Protein AF-A0AAD8CDF9-F1 (afdb_monomer)

Mean predicted aligned error: 14.42 Å

Secondary structure (DSSP, 8-state):
-----------------------------------------------------S-----EEEEEEEEETTT--B-HHHHHHHHHHHHHHHHH-SHHHHHHHHTT-EEEEEEGGGTEEEEE-SSHHHHHHHHHHHHTTHHHHHHHHHHS-HHHHH-HHHHHHEEEEEEE-HHHHHHHHHHHHHHHSEEEEEESS-EE-TT-TT-EEPTT-EEEEE--S-SSEEEEEETTT--EEEEEGGGEEE-SSHHHHHHHHHS-----PPP-PPPS-SSSEEB-EEEESS-B--SSTTBPPB-TT-EEEEPS-EETT-SEEEEEETTT--EEEEEGGGEEESS-BPPPTTTTT--HHHHHHHHHS-------THHHHHHHT--THHHHS-GGG---PPPPP-----------------------------------------------------TTTTS-TTS---PPP-EE--TT-SS---GGGTHHHHHHHT-SS--GGGHHHHSTT-THHHHTEES-SSHHHHHHHHHHHHHHHHHTT-HHHHHHHHHHHHHHHHHTT-HHHHHHHHHHHHTSTT-STTSHHHHHHHHHHHHHHHHHTT-HHHHHHHHHHHHHHHHHSSS-----GGGHHHHHHHHHHHHHHT-HHHHHHHHHHHHHHHHHTT-HHHHHHHHHHHHHHHHHHHHHSSPPPP--HHHHHHHHHHTT-HHHHHHHHTT--S----HHHHHHHHHHHHHHHHHH-GGG-STTPPPPTTHHHHHHHHHHHHHHHT-HHHHHHHHHHHHHHHHHTT-HHHHHHHHHHHHHHHHHH-HHHHHHHHHHHHHHHHHTT-HHHHHHHHHHHHHHHTT---HHHHTT-

Structure (mmCIF, N/CA/C/O backbone):
data_AF-A0AAD8CDF9-F1
#
_entry.id   AF-A0AAD8CDF9-F1
#
loop_
_atom_site.group_PDB
_atom_site.id
_atom_site.type_symbol
_atom_site.label_atom_id
_atom_site.label_alt_id
_atom_site.label_comp_id
_atom_site.label_asym_id
_atom_site.label_entity_id
_atom_site.label_seq_id
_atom_site.pdbx_PDB_ins_code
_atom_site.Cartn_x
_atom_site.Cartn_y
_atom_site.Cartn_z
_atom_site.occupancy
_atom_site.B_iso_or_equiv
_atom_site.auth_seq_id
_atom_site.auth_comp_id
_atom_site.auth_asym_id
_atom_site.auth_atom_id
_atom_site.pdbx_PDB_model_num
ATOM 1 N N . MET A 1 1 ? 9.423 38.528 -7.195 1.00 32.47 1 MET A N 1
ATOM 2 C CA . MET A 1 1 ? 7.986 38.864 -7.288 1.00 32.47 1 MET A CA 1
ATOM 3 C C . MET A 1 1 ? 7.808 40.294 -6.806 1.00 32.47 1 MET A C 1
ATOM 5 O O . MET A 1 1 ? 7.913 40.535 -5.612 1.00 32.47 1 MET A O 1
ATOM 9 N N . ASN A 1 2 ? 7.641 41.233 -7.739 1.00 23.20 2 ASN A N 1
ATOM 10 C CA . ASN A 1 2 ? 7.270 42.616 -7.442 1.00 23.20 2 ASN A CA 1
ATOM 11 C C . ASN A 1 2 ? 5.743 42.730 -7.371 1.00 23.20 2 ASN A C 1
ATOM 13 O O . ASN A 1 2 ? 5.038 42.081 -8.141 1.00 23.20 2 ASN A O 1
ATOM 17 N N . LYS A 1 3 ? 5.283 43.550 -6.424 1.00 27.33 3 LYS A N 1
ATOM 18 C CA . LYS A 1 3 ? 3.909 44.036 -6.253 1.00 27.33 3 LYS A CA 1
ATOM 19 C C . LYS A 1 3 ? 3.450 44.840 -7.472 1.00 27.33 3 LYS A C 1
ATOM 21 O O . LYS A 1 3 ? 4.263 45.577 -8.014 1.00 27.33 3 LYS A O 1
ATOM 26 N N . GLU A 1 4 ? 2.145 44.828 -7.747 1.00 25.98 4 GLU A N 1
ATOM 27 C CA . GLU A 1 4 ? 1.391 46.059 -8.026 1.00 25.98 4 GLU A CA 1
ATOM 28 C C . GLU A 1 4 ? -0.126 45.844 -7.861 1.00 25.98 4 GLU A C 1
ATOM 30 O O . GLU A 1 4 ? -0.737 44.989 -8.499 1.00 25.98 4 GLU A O 1
ATOM 35 N N . GLU A 1 5 ? -0.712 46.630 -6.956 1.00 26.33 5 GLU A N 1
ATOM 36 C CA . GLU A 1 5 ? -2.145 46.899 -6.828 1.00 26.33 5 GLU A CA 1
ATOM 37 C C . GLU A 1 5 ? -2.588 47.891 -7.913 1.00 26.33 5 GLU A C 1
ATOM 39 O O . GLU A 1 5 ? -1.862 48.844 -8.203 1.00 26.33 5 GLU A O 1
ATOM 44 N N . ARG A 1 6 ? -3.840 47.792 -8.387 1.00 23.86 6 ARG A N 1
ATOM 45 C CA . ARG A 1 6 ? -4.634 48.997 -8.683 1.00 23.86 6 ARG A CA 1
ATOM 46 C C . ARG A 1 6 ? -6.143 48.758 -8.648 1.00 23.86 6 ARG A C 1
ATOM 48 O O . ARG A 1 6 ? -6.691 47.891 -9.317 1.00 23.86 6 ARG A O 1
ATOM 55 N N . VAL A 1 7 ? -6.769 49.611 -7.847 1.00 24.83 7 VAL A N 1
ATOM 56 C CA . VAL A 1 7 ? -8.197 49.855 -7.617 1.00 24.83 7 VAL A CA 1
ATOM 57 C C . VAL A 1 7 ? -8.752 50.830 -8.667 1.00 24.83 7 VAL A C 1
ATOM 59 O O . VAL A 1 7 ? -8.023 51.736 -9.059 1.00 24.83 7 VAL A O 1
ATOM 62 N N . CYS A 1 8 ? -10.038 50.697 -9.036 1.00 23.88 8 CYS A N 1
ATOM 63 C CA . CYS A 1 8 ? -11.006 51.774 -9.378 1.00 23.88 8 CYS A CA 1
ATOM 64 C C . CYS A 1 8 ? -12.376 51.121 -9.700 1.00 23.88 8 CYS A C 1
ATOM 66 O O . CYS A 1 8 ? -12.468 50.357 -10.649 1.00 23.88 8 CYS A O 1
ATOM 68 N N . ARG A 1 9 ? -13.386 51.126 -8.814 1.00 23.14 9 ARG A N 1
ATOM 69 C CA . ARG A 1 9 ? -14.439 52.137 -8.526 1.00 23.14 9 ARG A CA 1
ATOM 70 C C . ARG A 1 9 ? -15.414 52.508 -9.671 1.00 23.14 9 ARG A C 1
ATOM 72 O O . ARG A 1 9 ? -15.060 53.245 -10.578 1.00 23.14 9 ARG A O 1
ATOM 79 N N . SER A 1 10 ? -16.671 52.108 -9.417 1.00 23.42 10 SER A N 1
ATOM 80 C CA . SER A 1 10 ? -17.945 52.867 -9.418 1.00 23.42 10 SER A CA 1
ATOM 81 C C . SER A 1 10 ? -18.695 53.233 -10.705 1.00 23.42 10 SER A C 1
ATOM 83 O O . SER A 1 10 ? -18.154 53.930 -11.556 1.00 23.42 10 SER A O 1
ATOM 85 N N . ALA A 1 11 ? -20.001 52.918 -10.654 1.00 24.16 11 ALA A N 1
ATOM 86 C CA . ALA A 1 11 ? -21.211 53.640 -11.109 1.00 24.16 11 ALA A CA 1
ATOM 87 C C . ALA A 1 11 ? -22.134 52.659 -11.858 1.00 24.16 11 ALA A C 1
ATOM 89 O O . ALA A 1 11 ? -21.660 51.947 -12.730 1.00 24.16 11 ALA A O 1
ATOM 90 N N . GLY A 1 12 ? -23.432 52.519 -11.597 1.00 22.75 12 GLY A N 1
ATOM 91 C CA . GLY A 1 12 ? -24.388 53.275 -10.793 1.00 22.75 12 GLY A CA 1
ATOM 92 C C . GLY A 1 12 ? -25.778 53.115 -11.438 1.00 22.75 12 GLY A C 1
ATOM 93 O O . GLY A 1 12 ? -25.843 52.899 -12.645 1.00 22.75 12 GLY A O 1
ATOM 94 N N . ALA A 1 13 ? -26.828 53.296 -10.626 1.00 24.84 13 ALA A N 1
ATOM 95 C CA . ALA A 1 13 ? -28.252 53.449 -10.971 1.00 24.84 13 ALA A CA 1
ATOM 96 C C . ALA A 1 13 ? -29.049 52.174 -11.318 1.00 24.84 13 ALA A C 1
ATOM 98 O O . ALA A 1 13 ? -28.546 51.296 -12.005 1.00 24.84 13 ALA A O 1
ATOM 99 N N . ASN A 1 14 ? -30.338 52.046 -11.001 1.00 24.62 14 ASN A N 1
ATOM 100 C CA . ASN A 1 14 ? -31.250 52.518 -9.943 1.00 24.62 14 ASN A CA 1
ATOM 101 C C . ASN A 1 14 ? -32.628 51.925 -10.328 1.00 24.62 14 ASN A C 1
ATOM 103 O O . ASN A 1 14 ? -32.828 51.634 -11.506 1.00 24.62 14 ASN A O 1
ATOM 107 N N . GLU A 1 15 ? -33.554 51.880 -9.363 1.00 26.20 15 GLU A N 1
ATOM 108 C CA . GLU A 1 15 ? -35.025 51.838 -9.538 1.00 26.20 15 GLU A CA 1
ATOM 109 C C . GLU A 1 15 ? -35.669 50.503 -9.979 1.00 26.20 15 GLU A C 1
ATOM 111 O O . GLU A 1 15 ? -35.167 49.808 -10.852 1.00 26.20 15 GLU A O 1
ATOM 116 N N . ASP A 1 16 ? -36.847 50.090 -9.508 1.00 25.59 16 ASP A N 1
ATOM 117 C CA . ASP A 1 16 ? -37.649 50.381 -8.309 1.00 25.59 16 ASP A CA 1
ATOM 118 C C . ASP A 1 16 ? -38.883 49.438 -8.351 1.00 25.59 16 ASP A C 1
ATOM 120 O O . ASP A 1 16 ? -39.467 49.231 -9.410 1.00 25.59 16 ASP A O 1
ATOM 124 N N . PHE A 1 17 ? -39.252 48.906 -7.180 1.00 24.06 17 PHE A N 1
ATOM 125 C CA . PHE A 1 17 ? -40.606 48.741 -6.613 1.00 24.06 17 PHE A CA 1
ATOM 126 C C . PHE A 1 17 ? -41.766 47.880 -7.192 1.00 24.06 17 PHE A C 1
ATOM 128 O O . PHE A 1 17 ? -42.102 47.889 -8.372 1.00 24.06 17 PHE A O 1
ATOM 135 N N . THR A 1 18 ? -42.496 47.333 -6.194 1.00 25.44 18 THR A N 1
ATOM 136 C CA . THR A 1 18 ? -43.935 46.964 -6.071 1.00 25.44 18 THR A CA 1
ATOM 137 C C . THR A 1 18 ? -44.471 45.725 -6.786 1.00 25.44 18 THR A C 1
ATOM 139 O O . THR A 1 18 ? -44.060 45.420 -7.895 1.00 25.44 18 THR A O 1
ATOM 142 N N . GLU A 1 19 ? -45.521 45.048 -6.319 1.00 26.53 19 GLU A N 1
ATOM 143 C CA . GLU A 1 19 ? -46.095 44.647 -5.015 1.00 26.53 19 GLU A CA 1
ATOM 144 C C . GLU A 1 19 ? -47.367 43.837 -5.387 1.00 26.53 19 GLU A C 1
ATOM 146 O O . GLU A 1 19 ? -47.901 44.017 -6.480 1.00 26.53 19 GLU A O 1
ATOM 151 N N . GLU A 1 20 ? -47.836 42.999 -4.460 1.00 27.75 20 GLU A N 1
ATOM 152 C CA . GLU A 1 20 ? -49.240 42.568 -4.261 1.00 27.75 20 GLU A CA 1
ATOM 153 C C . GLU A 1 20 ? -49.966 41.549 -5.192 1.00 27.75 20 GLU A C 1
ATOM 155 O O . GLU A 1 20 ? -50.299 41.795 -6.348 1.00 27.75 20 GLU A O 1
ATOM 160 N N . ASP A 1 21 ? -50.262 40.402 -4.556 1.00 27.58 21 ASP A N 1
ATOM 161 C CA . ASP A 1 21 ? -51.589 39.847 -4.209 1.00 27.58 21 ASP A CA 1
ATOM 162 C C . ASP A 1 21 ? -52.535 39.075 -5.165 1.00 27.58 21 ASP A C 1
ATOM 164 O O . ASP A 1 21 ? -52.824 39.421 -6.306 1.00 27.58 21 ASP A O 1
ATOM 168 N N . ASP A 1 22 ? -53.109 38.050 -4.507 1.00 25.41 22 ASP A N 1
ATOM 169 C CA . ASP A 1 22 ? -54.505 37.572 -4.503 1.00 25.41 22 ASP A CA 1
ATOM 170 C C . ASP A 1 22 ? -54.944 36.274 -5.239 1.00 25.41 22 ASP A C 1
ATOM 172 O O . ASP A 1 22 ? -55.257 36.221 -6.424 1.00 25.41 22 ASP A O 1
ATOM 176 N N . MET A 1 23 ? -55.018 35.201 -4.432 1.00 25.80 23 MET A N 1
ATOM 177 C CA . MET A 1 23 ? -56.225 34.444 -4.024 1.00 25.80 23 MET A CA 1
ATOM 178 C C . MET A 1 23 ? -57.243 33.865 -5.051 1.00 25.80 23 MET A C 1
ATOM 180 O O . MET A 1 23 ? -58.137 34.535 -5.552 1.00 25.80 23 MET A O 1
ATOM 184 N N . THR A 1 24 ? -57.311 32.521 -5.019 1.00 26.81 24 THR A N 1
ATOM 185 C CA . THR A 1 24 ? -58.498 31.648 -4.751 1.00 26.81 24 THR A CA 1
ATOM 186 C C . THR A 1 24 ? -59.495 31.159 -5.823 1.00 26.81 24 THR A C 1
ATOM 188 O O . THR A 1 24 ? -59.940 31.874 -6.711 1.00 26.81 24 THR A O 1
ATOM 191 N N . THR A 1 25 ? -59.983 29.934 -5.517 1.00 27.02 25 THR A N 1
ATOM 192 C CA . THR A 1 25 ? -61.222 29.207 -5.918 1.00 27.02 25 THR A CA 1
ATOM 193 C C . THR A 1 25 ? -61.131 28.335 -7.184 1.00 27.02 25 THR A C 1
ATOM 195 O O . THR A 1 25 ? -60.544 28.747 -8.168 1.00 27.02 25 THR A O 1
ATOM 198 N N . GLY A 1 26 ? -61.653 27.101 -7.285 1.00 24.34 26 GLY A N 1
ATOM 199 C CA . GLY A 1 26 ? -62.457 26.212 -6.430 1.00 24.34 26 GLY A CA 1
ATOM 200 C C . GLY A 1 26 ? -63.119 25.102 -7.298 1.00 24.34 26 GLY A C 1
ATOM 201 O O . GLY A 1 26 ? -63.227 25.279 -8.506 1.00 24.34 26 GLY A O 1
ATOM 202 N N . ASN A 1 27 ? -63.607 24.020 -6.661 1.00 25.56 27 ASN A N 1
ATOM 203 C CA . ASN A 1 27 ? -64.568 22.972 -7.121 1.00 25.56 27 ASN A CA 1
ATOM 204 C C . ASN A 1 27 ? -64.113 21.599 -7.703 1.00 25.56 27 ASN A C 1
ATOM 206 O O . ASN A 1 27 ? -63.857 21.449 -8.890 1.00 25.56 27 ASN A O 1
ATOM 210 N N . LEU A 1 28 ? -64.142 20.576 -6.822 1.00 26.41 28 LEU A N 1
ATOM 211 C CA . LEU A 1 28 ? -65.090 19.425 -6.721 1.00 26.41 28 LEU A CA 1
ATOM 212 C C . LEU A 1 28 ? -65.473 18.540 -7.950 1.00 26.41 28 LEU A C 1
ATOM 214 O O . LEU A 1 28 ? -66.342 18.937 -8.714 1.00 26.41 28 LEU A O 1
ATOM 218 N N . GLY A 1 29 ? -64.934 17.294 -7.966 1.00 22.84 29 GLY A N 1
ATOM 219 C CA . GLY A 1 29 ? -65.524 15.924 -8.175 1.00 22.84 29 GLY A CA 1
ATOM 220 C C . GLY A 1 29 ? -66.540 15.587 -9.303 1.00 22.84 29 GLY A C 1
ATOM 221 O O . GLY A 1 29 ? -67.100 16.512 -9.876 1.00 22.84 29 GLY A O 1
ATOM 222 N N . PRO A 1 30 ? -66.880 14.290 -9.597 1.00 35.88 30 PRO A N 1
ATOM 223 C CA . PRO A 1 30 ? -66.735 13.071 -8.763 1.00 35.88 30 PRO A CA 1
ATOM 224 C C . PRO A 1 30 ? -66.300 11.733 -9.469 1.00 35.88 30 PRO A C 1
ATOM 226 O O . PRO A 1 30 ? -66.070 11.674 -10.672 1.00 35.88 30 PRO A O 1
ATOM 229 N N . LEU A 1 31 ? -66.212 10.666 -8.647 1.00 26.19 31 LEU A N 1
ATOM 230 C CA . LEU A 1 31 ? -65.906 9.223 -8.849 1.00 26.19 31 LEU A CA 1
ATOM 231 C C . LEU A 1 31 ? -66.680 8.434 -9.943 1.00 26.19 31 LEU A C 1
ATOM 233 O O . LEU A 1 31 ? -67.875 8.662 -10.098 1.00 26.19 31 LEU A O 1
ATOM 237 N N . MET A 1 32 ? -66.061 7.357 -10.483 1.00 24.20 32 MET A N 1
ATOM 238 C CA . MET A 1 32 ? -66.574 5.952 -10.507 1.00 24.20 32 MET A CA 1
ATOM 239 C C . MET A 1 32 ? -65.482 4.911 -10.913 1.00 24.20 32 MET A C 1
ATOM 241 O O . MET A 1 32 ? -64.750 5.129 -11.873 1.00 24.20 32 MET A O 1
ATOM 245 N N . GLU A 1 33 ? -65.405 3.783 -10.182 1.00 23.84 33 GLU A N 1
ATOM 246 C CA . GLU A 1 33 ? -64.672 2.504 -10.452 1.00 23.84 33 GLU A CA 1
ATOM 247 C C . GLU A 1 33 ? -65.507 1.545 -11.369 1.00 23.84 33 GLU A C 1
ATOM 249 O O . GLU A 1 33 ? -66.625 1.961 -11.695 1.00 23.84 33 GLU A O 1
ATOM 254 N N . PRO A 1 34 ? -65.161 0.257 -11.715 1.00 31.27 34 PRO A N 1
ATOM 255 C CA . PRO A 1 34 ? -63.944 -0.597 -11.571 1.00 31.27 34 PRO A CA 1
ATOM 256 C C . PRO A 1 34 ? -63.509 -1.419 -12.855 1.00 31.27 34 PRO A C 1
ATOM 258 O O . PRO A 1 34 ? -64.166 -1.377 -13.889 1.00 31.27 34 PRO A O 1
ATOM 261 N N . HIS A 1 35 ? -62.394 -2.182 -12.753 1.00 23.17 35 HIS A N 1
ATOM 262 C CA . HIS A 1 35 ? -61.698 -3.147 -13.681 1.00 23.17 35 HIS A CA 1
ATOM 263 C C . HIS A 1 35 ? -62.530 -4.344 -14.263 1.00 23.17 35 HIS A C 1
ATOM 265 O O . HIS A 1 35 ? -63.667 -4.464 -13.803 1.00 23.17 35 HIS A O 1
ATOM 271 N N . PRO A 1 36 ? -62.043 -5.306 -15.139 1.00 32.97 36 PRO A N 1
ATOM 272 C CA . PRO A 1 36 ? -60.665 -5.764 -15.550 1.00 32.97 36 PRO A CA 1
ATOM 273 C C . PRO A 1 36 ? -60.519 -6.186 -17.078 1.00 32.97 36 PRO A C 1
ATOM 275 O O . PRO A 1 36 ? -61.309 -5.686 -17.872 1.00 32.97 36 PRO A O 1
ATOM 278 N N . PRO A 1 37 ? -59.666 -7.156 -17.536 1.00 36.12 37 PRO A N 1
ATOM 279 C CA . PRO A 1 37 ? -58.197 -7.186 -17.764 1.00 36.12 37 PRO A CA 1
ATOM 280 C C . PRO A 1 37 ? -57.762 -7.559 -19.230 1.00 36.12 37 PRO A C 1
ATOM 282 O O . PRO A 1 37 ? -58.608 -7.770 -20.087 1.00 36.12 37 PRO A O 1
ATOM 285 N N . GLU A 1 38 ? -56.438 -7.702 -19.463 1.00 22.38 38 GLU A N 1
ATOM 286 C CA . GLU A 1 38 ? -55.724 -8.601 -20.426 1.00 22.38 38 GLU A CA 1
ATOM 287 C C . GLU A 1 38 ? -54.717 -7.996 -21.442 1.00 22.38 38 GLU A C 1
ATOM 289 O O . GLU A 1 38 ? -55.063 -7.401 -22.455 1.00 22.38 38 GLU A O 1
ATOM 294 N N . SER A 1 39 ? -53.440 -8.285 -21.133 1.00 22.86 39 SER A N 1
ATOM 295 C CA . SER A 1 39 ? -52.311 -8.714 -21.983 1.00 22.86 39 SER A CA 1
ATOM 296 C C . SER A 1 39 ? -51.878 -7.911 -23.219 1.00 22.86 39 SER A C 1
ATOM 298 O O . SER A 1 39 ? -52.481 -8.024 -24.280 1.00 22.86 39 SER A O 1
ATOM 300 N N . SER A 1 40 ? -50.662 -7.363 -23.158 1.00 23.27 40 SER A N 1
ATOM 301 C CA . SER A 1 40 ? -49.517 -7.946 -23.880 1.00 23.27 40 SER A CA 1
ATOM 302 C C . SER A 1 40 ? -48.211 -7.305 -23.412 1.00 23.27 40 SER A C 1
ATOM 304 O O . SER A 1 40 ? -48.089 -6.089 -23.334 1.00 23.27 40 SER A O 1
ATOM 306 N N . SER A 1 41 ? -47.268 -8.174 -23.075 1.00 27.12 41 SER A N 1
ATOM 307 C CA . SER A 1 41 ? -45.869 -7.915 -22.763 1.00 27.12 41 SER A CA 1
ATOM 308 C C . SER A 1 41 ? -45.146 -7.156 -23.873 1.00 27.12 41 SER A C 1
ATOM 310 O O . SER A 1 41 ? -45.139 -7.650 -24.996 1.00 27.12 41 SER A O 1
ATOM 312 N N . ASP A 1 42 ? -44.445 -6.082 -23.521 1.00 24.62 42 ASP A N 1
ATOM 313 C CA . ASP A 1 42 ? -43.212 -5.676 -24.192 1.00 24.62 42 ASP A CA 1
ATOM 314 C C . ASP A 1 42 ? -42.229 -5.172 -23.127 1.00 24.62 42 ASP A C 1
ATOM 316 O O . ASP A 1 42 ? -42.556 -4.334 -22.287 1.00 24.62 42 ASP A O 1
ATOM 320 N N . ASN A 1 43 ? -41.047 -5.789 -23.117 1.00 26.72 43 ASN A N 1
ATOM 321 C CA . ASN A 1 43 ? -39.910 -5.418 -22.286 1.00 26.72 43 ASN A CA 1
ATOM 322 C C . ASN A 1 43 ? -39.328 -4.108 -22.829 1.00 26.72 43 ASN A C 1
ATOM 324 O O . ASN A 1 43 ? -38.704 -4.121 -23.891 1.00 26.72 43 ASN A O 1
ATOM 328 N N . GLU A 1 44 ? -39.491 -3.005 -22.104 1.00 26.38 44 GLU A N 1
ATOM 329 C CA . GLU A 1 44 ? -38.710 -1.790 -22.337 1.00 26.38 44 GLU A CA 1
ATOM 330 C C . GLU A 1 44 ? -37.441 -1.835 -21.480 1.00 26.38 44 GLU A C 1
ATOM 332 O O . GLU A 1 44 ? -37.486 -1.890 -20.251 1.00 26.38 44 GLU A O 1
ATOM 337 N N . GLU A 1 45 ? -36.296 -1.848 -22.164 1.00 25.78 45 GLU A N 1
ATOM 338 C CA . GLU A 1 45 ? -34.987 -1.541 -21.598 1.00 25.78 45 GLU A CA 1
ATOM 339 C C . GLU A 1 45 ? -35.027 -0.131 -20.986 1.00 25.78 45 GLU A C 1
ATOM 341 O O . GLU A 1 45 ? -35.310 0.855 -21.669 1.00 25.78 45 GLU A O 1
ATOM 346 N N . GLU A 1 46 ? -34.746 -0.032 -19.686 1.00 24.72 46 GLU A N 1
ATOM 347 C CA . GLU A 1 46 ? -34.714 1.227 -18.940 1.00 24.72 46 GLU A CA 1
ATOM 348 C C . GLU A 1 46 ? -33.557 2.126 -19.409 1.00 24.72 46 GLU A C 1
ATOM 350 O O . GLU A 1 46 ? -32.443 2.110 -18.883 1.00 24.72 46 GLU A O 1
ATOM 355 N N . THR A 1 47 ? -33.824 2.979 -20.396 1.00 25.64 47 THR A N 1
ATOM 356 C CA . THR A 1 47 ? -33.003 4.161 -20.661 1.00 25.64 47 THR A CA 1
ATOM 357 C C . THR A 1 47 ? -33.324 5.238 -19.627 1.00 25.64 47 THR A C 1
ATOM 359 O O . THR A 1 47 ? -34.380 5.871 -19.680 1.00 25.64 47 THR A O 1
ATOM 362 N N . VAL A 1 48 ? -32.403 5.476 -18.691 1.00 30.42 48 VAL A N 1
ATOM 363 C CA . VAL A 1 48 ? -32.482 6.575 -17.718 1.00 30.42 48 VAL A CA 1
ATOM 364 C C . VAL A 1 48 ? -32.434 7.914 -18.463 1.00 30.42 48 VAL A C 1
ATOM 366 O O . VAL A 1 48 ? -31.382 8.384 -18.896 1.00 30.42 48 VAL A O 1
ATOM 369 N N . SER A 1 49 ? -33.595 8.540 -18.642 1.00 30.09 49 SER A N 1
ATOM 370 C CA . SER A 1 49 ? -33.726 9.840 -19.296 1.00 30.09 49 SER A CA 1
ATOM 371 C C . SER A 1 49 ? -33.218 10.977 -18.398 1.00 30.09 49 SER A C 1
ATOM 373 O O . SER A 1 49 ? -33.803 11.263 -17.352 1.00 30.09 49 SER A O 1
ATOM 375 N N . LEU A 1 50 ? -32.163 11.670 -18.842 1.00 38.47 50 LEU A N 1
ATOM 376 C CA . LEU A 1 50 ? -31.670 12.929 -18.274 1.00 38.47 50 LEU A CA 1
ATOM 377 C C . LEU A 1 50 ? -32.720 14.044 -18.438 1.00 38.47 50 LEU A C 1
ATOM 379 O O . LEU A 1 50 ? -32.812 14.681 -19.485 1.00 38.47 50 LEU A O 1
ATOM 383 N N . ARG A 1 51 ? -33.495 14.331 -17.385 1.00 29.23 51 ARG A N 1
ATOM 384 C CA . ARG A 1 51 ? -34.239 15.595 -17.255 1.00 29.23 51 ARG A CA 1
ATOM 385 C C . ARG A 1 51 ? -33.519 16.523 -16.283 1.00 29.23 51 ARG A C 1
ATOM 387 O O . ARG A 1 51 ? -33.400 16.235 -15.097 1.00 29.23 51 ARG A O 1
ATOM 394 N N . ARG A 1 52 ? -33.072 17.672 -16.790 1.00 34.69 52 ARG A N 1
ATOM 395 C CA . ARG A 1 52 ? -32.530 18.781 -15.998 1.00 34.69 52 ARG A CA 1
ATOM 396 C C . ARG A 1 52 ? -33.684 19.645 -15.478 1.00 34.69 52 ARG A C 1
ATOM 398 O O . ARG A 1 52 ? -34.492 20.114 -16.272 1.00 34.69 52 ARG A O 1
ATOM 405 N N . GLY A 1 53 ? -33.717 19.905 -14.168 1.00 33.62 53 GLY A N 1
ATOM 406 C CA . GLY A 1 53 ? -34.445 21.050 -13.599 1.00 33.62 53 GLY A CA 1
ATOM 407 C C . GLY A 1 53 ? -35.451 20.753 -12.483 1.00 33.62 53 GLY A C 1
ATOM 408 O O . GLY A 1 53 ? -36.651 20.876 -12.703 1.00 33.62 53 GLY A O 1
ATOM 409 N N . LYS A 1 54 ? -34.948 20.427 -11.286 1.00 29.62 54 LYS A N 1
ATOM 410 C CA . LYS A 1 54 ? -35.415 20.835 -9.937 1.00 29.62 54 LYS A CA 1
ATOM 411 C C . LYS A 1 54 ? -34.631 20.001 -8.926 1.00 29.62 54 LYS A C 1
ATOM 413 O O . LYS A 1 54 ? -34.551 18.798 -9.122 1.00 29.62 54 LYS A O 1
ATOM 418 N N . ASN A 1 55 ? -34.028 20.646 -7.922 1.00 40.75 55 ASN A N 1
ATOM 419 C CA . ASN A 1 55 ? -33.194 20.062 -6.862 1.00 40.75 55 ASN A CA 1
ATOM 420 C C . ASN A 1 55 ? -33.607 18.625 -6.496 1.00 40.75 55 ASN A C 1
ATOM 422 O O . ASN A 1 55 ? -34.467 18.424 -5.641 1.00 40.75 55 ASN A O 1
ATOM 426 N N . SER A 1 56 ? -33.000 17.627 -7.143 1.00 43.84 56 SER A N 1
ATOM 427 C CA . SER A 1 56 ? -32.990 16.274 -6.606 1.00 43.84 56 SER A CA 1
ATOM 428 C C . SER A 1 56 ? -32.249 16.361 -5.277 1.00 43.84 56 SER A C 1
ATOM 430 O O . SER A 1 56 ? -31.229 17.062 -5.233 1.00 43.84 56 SER A O 1
ATOM 432 N N . PRO A 1 57 ? -32.728 15.721 -4.199 1.00 52.94 57 PRO A N 1
ATOM 433 C CA . PRO A 1 57 ? -31.975 15.718 -2.958 1.00 52.94 57 PRO A CA 1
ATOM 434 C C . PRO A 1 57 ? -30.567 15.197 -3.272 1.00 52.94 57 PRO A C 1
ATOM 436 O O . PRO A 1 57 ? -30.408 14.072 -3.741 1.00 52.94 57 PRO A O 1
ATOM 439 N N . GLN A 1 58 ? -29.551 16.044 -3.062 1.00 73.06 58 GLN A N 1
ATOM 440 C CA . GLN A 1 58 ? -28.129 15.660 -3.115 1.00 73.06 58 GLN A CA 1
ATOM 441 C C . GLN A 1 58 ? -27.755 14.739 -1.943 1.00 73.06 58 GLN A C 1
ATOM 443 O O . GLN A 1 58 ? -26.593 14.373 -1.761 1.00 73.06 58 GLN A O 1
ATOM 448 N N . ASP A 1 59 ? -28.754 14.410 -1.139 1.00 88.44 59 ASP A N 1
ATOM 449 C CA . ASP A 1 59 ? -28.672 13.691 0.101 1.00 88.44 59 ASP A CA 1
ATOM 450 C C . ASP A 1 59 ? -28.813 12.202 -0.189 1.00 88.44 59 ASP A C 1
ATOM 452 O O . ASP A 1 59 ? -29.789 11.753 -0.794 1.00 88.44 59 ASP A O 1
ATOM 456 N N . VAL A 1 60 ? -27.831 11.432 0.250 1.00 92.88 60 VAL A N 1
ATOM 457 C CA . VAL A 1 60 ? -27.792 9.981 0.177 1.00 92.88 60 VAL A CA 1
ATOM 458 C C . VAL A 1 60 ? -28.051 9.425 1.570 1.00 92.88 60 VAL A C 1
ATOM 460 O O . VAL A 1 60 ? -27.444 9.860 2.546 1.00 92.88 60 VAL A O 1
ATOM 463 N N . GLN A 1 61 ? -28.960 8.456 1.671 1.00 94.44 61 GLN A N 1
ATOM 464 C CA . GLN A 1 61 ? -29.258 7.798 2.941 1.00 94.44 61 GLN A CA 1
ATOM 465 C C . GLN A 1 61 ? -28.283 6.647 3.184 1.00 94.44 61 GLN A C 1
ATOM 467 O O . GLN A 1 61 ? -28.256 5.673 2.429 1.00 94.44 61 GLN A O 1
ATOM 472 N N . LEU A 1 62 ? -27.508 6.763 4.258 1.00 96.06 62 LEU A N 1
ATOM 473 C CA . LEU A 1 62 ? -26.640 5.724 4.790 1.00 96.06 62 LEU A CA 1
ATOM 474 C C . LEU A 1 62 ? -27.369 5.024 5.937 1.00 96.06 62 LEU A C 1
ATOM 476 O O . LEU A 1 62 ? -27.519 5.600 7.012 1.00 96.06 62 LEU A O 1
ATOM 480 N N . THR A 1 63 ? -27.835 3.802 5.708 1.00 96.06 63 THR A N 1
ATOM 481 C CA . THR A 1 63 ? -28.562 3.024 6.722 1.00 96.06 63 THR A CA 1
ATOM 482 C C . THR A 1 63 ? -27.600 2.072 7.413 1.00 96.06 63 THR A C 1
ATOM 484 O O . THR A 1 63 ? -26.777 1.442 6.746 1.00 96.06 63 THR A O 1
ATOM 487 N N . PHE A 1 64 ? -27.700 1.947 8.733 1.00 95.69 64 PHE A N 1
ATOM 488 C CA . PHE A 1 64 ? -26.880 1.027 9.513 1.00 95.69 64 PHE A CA 1
ATOM 489 C C . PHE A 1 64 ? -27.750 0.067 10.326 1.00 95.69 64 PHE A C 1
ATOM 491 O O . PHE A 1 64 ? -28.862 0.398 10.726 1.00 95.69 64 PHE A O 1
ATOM 498 N N . CYS A 1 65 ? -27.242 -1.134 10.584 1.00 95.44 65 CYS A N 1
ATOM 499 C CA . CYS A 1 65 ? -27.938 -2.115 11.405 1.00 95.44 65 CYS A CA 1
ATOM 500 C C . CYS A 1 65 ? -26.964 -3.018 12.163 1.00 95.44 65 CYS A C 1
ATOM 502 O O . CYS A 1 65 ? -25.993 -3.504 11.580 1.00 95.44 65 CYS A O 1
ATOM 504 N N . VAL A 1 66 ? -27.248 -3.261 13.443 1.00 96.19 66 VAL A N 1
ATOM 505 C CA . VAL A 1 66 ? -26.507 -4.175 14.312 1.00 96.19 66 VAL A CA 1
ATOM 506 C C . VAL A 1 66 ? -26.945 -5.616 14.050 1.00 96.19 66 VAL A C 1
ATOM 508 O O . VAL A 1 66 ? -28.091 -5.993 14.297 1.00 96.19 66 VAL A O 1
ATOM 511 N N . MET A 1 67 ? -26.008 -6.427 13.571 1.00 94.00 67 MET A N 1
ATOM 512 C CA . MET A 1 67 ? -26.213 -7.811 13.155 1.00 94.00 67 MET A CA 1
ATOM 513 C C . MET A 1 67 ? -25.402 -8.760 14.033 1.00 94.00 67 MET A C 1
ATOM 515 O O . MET A 1 67 ? -24.281 -8.442 14.428 1.00 94.00 67 MET A O 1
ATOM 519 N N . ARG A 1 68 ? -25.943 -9.956 14.284 1.00 92.38 68 ARG A N 1
ATOM 520 C CA . ARG A 1 68 ? -25.177 -11.080 14.836 1.00 92.38 68 ARG A CA 1
ATOM 521 C C . ARG A 1 68 ? -24.652 -11.974 13.718 1.00 92.38 68 ARG A C 1
ATOM 523 O O . ARG A 1 68 ? -25.430 -12.437 12.886 1.00 92.38 68 ARG A O 1
ATOM 530 N N . ARG A 1 69 ? -23.356 -12.268 13.717 1.00 88.38 69 ARG A N 1
ATOM 531 C CA . ARG A 1 69 ? -22.655 -13.105 12.736 1.00 88.38 69 ARG A CA 1
ATOM 532 C C . ARG A 1 69 ? -23.117 -14.557 12.789 1.00 88.38 69 ARG A C 1
ATOM 534 O O . ARG A 1 69 ? -23.250 -15.187 11.746 1.00 88.38 69 ARG A O 1
ATOM 541 N N . SER A 1 70 ? -23.398 -15.076 13.982 1.00 87.56 70 SER A N 1
ATOM 542 C CA . SER A 1 70 ? -23.824 -16.461 14.203 1.00 87.56 70 SER A CA 1
ATOM 543 C C . SER A 1 70 ? -25.171 -16.801 13.562 1.00 87.56 70 SER A C 1
ATOM 545 O O . SER A 1 70 ? -25.354 -17.924 13.093 1.00 87.56 70 SER A O 1
ATOM 547 N N . CYS A 1 71 ? -26.115 -15.856 13.529 1.00 84.94 71 CYS A N 1
ATOM 548 C CA . CYS A 1 71 ? -27.469 -16.087 13.019 1.00 84.94 71 CYS A CA 1
ATOM 549 C C . CYS A 1 71 ? -27.856 -15.221 11.814 1.00 84.94 71 CYS A C 1
ATOM 551 O O . CYS A 1 71 ? -28.875 -15.496 11.183 1.00 84.94 71 CYS A O 1
ATOM 553 N N . GLY A 1 72 ? -27.080 -14.183 11.489 1.00 86.19 72 GLY A N 1
ATOM 554 C CA . GLY A 1 72 ? -27.401 -13.223 10.433 1.00 86.19 72 GLY A CA 1
ATOM 555 C C . GLY A 1 72 ? -28.660 -12.396 10.714 1.00 86.19 72 GLY A C 1
ATOM 556 O O . GLY A 1 72 ? -29.248 -11.857 9.780 1.00 86.19 72 GLY A O 1
ATOM 557 N N . LEU A 1 73 ? -29.109 -12.322 11.973 1.00 90.00 73 LEU A N 1
ATOM 558 C CA . LEU A 1 73 ? -30.298 -11.571 12.387 1.00 90.00 73 LEU A CA 1
ATOM 559 C C . LEU A 1 73 ? -29.913 -10.268 13.090 1.00 90.00 73 LEU A C 1
ATOM 561 O O . LEU A 1 73 ? -28.827 -10.145 13.662 1.00 90.00 73 LEU A O 1
ATOM 565 N N . GLN A 1 74 ? -30.845 -9.316 13.071 1.00 90.88 74 GLN A N 1
ATOM 566 C CA . GLN A 1 74 ? -30.704 -8.036 13.757 1.00 90.88 74 GLN A CA 1
ATOM 567 C C . GLN A 1 74 ? -30.811 -8.216 15.273 1.00 90.88 74 GLN A C 1
ATOM 569 O O . GLN A 1 74 ? -31.725 -8.889 15.759 1.00 90.88 74 GLN A O 1
ATOM 574 N N . ASP A 1 75 ? -29.920 -7.571 16.024 1.00 91.62 75 ASP A N 1
ATOM 575 C CA . ASP A 1 75 ? -30.028 -7.506 17.480 1.00 91.62 75 ASP A CA 1
ATOM 576 C C . ASP A 1 75 ? -30.784 -6.240 17.897 1.00 91.62 75 ASP A C 1
ATOM 578 O O . ASP A 1 75 ? -30.217 -5.151 17.981 1.00 91.62 75 ASP A O 1
ATOM 582 N N . SER A 1 76 ? -32.079 -6.381 18.185 1.00 91.56 76 SER A N 1
ATOM 583 C CA . SER A 1 76 ? -32.931 -5.249 18.566 1.00 91.56 76 SER A CA 1
ATOM 584 C C . SER A 1 76 ? -32.487 -4.562 19.859 1.00 91.56 76 SER A C 1
ATOM 586 O O . SER A 1 76 ? -32.739 -3.373 20.036 1.00 91.56 76 SER A O 1
ATOM 588 N N . THR A 1 77 ? -31.850 -5.298 20.775 1.00 92.25 77 THR A N 1
ATOM 589 C CA . THR A 1 77 ? -31.423 -4.746 22.067 1.00 92.25 77 THR A CA 1
ATOM 590 C C . THR A 1 77 ? -30.192 -3.867 21.906 1.00 92.25 77 THR A C 1
ATOM 592 O O . THR A 1 77 ? -30.180 -2.730 22.379 1.00 92.25 77 THR A O 1
ATOM 595 N N . LEU A 1 78 ? -29.195 -4.348 21.162 1.00 92.12 78 LEU A N 1
ATOM 596 C CA . LEU A 1 78 ? -27.997 -3.574 20.854 1.00 92.12 78 LEU A CA 1
ATOM 597 C C . LEU A 1 78 ? -28.295 -2.432 19.880 1.00 92.12 78 LEU A C 1
ATOM 599 O O . LEU A 1 78 ? -27.720 -1.357 20.030 1.00 92.12 78 LEU A O 1
ATOM 603 N N . GLN A 1 79 ? -29.237 -2.611 18.946 1.00 94.44 79 GLN A N 1
ATOM 604 C CA . GLN A 1 79 ? -29.706 -1.529 18.078 1.00 94.44 79 GLN A CA 1
ATOM 605 C C . GLN A 1 79 ? -30.277 -0.361 18.899 1.00 94.44 79 GLN A C 1
ATOM 607 O O . GLN A 1 79 ? -29.920 0.789 18.654 1.00 94.44 79 GLN A O 1
ATOM 612 N N . GLU A 1 80 ? -31.114 -0.624 19.910 1.00 93.19 80 GLU A N 1
ATOM 613 C CA . GLU A 1 80 ? -31.639 0.443 20.777 1.00 93.19 80 GLU A CA 1
ATOM 614 C C . GLU A 1 80 ? -30.546 1.066 21.663 1.00 93.19 80 GLU A C 1
ATOM 616 O O . GLU A 1 80 ? -30.568 2.273 21.923 1.00 93.19 80 GLU A O 1
ATOM 621 N N . GLY A 1 81 ? -29.545 0.279 22.074 1.00 92.00 81 GLY A N 1
ATOM 622 C CA . GLY A 1 81 ? -28.339 0.790 22.732 1.00 92.00 81 GLY A CA 1
ATOM 623 C C . GLY A 1 81 ? -27.586 1.792 21.851 1.00 92.00 81 GLY A C 1
ATOM 624 O O . GLY A 1 81 ? -27.292 2.908 22.285 1.00 92.00 81 GLY A O 1
ATOM 625 N N . VAL A 1 82 ? -27.373 1.443 20.580 1.00 93.12 82 VAL A N 1
ATOM 626 C CA . VAL A 1 82 ? -26.761 2.320 19.573 1.00 93.12 82 VAL A CA 1
ATOM 627 C C . VAL A 1 82 ? -27.601 3.580 19.333 1.00 93.12 82 VAL A C 1
ATOM 629 O O . VAL A 1 82 ? -27.049 4.682 19.307 1.00 93.12 82 VAL A O 1
ATOM 632 N N . ARG A 1 83 ? -28.933 3.470 19.228 1.00 93.50 83 ARG A N 1
ATOM 633 C CA . ARG A 1 83 ? -29.825 4.643 19.121 1.00 93.50 83 ARG A CA 1
ATOM 634 C C . ARG A 1 83 ? -29.715 5.553 20.335 1.00 93.50 83 ARG A C 1
ATOM 636 O O . ARG A 1 83 ? -29.654 6.771 20.190 1.00 93.50 83 ARG A O 1
ATOM 643 N N . THR A 1 84 ? -29.661 4.979 21.532 1.00 91.62 84 THR A N 1
ATOM 644 C CA . THR A 1 84 ? -29.500 5.743 22.774 1.00 91.62 84 THR A CA 1
ATOM 645 C C . THR A 1 84 ? -28.169 6.486 22.784 1.00 91.62 84 THR A C 1
ATOM 647 O O . THR A 1 84 ? -28.139 7.675 23.100 1.00 91.62 84 THR A O 1
ATOM 650 N N . ARG A 1 85 ? -27.080 5.831 22.360 1.00 89.88 85 ARG A N 1
ATOM 651 C CA . ARG A 1 85 ? -25.777 6.483 22.200 1.00 89.88 85 ARG A CA 1
ATOM 652 C C . ARG A 1 85 ? -25.841 7.622 21.182 1.00 89.88 85 ARG A C 1
ATOM 654 O O . ARG A 1 85 ? -25.360 8.709 21.482 1.00 89.88 85 ARG A O 1
ATOM 661 N N . LEU A 1 86 ? -26.492 7.418 20.037 1.00 90.62 86 LEU A N 1
ATOM 662 C CA . LEU A 1 86 ? -26.693 8.469 19.035 1.00 90.62 86 LEU A CA 1
ATOM 663 C C . LEU A 1 86 ? -27.447 9.680 19.587 1.00 90.62 86 LEU A C 1
ATOM 665 O O . LEU A 1 86 ? -27.003 10.799 19.359 1.00 90.62 86 LEU A O 1
ATOM 669 N N . ARG A 1 87 ? -28.525 9.477 20.361 1.00 90.06 87 ARG A N 1
ATOM 670 C CA . ARG A 1 87 ? -29.275 10.576 21.007 1.00 90.06 87 ARG A CA 1
ATOM 671 C C . ARG A 1 87 ? -28.377 11.403 21.935 1.00 90.06 87 ARG A C 1
ATOM 673 O O . ARG A 1 87 ? -28.503 12.622 21.993 1.00 90.06 87 ARG A O 1
ATOM 680 N N . ILE A 1 88 ? -27.460 10.746 22.651 1.00 87.00 88 ILE A N 1
ATOM 681 C CA . ILE A 1 88 ? -26.498 11.419 23.537 1.00 87.00 88 ILE A CA 1
ATOM 682 C C . ILE A 1 88 ? -25.504 12.245 22.715 1.00 87.00 88 ILE A C 1
ATOM 684 O O . ILE A 1 88 ? -25.285 13.414 23.016 1.00 87.00 88 ILE A O 1
ATOM 688 N N . VAL A 1 89 ? -24.920 11.665 21.669 1.00 84.44 89 VAL A N 1
ATOM 689 C CA . VAL A 1 89 ? -23.866 12.328 20.887 1.00 84.44 89 VAL A CA 1
ATOM 690 C C . VAL A 1 89 ? -24.424 13.431 19.975 1.00 84.44 89 VAL A C 1
ATOM 692 O O . VAL A 1 89 ? -23.779 14.452 19.751 1.00 84.44 89 VAL A O 1
ATOM 695 N N . GLU A 1 90 ? -25.668 13.306 19.511 1.00 83.56 90 GLU A N 1
ATOM 696 C CA . GLU A 1 90 ? -26.353 14.388 18.795 1.00 83.56 90 GLU A CA 1
ATOM 697 C C . GLU A 1 90 ? -26.498 15.639 19.678 1.00 83.56 90 GLU A C 1
ATOM 699 O O . GLU A 1 90 ? -26.387 16.762 19.188 1.00 83.56 90 GLU A O 1
ATOM 704 N N . SER A 1 91 ? -26.650 15.460 20.995 1.00 79.00 91 SER A N 1
ATOM 705 C CA . SER A 1 91 ? -26.722 16.576 21.941 1.00 79.00 91 SER A CA 1
ATOM 706 C C . SER A 1 91 ? -25.375 17.274 22.200 1.00 79.00 91 SER A C 1
ATOM 708 O O . SER A 1 91 ? -25.382 18.451 22.563 1.00 79.00 91 SER A O 1
ATOM 710 N N . SER A 1 92 ? -24.229 16.601 21.985 1.00 71.81 92 SER A N 1
ATOM 711 C CA . SER A 1 92 ? -22.881 17.195 22.108 1.00 71.81 92 SER A CA 1
ATOM 712 C C . SER A 1 92 ? -22.415 17.913 20.828 1.00 71.81 92 SER A C 1
ATOM 714 O O . SER A 1 92 ? -21.536 18.773 20.880 1.00 71.81 92 SER A O 1
ATOM 716 N N . GLY A 1 93 ? -23.044 17.628 19.683 1.00 67.31 93 GLY A N 1
ATOM 717 C CA . GLY A 1 93 ? -23.028 18.432 18.455 1.00 67.31 93 GLY A CA 1
ATOM 718 C C . GLY A 1 93 ? -21.769 18.362 17.576 1.00 67.31 93 GLY A C 1
ATOM 719 O O . GLY A 1 93 ? -21.894 18.502 16.360 1.00 67.31 93 GLY A O 1
ATOM 720 N N . GLN A 1 94 ? -20.572 18.141 18.130 1.00 76.69 94 GLN A N 1
ATOM 721 C CA . GLN A 1 94 ? -19.314 18.189 17.354 1.00 76.69 94 GLN A CA 1
ATOM 722 C C . GLN A 1 94 ? -18.793 16.819 16.887 1.00 76.69 94 GLN A C 1
ATOM 724 O O . GLN A 1 94 ? -18.189 16.733 15.821 1.00 76.69 94 GLN A O 1
ATOM 729 N N . GLU A 1 95 ? -19.099 15.739 17.603 1.00 83.69 95 GLU A N 1
ATOM 730 C CA . GLU A 1 95 ? -18.487 14.419 17.370 1.00 83.69 95 GLU A CA 1
ATOM 731 C C . GLU A 1 95 ? -18.969 13.721 16.076 1.00 83.69 95 GLU A C 1
ATOM 733 O O . GLU A 1 95 ? -18.173 13.139 15.342 1.00 83.69 95 GLU A O 1
ATOM 738 N N . ILE A 1 96 ? -20.271 13.783 15.749 1.00 89.62 96 ILE A N 1
ATOM 739 C CA . ILE A 1 96 ? -20.819 13.108 14.549 1.00 89.62 96 ILE A CA 1
ATOM 740 C C . ILE A 1 96 ? -20.316 13.768 13.248 1.00 89.62 96 ILE A C 1
ATOM 742 O O . ILE A 1 96 ? -19.891 13.050 12.339 1.00 89.62 96 ILE A O 1
ATOM 746 N N . PRO A 1 97 ? -20.325 15.110 13.108 1.00 90.94 97 PRO A N 1
ATOM 747 C CA . PRO A 1 97 ? -19.756 15.758 11.927 1.00 90.94 97 PRO A CA 1
ATOM 748 C C . PRO A 1 97 ? -18.260 15.474 11.726 1.00 90.94 97 PRO A C 1
ATOM 750 O O . PRO A 1 97 ? -17.832 15.342 10.579 1.00 90.94 97 PRO A O 1
ATOM 753 N N . GLU A 1 98 ? -17.475 15.358 12.803 1.00 90.94 98 GLU A N 1
ATOM 754 C CA . GLU A 1 98 ? -16.047 15.009 12.735 1.00 90.94 98 GLU A CA 1
ATOM 755 C C . GLU A 1 98 ? -15.825 13.593 12.196 1.00 90.94 98 GLU A C 1
ATOM 757 O O . GLU A 1 98 ? -15.028 13.416 11.273 1.00 90.94 98 GLU A O 1
ATOM 762 N N . LEU A 1 99 ? -16.613 12.613 12.653 1.00 94.19 99 LEU A N 1
ATOM 763 C CA . LEU A 1 99 ? -16.615 11.265 12.082 1.00 94.19 99 LEU A CA 1
ATOM 764 C C . LEU A 1 99 ? -16.875 11.289 10.568 1.00 94.19 99 LEU A C 1
ATOM 766 O O . LEU A 1 99 ? -16.130 10.686 9.797 1.00 94.19 99 LEU A O 1
ATOM 770 N N . PHE A 1 100 ? -17.923 11.982 10.110 1.00 95.00 100 PHE A N 1
ATOM 771 C CA . PHE A 1 100 ? -18.243 12.016 8.677 1.00 95.00 100 PHE A CA 1
ATOM 772 C C . PHE A 1 100 ? -17.204 12.784 7.858 1.00 95.00 100 PHE A C 1
ATOM 774 O O . PHE A 1 100 ? -16.925 12.396 6.721 1.00 95.00 100 PHE A O 1
ATOM 781 N N . LYS A 1 101 ? -16.568 13.802 8.444 1.00 94.06 101 LYS A N 1
ATOM 782 C CA . LYS A 1 101 ? -15.429 14.490 7.834 1.00 94.06 101 LYS A CA 1
ATOM 783 C C . LYS A 1 101 ? -14.258 13.527 7.605 1.00 94.06 101 LYS A C 1
ATOM 785 O O . LYS A 1 101 ? -13.716 13.523 6.499 1.00 94.06 101 LYS A O 1
ATOM 790 N N . ASP A 1 102 ? -13.925 12.683 8.583 1.00 94.88 102 ASP A N 1
ATOM 791 C CA . ASP A 1 102 ? -12.908 11.630 8.437 1.00 94.88 102 ASP A CA 1
ATOM 792 C C . ASP A 1 102 ? -13.289 10.624 7.337 1.00 94.88 102 ASP A C 1
ATOM 794 O O . ASP A 1 102 ? -12.465 10.267 6.491 1.00 94.88 102 ASP A O 1
ATOM 798 N N . LEU A 1 103 ? -14.572 10.252 7.273 1.00 96.19 103 LEU A N 1
ATOM 799 C CA . LEU A 1 103 ? -15.134 9.392 6.226 1.00 96.19 103 LEU A CA 1
ATOM 800 C C . LEU A 1 103 ? -15.208 10.066 4.841 1.00 96.19 103 LEU A C 1
ATOM 802 O O . LEU A 1 103 ? -15.627 9.429 3.879 1.00 96.19 103 LEU A O 1
ATOM 806 N N . SER A 1 104 ? -14.785 11.328 4.698 1.00 96.12 104 SER A N 1
ATOM 807 C CA . SER A 1 104 ? -14.883 12.106 3.451 1.00 96.12 104 SER A CA 1
ATOM 808 C C . SER A 1 104 ? -16.323 12.297 2.947 1.00 96.12 104 SER A C 1
ATOM 810 O O . SER A 1 104 ? -16.574 12.328 1.745 1.00 96.12 104 SER A O 1
ATOM 812 N N . ALA A 1 105 ? -17.271 12.466 3.867 1.00 95.81 105 ALA A N 1
ATOM 813 C CA . ALA A 1 105 ? -18.669 12.785 3.592 1.00 95.81 105 ALA A CA 1
ATOM 814 C C . ALA A 1 105 ? -19.142 13.970 4.448 1.00 95.81 105 ALA A C 1
ATOM 816 O O . ALA A 1 105 ? -18.500 14.365 5.421 1.00 95.81 105 ALA A O 1
ATOM 817 N N . ARG A 1 106 ? -20.281 14.568 4.093 1.00 94.00 106 ARG A N 1
ATOM 818 C CA . ARG A 1 106 ? -20.870 15.666 4.870 1.00 94.00 106 ARG A CA 1
ATOM 819 C C . ARG A 1 106 ? -22.200 15.253 5.439 1.00 94.00 106 ARG A C 1
ATOM 821 O O . ARG A 1 106 ? -23.098 14.891 4.689 1.00 94.00 106 ARG A O 1
ATOM 828 N N . LEU A 1 107 ? -22.319 15.341 6.755 1.00 93.88 107 LEU A N 1
ATOM 829 C CA . LEU A 1 107 ? -23.564 15.060 7.445 1.00 93.88 107 LEU A CA 1
ATOM 830 C C . LEU A 1 107 ? -24.574 16.188 7.193 1.00 93.88 107 LEU A C 1
ATOM 832 O O . LEU A 1 107 ? -24.268 17.356 7.426 1.00 93.88 107 LEU A O 1
ATOM 836 N N . VAL A 1 108 ? -25.768 15.823 6.730 1.00 92.38 108 VAL A N 1
ATOM 837 C CA . VAL A 1 108 ? -26.914 16.727 6.556 1.00 92.38 108 VAL A CA 1
ATOM 838 C C . VAL A 1 108 ? -27.855 16.612 7.753 1.00 92.38 108 VAL A C 1
ATOM 840 O O . VAL A 1 108 ? -28.209 17.617 8.364 1.00 92.38 108 VAL A O 1
ATOM 843 N N . SER A 1 109 ? -28.239 15.385 8.109 1.00 90.69 109 SER A N 1
ATOM 844 C CA . SER A 1 109 ? -29.124 15.105 9.243 1.00 90.69 109 SER A CA 1
ATOM 845 C C . SER A 1 109 ? -28.934 13.686 9.770 1.00 90.69 109 SER A C 1
ATOM 847 O O . SER A 1 109 ? -28.535 12.778 9.037 1.00 90.69 109 SER A O 1
ATOM 849 N N . VAL A 1 110 ? -29.262 13.486 11.046 1.00 92.19 110 VAL A N 1
ATOM 850 C CA . VAL A 1 110 ? -29.323 12.168 11.688 1.00 92.19 110 VAL A CA 1
ATOM 851 C C . VAL A 1 110 ? -30.792 11.774 11.841 1.00 92.19 110 VAL A C 1
ATOM 853 O O . VAL A 1 110 ? -31.616 12.562 12.300 1.00 92.19 110 VAL A O 1
ATOM 856 N N . HIS A 1 111 ? -31.148 10.556 11.438 1.00 91.06 111 HIS A N 1
ATOM 857 C CA . HIS A 1 111 ? -32.495 10.009 11.586 1.00 91.06 111 HIS A CA 1
ATOM 858 C C . HIS A 1 111 ? -32.453 8.758 12.464 1.00 91.06 111 HIS A C 1
ATOM 860 O O . HIS A 1 111 ? -32.464 7.630 11.973 1.00 91.06 111 HIS A O 1
ATOM 866 N N . ILE A 1 112 ? -32.435 8.972 13.780 1.00 88.94 112 ILE A N 1
ATOM 867 C CA . ILE A 1 112 ? -32.257 7.915 14.789 1.00 88.94 112 ILE A CA 1
ATOM 868 C C . ILE A 1 112 ? -33.342 6.831 14.689 1.00 88.94 112 ILE A C 1
ATOM 870 O O . ILE A 1 112 ? -33.028 5.649 14.692 1.00 88.94 112 ILE A O 1
ATOM 874 N N . GLU A 1 113 ? -34.608 7.219 14.516 1.00 88.62 113 GLU A N 1
ATOM 875 C CA . GLU A 1 113 ? -35.737 6.272 14.424 1.00 88.62 113 GLU A CA 1
ATOM 876 C C . GLU A 1 113 ? -35.750 5.444 13.128 1.00 88.62 113 GLU A C 1
ATOM 878 O O . GLU A 1 113 ? -36.490 4.470 13.015 1.00 88.62 113 GLU A O 1
ATOM 883 N N . ARG A 1 114 ? -34.960 5.845 12.126 1.00 88.50 114 ARG A N 1
ATOM 884 C CA . ARG A 1 114 ? -34.807 5.129 10.850 1.00 88.50 114 ARG A CA 1
ATOM 885 C C . ARG A 1 114 ? -33.446 4.450 10.721 1.00 88.50 114 ARG A C 1
ATOM 887 O O . ARG A 1 114 ? -33.153 3.930 9.650 1.00 88.50 114 ARG A O 1
ATOM 894 N N . ASP A 1 115 ? -32.623 4.508 11.769 1.00 93.56 115 ASP A N 1
ATOM 895 C CA . ASP A 1 115 ? -31.254 3.992 11.778 1.00 93.56 115 ASP A CA 1
ATOM 896 C C . ASP A 1 115 ? -30.435 4.472 10.569 1.00 93.56 115 ASP A C 1
ATOM 898 O O . ASP A 1 115 ? -29.698 3.707 9.941 1.00 93.56 115 ASP A O 1
ATOM 902 N N . CYS A 1 116 ? -30.600 5.746 10.189 1.00 93.88 116 CYS A N 1
ATOM 903 C CA . CYS A 1 116 ? -29.940 6.276 9.005 1.00 93.88 116 CYS A CA 1
ATOM 904 C C . CYS A 1 116 ? -29.365 7.682 9.180 1.00 93.88 116 CYS A C 1
ATOM 906 O O . CYS A 1 116 ? -29.872 8.523 9.925 1.00 93.88 116 CYS A O 1
ATOM 908 N N . PHE A 1 117 ? -28.284 7.932 8.448 1.00 94.94 117 PHE A N 1
ATOM 909 C CA . PHE A 1 117 ? -27.660 9.237 8.294 1.00 94.94 117 PHE A CA 1
ATOM 910 C C . PHE A 1 117 ? -27.958 9.760 6.895 1.00 94.94 117 PHE A C 1
ATOM 912 O O . PHE A 1 117 ? -27.809 9.038 5.909 1.00 94.94 117 PHE A O 1
ATOM 919 N N . SER A 1 118 ? -28.363 11.020 6.803 1.00 94.50 118 SER A N 1
ATOM 920 C CA . SER A 1 118 ? -28.445 11.731 5.534 1.00 94.50 118 SER A CA 1
ATOM 921 C C . SER A 1 118 ? -27.101 12.401 5.280 1.00 94.50 118 SER A C 1
ATOM 923 O O . SER A 1 118 ? -26.677 13.248 6.072 1.00 94.50 118 SER A O 1
ATOM 925 N N . ILE A 1 119 ? -26.406 11.999 4.217 1.00 96.00 119 ILE A N 1
ATOM 926 C CA . ILE A 1 119 ? -25.080 12.517 3.865 1.00 96.00 119 ILE A CA 1
ATOM 927 C C . ILE A 1 119 ? -25.068 13.124 2.469 1.00 96.00 119 ILE A C 1
ATOM 929 O O . ILE A 1 119 ? -25.842 12.734 1.607 1.00 96.00 119 ILE A O 1
ATOM 933 N N . THR A 1 120 ? -24.153 14.048 2.211 1.00 94.88 120 THR A N 1
ATOM 934 C CA . THR A 1 120 ? -23.964 14.641 0.887 1.00 94.88 120 THR A CA 1
ATOM 935 C C . THR A 1 120 ? -22.484 14.823 0.555 1.00 94.88 120 THR A C 1
ATOM 937 O O . THR A 1 120 ? -21.606 14.685 1.412 1.00 94.88 120 THR A O 1
ATOM 940 N N . PHE A 1 121 ? -22.214 15.146 -0.707 1.00 94.94 121 PHE A N 1
ATOM 941 C CA . PHE A 1 121 ? -20.884 15.313 -1.283 1.00 94.94 121 PHE A CA 1
ATOM 942 C C . PHE A 1 121 ? -20.868 16.571 -2.153 1.00 94.94 121 PHE A C 1
ATOM 944 O O . PHE A 1 121 ? -21.820 16.843 -2.881 1.00 94.94 121 PHE A O 1
ATOM 951 N N . LYS A 1 122 ? -19.776 17.335 -2.111 1.00 92.25 122 LYS A N 1
ATOM 952 C CA . LYS A 1 122 ? -19.576 18.529 -2.953 1.00 92.25 122 LYS A CA 1
ATOM 953 C C . LYS A 1 122 ? -18.527 18.330 -4.028 1.00 92.25 122 LYS A C 1
ATOM 955 O O . LYS A 1 122 ? -18.527 19.080 -4.999 1.00 92.25 122 LYS A O 1
ATOM 960 N N . THR A 1 123 ? -17.615 17.381 -3.855 1.00 92.19 123 THR A N 1
ATOM 961 C CA . THR A 1 123 ? -16.543 17.139 -4.824 1.00 92.19 123 THR A CA 1
ATOM 962 C C . THR A 1 123 ? -16.496 15.676 -5.229 1.00 92.19 123 THR A C 1
ATOM 964 O O . THR A 1 123 ? -16.870 14.787 -4.460 1.00 92.19 123 THR A O 1
ATOM 967 N N . VAL A 1 124 ? -15.974 15.416 -6.432 1.00 91.44 124 VAL A N 1
ATOM 968 C CA . VAL A 1 124 ? -15.644 14.051 -6.863 1.00 91.44 124 VAL A CA 1
ATOM 969 C C . VAL A 1 124 ? -14.603 13.421 -5.927 1.00 91.44 124 VAL A C 1
ATOM 971 O O . VAL A 1 124 ? -14.573 12.203 -5.769 1.00 91.44 124 VAL A O 1
ATOM 974 N N . GLU A 1 125 ? -13.785 14.246 -5.261 1.00 91.94 125 GLU A N 1
ATOM 975 C CA . GLU A 1 125 ? -12.810 13.791 -4.271 1.00 91.94 125 GLU A CA 1
ATOM 976 C C . GLU A 1 125 ? -13.448 13.149 -3.033 1.00 91.94 125 GLU A C 1
ATOM 978 O O . GLU A 1 125 ? -13.040 12.069 -2.611 1.00 91.94 125 GLU A O 1
ATOM 983 N N . GLU A 1 126 ? -14.467 13.802 -2.474 1.00 94.62 126 GLU A N 1
ATOM 984 C CA . GLU A 1 126 ? -15.195 13.313 -1.301 1.00 94.62 126 GLU A CA 1
ATOM 985 C C . GLU A 1 126 ? -15.875 11.971 -1.602 1.00 94.62 126 GLU A C 1
ATOM 987 O O . GLU A 1 126 ? -15.661 10.984 -0.896 1.00 94.62 126 GLU A O 1
ATOM 992 N N . ILE A 1 127 ? -16.622 11.897 -2.711 1.00 93.81 127 ILE A N 1
ATOM 993 C CA . ILE A 1 127 ? -17.366 10.683 -3.064 1.00 93.81 127 ILE A CA 1
ATOM 994 C C . ILE A 1 127 ? -16.448 9.511 -3.422 1.00 93.81 127 ILE A C 1
ATOM 996 O O . ILE A 1 127 ? -16.776 8.377 -3.074 1.00 93.81 127 ILE A O 1
ATOM 1000 N N . TRP A 1 128 ? -15.289 9.739 -4.063 1.00 93.00 128 TRP A N 1
ATOM 1001 C CA . TRP A 1 128 ? -14.386 8.623 -4.356 1.00 93.00 128 TRP A CA 1
ATOM 1002 C C . TRP A 1 128 ? -13.791 8.033 -3.085 1.00 93.00 128 TRP A C 1
ATOM 1004 O O . TRP A 1 128 ? -13.821 6.812 -2.935 1.00 93.00 128 TRP A O 1
ATOM 1014 N N . LYS A 1 129 ? -13.333 8.871 -2.149 1.00 95.25 129 LYS A N 1
ATOM 1015 C CA . LYS A 1 129 ? -12.802 8.412 -0.860 1.00 95.25 129 LYS A CA 1
ATOM 1016 C C . LYS A 1 129 ? -13.863 7.660 -0.072 1.00 95.25 129 LYS A C 1
ATOM 1018 O O . LYS A 1 129 ? -13.650 6.502 0.275 1.00 95.25 129 LYS A O 1
ATOM 1023 N N . PHE A 1 130 ? -15.040 8.263 0.102 1.00 96.12 130 PHE A N 1
ATOM 1024 C CA . PHE A 1 130 ? -16.141 7.632 0.825 1.00 96.12 130 PHE A CA 1
ATOM 1025 C C . PHE A 1 130 ? -16.557 6.295 0.195 1.00 96.12 130 PHE A C 1
ATOM 1027 O O . PHE A 1 130 ? -16.726 5.308 0.907 1.00 96.12 130 PHE A O 1
ATOM 1034 N N . SER A 1 131 ? -16.680 6.227 -1.137 1.00 94.12 131 SER A N 1
ATOM 1035 C CA . SER A 1 131 ? -17.035 4.981 -1.832 1.00 94.12 131 SER A CA 1
ATOM 1036 C C . SER A 1 131 ? -15.995 3.876 -1.617 1.00 94.12 131 SER A C 1
ATOM 1038 O O . SER A 1 131 ? -16.366 2.723 -1.397 1.00 94.12 131 SER A O 1
ATOM 1040 N N . THR A 1 132 ? -14.706 4.230 -1.594 1.00 94.38 132 THR A N 1
ATOM 1041 C CA . THR A 1 132 ? -13.619 3.304 -1.266 1.00 94.38 132 THR A CA 1
ATOM 1042 C C . THR A 1 132 ? -13.723 2.845 0.185 1.00 94.38 132 THR A C 1
ATOM 1044 O O . THR A 1 132 ? -13.706 1.646 0.443 1.00 94.38 132 THR A O 1
ATOM 1047 N N . TYR A 1 133 ? -13.917 3.759 1.139 1.00 96.00 133 TYR A N 1
ATOM 1048 C CA . TYR A 1 133 ? -14.048 3.418 2.560 1.00 96.00 133 TYR A CA 1
ATOM 1049 C C . TYR A 1 133 ? -15.261 2.526 2.834 1.00 96.00 133 TYR A C 1
ATOM 1051 O O . TYR A 1 133 ? -15.195 1.629 3.676 1.00 96.00 133 TYR A O 1
ATOM 1059 N N . LEU A 1 134 ? -16.364 2.751 2.117 1.00 95.25 134 LEU A N 1
ATOM 1060 C CA . LEU A 1 134 ? -17.556 1.917 2.190 1.00 95.25 134 LEU A CA 1
ATOM 1061 C C . LEU A 1 134 ? -17.279 0.512 1.641 1.00 95.25 134 LEU A C 1
ATOM 1063 O O . LEU A 1 134 ? -17.587 -0.469 2.312 1.00 95.25 134 LEU A O 1
ATOM 1067 N N . ALA A 1 135 ? -16.654 0.409 0.464 1.00 9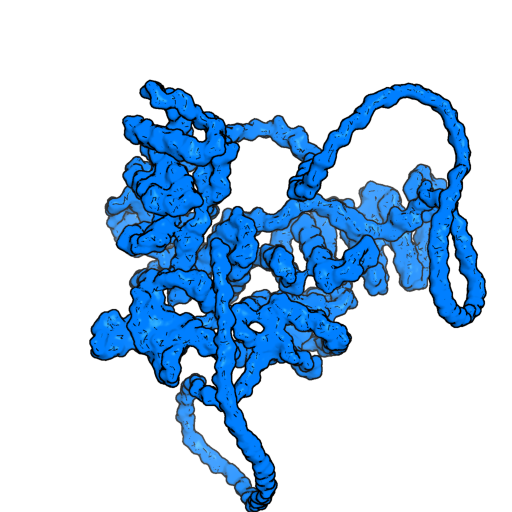3.12 135 ALA A N 1
ATOM 1068 C CA . ALA A 1 135 ? -16.319 -0.872 -0.163 1.00 93.12 135 ALA A CA 1
ATOM 1069 C C . ALA A 1 135 ? -15.296 -1.691 0.644 1.00 93.12 135 ALA A C 1
ATOM 1071 O O . ALA A 1 135 ? -15.348 -2.918 0.642 1.00 93.12 135 ALA A O 1
ATOM 1072 N N . LEU A 1 136 ? -14.388 -1.020 1.358 1.00 93.69 136 LEU A N 1
ATOM 1073 C CA . LEU A 1 136 ? -13.414 -1.646 2.255 1.00 93.69 136 LEU A CA 1
ATOM 1074 C C . LEU A 1 136 ? -13.991 -1.996 3.641 1.00 93.69 136 LEU A C 1
ATOM 1076 O O . LEU A 1 136 ? -13.285 -2.559 4.476 1.00 93.69 136 LEU A O 1
ATOM 1080 N N . GLY A 1 137 ? -15.253 -1.649 3.919 1.00 94.44 137 GLY A N 1
ATOM 1081 C CA . GLY A 1 137 ? -15.899 -1.879 5.215 1.00 94.44 137 GLY A CA 1
ATOM 1082 C C . GLY A 1 137 ? -15.425 -0.946 6.337 1.00 94.44 137 GLY A C 1
ATOM 1083 O O . GLY A 1 137 ? -15.813 -1.122 7.490 1.00 94.44 137 GLY A O 1
ATOM 1084 N N . HIS A 1 138 ? -14.613 0.069 6.032 1.00 95.50 138 HIS A N 1
ATOM 1085 C CA . HIS A 1 138 ? -14.088 1.009 7.024 1.00 95.50 138 HIS A CA 1
ATOM 1086 C C . HIS A 1 138 ? -15.201 1.842 7.662 1.00 95.50 138 HIS A C 1
ATOM 1088 O O . HIS A 1 138 ? -15.175 2.049 8.871 1.00 95.50 138 HIS A O 1
ATOM 1094 N N . VAL A 1 139 ? -16.216 2.248 6.886 1.00 96.69 139 VAL A N 1
ATOM 1095 C CA . VAL A 1 139 ? -17.376 3.007 7.398 1.00 96.69 139 VAL A CA 1
ATOM 1096 C C . VAL A 1 139 ? -18.068 2.250 8.537 1.00 96.69 139 VAL A C 1
ATOM 1098 O O . VAL A 1 139 ? -18.309 2.821 9.598 1.00 96.69 139 VAL A O 1
ATOM 1101 N N . ALA A 1 140 ? -18.326 0.953 8.347 1.00 95.69 140 ALA A N 1
ATOM 1102 C CA . ALA A 1 140 ? -18.934 0.091 9.358 1.00 95.69 140 ALA A CA 1
ATOM 1103 C C . ALA A 1 140 ? -18.089 0.022 10.637 1.00 95.69 140 ALA A C 1
ATOM 1105 O O . ALA A 1 140 ? -18.590 0.282 11.726 1.00 95.69 140 ALA A O 1
ATOM 1106 N N . ARG A 1 141 ? -16.786 -0.249 10.508 1.00 95.25 141 ARG A N 1
ATOM 1107 C CA . ARG A 1 141 ? -15.868 -0.352 11.655 1.00 95.25 141 ARG A CA 1
ATOM 1108 C C . ARG A 1 141 ? -15.679 0.978 12.391 1.00 95.25 141 ARG A C 1
ATOM 1110 O O . ARG A 1 141 ? -15.535 0.990 13.611 1.00 95.25 141 ARG A O 1
ATOM 1117 N N . CYS A 1 142 ? -15.705 2.103 11.676 1.00 95.25 142 CYS A N 1
ATOM 1118 C CA . CYS A 1 142 ? -15.692 3.429 12.296 1.00 95.25 142 CYS A CA 1
ATOM 1119 C C . CYS A 1 142 ? -16.961 3.655 13.127 1.00 95.25 142 CYS A C 1
ATOM 1121 O O . CYS A 1 142 ? -16.864 4.120 14.261 1.00 95.25 142 CYS A O 1
ATOM 1123 N N . LEU A 1 143 ? -18.132 3.275 12.599 1.00 95.25 143 LEU A N 1
ATOM 1124 C CA . LEU A 1 143 ? -19.394 3.345 13.337 1.00 95.25 143 LEU A CA 1
ATOM 1125 C C . LEU A 1 143 ? -19.397 2.417 14.555 1.00 95.25 143 LEU A C 1
ATOM 1127 O O . LEU A 1 143 ? -19.873 2.831 15.602 1.00 95.25 143 LEU A O 1
ATOM 1131 N N . GLU A 1 144 ? -18.832 1.210 14.472 1.00 94.31 144 GLU A N 1
ATOM 1132 C CA . GLU A 1 144 ? -18.722 0.301 15.627 1.00 94.31 144 GLU A CA 1
ATOM 1133 C C . GLU A 1 144 ? -17.920 0.943 16.758 1.00 94.31 144 GLU A C 1
ATOM 1135 O O . GLU A 1 144 ? -18.408 1.044 17.882 1.00 94.31 144 GLU A O 1
ATOM 1140 N N . ASN A 1 145 ? -16.720 1.445 16.445 1.00 91.75 145 ASN A N 1
ATOM 1141 C CA . ASN A 1 145 ? -15.859 2.135 17.410 1.00 91.75 145 ASN A CA 1
ATOM 1142 C C . ASN A 1 145 ? -16.523 3.379 18.020 1.00 91.75 145 ASN A C 1
ATOM 1144 O O . ASN A 1 145 ? -16.232 3.723 19.164 1.00 91.75 145 ASN A O 1
ATOM 1148 N N . PHE A 1 146 ? -17.391 4.049 17.262 1.00 91.81 146 PHE A N 1
ATOM 1149 C CA . PHE A 1 146 ? -18.070 5.274 17.673 1.00 91.81 146 PHE A CA 1
ATOM 1150 C C . PHE A 1 146 ? -19.345 5.024 18.498 1.00 91.81 146 PHE A C 1
ATOM 1152 O O . PHE A 1 146 ? -19.636 5.767 19.438 1.00 91.81 146 PHE A O 1
ATOM 1159 N N . LEU A 1 147 ? -20.120 3.996 18.141 1.00 92.62 147 LEU A N 1
ATOM 1160 C CA . LEU A 1 147 ? -21.481 3.776 18.637 1.00 92.62 147 LEU A CA 1
ATOM 1161 C C . LEU A 1 147 ? -21.581 2.739 19.749 1.00 92.62 147 LEU A C 1
ATOM 1163 O O . LEU A 1 147 ? -22.482 2.850 20.582 1.00 92.62 147 LEU A O 1
ATOM 1167 N N . PHE A 1 148 ? -20.691 1.747 19.782 1.00 93.25 148 PHE A N 1
ATOM 1168 C CA . PHE A 1 148 ? -20.689 0.778 20.870 1.00 93.25 148 PHE A CA 1
ATOM 1169 C C . PHE A 1 148 ? -20.056 1.359 22.130 1.00 93.25 148 PHE A C 1
ATOM 1171 O O . PHE A 1 148 ? -19.005 2.004 22.095 1.00 93.25 148 PHE A O 1
ATOM 1178 N N . ASP A 1 149 ? -20.720 1.122 23.256 1.00 88.94 149 ASP A N 1
ATOM 1179 C CA . ASP A 1 149 ? -20.300 1.592 24.566 1.00 88.94 149 ASP A CA 1
ATOM 1180 C C . ASP A 1 149 ? -19.216 0.691 25.175 1.00 88.94 149 ASP A C 1
ATOM 1182 O O . ASP A 1 149 ? -18.821 -0.337 24.627 1.00 88.94 149 ASP A O 1
ATOM 1186 N N . GLN A 1 150 ? -18.709 1.072 26.344 1.00 88.56 150 GLN A N 1
ATOM 1187 C CA . GLN A 1 150 ? -17.624 0.330 26.983 1.00 88.56 150 GLN A CA 1
ATOM 1188 C C . GLN A 1 150 ? -18.078 -1.039 27.500 1.00 88.56 150 GLN A C 1
ATOM 1190 O O . GLN A 1 150 ? -17.263 -1.956 27.571 1.00 88.56 150 GLN A O 1
ATOM 1195 N N . THR A 1 151 ? -19.368 -1.210 27.814 1.00 88.06 151 THR A N 1
ATOM 1196 C CA . THR A 1 151 ? -19.898 -2.503 28.268 1.00 88.06 151 THR A CA 1
ATOM 1197 C C . THR A 1 151 ? -19.874 -3.547 27.154 1.00 88.06 151 THR A C 1
ATOM 1199 O O . THR A 1 151 ? -19.513 -4.696 27.413 1.00 88.06 151 THR A O 1
ATOM 1202 N N . PHE A 1 152 ? -20.154 -3.138 25.911 1.00 91.81 152 PHE A N 1
ATOM 1203 C CA . PHE A 1 152 ? -19.993 -3.977 24.729 1.00 91.81 152 PHE A CA 1
ATOM 1204 C C . PHE A 1 152 ? -18.551 -4.474 24.580 1.00 91.81 152 PHE A C 1
ATOM 1206 O O . PHE A 1 152 ? -18.323 -5.679 24.507 1.00 91.81 152 PHE A O 1
ATOM 1213 N N . TRP A 1 153 ? -17.571 -3.564 24.599 1.00 91.62 153 TRP A N 1
ATOM 1214 C CA . TRP A 1 153 ? -16.162 -3.897 24.347 1.00 91.62 153 TRP A CA 1
ATOM 1215 C C . TRP A 1 153 ? -15.536 -4.815 25.401 1.00 91.62 153 TRP A C 1
ATOM 1217 O O . TRP A 1 153 ? -14.610 -5.561 25.092 1.00 91.62 153 TRP A O 1
ATOM 1227 N N . LEU A 1 154 ? -16.044 -4.787 26.635 1.00 91.06 154 LEU A N 1
ATOM 1228 C CA . LEU A 1 154 ? -15.575 -5.651 27.722 1.00 91.06 154 LEU A CA 1
ATOM 1229 C C . LEU A 1 154 ? -16.191 -7.061 27.686 1.00 91.06 154 LEU A C 1
ATOM 1231 O O . LEU A 1 154 ? -15.701 -7.950 28.394 1.00 91.06 154 LEU A O 1
ATOM 1235 N N . ASN A 1 155 ? -17.227 -7.280 26.867 1.00 89.88 155 ASN A N 1
ATOM 1236 C CA . ASN A 1 155 ? -17.907 -8.561 26.700 1.00 89.88 155 ASN A CA 1
ATOM 1237 C C . ASN A 1 155 ? -17.421 -9.295 25.440 1.00 89.88 155 ASN A C 1
ATOM 1239 O O . ASN A 1 155 ? -17.848 -9.022 24.321 1.00 89.88 155 ASN A O 1
ATOM 1243 N N . GLU A 1 156 ? -16.560 -10.287 25.647 1.00 85.38 156 GLU A N 1
ATOM 1244 C CA . GLU A 1 156 ? -15.915 -11.058 24.576 1.00 85.38 156 GLU A CA 1
ATOM 1245 C C . GLU A 1 156 ? -16.912 -11.754 23.642 1.00 85.38 156 GLU A C 1
ATOM 1247 O O . GLU A 1 156 ? -16.782 -11.668 22.424 1.00 85.38 156 GLU A O 1
ATOM 1252 N N . ALA A 1 157 ? -17.968 -12.351 24.200 1.00 88.00 157 ALA A N 1
ATOM 1253 C CA . ALA A 1 157 ? -18.972 -13.053 23.407 1.00 88.00 157 ALA A CA 1
ATOM 1254 C C . ALA A 1 157 ? -19.730 -12.114 22.452 1.00 88.00 157 ALA A C 1
ATOM 1256 O O . ALA A 1 157 ? -20.125 -12.531 21.366 1.00 88.00 157 ALA A O 1
ATOM 1257 N N . LEU A 1 158 ? -19.932 -10.851 22.844 1.00 90.06 158 LEU A N 1
ATOM 1258 C CA . LEU A 1 158 ? -20.568 -9.854 21.982 1.00 90.06 158 LEU A CA 1
ATOM 1259 C C . LEU A 1 158 ? -19.605 -9.334 20.917 1.00 90.06 158 LEU A C 1
ATOM 1261 O O . LEU A 1 158 ? -19.989 -9.226 19.758 1.00 90.06 158 LEU A O 1
ATOM 1265 N N . VAL A 1 159 ? -18.359 -9.041 21.288 1.00 88.94 159 VAL A N 1
ATOM 1266 C CA . VAL A 1 159 ? -17.345 -8.493 20.375 1.00 88.94 159 VAL A CA 1
ATOM 1267 C C . VAL A 1 159 ? -17.040 -9.434 19.201 1.00 88.94 159 VAL A C 1
ATOM 1269 O O . VAL A 1 159 ? -16.746 -8.964 18.096 1.00 88.94 159 VAL A O 1
ATOM 1272 N N . ASP A 1 160 ? -17.119 -10.746 19.424 1.00 87.00 160 ASP A N 1
ATOM 1273 C CA . ASP A 1 160 ? -16.874 -11.754 18.390 1.00 87.00 160 ASP A CA 1
ATOM 1274 C C . ASP A 1 160 ? -18.091 -11.989 17.483 1.00 87.00 160 ASP A C 1
ATOM 1276 O O . ASP A 1 160 ? -17.929 -12.204 16.275 1.00 87.00 160 ASP A O 1
ATOM 1280 N N . ASP A 1 161 ? -19.302 -11.917 18.043 1.00 91.62 161 ASP A N 1
ATOM 1281 C CA . ASP A 1 161 ? -20.548 -12.245 17.344 1.00 91.62 161 ASP A CA 1
ATOM 1282 C C . ASP A 1 161 ? -21.253 -11.028 16.728 1.00 91.62 161 ASP A C 1
ATOM 1284 O O . ASP A 1 161 ? -22.089 -11.208 15.857 1.00 91.62 161 ASP A O 1
ATOM 1288 N N . VAL A 1 162 ? -20.958 -9.791 17.126 1.00 93.44 162 VAL A N 1
ATOM 1289 C CA . VAL A 1 162 ? -21.735 -8.611 16.704 1.00 93.44 162 VAL A CA 1
ATOM 1290 C C . VAL A 1 162 ? -20.957 -7.720 15.741 1.00 93.44 162 VAL A C 1
ATOM 1292 O O . VAL A 1 162 ? -19.763 -7.478 15.905 1.00 93.44 162 VAL A O 1
ATOM 1295 N N . GLU A 1 163 ? -21.660 -7.169 14.752 1.00 94.00 163 GLU A N 1
ATOM 1296 C CA . GLU A 1 163 ? -21.130 -6.143 13.859 1.00 94.00 163 GLU A CA 1
ATOM 1297 C C . GLU A 1 163 ? -22.184 -5.141 13.388 1.00 94.00 163 GLU A C 1
ATOM 1299 O O . GLU A 1 163 ? -23.384 -5.416 13.410 1.00 94.00 163 GLU A O 1
ATOM 1304 N N . ILE A 1 164 ? -21.734 -3.975 12.924 1.00 95.38 164 ILE A N 1
ATOM 1305 C CA . ILE A 1 164 ? -22.593 -3.019 12.226 1.00 95.38 164 ILE A CA 1
ATOM 1306 C C . ILE A 1 164 ? -22.486 -3.274 10.726 1.00 95.38 164 ILE A C 1
ATOM 1308 O O . ILE A 1 164 ? -21.425 -3.151 10.121 1.00 95.38 164 ILE A O 1
ATOM 1312 N N . SER A 1 165 ? -23.617 -3.588 10.110 1.00 94.19 165 SER A N 1
ATOM 1313 C CA . SER A 1 165 ? -23.783 -3.593 8.660 1.00 94.19 165 SER A CA 1
ATOM 1314 C C . SER A 1 165 ? -24.187 -2.200 8.183 1.00 94.19 165 SER A C 1
ATOM 1316 O O . SER A 1 165 ? -24.981 -1.521 8.833 1.00 94.19 165 SER A O 1
ATOM 1318 N N . VAL A 1 166 ? -23.640 -1.762 7.050 1.00 95.94 166 VAL A N 1
ATOM 1319 C CA . VAL A 1 166 ? -23.932 -0.450 6.462 1.00 95.94 166 VAL A CA 1
ATOM 1320 C C . VAL A 1 166 ? -24.384 -0.641 5.025 1.00 95.94 166 VAL A C 1
ATOM 1322 O O . VAL A 1 166 ? -23.742 -1.349 4.252 1.00 95.94 166 VAL A O 1
ATOM 1325 N N . THR A 1 167 ? -25.489 0.002 4.661 1.00 93.88 167 THR A N 1
ATOM 1326 C CA . THR A 1 167 ? -26.077 -0.072 3.323 1.00 93.88 167 THR A CA 1
ATOM 1327 C C . THR A 1 167 ? -26.366 1.321 2.781 1.00 93.88 167 THR A C 1
ATOM 1329 O O . THR A 1 167 ? -26.694 2.253 3.518 1.00 93.88 167 THR A O 1
ATOM 1332 N N . ILE A 1 168 ? -26.217 1.464 1.467 1.00 94.56 168 ILE A N 1
ATOM 1333 C CA . ILE A 1 168 ? -26.473 2.702 0.736 1.00 94.56 168 ILE A CA 1
ATOM 1334 C C . ILE A 1 168 ? -27.208 2.363 -0.557 1.00 94.56 168 ILE A C 1
ATOM 1336 O O . ILE A 1 168 ? -26.961 1.313 -1.156 1.00 94.56 168 ILE A O 1
ATOM 1340 N N . ASN A 1 169 ? -28.090 3.251 -1.013 1.00 92.75 169 ASN A N 1
ATOM 1341 C CA . ASN A 1 169 ? -28.678 3.115 -2.341 1.00 92.75 169 ASN A CA 1
ATOM 1342 C C . ASN A 1 169 ? -27.602 3.428 -3.400 1.00 92.75 169 ASN A C 1
ATOM 1344 O O . ASN A 1 169 ? -27.241 4.588 -3.602 1.00 92.75 169 ASN A O 1
ATOM 1348 N N . GLN A 1 170 ? -27.085 2.381 -4.051 1.00 90.19 170 GLN A N 1
ATOM 1349 C CA . GLN A 1 170 ? -26.002 2.480 -5.035 1.00 90.19 170 GLN A CA 1
ATOM 1350 C C . GLN A 1 170 ? -26.407 3.267 -6.288 1.00 90.19 170 GLN A C 1
ATOM 1352 O O . GLN A 1 170 ? -25.597 4.024 -6.817 1.00 90.19 170 GLN A O 1
ATOM 1357 N N . GLU A 1 171 ? -27.656 3.148 -6.741 1.00 90.00 171 GLU A N 1
ATOM 1358 C CA . GLU A 1 171 ? -28.165 3.891 -7.904 1.00 90.00 171 GLU A CA 1
ATOM 1359 C C . GLU A 1 171 ? -28.242 5.390 -7.609 1.00 90.00 171 GLU A C 1
ATOM 1361 O O . GLU A 1 171 ? -27.839 6.229 -8.421 1.00 90.00 171 GLU A O 1
ATOM 1366 N N . HIS A 1 172 ? -28.700 5.740 -6.406 1.00 91.06 172 HIS A N 1
ATOM 1367 C CA . HIS A 1 172 ? -28.737 7.130 -5.964 1.00 91.06 172 HIS A CA 1
ATOM 1368 C C . HIS A 1 172 ? -27.326 7.696 -5.762 1.00 91.06 172 HIS A C 1
ATOM 1370 O O . HIS A 1 172 ? -27.042 8.805 -6.212 1.00 91.06 172 HIS A O 1
ATOM 1376 N N . LEU A 1 173 ? -26.401 6.919 -5.181 1.00 91.88 173 LEU A N 1
ATOM 1377 C CA . LEU A 1 173 ? -24.991 7.311 -5.062 1.00 91.88 173 LEU A CA 1
ATOM 1378 C C . LEU A 1 173 ? -24.349 7.541 -6.442 1.00 91.88 173 LEU A C 1
ATOM 1380 O O . LEU A 1 173 ? -23.660 8.542 -6.639 1.00 91.88 173 LEU A O 1
ATOM 1384 N N . ALA A 1 174 ? -24.618 6.664 -7.414 1.00 90.44 174 ALA A N 1
ATOM 1385 C CA . ALA A 1 174 ? -24.164 6.817 -8.795 1.00 90.44 174 ALA A CA 1
ATOM 1386 C C . ALA A 1 174 ? -24.771 8.058 -9.473 1.00 90.44 174 ALA A C 1
ATOM 1388 O O . ALA A 1 174 ? -24.085 8.748 -10.228 1.00 90.44 174 ALA A O 1
ATOM 1389 N N . THR A 1 175 ? -26.026 8.389 -9.162 1.00 91.31 175 THR A N 1
ATOM 1390 C CA . THR A 1 175 ? -26.697 9.602 -9.654 1.00 91.31 175 THR A CA 1
ATOM 1391 C C . THR A 1 175 ? -26.057 10.868 -9.081 1.00 91.31 175 THR A C 1
ATOM 1393 O O . THR A 1 175 ? -25.778 11.806 -9.831 1.00 91.31 175 THR A O 1
ATOM 1396 N N . VAL A 1 176 ? -25.759 10.895 -7.776 1.00 92.50 176 VAL A N 1
ATOM 1397 C CA . VAL A 1 176 ? -25.029 12.005 -7.138 1.00 92.50 176 VAL A CA 1
ATOM 1398 C C . VAL A 1 176 ? -23.628 12.140 -7.735 1.00 92.50 176 VAL A C 1
ATOM 1400 O O . VAL A 1 176 ? -23.223 13.242 -8.104 1.00 92.50 176 VAL A O 1
ATOM 1403 N N . TYR A 1 177 ? -22.917 11.026 -7.913 1.00 92.62 177 TYR A N 1
ATOM 1404 C CA . TYR A 1 177 ? -21.611 10.996 -8.568 1.00 92.62 177 TYR A CA 1
ATOM 1405 C C . TYR A 1 177 ? -21.650 11.575 -9.988 1.00 92.62 177 TYR A C 1
ATOM 1407 O O . TYR A 1 177 ? -20.863 12.466 -10.311 1.00 92.62 177 TYR A O 1
ATOM 1415 N N . LEU A 1 178 ? -22.595 11.133 -10.823 1.00 90.62 178 LEU A N 1
ATOM 1416 C CA . LEU A 1 178 ? -22.794 11.679 -12.166 1.00 90.62 178 LEU A CA 1
ATOM 1417 C C . LEU A 1 178 ? -23.107 13.181 -12.115 1.00 90.62 178 LEU A C 1
ATOM 1419 O O . LEU A 1 178 ? -22.546 13.954 -12.891 1.00 90.62 178 LEU A O 1
ATOM 1423 N N . GLY A 1 179 ? -23.953 13.610 -11.177 1.00 90.56 179 GLY A N 1
ATOM 1424 C CA . GLY A 1 179 ? -24.250 15.021 -10.945 1.00 90.56 179 GLY A CA 1
ATOM 1425 C C . GLY A 1 179 ? -22.994 15.851 -10.665 1.00 90.56 179 GLY A C 1
ATOM 1426 O O . GLY A 1 179 ? -22.829 16.916 -11.260 1.00 90.56 179 GLY A O 1
ATOM 1427 N N . LEU A 1 180 ? -22.084 15.349 -9.825 1.00 92.38 180 LEU A N 1
ATOM 1428 C CA . LEU A 1 180 ? -20.804 16.000 -9.524 1.00 92.38 180 LEU A CA 1
ATOM 1429 C C . LEU A 1 180 ? -19.886 16.074 -10.752 1.00 92.38 180 LEU A C 1
ATOM 1431 O O . LEU A 1 180 ? -19.309 17.127 -11.020 1.00 92.38 180 LEU A O 1
ATOM 1435 N N . LEU A 1 181 ? -19.794 15.005 -11.549 1.00 91.44 181 LEU A N 1
ATOM 1436 C CA . LEU A 1 181 ? -19.008 15.021 -12.791 1.00 91.44 181 LEU A CA 1
ATOM 1437 C C . LEU A 1 181 ? -19.534 16.050 -13.798 1.00 91.44 181 LEU A C 1
ATOM 1439 O O . LEU A 1 181 ? -18.753 16.765 -14.429 1.00 91.44 181 LEU A O 1
ATOM 1443 N N . LEU A 1 182 ? -20.858 16.151 -13.933 1.00 88.81 182 LEU A N 1
ATOM 1444 C CA . LEU A 1 182 ? -21.496 17.129 -14.812 1.00 88.81 182 LEU A CA 1
ATOM 1445 C C . LEU A 1 182 ? -21.291 18.568 -14.319 1.00 88.81 182 LEU A C 1
ATOM 1447 O O . LEU A 1 182 ? -21.165 19.469 -15.146 1.00 88.81 182 LEU A O 1
ATOM 1451 N N . GLN A 1 183 ? -21.230 18.788 -13.000 1.00 88.88 183 GLN A N 1
ATOM 1452 C CA . GLN A 1 183 ? -20.897 20.090 -12.410 1.00 88.88 183 GLN A CA 1
ATOM 1453 C C . GLN A 1 183 ? -19.441 20.494 -12.676 1.00 88.88 183 GLN A C 1
ATOM 1455 O O . GLN A 1 183 ? -19.182 21.661 -12.957 1.00 88.88 183 GLN A O 1
ATOM 1460 N N . GLU A 1 184 ? -18.499 19.546 -12.635 1.00 87.50 184 GLU A N 1
ATOM 1461 C CA . GLU A 1 184 ? -17.091 19.794 -12.981 1.00 87.50 184 GLU A CA 1
ATOM 1462 C C . GLU A 1 184 ? -16.883 20.062 -14.485 1.00 87.50 184 GLU A C 1
ATOM 1464 O O . GLU A 1 184 ? -15.872 20.638 -14.888 1.00 87.50 184 GLU A O 1
ATOM 1469 N N . GLY A 1 185 ? -17.827 19.646 -15.336 1.00 85.56 185 GLY A N 1
ATOM 1470 C CA . GLY A 1 185 ? -17.866 19.940 -16.772 1.00 85.56 185 GLY A CA 1
ATOM 1471 C C . GLY A 1 185 ? -16.884 19.142 -17.638 1.00 85.56 185 GLY A C 1
ATOM 1472 O O . GLY A 1 185 ? -17.079 19.068 -18.853 1.00 85.56 185 GLY A O 1
ATOM 1473 N N . THR A 1 186 ? -15.867 18.515 -17.037 1.00 90.69 186 THR A N 1
ATOM 1474 C CA . THR A 1 186 ? -14.895 17.628 -17.701 1.00 90.69 186 THR A CA 1
ATOM 1475 C C . THR A 1 186 ? -14.672 16.352 -16.893 1.00 90.69 186 THR A C 1
ATOM 1477 O O . THR A 1 186 ? -14.411 16.392 -15.687 1.00 90.69 186 THR A O 1
ATOM 1480 N N . PHE A 1 187 ? -14.776 15.195 -17.544 1.00 92.88 187 PHE A N 1
ATOM 1481 C CA . PHE A 1 187 ? -14.579 13.892 -16.905 1.00 92.88 187 PHE A CA 1
ATOM 1482 C C . PHE A 1 187 ? -14.240 12.806 -17.925 1.00 92.88 187 PHE A C 1
ATOM 1484 O O . PHE A 1 187 ? -14.316 13.020 -19.128 1.00 92.88 187 PHE A O 1
ATOM 1491 N N . PHE A 1 188 ? -13.844 11.631 -17.447 1.00 93.19 188 PHE A N 1
ATOM 1492 C CA . PHE A 1 188 ? -13.511 10.486 -18.287 1.00 93.19 188 PHE A CA 1
ATOM 1493 C C . PHE A 1 188 ? -14.680 9.501 -18.375 1.00 93.19 188 PHE A C 1
ATOM 1495 O O . PHE A 1 188 ? -15.370 9.233 -17.389 1.00 93.19 188 PHE A O 1
ATOM 1502 N N . ALA A 1 189 ? -14.899 8.937 -19.552 1.00 92.31 189 ALA A N 1
ATOM 1503 C CA . ALA A 1 189 ? -15.973 8.003 -19.845 1.00 92.31 189 ALA A CA 1
ATOM 1504 C C . ALA A 1 189 ? -15.468 6.872 -20.749 1.00 92.31 189 ALA A C 1
ATOM 1506 O O . ALA A 1 189 ? -14.425 6.987 -21.392 1.00 92.31 189 ALA A O 1
ATOM 1507 N N . LYS A 1 190 ? -16.212 5.768 -20.790 1.00 90.50 190 LYS A N 1
ATOM 1508 C CA . LYS A 1 190 ? -16.046 4.693 -21.764 1.00 90.50 190 LYS A CA 1
ATOM 1509 C C . LYS A 1 190 ? -17.128 4.770 -22.826 1.00 90.50 190 LYS A C 1
ATOM 1511 O O . LYS A 1 190 ? -18.295 5.012 -22.513 1.00 90.50 190 LYS A O 1
ATOM 1516 N N . ALA A 1 191 ? -16.739 4.505 -24.066 1.00 87.00 191 ALA A N 1
ATOM 1517 C CA . ALA A 1 191 ? -17.679 4.362 -25.166 1.00 87.00 191 ALA A CA 1
ATOM 1518 C C . ALA A 1 191 ? -18.455 3.039 -25.048 1.00 87.00 191 ALA A C 1
ATOM 1520 O O . ALA A 1 191 ? -17.866 1.956 -25.006 1.00 87.00 191 ALA A O 1
ATOM 1521 N N . LEU A 1 192 ? -19.784 3.115 -25.015 1.00 84.62 192 LEU A N 1
ATOM 1522 C CA . LEU A 1 192 ? -20.678 1.954 -24.925 1.00 84.62 192 LEU A CA 1
ATOM 1523 C C . LEU A 1 192 ? -20.808 1.213 -26.260 1.00 84.62 192 LEU A C 1
ATOM 1525 O O . LEU A 1 192 ? -20.900 -0.017 -26.299 1.00 84.62 192 LEU A O 1
ATOM 1529 N N . CYS A 1 193 ? -20.800 1.975 -27.351 1.00 78.38 193 CYS A N 1
ATOM 1530 C CA . CYS A 1 193 ? -20.951 1.502 -28.720 1.00 78.38 193 CYS A CA 1
ATOM 1531 C C . CYS A 1 193 ? -19.842 2.096 -29.596 1.00 78.38 193 CYS A C 1
ATOM 1533 O O . CYS A 1 193 ? -19.322 3.164 -29.265 1.00 78.38 193 CYS A O 1
ATOM 1535 N N . PRO A 1 194 ? -19.467 1.429 -30.700 1.00 77.06 194 PRO A N 1
ATOM 1536 C CA . PRO A 1 194 ? -18.562 2.030 -31.661 1.00 77.06 194 PRO A CA 1
ATOM 1537 C C . PRO A 1 194 ? -19.211 3.274 -32.277 1.00 77.06 194 PRO A C 1
ATOM 1539 O O . PRO A 1 194 ? -20.375 3.232 -32.676 1.00 77.06 194 PRO A O 1
ATOM 1542 N N . ILE A 1 195 ? -18.458 4.367 -32.350 1.00 74.88 195 ILE A N 1
ATOM 1543 C CA . ILE A 1 195 ? -18.891 5.618 -32.977 1.00 74.88 195 ILE A CA 1
ATOM 1544 C C . ILE A 1 195 ? -18.024 5.803 -34.212 1.00 74.88 195 ILE A C 1
ATOM 1546 O O . ILE A 1 195 ? -16.797 5.831 -34.114 1.00 74.88 195 ILE A O 1
ATOM 1550 N N . THR A 1 196 ? -18.675 5.872 -35.367 1.00 67.06 196 THR A N 1
ATOM 1551 C CA . THR A 1 196 ? -18.043 6.109 -36.665 1.00 67.06 196 THR A CA 1
ATOM 1552 C C . THR A 1 196 ? -18.688 7.346 -37.255 1.00 67.06 196 THR A C 1
ATOM 1554 O O . THR A 1 196 ? -19.909 7.376 -37.424 1.00 67.06 196 THR A O 1
ATOM 1557 N N . ASN A 1 197 ? -17.882 8.362 -37.547 1.00 63.22 197 ASN A N 1
ATOM 1558 C CA . ASN A 1 197 ? -18.372 9.521 -38.270 1.00 63.22 197 ASN A CA 1
ATOM 1559 C C . ASN A 1 197 ? -18.316 9.234 -39.776 1.00 63.22 197 ASN A C 1
ATOM 1561 O O . ASN A 1 197 ? -17.276 8.806 -40.270 1.00 63.22 197 ASN A O 1
ATOM 1565 N N . PRO A 1 198 ? -19.420 9.437 -40.515 1.00 53.69 198 PRO A N 1
ATOM 1566 C CA . PRO A 1 198 ? -19.491 9.098 -41.936 1.00 53.69 198 PRO A CA 1
ATOM 1567 C C . PRO A 1 198 ? -18.630 10.005 -42.830 1.00 53.69 198 PRO A C 1
ATOM 1569 O O . PRO A 1 198 ? -18.430 9.668 -43.993 1.00 53.69 198 PRO A O 1
ATOM 1572 N N . ASP A 1 199 ? -18.131 11.127 -42.301 1.00 57.44 199 ASP A N 1
ATOM 1573 C CA . ASP A 1 199 ? -17.363 12.131 -43.048 1.00 57.44 199 ASP A CA 1
ATOM 1574 C C . ASP A 1 199 ? -15.832 12.005 -42.871 1.00 57.44 199 ASP A C 1
ATOM 1576 O O . ASP A 1 199 ? -15.091 12.733 -43.532 1.00 57.44 199 ASP A O 1
ATOM 1580 N N . ASP A 1 200 ? -15.344 11.098 -42.010 1.00 55.69 200 ASP A N 1
ATOM 1581 C CA . ASP A 1 200 ? -13.913 10.946 -41.699 1.00 55.69 200 ASP A CA 1
ATOM 1582 C C . ASP A 1 200 ? -13.544 9.451 -41.552 1.00 55.69 200 ASP A C 1
ATOM 1584 O O . ASP A 1 200 ? -13.727 8.842 -40.495 1.00 55.69 200 ASP A O 1
ATOM 1588 N N . ASP A 1 201 ? -13.033 8.842 -42.632 1.00 50.88 201 ASP A N 1
ATOM 1589 C CA . ASP A 1 201 ? -12.765 7.390 -42.757 1.00 50.88 201 ASP A CA 1
ATOM 1590 C C . ASP A 1 201 ? -11.762 6.828 -41.711 1.00 50.88 201 ASP A C 1
ATOM 1592 O O . ASP A 1 201 ? -11.628 5.611 -41.568 1.00 50.88 201 ASP A O 1
ATOM 1596 N N . ASP A 1 202 ? -11.085 7.689 -40.938 1.00 52.81 202 ASP A N 1
ATOM 1597 C CA . ASP A 1 202 ? -10.023 7.334 -39.983 1.00 52.81 202 ASP A CA 1
ATOM 1598 C C . ASP A 1 202 ? -10.399 7.498 -38.486 1.00 52.81 202 ASP A C 1
ATOM 1600 O O . ASP A 1 202 ? -9.568 7.213 -37.611 1.00 52.81 202 ASP A O 1
ATOM 1604 N N . LEU A 1 203 ? -11.613 7.957 -38.143 1.00 57.41 203 LEU A N 1
ATOM 1605 C CA . LEU A 1 203 ? -12.063 8.181 -36.754 1.00 57.41 203 LEU A CA 1
ATOM 1606 C C . LEU A 1 203 ? -13.155 7.184 -36.339 1.00 57.41 203 LEU A C 1
ATOM 1608 O O . LEU A 1 203 ? -14.354 7.426 -36.456 1.00 57.41 203 LEU A O 1
ATOM 1612 N N . CYS A 1 204 ? -12.720 6.044 -35.794 1.00 69.19 204 CYS A N 1
ATOM 1613 C CA . CYS A 1 204 ? -13.605 5.094 -35.125 1.00 69.19 204 CYS A CA 1
ATOM 1614 C C . CYS A 1 204 ? -13.238 4.999 -33.642 1.00 69.19 204 CYS A C 1
ATOM 1616 O O . CYS A 1 204 ? -12.201 4.431 -33.292 1.00 69.19 204 CYS A O 1
ATOM 1618 N N . ILE A 1 205 ? -14.112 5.504 -32.771 1.00 76.56 205 ILE A N 1
ATOM 1619 C CA . ILE A 1 205 ? -14.071 5.170 -31.343 1.00 76.56 205 ILE A CA 1
ATOM 1620 C C . ILE A 1 205 ? -14.633 3.757 -31.220 1.00 76.56 205 ILE A C 1
ATOM 1622 O O . ILE A 1 205 ? -15.737 3.482 -31.692 1.00 76.56 205 ILE A O 1
ATOM 1626 N N . LYS A 1 206 ? -13.873 2.837 -30.632 1.00 80.62 206 LYS A N 1
ATOM 1627 C CA . LYS A 1 206 ? -14.302 1.455 -30.404 1.00 80.62 206 LYS A CA 1
ATOM 1628 C C . LYS A 1 206 ? -15.055 1.347 -29.085 1.00 80.62 206 LYS A C 1
ATOM 1630 O O . LYS A 1 206 ? -14.911 2.162 -28.178 1.00 80.62 206 LYS A O 1
ATOM 1635 N N . LYS A 1 207 ? -15.846 0.284 -28.947 1.00 80.69 207 LYS A N 1
ATOM 1636 C CA . LYS A 1 207 ? -16.449 -0.065 -27.658 1.00 80.69 207 LYS A CA 1
ATOM 1637 C C . LYS A 1 207 ? -15.355 -0.221 -26.591 1.00 80.69 207 LYS A C 1
ATOM 1639 O O . LYS A 1 207 ? -14.351 -0.879 -26.844 1.00 80.69 207 LYS A O 1
ATOM 1644 N N . ASN A 1 208 ? -15.605 0.322 -25.401 1.00 82.50 208 ASN A N 1
ATOM 1645 C CA . ASN A 1 208 ? -14.711 0.395 -24.239 1.00 82.50 208 ASN A CA 1
ATOM 1646 C C . ASN A 1 208 ? -13.508 1.337 -24.374 1.00 82.50 208 ASN A C 1
ATOM 1648 O O . ASN A 1 208 ? -12.712 1.412 -23.434 1.00 82.50 208 ASN A O 1
ATOM 1652 N N . ASP A 1 209 ? -13.393 2.081 -25.474 1.00 85.12 209 ASP A N 1
ATOM 1653 C CA . ASP A 1 209 ? -12.376 3.119 -25.580 1.00 85.12 209 ASP A CA 1
ATOM 1654 C C . ASP A 1 209 ? -12.583 4.185 -24.505 1.00 85.12 209 ASP A C 1
ATOM 1656 O O . ASP A 1 209 ? -13.710 4.566 -24.170 1.00 85.12 209 ASP A O 1
ATOM 1660 N N . LEU A 1 210 ? -11.465 4.653 -23.956 1.00 88.69 210 LEU A N 1
ATOM 1661 C CA . LEU A 1 210 ? -11.439 5.630 -22.883 1.00 88.69 210 LEU A CA 1
ATOM 1662 C C . LEU A 1 210 ? -11.387 7.047 -23.467 1.00 88.69 210 LEU A C 1
ATOM 1664 O O . LEU A 1 210 ? -10.425 7.415 -24.146 1.00 88.69 210 LEU A O 1
ATOM 1668 N N . VAL A 1 211 ? -12.413 7.842 -23.183 1.00 89.69 211 VAL A N 1
ATOM 1669 C CA . VAL A 1 211 ? -12.636 9.169 -23.765 1.00 89.69 211 VAL A CA 1
ATOM 1670 C C . VAL A 1 211 ? -12.738 10.205 -22.650 1.00 89.69 211 VAL A C 1
ATOM 1672 O O . VAL A 1 211 ? -13.494 10.035 -21.697 1.00 89.69 211 VAL A O 1
ATOM 1675 N N . MET A 1 212 ? -11.990 11.299 -22.755 1.00 91.00 212 MET A N 1
ATOM 1676 C CA . MET A 1 212 ? -12.219 12.487 -21.938 1.00 91.00 212 MET A CA 1
ATOM 1677 C C . MET A 1 212 ? -13.357 13.284 -22.565 1.00 91.00 212 MET A C 1
ATOM 1679 O O . MET A 1 212 ? -13.224 13.748 -23.691 1.00 91.00 212 MET A O 1
ATOM 1683 N N . VAL A 1 213 ? -14.461 13.448 -21.852 1.00 91.06 213 VAL A N 1
ATOM 1684 C CA . VAL A 1 213 ? -15.629 14.187 -22.322 1.00 91.06 213 VAL A CA 1
ATOM 1685 C C . VAL A 1 213 ? -15.713 15.552 -21.654 1.00 91.06 213 VAL A C 1
ATOM 1687 O O . VAL A 1 213 ? -15.423 15.716 -20.464 1.00 91.06 213 VAL A O 1
ATOM 1690 N N . LYS A 1 214 ? -16.126 16.544 -22.436 1.00 89.25 214 LYS A N 1
ATOM 1691 C CA . LYS A 1 214 ? -16.359 17.915 -22.004 1.00 89.25 214 LYS A CA 1
ATOM 1692 C C . LYS A 1 214 ? -17.747 18.356 -22.438 1.00 89.25 214 LYS A C 1
ATOM 1694 O O . LYS A 1 214 ? -18.121 18.250 -23.607 1.00 89.25 214 LYS A O 1
ATOM 1699 N N . ASN A 1 215 ? -18.509 18.877 -21.484 1.00 82.69 215 ASN A N 1
ATOM 1700 C CA . ASN A 1 215 ? -19.838 19.396 -21.758 1.00 82.69 215 ASN A CA 1
ATOM 1701 C C . ASN A 1 215 ? -19.732 20.764 -22.458 1.00 82.69 215 ASN A C 1
ATOM 1703 O O . ASN A 1 215 ? -19.205 21.719 -21.888 1.00 82.69 215 ASN A O 1
ATOM 1707 N N . VAL A 1 216 ? -20.236 20.851 -23.693 1.00 79.25 216 VAL A N 1
ATOM 1708 C CA . VAL A 1 216 ? -20.211 22.068 -24.531 1.00 79.25 216 VAL A CA 1
ATOM 1709 C C . VAL A 1 216 ? -21.541 22.843 -24.465 1.00 79.25 216 VAL A C 1
ATOM 1711 O O . VAL A 1 216 ? -21.738 23.817 -25.184 1.00 79.25 216 VAL A O 1
ATOM 1714 N N . GLY A 1 217 ? -22.479 22.426 -23.607 1.00 68.12 217 GLY A N 1
ATOM 1715 C CA . GLY A 1 217 ? -23.800 23.048 -23.461 1.00 68.12 217 GLY A CA 1
ATOM 1716 C C . GLY A 1 217 ? -24.839 22.608 -24.498 1.00 68.12 217 GLY A C 1
ATOM 1717 O O . GLY A 1 217 ? -25.948 23.134 -24.488 1.00 68.12 217 GLY A O 1
ATOM 1718 N N . GLN A 1 218 ? -24.503 21.654 -25.373 1.00 68.38 218 GLN A N 1
ATOM 1719 C CA . GLN A 1 218 ? -25.458 20.973 -26.251 1.00 68.38 218 GLN A CA 1
ATOM 1720 C C . GLN A 1 218 ? -26.037 19.750 -25.527 1.00 68.38 218 GLN A C 1
ATOM 1722 O O . GLN A 1 218 ? -25.287 18.956 -24.963 1.00 68.38 218 GLN A O 1
ATOM 1727 N N . ASP A 1 219 ? -27.362 19.582 -25.552 1.00 69.44 219 ASP A N 1
ATOM 1728 C CA . ASP A 1 219 ? -28.036 18.543 -24.755 1.00 69.44 219 ASP A CA 1
ATOM 1729 C C . ASP A 1 219 ? -27.773 17.106 -25.253 1.00 69.44 219 ASP A C 1
ATOM 1731 O O . ASP A 1 219 ? -27.914 16.158 -24.484 1.00 69.44 219 ASP A O 1
ATOM 1735 N N . SER A 1 220 ? -27.375 16.922 -26.519 1.00 80.38 220 SER A N 1
ATOM 1736 C CA . SER A 1 220 ? -27.236 15.596 -27.146 1.00 80.38 220 SER A CA 1
ATOM 1737 C C . SER A 1 220 ? -25.800 15.162 -27.457 1.00 80.38 220 SER A C 1
ATOM 1739 O O . SER A 1 220 ? -25.572 13.972 -27.683 1.00 80.38 220 SER A O 1
ATOM 1741 N N . PHE A 1 221 ? -24.830 16.083 -27.443 1.00 84.56 221 PHE A N 1
ATOM 1742 C CA . PHE A 1 221 ? -23.432 15.804 -27.793 1.00 84.56 221 PHE A CA 1
ATOM 1743 C C . PHE A 1 221 ? -22.451 16.435 -26.805 1.00 84.56 221 PHE A C 1
ATOM 1745 O O . PHE A 1 221 ? -22.651 17.550 -26.320 1.00 84.56 221 PHE A O 1
ATOM 1752 N N . TRP A 1 222 ? -21.351 15.731 -26.556 1.00 87.19 222 TRP A N 1
ATOM 1753 C CA . TRP A 1 222 ? -20.185 16.226 -25.829 1.00 87.19 222 TRP A CA 1
ATOM 1754 C C . TRP A 1 222 ? -18.970 16.302 -26.751 1.00 87.19 222 TRP A C 1
ATOM 1756 O O . TRP A 1 222 ? -18.891 15.589 -27.747 1.00 87.19 222 TRP A O 1
ATOM 1766 N N . GLU A 1 223 ? -18.001 17.145 -26.401 1.00 87.88 223 GLU A N 1
ATOM 1767 C CA . GLU A 1 223 ? -16.671 17.089 -27.007 1.00 87.88 223 GLU A CA 1
ATOM 1768 C C . GLU A 1 223 ? -15.902 15.943 -26.339 1.00 87.88 223 GLU A C 1
ATOM 1770 O O . GLU A 1 223 ? -15.702 15.956 -25.126 1.00 87.88 223 GLU A O 1
ATOM 1775 N N . GLY A 1 224 ? -15.513 14.933 -27.110 1.00 87.00 224 GLY A N 1
ATOM 1776 C CA . GLY A 1 224 ? -14.761 13.768 -26.663 1.00 87.00 224 GLY A CA 1
ATOM 1777 C C . GLY A 1 224 ? -13.328 13.791 -27.186 1.00 87.00 224 GLY A C 1
ATOM 1778 O O . GLY A 1 224 ? -13.102 13.977 -28.374 1.00 87.00 224 GLY A O 1
ATOM 1779 N N . MET A 1 225 ? -12.348 13.556 -26.316 1.00 87.62 225 MET A N 1
ATOM 1780 C CA . MET A 1 225 ? -10.955 13.315 -26.690 1.00 87.62 225 MET A CA 1
ATOM 1781 C C . MET A 1 225 ? -10.580 11.866 -26.373 1.00 87.62 225 MET A C 1
ATOM 1783 O O . MET A 1 225 ? -10.613 11.450 -25.213 1.00 87.62 225 MET A O 1
ATOM 1787 N N . LEU A 1 226 ? -10.189 11.095 -27.386 1.00 85.56 226 LEU A N 1
ATOM 1788 C CA . LEU A 1 226 ? -9.754 9.710 -27.209 1.00 85.56 226 LEU A CA 1
ATOM 1789 C C . LEU A 1 226 ? -8.373 9.661 -26.536 1.00 85.56 226 LEU A C 1
ATOM 1791 O O . LEU A 1 226 ? -7.411 10.218 -27.062 1.00 85.56 226 LEU A O 1
ATOM 1795 N N . LEU A 1 227 ? -8.231 8.964 -25.403 1.00 83.38 227 LEU A N 1
ATOM 1796 C CA . LEU A 1 227 ? -6.971 8.967 -24.642 1.00 83.38 227 LEU A CA 1
ATOM 1797 C C . LEU A 1 227 ? -5.811 8.206 -25.308 1.00 83.38 227 LEU A C 1
ATOM 1799 O O . LEU A 1 227 ? -4.646 8.482 -25.012 1.00 83.38 227 LEU A O 1
ATOM 1803 N N . SER A 1 228 ? -6.081 7.263 -26.209 1.00 76.75 228 SER A N 1
ATOM 1804 C CA . SER A 1 228 ? -5.028 6.523 -26.921 1.00 76.75 228 SER A CA 1
ATOM 1805 C C . SER A 1 228 ? -4.354 7.366 -28.010 1.00 76.75 228 SER A C 1
ATOM 1807 O O . SER A 1 228 ? -3.136 7.311 -28.159 1.00 76.75 228 SER A O 1
ATOM 1809 N N . SER A 1 229 ? -5.116 8.191 -28.736 1.00 75.19 229 SER A N 1
ATOM 1810 C CA . SER A 1 229 ? -4.622 8.968 -29.884 1.00 75.19 229 SER A CA 1
ATOM 1811 C C . SER A 1 229 ? -4.546 10.480 -29.645 1.00 75.19 229 SER A C 1
ATOM 1813 O O . SER A 1 229 ? -3.826 11.172 -30.364 1.00 75.19 229 SER A O 1
ATOM 1815 N N . GLY A 1 230 ? -5.267 11.005 -28.650 1.00 77.19 230 GLY A N 1
ATOM 1816 C CA . GLY A 1 230 ? -5.419 12.441 -28.398 1.00 77.19 230 GLY A CA 1
ATOM 1817 C C . GLY A 1 230 ? -6.304 13.165 -29.418 1.00 77.19 230 GLY A C 1
ATOM 1818 O O . GLY A 1 230 ? -6.291 14.391 -29.466 1.00 77.19 230 GLY A O 1
ATOM 1819 N N . ARG A 1 231 ? -7.041 12.433 -30.265 1.00 77.44 231 ARG A N 1
ATOM 1820 C CA . ARG A 1 231 ? -7.948 13.024 -31.261 1.00 77.44 231 ARG A CA 1
ATOM 1821 C C . ARG A 1 231 ? -9.244 13.501 -30.608 1.00 77.44 231 ARG A C 1
ATOM 1823 O O . ARG A 1 231 ? -9.735 12.845 -29.691 1.00 77.44 231 ARG A O 1
ATOM 1830 N N . HIS A 1 232 ? -9.776 14.611 -31.112 1.00 82.94 232 HIS A N 1
ATOM 1831 C CA . HIS A 1 232 ? -11.023 15.225 -30.662 1.00 82.94 232 HIS A CA 1
ATOM 1832 C C . HIS A 1 232 ? -12.152 14.917 -31.636 1.00 82.94 232 HIS A C 1
ATOM 1834 O O . HIS A 1 232 ? -11.945 15.009 -32.843 1.00 82.94 232 HIS A O 1
ATOM 1840 N N . ASP A 1 233 ? -13.331 14.612 -31.109 1.00 81.06 233 ASP A N 1
ATOM 1841 C CA . ASP A 1 233 ? -14.542 14.430 -31.897 1.00 81.06 233 ASP A CA 1
ATOM 1842 C C . ASP A 1 233 ? -15.806 14.723 -31.072 1.00 81.06 233 ASP A C 1
ATOM 1844 O O . ASP A 1 233 ? -15.758 14.781 -29.843 1.00 81.06 233 ASP A O 1
ATOM 1848 N N . LEU A 1 234 ? -16.951 14.908 -31.726 1.00 85.19 234 LEU A N 1
ATOM 1849 C CA . LEU A 1 234 ? -18.247 14.993 -31.059 1.00 85.19 234 LEU A CA 1
ATOM 1850 C C . LEU A 1 234 ? -18.779 13.593 -30.769 1.00 85.19 234 LEU A C 1
ATOM 1852 O O . LEU A 1 234 ? -18.886 12.747 -31.653 1.00 85.19 234 LEU A O 1
ATOM 1856 N N . VAL A 1 235 ? -19.157 13.358 -29.515 1.00 85.62 235 VAL A N 1
ATOM 1857 C CA . VAL A 1 235 ? -19.644 12.059 -29.052 1.00 85.62 235 VAL A CA 1
ATOM 1858 C C . VAL A 1 235 ? -21.062 12.179 -28.490 1.00 85.62 235 VAL A C 1
ATOM 1860 O O . VAL A 1 235 ? -21.326 13.092 -27.701 1.00 85.62 235 VAL A O 1
ATOM 1863 N N . PRO A 1 236 ? -22.001 11.292 -28.871 1.00 86.00 236 PRO A N 1
ATOM 1864 C CA . PRO A 1 236 ? -23.346 11.306 -28.309 1.00 86.00 236 PRO A CA 1
ATOM 1865 C C . PRO A 1 236 ? -23.323 11.027 -26.806 1.00 86.00 236 PRO A C 1
ATOM 1867 O O . PRO A 1 236 ? -22.654 10.094 -26.356 1.00 86.00 236 PRO A O 1
ATOM 1870 N N . VAL A 1 237 ? -24.116 11.774 -26.035 1.00 84.88 237 VAL A N 1
ATOM 1871 C CA . VAL A 1 237 ? -24.238 11.579 -24.576 1.00 84.88 237 VAL A CA 1
ATOM 1872 C C . VAL A 1 237 ? -24.693 10.158 -24.236 1.00 84.88 237 VAL A C 1
ATOM 1874 O O . VAL A 1 237 ? -24.148 9.529 -23.335 1.00 84.88 237 VAL A O 1
ATOM 1877 N N . SER A 1 238 ? -25.645 9.616 -25.001 1.00 84.62 238 SER A N 1
ATOM 1878 C CA . SER A 1 238 ? -26.182 8.259 -24.820 1.00 84.62 238 SER A CA 1
ATOM 1879 C C . SER A 1 238 ? -25.171 7.144 -25.102 1.00 84.62 238 SER A C 1
ATOM 1881 O O . SER A 1 238 ? -25.371 6.015 -24.663 1.00 84.62 238 SER A O 1
ATOM 1883 N N . ALA A 1 239 ? -24.087 7.439 -25.822 1.00 85.50 239 ALA A N 1
ATOM 1884 C CA . ALA A 1 239 ? -23.046 6.472 -26.150 1.00 85.50 239 ALA A CA 1
ATOM 1885 C C . ALA A 1 239 ? -21.896 6.463 -25.128 1.00 85.50 239 ALA A C 1
ATOM 1887 O O . ALA A 1 239 ? -20.956 5.682 -25.286 1.00 85.50 239 ALA A O 1
ATOM 1888 N N . MET A 1 240 ? -21.954 7.314 -24.098 1.00 88.50 240 MET A N 1
ATOM 1889 C CA . MET A 1 240 ? -20.881 7.501 -23.126 1.00 88.50 240 MET A CA 1
ATOM 1890 C C . MET A 1 240 ? -21.314 7.092 -21.724 1.00 88.50 240 MET A C 1
ATOM 1892 O O . MET A 1 240 ? -22.313 7.569 -21.195 1.00 88.50 240 MET A O 1
ATOM 1896 N N . GLN A 1 241 ? -20.504 6.247 -21.089 1.00 89.75 241 GLN A N 1
ATOM 1897 C CA . GLN A 1 241 ? -20.685 5.850 -19.698 1.00 89.75 241 GLN A CA 1
ATOM 1898 C C . GLN A 1 241 ? -19.539 6.402 -18.844 1.00 89.75 241 GLN A C 1
ATOM 1900 O O . GLN A 1 241 ? -18.382 6.081 -19.120 1.00 89.75 241 GLN A O 1
ATOM 1905 N N . PRO A 1 242 ? -19.807 7.204 -17.799 1.00 90.94 242 PRO A N 1
ATOM 1906 C CA . PRO A 1 242 ? -18.775 7.619 -16.856 1.00 90.94 242 PRO A CA 1
ATOM 1907 C C . PRO A 1 242 ? -18.042 6.418 -16.259 1.00 90.94 242 PRO A C 1
ATOM 1909 O O . PRO A 1 242 ? -18.615 5.339 -16.099 1.00 90.94 242 PRO A O 1
ATOM 1912 N N . LEU A 1 243 ? -16.773 6.605 -15.900 1.00 91.44 243 LEU A N 1
ATOM 1913 C CA . LEU A 1 243 ? -16.022 5.530 -15.258 1.00 91.44 243 LEU A CA 1
ATOM 1914 C C . LEU A 1 243 ? -16.688 5.088 -13.946 1.00 91.44 243 LEU A C 1
ATOM 1916 O O . LEU A 1 243 ? -16.993 5.943 -13.118 1.00 91.44 243 LEU A O 1
ATOM 1920 N N . PRO A 1 244 ? -16.873 3.771 -13.729 1.00 82.31 244 PRO A N 1
ATOM 1921 C CA . PRO A 1 244 ? -17.660 3.265 -12.607 1.00 82.31 244 PRO A CA 1
ATOM 1922 C C . PRO A 1 244 ? -16.972 3.458 -11.253 1.00 82.31 244 PRO A C 1
ATOM 1924 O O . PRO A 1 244 ? -17.651 3.578 -10.242 1.00 82.31 244 PRO A O 1
ATOM 1927 N N . TYR A 1 245 ? -15.635 3.501 -11.225 1.00 87.06 245 TYR A N 1
ATOM 1928 C CA . TYR A 1 245 ? -14.861 3.745 -10.010 1.00 87.06 245 TYR A CA 1
ATOM 1929 C C . TYR A 1 245 ? -14.392 5.203 -9.976 1.00 87.06 245 TYR A C 1
ATOM 1931 O O . TYR A 1 245 ? -13.529 5.578 -10.778 1.00 87.06 245 TYR A O 1
ATOM 1939 N N . PRO A 1 246 ? -14.888 6.024 -9.032 1.00 89.00 246 PRO A N 1
ATOM 1940 C CA . PRO A 1 246 ? -14.504 7.429 -8.940 1.00 89.00 246 PRO A CA 1
ATOM 1941 C C . PRO A 1 246 ? -12.990 7.659 -8.747 1.00 89.00 246 PRO A C 1
ATOM 1943 O O . PRO A 1 246 ? -12.470 8.673 -9.214 1.00 89.00 246 PRO A O 1
ATOM 1946 N N . PHE A 1 247 ? -12.259 6.688 -8.175 1.00 93.06 247 PHE A N 1
ATOM 1947 C CA . PHE A 1 247 ? -10.787 6.679 -8.111 1.00 93.06 247 PHE A CA 1
ATOM 1948 C C . PHE A 1 247 ? -10.131 6.890 -9.487 1.00 93.06 247 PHE A C 1
ATOM 1950 O O . PHE A 1 247 ? -9.146 7.618 -9.597 1.00 93.06 247 PHE A O 1
ATOM 1957 N N . TYR A 1 248 ? -10.692 6.320 -10.561 1.00 94.38 248 TYR A N 1
ATOM 1958 C CA . TYR A 1 248 ? -10.134 6.493 -11.904 1.00 94.38 248 TYR A CA 1
ATOM 1959 C C . TYR A 1 248 ? -10.231 7.938 -12.390 1.00 94.38 248 TYR A C 1
ATOM 1961 O O . TYR A 1 248 ? -9.320 8.410 -13.066 1.00 94.38 248 TYR A O 1
ATOM 1969 N N . GLN A 1 249 ? -11.303 8.657 -12.035 1.00 94.38 249 GLN A N 1
ATOM 1970 C CA . GLN A 1 249 ? -11.412 10.080 -12.367 1.00 94.38 249 GLN A CA 1
ATOM 1971 C C . GLN A 1 249 ? -10.319 10.874 -11.677 1.00 94.38 249 GLN A C 1
ATOM 1973 O O . GLN A 1 249 ? -9.661 11.679 -12.327 1.00 94.38 249 GLN A O 1
ATOM 1978 N N . TRP A 1 250 ? -10.125 10.634 -10.378 1.00 93.88 250 TRP A N 1
ATOM 1979 C CA . TRP A 1 250 ? -9.068 11.282 -9.614 1.00 93.88 250 TRP A CA 1
ATOM 1980 C C . TRP A 1 250 ? -7.706 11.010 -10.256 1.00 93.88 250 TRP A C 1
ATOM 1982 O O . TRP A 1 250 ? -7.028 11.954 -10.647 1.00 93.88 250 TRP A O 1
ATOM 1992 N N . PHE A 1 251 ? -7.358 9.742 -10.492 1.00 95.50 251 PHE A N 1
ATOM 1993 C CA . PHE A 1 251 ? -6.063 9.376 -11.063 1.00 95.50 251 PHE A CA 1
ATOM 1994 C C . PHE A 1 251 ? -5.815 10.020 -12.437 1.00 95.50 251 PHE A C 1
ATOM 1996 O O . PHE A 1 251 ? -4.771 10.635 -12.650 1.00 95.50 251 PHE A O 1
ATOM 2003 N N . LEU A 1 252 ? -6.776 9.926 -13.363 1.00 94.25 252 LEU A N 1
ATOM 2004 C CA . LEU A 1 252 ? -6.631 10.467 -14.720 1.00 94.25 252 LEU A CA 1
ATOM 2005 C C . LEU A 1 252 ? -6.604 12.004 -14.747 1.00 94.25 252 LEU A C 1
ATOM 2007 O O . LEU A 1 252 ? -5.952 12.581 -15.617 1.00 94.25 252 LEU A O 1
ATOM 2011 N N . LYS A 1 253 ? -7.274 12.671 -13.796 1.00 92.62 253 LYS A N 1
ATOM 2012 C CA . LYS A 1 253 ? -7.215 14.133 -13.627 1.00 92.62 253 LYS A CA 1
ATOM 2013 C C . LYS A 1 253 ? -5.901 14.585 -12.995 1.00 92.62 253 LYS A C 1
ATOM 2015 O O . LYS A 1 253 ? -5.334 15.582 -13.432 1.00 92.62 253 LYS A O 1
ATOM 2020 N N . THR A 1 254 ? -5.411 13.866 -11.986 1.00 93.56 254 THR A N 1
ATOM 2021 C CA . THR A 1 254 ? -4.152 14.182 -11.298 1.00 93.56 254 THR A CA 1
ATOM 2022 C C . THR A 1 254 ? -2.937 13.908 -12.185 1.00 93.56 254 THR A C 1
ATOM 2024 O O . THR A 1 254 ? -1.971 14.667 -12.142 1.00 93.56 254 THR A O 1
ATOM 2027 N N . TYR A 1 255 ? -2.993 12.865 -13.019 1.00 92.44 255 TYR A N 1
ATOM 2028 C CA . TYR A 1 255 ? -1.890 12.429 -13.878 1.00 92.44 255 TYR A CA 1
ATOM 2029 C C . TYR A 1 255 ? -2.321 12.332 -15.353 1.00 92.44 255 TYR A C 1
ATOM 2031 O O . TYR A 1 255 ? -2.417 11.223 -15.903 1.00 92.44 255 TYR A O 1
ATOM 2039 N N . PRO A 1 256 ? -2.557 13.475 -16.028 1.00 87.62 256 PRO A N 1
ATOM 2040 C CA . PRO A 1 256 ? -3.004 13.492 -17.416 1.00 87.62 256 PRO A CA 1
ATOM 2041 C C . PRO A 1 256 ? -1.941 12.914 -18.356 1.00 87.62 256 PRO A C 1
ATOM 2043 O O . PRO A 1 256 ? -0.739 13.041 -18.128 1.00 87.62 256 PRO A O 1
ATOM 2046 N N . GLY A 1 257 ? -2.381 12.279 -19.439 1.00 83.81 257 GLY A N 1
ATOM 2047 C CA . GLY A 1 257 ? -1.491 11.726 -20.456 1.00 83.81 257 GLY A CA 1
ATOM 2048 C C . GLY A 1 257 ? -2.182 10.680 -21.322 1.00 83.81 257 GLY A C 1
ATOM 2049 O O . GLY A 1 257 ? -3.278 10.221 -21.005 1.00 83.81 257 GLY A O 1
ATOM 2050 N N . SER A 1 258 ? -1.529 10.293 -22.416 1.00 78.38 258 SER A N 1
ATOM 2051 C CA . SER A 1 258 ? -2.032 9.223 -23.280 1.00 78.38 258 SER A CA 1
ATOM 2052 C C . SER A 1 258 ? -1.860 7.849 -22.621 1.00 78.38 258 SER A C 1
ATOM 2054 O O .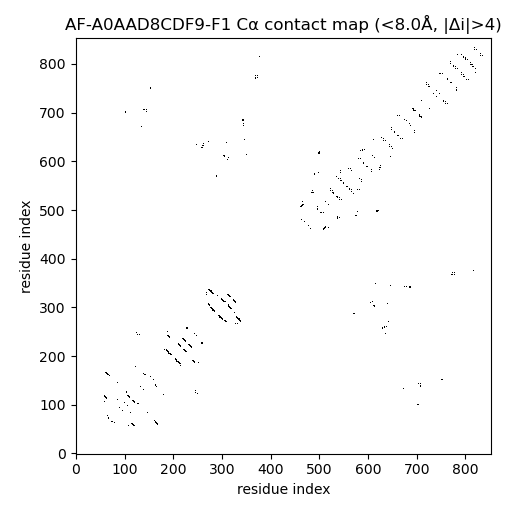 SER A 1 258 ? -0.888 7.613 -21.898 1.00 78.38 258 SER A O 1
ATOM 2056 N N . ALA A 1 259 ? -2.808 6.942 -22.871 1.00 67.81 259 ALA A N 1
ATOM 2057 C CA . ALA A 1 259 ? -2.780 5.557 -22.386 1.00 67.81 259 ALA A CA 1
ATOM 2058 C C . ALA A 1 259 ? -1.998 4.595 -23.310 1.00 67.81 259 ALA A C 1
ATOM 2060 O O . ALA A 1 259 ? -1.932 3.398 -23.031 1.00 67.81 259 ALA A O 1
ATOM 2061 N N . GLY A 1 260 ? -1.410 5.104 -24.403 1.00 67.06 260 GLY A N 1
ATOM 2062 C CA . GLY A 1 260 ? -0.852 4.273 -25.472 1.00 67.06 260 GLY A CA 1
ATOM 2063 C C . GLY A 1 260 ? -1.940 3.535 -26.261 1.00 67.06 260 GLY A C 1
ATOM 2064 O O . GLY A 1 260 ? -3.136 3.704 -26.013 1.00 67.06 260 GLY A O 1
ATOM 2065 N N . SER A 1 261 ? -1.535 2.719 -27.235 1.00 60.72 261 SER A N 1
ATOM 2066 C CA . SER A 1 261 ? -2.470 1.849 -27.960 1.00 60.72 261 SER A CA 1
ATOM 2067 C C . SER A 1 261 ? -2.647 0.519 -27.216 1.00 60.72 261 SER A C 1
ATOM 2069 O O . SER A 1 261 ? -1.659 -0.024 -26.717 1.00 60.72 261 SER A O 1
ATOM 2071 N N . PRO A 1 262 ? -3.870 -0.038 -27.133 1.00 58.88 262 PRO A N 1
ATOM 2072 C CA . PRO A 1 262 ? -4.065 -1.386 -26.606 1.00 58.88 262 PRO A CA 1
ATOM 2073 C C . PRO A 1 262 ? -3.317 -2.403 -27.480 1.00 58.88 262 PRO A C 1
ATOM 2075 O O . PRO A 1 262 ? -3.341 -2.303 -28.710 1.00 58.88 262 PRO A O 1
ATOM 2078 N N . SER A 1 263 ? -2.654 -3.381 -26.856 1.00 56.28 263 SER A N 1
ATOM 2079 C CA . SER A 1 263 ? -1.948 -4.432 -27.591 1.00 56.28 263 SER A CA 1
ATOM 2080 C C . SER A 1 263 ? -2.964 -5.307 -28.350 1.00 56.28 263 SER A C 1
ATOM 2082 O O . SER A 1 263 ? -3.968 -5.736 -27.778 1.00 56.28 263 SER A O 1
ATOM 2084 N N . PRO A 1 264 ? -2.757 -5.580 -29.650 1.00 47.94 264 PRO A N 1
ATOM 2085 C CA . PRO A 1 264 ? -3.754 -6.242 -30.497 1.00 47.94 264 PRO A CA 1
ATOM 2086 C C . PRO A 1 264 ? -3.804 -7.778 -30.345 1.00 47.94 264 PRO A C 1
ATOM 2088 O O . PRO A 1 264 ? -4.502 -8.449 -31.107 1.00 47.94 264 PRO A O 1
ATOM 2091 N N . GLY A 1 265 ? -3.059 -8.365 -29.405 1.00 53.12 265 GLY A N 1
ATOM 2092 C CA . GLY A 1 265 ? -2.909 -9.816 -29.281 1.00 53.12 265 GLY A CA 1
ATOM 2093 C C . GLY A 1 265 ? -3.896 -10.453 -28.302 1.00 53.12 265 GLY A C 1
ATOM 2094 O O . GLY A 1 265 ? -3.933 -10.088 -27.131 1.00 53.12 265 GLY A O 1
ATOM 2095 N N . LYS A 1 266 ? -4.642 -11.476 -28.743 1.00 55.28 266 LYS A N 1
ATOM 2096 C CA . LYS A 1 266 ? -5.259 -12.429 -27.806 1.00 55.28 266 LYS A CA 1
ATOM 2097 C C . LYS A 1 266 ? -4.138 -13.181 -27.086 1.00 55.28 266 LYS A C 1
ATOM 2099 O O . LYS A 1 266 ? -3.308 -13.806 -27.746 1.00 55.28 266 LYS A O 1
ATOM 2104 N N . CYS A 1 267 ? -4.112 -13.108 -25.758 1.00 61.12 267 CYS A N 1
ATOM 2105 C CA . CYS A 1 267 ? -3.126 -13.822 -24.958 1.00 61.12 267 CYS A CA 1
ATOM 2106 C C . CYS A 1 267 ? -3.334 -15.341 -25.090 1.00 61.12 267 CYS A C 1
ATOM 2108 O O . CYS A 1 267 ? -4.465 -15.819 -25.030 1.00 61.12 267 CYS A O 1
ATOM 2110 N N . LEU A 1 268 ? -2.244 -16.088 -25.291 1.00 71.81 268 LEU A N 1
ATOM 2111 C CA . LEU A 1 268 ? -2.240 -17.556 -25.399 1.00 71.81 268 LEU A CA 1
ATOM 2112 C C . LEU A 1 268 ? -2.239 -18.262 -24.030 1.00 71.81 268 LEU A C 1
ATOM 2114 O O . LEU A 1 268 ? -2.215 -19.489 -23.981 1.00 71.81 268 LEU A O 1
ATOM 2118 N N . PHE A 1 269 ? -2.201 -17.499 -22.936 1.00 80.38 269 PHE A N 1
ATOM 2119 C CA . PHE A 1 269 ? -2.099 -18.002 -21.570 1.00 80.38 269 PHE A CA 1
ATOM 2120 C C . PHE A 1 269 ? -3.451 -17.896 -20.857 1.00 80.38 269 PHE A C 1
ATOM 2122 O O . PHE A 1 269 ? -4.098 -16.853 -20.903 1.00 80.38 269 PHE A O 1
ATOM 2129 N N . ASP A 1 270 ? -3.845 -18.970 -20.168 1.00 78.50 270 ASP A N 1
ATOM 2130 C CA . ASP A 1 270 ? -5.172 -19.097 -19.541 1.00 78.50 270 ASP A CA 1
ATOM 2131 C C . ASP A 1 270 ? -5.337 -18.278 -18.246 1.00 78.50 270 ASP A C 1
ATOM 2133 O O . ASP A 1 270 ? -6.456 -18.081 -17.777 1.00 78.50 270 ASP A O 1
ATOM 2137 N N . HIS A 1 271 ? -4.236 -17.794 -17.660 1.00 83.50 271 HIS A N 1
ATOM 2138 C CA . HIS A 1 271 ? -4.237 -17.005 -16.423 1.00 83.50 271 HIS A CA 1
ATOM 2139 C C . HIS A 1 271 ? -3.596 -15.635 -16.659 1.00 83.50 271 HIS A C 1
ATOM 2141 O O . HIS A 1 271 ? -2.611 -15.526 -17.392 1.00 83.50 271 HIS A O 1
ATOM 2147 N N . ALA A 1 272 ? -4.125 -14.602 -15.996 1.00 85.12 272 ALA A N 1
ATOM 2148 C CA . ALA A 1 272 ? -3.655 -13.225 -16.153 1.00 85.12 272 ALA A CA 1
ATOM 2149 C C . ALA A 1 272 ? -2.234 -12.996 -15.607 1.00 85.12 272 ALA A C 1
ATOM 2151 O O . ALA A 1 272 ? -1.481 -12.181 -16.141 1.00 85.12 272 ALA A O 1
ATOM 2152 N N . ILE A 1 273 ? -1.860 -13.734 -14.558 1.00 89.81 273 ILE A N 1
ATOM 2153 C CA . ILE A 1 273 ? -0.530 -13.717 -13.950 1.00 89.81 273 ILE A CA 1
ATOM 2154 C C . ILE A 1 273 ? -0.102 -15.136 -13.581 1.00 89.81 273 ILE A C 1
ATOM 2156 O O . ILE A 1 273 ? -0.914 -15.923 -13.090 1.00 89.81 273 ILE A O 1
ATOM 2160 N N . GLY A 1 274 ? 1.167 -15.477 -13.797 1.00 90.38 274 GLY A N 1
ATOM 2161 C CA . GLY A 1 274 ? 1.661 -16.799 -13.423 1.00 90.38 274 GLY A CA 1
ATOM 2162 C C . GLY A 1 274 ? 3.156 -17.019 -13.608 1.00 90.38 274 GLY A C 1
ATOM 2163 O O . GLY A 1 274 ? 3.890 -16.135 -14.057 1.00 90.38 274 GLY A O 1
ATOM 2164 N N . LYS A 1 275 ? 3.584 -18.234 -13.259 1.00 92.38 275 LYS A N 1
ATOM 2165 C CA . LYS A 1 275 ? 4.954 -18.752 -13.393 1.00 92.38 275 LYS A CA 1
ATOM 2166 C C . LYS A 1 275 ? 4.933 -20.117 -14.084 1.00 92.38 275 LYS A C 1
ATOM 2168 O O . LYS A 1 275 ? 3.884 -20.752 -14.193 1.00 92.38 275 LYS A O 1
ATOM 2173 N N . GLY A 1 276 ? 6.091 -20.588 -14.538 1.00 92.75 276 GLY A N 1
ATOM 2174 C CA . GLY A 1 276 ? 6.245 -21.938 -15.083 1.00 92.75 276 GLY A CA 1
ATOM 2175 C C . GLY A 1 276 ? 7.134 -21.979 -16.316 1.00 92.75 276 GLY A C 1
ATOM 2176 O O . GLY A 1 276 ? 8.017 -21.141 -16.492 1.00 92.75 276 GLY A O 1
ATOM 2177 N N . THR A 1 277 ? 6.891 -22.967 -17.174 1.00 93.56 277 THR A N 1
ATOM 2178 C CA . THR A 1 277 ? 7.651 -23.161 -18.414 1.00 93.56 277 THR A CA 1
ATOM 2179 C C . THR A 1 277 ? 6.763 -23.075 -19.647 1.00 93.56 277 THR A C 1
ATOM 2181 O O . THR A 1 277 ? 5.546 -23.305 -19.604 1.00 93.56 277 THR A O 1
ATOM 2184 N N . CYS A 1 278 ? 7.391 -22.728 -20.761 1.00 94.31 278 CYS A N 1
ATOM 2185 C CA . CYS A 1 278 ? 6.782 -22.645 -22.074 1.00 94.31 278 CYS A CA 1
ATOM 2186 C C . CYS A 1 278 ? 7.708 -23.265 -23.124 1.00 94.31 278 CYS A C 1
ATOM 2188 O O . CYS A 1 278 ? 8.900 -23.451 -22.891 1.00 94.31 278 CYS A O 1
ATOM 2190 N N . VAL A 1 279 ? 7.152 -23.593 -24.287 1.00 94.31 279 VAL A N 1
ATOM 2191 C CA . VAL A 1 279 ? 7.903 -24.186 -25.399 1.00 94.31 279 VAL A CA 1
ATOM 2192 C C . VAL A 1 279 ? 7.868 -23.244 -26.590 1.00 94.31 279 VAL A C 1
ATOM 2194 O O . VAL A 1 279 ? 6.800 -22.758 -26.977 1.00 94.31 279 VAL A O 1
ATOM 2197 N N . ALA A 1 280 ? 9.030 -23.014 -27.196 1.00 93.62 280 ALA A N 1
ATOM 2198 C CA . ALA A 1 280 ? 9.162 -22.203 -28.396 1.00 93.62 280 ALA A CA 1
ATOM 2199 C C . ALA A 1 280 ? 8.407 -22.832 -29.576 1.00 93.62 280 ALA A C 1
ATOM 2201 O O . ALA A 1 280 ? 8.620 -23.995 -29.929 1.00 93.62 280 ALA A O 1
ATOM 2202 N N . VAL A 1 281 ? 7.527 -22.062 -30.219 1.00 92.38 281 VAL A N 1
ATOM 2203 C CA . VAL A 1 281 ? 6.787 -22.517 -31.413 1.00 92.38 281 VAL A CA 1
ATOM 2204 C C . VAL A 1 281 ? 7.456 -22.106 -32.725 1.00 92.38 281 VAL A C 1
ATOM 2206 O O . VAL A 1 281 ? 7.148 -22.681 -33.773 1.00 92.38 281 VAL A O 1
ATOM 2209 N N . VAL A 1 282 ? 8.391 -21.159 -32.658 1.00 91.06 282 VAL A N 1
ATOM 2210 C CA . VAL A 1 282 ? 9.165 -20.617 -33.781 1.00 91.06 282 VAL A CA 1
ATOM 2211 C C . VAL A 1 282 ? 10.646 -20.538 -33.418 1.00 91.06 282 VAL A C 1
ATOM 2213 O O . VAL A 1 282 ? 10.987 -20.439 -32.241 1.00 91.06 282 VAL A O 1
ATOM 2216 N N . ASP A 1 283 ? 11.509 -20.557 -34.432 1.00 88.88 283 ASP A N 1
ATOM 2217 C CA . ASP A 1 283 ? 12.919 -20.203 -34.273 1.00 88.88 283 ASP A CA 1
ATOM 2218 C C . ASP A 1 283 ? 13.038 -18.680 -34.116 1.00 88.88 283 ASP A C 1
ATOM 2220 O O . ASP A 1 283 ? 12.416 -17.924 -34.869 1.00 88.88 283 ASP A O 1
ATOM 2224 N N . ASN A 1 284 ? 13.833 -18.218 -33.153 1.00 84.88 284 ASN A N 1
ATOM 2225 C CA . ASN A 1 284 ? 14.063 -16.800 -32.908 1.00 84.88 284 ASN A CA 1
ATOM 2226 C C . ASN A 1 284 ? 15.559 -16.483 -32.956 1.00 84.88 284 ASN A C 1
ATOM 2228 O O . ASN A 1 284 ? 16.301 -16.785 -32.023 1.00 84.88 284 ASN A O 1
ATOM 2232 N N . SER A 1 285 ? 15.984 -15.828 -34.038 1.00 79.81 285 SER A N 1
ATOM 2233 C CA . SER A 1 285 ? 17.278 -15.151 -34.118 1.00 79.81 285 SER A CA 1
ATOM 2234 C C . SER A 1 285 ? 17.110 -13.708 -33.628 1.00 79.81 285 SER A C 1
ATOM 2236 O O . SER A 1 285 ? 16.470 -12.895 -34.304 1.00 79.81 285 SER A O 1
ATOM 2238 N N . SER A 1 286 ? 17.643 -13.411 -32.445 1.00 71.44 286 SER A N 1
ATOM 2239 C CA . SER A 1 286 ? 17.547 -12.140 -31.727 1.00 71.44 286 SER A CA 1
ATOM 2240 C C . SER A 1 286 ? 17.932 -10.960 -32.617 1.00 71.44 286 SER A C 1
ATOM 2242 O O . SER A 1 286 ? 19.007 -10.961 -33.222 1.00 71.44 286 SER A O 1
ATOM 2244 N N . LYS A 1 287 ? 17.085 -9.926 -32.673 1.00 66.62 287 LYS A N 1
ATOM 2245 C CA . LYS A 1 287 ? 17.423 -8.674 -33.374 1.00 66.62 287 LYS A CA 1
ATOM 2246 C C . LYS A 1 287 ? 18.164 -7.698 -32.459 1.00 66.62 287 LYS A C 1
ATOM 2248 O O . LYS A 1 287 ? 18.979 -6.921 -32.946 1.00 66.62 287 LYS A O 1
ATOM 2253 N N . GLY A 1 288 ? 17.881 -7.744 -31.156 1.00 66.88 288 GLY A N 1
ATOM 2254 C CA . GLY A 1 288 ? 18.582 -6.989 -30.113 1.00 66.88 288 GLY A CA 1
ATOM 2255 C C . GLY A 1 288 ? 19.569 -7.846 -29.318 1.00 66.88 288 GLY A C 1
ATOM 2256 O O . GLY A 1 288 ? 19.438 -9.067 -29.280 1.00 66.88 288 GLY A O 1
ATOM 2257 N N . THR A 1 289 ? 20.528 -7.202 -28.649 1.00 72.31 289 THR A N 1
ATOM 2258 C CA . THR A 1 289 ? 21.521 -7.856 -27.771 1.00 72.31 289 THR A CA 1
ATOM 2259 C C . THR A 1 289 ? 20.892 -8.556 -26.567 1.00 72.31 289 THR A C 1
ATOM 2261 O O . THR A 1 289 ? 21.429 -9.552 -26.093 1.00 72.31 289 THR A O 1
ATOM 2264 N N . ASP A 1 290 ? 19.733 -8.066 -26.122 1.00 84.75 290 ASP A N 1
ATOM 2265 C CA . ASP A 1 290 ? 19.073 -8.510 -24.888 1.00 84.75 290 ASP A CA 1
ATOM 2266 C C . ASP A 1 290 ? 17.920 -9.497 -25.163 1.00 84.75 290 ASP A C 1
ATOM 2268 O O . ASP A 1 290 ? 17.236 -9.958 -24.249 1.00 84.75 290 ASP A O 1
ATOM 2272 N N . GLU A 1 291 ? 17.649 -9.801 -26.435 1.00 90.56 291 GLU A N 1
ATOM 2273 C CA . GLU A 1 291 ? 16.624 -10.765 -26.837 1.00 90.56 291 GLU A CA 1
ATOM 2274 C C . GLU A 1 291 ? 17.178 -12.190 -26.807 1.00 90.56 291 GLU A C 1
ATOM 2276 O O . GLU A 1 291 ? 18.301 -12.452 -27.241 1.00 90.56 291 GLU A O 1
ATOM 2281 N N . LEU A 1 292 ? 16.376 -13.135 -26.316 1.00 90.31 292 LEU A N 1
ATOM 2282 C CA . LEU A 1 292 ? 16.813 -14.518 -26.193 1.00 90.31 292 LEU A CA 1
ATOM 2283 C C . LEU A 1 292 ? 16.810 -15.219 -27.558 1.00 90.31 292 LEU A C 1
ATOM 2285 O O . LEU A 1 292 ? 15.802 -15.227 -28.268 1.00 90.31 292 LEU A O 1
ATOM 2289 N N . ASN A 1 293 ? 17.931 -15.853 -27.894 1.00 90.56 293 ASN A N 1
ATOM 2290 C CA . ASN A 1 293 ? 18.029 -16.767 -29.029 1.00 90.56 293 ASN A CA 1
ATOM 2291 C C . ASN A 1 293 ? 17.544 -18.157 -28.623 1.00 90.56 293 ASN A C 1
ATOM 2293 O O . ASN A 1 293 ? 18.023 -18.692 -27.623 1.00 90.56 293 ASN A O 1
ATOM 2297 N N . PHE A 1 294 ? 16.635 -18.734 -29.404 1.00 90.94 294 PHE A N 1
ATOM 2298 C CA . PHE A 1 294 ? 16.123 -20.085 -29.177 1.00 90.94 294 PHE A CA 1
ATOM 2299 C C . PHE A 1 294 ? 15.603 -20.713 -30.470 1.00 90.94 294 PHE A C 1
ATOM 2301 O O . PHE A 1 294 ? 15.193 -20.014 -31.400 1.00 90.94 294 PHE A O 1
ATOM 2308 N N . ASN A 1 295 ? 15.597 -22.040 -30.506 1.00 91.69 295 ASN A N 1
ATOM 2309 C CA . ASN A 1 295 ? 15.044 -22.823 -31.608 1.00 91.69 295 ASN A CA 1
ATOM 2310 C C . ASN A 1 295 ? 13.649 -23.352 -31.263 1.00 91.69 295 ASN A C 1
ATOM 2312 O O . ASN A 1 295 ? 13.291 -23.555 -30.102 1.00 91.69 295 ASN A O 1
ATOM 2316 N N . LYS A 1 296 ? 12.854 -23.633 -32.290 1.00 92.56 296 LYS A N 1
ATOM 2317 C CA . LYS A 1 296 ? 11.542 -24.250 -32.162 1.00 92.56 296 LYS A CA 1
ATOM 2318 C C . LYS A 1 296 ? 11.649 -25.584 -31.422 1.00 92.56 296 LYS A C 1
ATOM 2320 O O . LYS A 1 296 ? 12.433 -26.457 -31.784 1.00 92.56 296 LYS A O 1
ATOM 2325 N N . GLY A 1 297 ? 10.782 -25.766 -30.431 1.00 90.31 297 GLY A N 1
ATOM 2326 C CA . GLY A 1 297 ? 10.750 -26.947 -29.574 1.00 90.31 297 GLY A CA 1
ATOM 2327 C C . GLY A 1 297 ? 11.640 -26.849 -28.337 1.00 90.31 297 GLY A C 1
ATOM 2328 O O . GLY A 1 297 ? 11.548 -27.728 -27.485 1.00 90.31 297 GLY A O 1
ATOM 2329 N N . GLU A 1 298 ? 12.456 -25.800 -28.193 1.00 93.25 298 GLU A N 1
ATOM 2330 C CA . GLU A 1 298 ? 13.200 -25.568 -26.955 1.00 93.25 298 GLU A CA 1
ATOM 2331 C C . GLU A 1 298 ? 12.272 -25.160 -25.809 1.00 93.25 298 GLU A C 1
ATOM 2333 O O . GLU A 1 298 ? 11.289 -24.434 -25.994 1.00 93.25 298 GLU A O 1
ATOM 2338 N N . GLN A 1 299 ? 12.615 -25.635 -24.614 1.00 95.06 299 GLN A N 1
ATOM 2339 C CA . GLN A 1 299 ? 11.920 -25.305 -23.381 1.00 95.06 299 GLN A CA 1
ATOM 2340 C C . GLN A 1 299 ? 12.515 -24.036 -22.766 1.00 95.06 299 GLN A C 1
ATOM 2342 O O . GLN A 1 299 ? 13.736 -23.903 -22.621 1.00 95.06 299 GLN A O 1
ATOM 2347 N N . LEU A 1 300 ? 11.637 -23.110 -22.396 1.00 95.50 300 LEU A N 1
ATOM 2348 C CA . LEU A 1 300 ? 11.965 -21.820 -21.809 1.00 95.50 300 LEU A CA 1
ATOM 2349 C C . LEU A 1 300 ? 11.287 -21.696 -20.440 1.00 95.50 300 LEU A C 1
ATOM 2351 O O . LEU A 1 300 ? 10.071 -21.856 -20.309 1.00 95.50 300 LEU A O 1
ATOM 2355 N N . GLU A 1 301 ? 12.077 -21.388 -19.422 1.00 96.19 301 GLU A N 1
ATOM 2356 C CA . GLU A 1 301 ? 11.611 -21.053 -18.079 1.00 96.19 301 GLU A CA 1
ATOM 2357 C C . GLU A 1 301 ? 11.225 -19.570 -18.017 1.00 96.19 301 GLU A C 1
ATOM 2359 O O . GLU A 1 301 ? 11.954 -18.714 -18.518 1.00 96.19 301 GLU A O 1
ATOM 2364 N N . ILE A 1 302 ? 10.086 -19.251 -17.401 1.00 95.31 302 ILE A N 1
ATOM 2365 C CA . ILE A 1 302 ? 9.680 -17.868 -17.129 1.00 95.31 302 ILE A CA 1
ATOM 2366 C C . ILE A 1 302 ? 10.454 -17.372 -15.901 1.00 95.31 302 ILE A C 1
ATOM 2368 O O . ILE A 1 302 ? 10.295 -17.910 -14.807 1.00 95.31 302 ILE A O 1
ATOM 2372 N N . VAL A 1 303 ? 11.261 -16.325 -16.070 1.00 94.44 303 VAL A N 1
ATOM 2373 C CA . VAL A 1 303 ? 12.007 -15.678 -14.984 1.00 94.44 303 VAL A CA 1
ATOM 2374 C C . VAL A 1 303 ? 11.145 -14.575 -14.371 1.00 94.44 303 VAL A C 1
ATOM 2376 O O . VAL A 1 303 ? 10.752 -13.632 -15.054 1.00 94.44 303 VAL A O 1
ATOM 2379 N N . GLY A 1 304 ? 10.861 -14.680 -13.071 1.00 92.69 304 GLY A N 1
ATOM 2380 C CA . GLY A 1 304 ? 9.953 -13.764 -12.380 1.00 92.69 304 GLY A CA 1
ATOM 2381 C C . GLY A 1 304 ? 8.492 -14.141 -12.619 1.00 92.69 304 GLY A C 1
ATOM 2382 O O . GLY A 1 304 ? 8.054 -15.194 -12.157 1.00 92.69 304 GLY A O 1
ATOM 2383 N N . LEU A 1 305 ? 7.738 -13.276 -13.296 1.00 93.31 305 LEU A N 1
ATOM 2384 C CA . LEU A 1 305 ? 6.304 -13.407 -13.569 1.00 93.31 305 LEU A CA 1
ATOM 2385 C C . LEU A 1 305 ? 6.014 -13.241 -15.066 1.00 93.31 305 LEU A C 1
ATOM 2387 O O . LEU A 1 305 ? 6.725 -12.536 -15.773 1.00 93.31 305 LEU A O 1
ATOM 2391 N N . LEU A 1 306 ? 4.916 -13.819 -15.546 1.00 92.25 306 LEU A N 1
ATOM 2392 C CA . LEU A 1 306 ? 4.339 -13.484 -16.849 1.00 92.25 306 LEU A CA 1
ATOM 2393 C C . LEU A 1 306 ? 2.973 -12.837 -16.632 1.00 92.25 306 LEU A C 1
ATOM 2395 O O . LEU A 1 306 ? 2.133 -13.405 -15.938 1.00 92.25 306 LEU A O 1
ATOM 2399 N N . LEU A 1 307 ? 2.772 -11.660 -17.231 1.00 89.75 307 LEU A N 1
ATOM 2400 C CA . LEU A 1 307 ? 1.507 -10.924 -17.233 1.00 89.75 307 LEU A CA 1
ATOM 2401 C C . LEU A 1 307 ? 0.880 -10.990 -18.625 1.00 89.75 307 LEU A C 1
ATOM 2403 O O . LEU A 1 307 ? 1.525 -10.637 -19.613 1.00 89.75 307 LEU A O 1
ATOM 2407 N N . SER A 1 308 ? -0.387 -11.391 -18.711 1.00 83.00 308 SER A N 1
ATOM 2408 C CA . SER A 1 308 ? -1.088 -11.563 -19.991 1.00 83.00 308 SER A CA 1
ATOM 2409 C C . SER A 1 308 ? -1.216 -10.271 -20.804 1.00 83.00 308 SER A C 1
ATOM 2411 O O . SER A 1 308 ? -1.341 -10.331 -22.026 1.00 83.00 308 SER A O 1
ATOM 2413 N N . GLY A 1 309 ? -1.197 -9.114 -20.133 1.00 78.62 309 GLY A N 1
ATOM 2414 C CA . GLY A 1 309 ? -1.301 -7.786 -20.745 1.00 78.62 309 GLY A CA 1
ATOM 2415 C C . GLY A 1 309 ? -0.013 -7.253 -21.390 1.00 78.62 309 GLY A C 1
ATOM 2416 O O . GLY A 1 309 ? -0.039 -6.156 -21.958 1.00 78.62 309 GLY A O 1
ATOM 2417 N N . LEU A 1 310 ? 1.102 -7.989 -21.308 1.00 87.19 310 LEU A N 1
ATOM 2418 C CA . LEU A 1 310 ? 2.403 -7.591 -21.857 1.00 87.19 310 LEU A CA 1
ATOM 2419 C C . LEU A 1 310 ? 2.790 -8.422 -23.088 1.00 87.19 310 LEU A C 1
ATOM 2421 O O . LEU A 1 310 ? 2.475 -9.607 -23.206 1.00 87.19 310 LEU A O 1
ATOM 2425 N N . GLU A 1 311 ? 3.505 -7.793 -24.023 1.00 88.81 311 GLU A N 1
ATOM 2426 C CA . GLU A 1 311 ? 3.976 -8.466 -25.246 1.00 88.81 311 GLU A CA 1
ATOM 2427 C C . GLU A 1 311 ? 5.245 -9.299 -25.026 1.00 88.81 311 GLU A C 1
ATOM 2429 O O . GLU A 1 311 ? 5.540 -10.225 -25.792 1.00 88.81 311 GLU A O 1
ATOM 2434 N N . TRP A 1 312 ? 5.995 -8.974 -23.974 1.00 92.25 312 TRP A N 1
ATOM 2435 C CA . TRP A 1 312 ? 7.265 -9.596 -23.632 1.00 92.25 312 TRP A CA 1
ATOM 2436 C C . TRP A 1 312 ? 7.227 -10.175 -22.219 1.00 92.25 312 TRP A C 1
ATOM 2438 O O . TRP A 1 312 ? 6.482 -9.724 -21.354 1.00 92.25 312 TRP A O 1
ATOM 2448 N N . PHE A 1 313 ? 8.066 -11.179 -21.993 1.00 94.06 313 PHE A N 1
ATOM 2449 C CA . PHE A 1 313 ? 8.429 -11.678 -20.671 1.00 94.06 313 PHE A CA 1
ATOM 2450 C C . PHE A 1 313 ? 9.936 -11.966 -20.638 1.00 94.06 313 PHE A C 1
ATOM 2452 O O . PHE A 1 313 ? 10.588 -12.037 -21.687 1.00 94.06 313 PHE A O 1
ATOM 2459 N N . VAL A 1 314 ? 10.505 -12.119 -19.442 1.00 95.69 314 VAL A N 1
ATOM 2460 C CA . VAL A 1 314 ? 11.902 -12.542 -19.285 1.00 95.69 314 VAL A CA 1
ATOM 2461 C C . VAL A 1 314 ? 11.940 -14.064 -19.250 1.00 95.69 314 VAL A C 1
ATOM 2463 O O . VAL A 1 314 ? 11.311 -14.689 -18.399 1.00 95.69 314 VAL A O 1
ATOM 2466 N N . GLY A 1 315 ? 12.654 -14.665 -20.197 1.00 94.75 315 GLY A N 1
ATOM 2467 C CA . GLY A 1 315 ? 12.782 -16.111 -20.316 1.00 94.75 315 GLY A CA 1
ATOM 2468 C C . GLY A 1 315 ? 14.218 -16.573 -20.113 1.00 94.75 315 GLY A C 1
ATOM 2469 O O . GLY A 1 315 ? 15.159 -15.875 -20.494 1.00 94.75 315 GLY A O 1
ATOM 2470 N N . ARG A 1 316 ? 14.387 -17.775 -19.563 1.00 95.69 316 ARG A N 1
ATOM 2471 C CA . ARG A 1 316 ? 15.661 -18.493 -19.509 1.00 95.69 316 ARG A CA 1
ATOM 2472 C C . ARG A 1 316 ? 15.573 -19.759 -20.348 1.00 95.69 316 ARG A C 1
ATOM 2474 O O . ARG A 1 316 ? 14.700 -20.598 -20.143 1.00 95.69 316 ARG A O 1
ATOM 2481 N N . CYS A 1 317 ? 16.484 -19.903 -21.301 1.00 93.88 317 CYS A N 1
ATOM 2482 C CA . CYS A 1 317 ? 16.578 -21.109 -22.113 1.00 93.88 317 CYS A CA 1
ATOM 2483 C C . CYS A 1 317 ? 17.185 -22.242 -21.278 1.00 93.88 317 CYS A C 1
ATOM 2485 O O . CYS A 1 317 ? 18.307 -22.114 -20.790 1.00 93.88 317 CYS A O 1
ATOM 2487 N N . VAL A 1 318 ? 16.462 -23.356 -21.129 1.00 92.12 318 VAL A N 1
ATOM 2488 C CA . VAL A 1 318 ? 16.892 -24.478 -20.275 1.00 92.12 318 VAL A CA 1
ATOM 2489 C C . VAL A 1 318 ? 18.150 -25.161 -20.827 1.00 92.12 318 VAL A C 1
ATOM 2491 O O . VAL A 1 318 ? 19.000 -25.600 -20.058 1.00 92.12 318 VAL A O 1
ATOM 2494 N N . SER A 1 319 ? 18.314 -25.217 -22.153 1.00 89.00 319 SER A N 1
ATOM 2495 C CA . SER A 1 319 ? 19.468 -25.867 -22.791 1.00 89.00 319 SER A CA 1
ATOM 2496 C C . SER A 1 319 ? 20.742 -25.017 -22.756 1.00 89.00 319 SER A C 1
ATOM 2498 O O . SER A 1 319 ? 21.833 -25.564 -22.614 1.00 89.00 319 SER A O 1
ATOM 2500 N N . SER A 1 320 ? 20.624 -23.692 -22.894 1.00 88.88 320 SER A N 1
ATOM 2501 C CA . SER A 1 320 ? 21.778 -22.781 -22.963 1.00 88.88 320 SER A CA 1
ATOM 2502 C C . SER A 1 320 ? 22.062 -22.018 -21.667 1.00 88.88 320 SER A C 1
ATOM 2504 O O . SER A 1 320 ? 23.113 -21.390 -21.560 1.00 88.88 320 SER A O 1
ATOM 2506 N N . GLY A 1 321 ? 21.132 -22.012 -20.708 1.00 89.75 321 GLY A N 1
ATOM 2507 C CA . GLY A 1 321 ? 21.206 -21.233 -19.467 1.00 89.75 321 GLY A CA 1
ATOM 2508 C C . GLY A 1 321 ? 21.081 -19.715 -19.654 1.00 89.75 321 GLY A C 1
ATOM 2509 O O . GLY A 1 321 ? 21.037 -18.972 -18.674 1.00 89.75 321 GLY A O 1
ATOM 2510 N N . LYS A 1 322 ? 21.006 -19.226 -20.898 1.00 90.50 322 LYS A N 1
ATOM 2511 C CA . LYS A 1 322 ? 20.938 -17.793 -21.201 1.00 90.50 322 LYS A CA 1
ATOM 2512 C C . LYS A 1 322 ? 19.567 -17.227 -20.856 1.00 90.50 322 LYS A C 1
ATOM 2514 O O . LYS A 1 322 ? 18.545 -17.864 -21.110 1.00 90.50 322 LYS A O 1
ATOM 2519 N N . THR A 1 323 ? 19.566 -16.012 -20.317 1.00 93.62 323 THR A N 1
ATOM 2520 C CA . THR A 1 323 ? 18.359 -15.254 -19.968 1.00 93.62 323 THR A CA 1
ATOM 2521 C C . THR A 1 323 ? 18.212 -14.064 -20.914 1.00 93.62 323 THR A C 1
ATOM 2523 O O . THR A 1 323 ? 19.211 -13.441 -21.272 1.00 93.62 323 THR A O 1
ATOM 2526 N N . GLY A 1 324 ? 16.990 -13.771 -21.352 1.00 93.75 324 GLY A N 1
ATOM 2527 C CA . GLY A 1 324 ? 16.714 -12.698 -22.303 1.00 93.75 324 GLY A CA 1
ATOM 2528 C C . GLY A 1 324 ? 15.226 -12.407 -22.464 1.00 93.75 324 GLY A C 1
ATOM 2529 O O . GLY A 1 324 ? 14.372 -13.131 -21.949 1.00 93.75 324 GLY A O 1
ATOM 2530 N N . PHE A 1 325 ? 14.903 -11.361 -23.219 1.00 94.38 325 PHE A N 1
ATOM 2531 C CA . PHE A 1 325 ? 13.520 -11.052 -23.576 1.00 94.38 325 PHE A CA 1
ATOM 2532 C C . PHE A 1 325 ? 12.948 -12.070 -24.566 1.00 94.38 325 PHE A C 1
ATOM 2534 O O . PHE A 1 325 ? 13.579 -12.391 -25.577 1.00 94.38 325 PHE A O 1
ATOM 2541 N N . VAL A 1 326 ? 11.716 -12.513 -24.312 1.00 93.38 326 VAL A N 1
ATOM 2542 C CA . VAL A 1 326 ? 10.959 -13.438 -25.164 1.00 93.38 326 VAL A CA 1
ATOM 2543 C C . VAL A 1 326 ? 9.578 -12.854 -25.452 1.00 93.38 326 VAL A C 1
ATOM 2545 O O . VAL A 1 326 ? 8.919 -12.331 -24.556 1.00 93.38 326 VAL A O 1
ATOM 2548 N N . ARG A 1 327 ? 9.125 -12.935 -26.708 1.00 91.38 327 ARG A N 1
ATOM 2549 C CA . ARG A 1 327 ? 7.768 -12.516 -27.089 1.00 91.38 327 ARG A CA 1
ATOM 2550 C C . ARG A 1 327 ? 6.750 -13.576 -26.696 1.00 91.38 327 ARG A C 1
ATOM 2552 O O . ARG A 1 327 ? 6.925 -14.746 -27.037 1.00 91.38 327 ARG A O 1
ATOM 2559 N N . THR A 1 328 ? 5.647 -13.161 -26.082 1.00 89.31 328 THR A N 1
ATOM 2560 C CA . THR A 1 328 ? 4.568 -14.069 -25.652 1.00 89.31 328 THR A CA 1
ATOM 2561 C C . THR A 1 328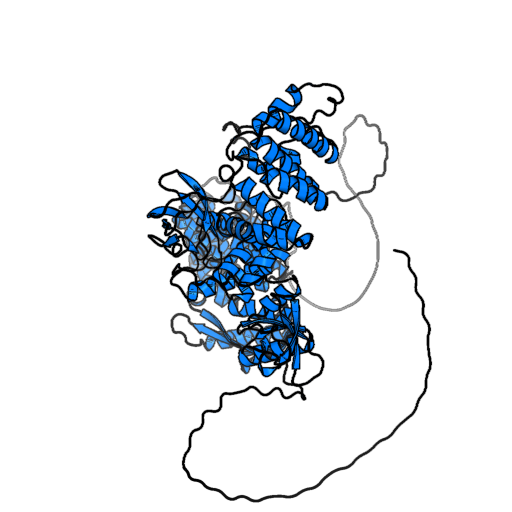 ? 3.945 -14.837 -26.822 1.00 89.31 328 THR A C 1
ATOM 2563 O O . THR A 1 328 ? 3.611 -16.007 -26.682 1.00 89.31 328 THR A O 1
ATOM 2566 N N . ILE A 1 329 ? 3.878 -14.230 -28.012 1.00 88.88 329 ILE A N 1
ATOM 2567 C CA . ILE A 1 329 ? 3.355 -14.858 -29.240 1.00 88.88 329 ILE A CA 1
ATOM 2568 C C . ILE A 1 329 ? 4.249 -15.966 -29.829 1.00 88.88 329 ILE A C 1
ATOM 2570 O O . ILE A 1 329 ? 3.800 -16.719 -30.690 1.00 88.88 329 ILE A O 1
ATOM 2574 N N . HIS A 1 330 ? 5.521 -16.055 -29.424 1.00 90.88 330 HIS A N 1
ATOM 2575 C CA . HIS A 1 330 ? 6.487 -17.024 -29.968 1.00 90.88 330 HIS A CA 1
ATOM 2576 C C . HIS A 1 330 ? 6.557 -18.323 -29.159 1.00 90.88 330 HIS A C 1
ATOM 2578 O O . HIS A 1 330 ? 7.333 -19.224 -29.493 1.00 90.88 330 HIS A O 1
ATOM 2584 N N . VAL A 1 331 ? 5.747 -18.440 -28.108 1.00 91.31 331 VAL A N 1
ATOM 2585 C CA . VAL A 1 331 ? 5.761 -19.568 -27.182 1.00 91.31 331 VAL A CA 1
ATOM 2586 C C . VAL A 1 331 ? 4.349 -20.080 -26.923 1.00 91.31 331 VAL A C 1
ATOM 2588 O O . VAL A 1 331 ? 3.365 -19.366 -27.101 1.00 91.31 331 VAL A O 1
ATOM 2591 N N . LYS A 1 332 ? 4.253 -21.333 -26.484 1.00 91.56 332 LYS A N 1
ATOM 2592 C CA . LYS A 1 332 ? 3.025 -21.916 -25.932 1.00 91.56 332 LYS A CA 1
ATOM 2593 C C . LYS A 1 332 ? 3.259 -22.348 -24.481 1.00 91.56 332 LYS A C 1
ATOM 2595 O O . LYS A 1 332 ? 4.359 -22.831 -24.191 1.00 91.56 332 LYS A O 1
ATOM 2600 N N . PRO A 1 333 ? 2.275 -22.205 -23.578 1.00 91.75 333 PRO A N 1
ATOM 2601 C CA . PRO A 1 333 ? 2.413 -22.687 -22.208 1.00 91.75 333 PRO A CA 1
ATOM 2602 C C . PRO A 1 333 ? 2.607 -24.210 -22.183 1.00 91.75 333 PRO A C 1
ATOM 2604 O O . PRO A 1 333 ? 1.974 -24.934 -22.950 1.00 91.75 333 PRO A O 1
ATOM 2607 N N . GLU A 1 334 ? 3.483 -24.689 -21.299 1.00 89.50 334 GLU A N 1
ATOM 2608 C CA . GLU A 1 334 ? 3.680 -26.122 -21.037 1.00 89.50 334 GLU A CA 1
ATOM 2609 C C . GLU A 1 334 ? 3.331 -26.463 -19.585 1.00 89.50 334 GLU A C 1
ATOM 2611 O O . GLU A 1 334 ? 2.494 -27.327 -19.339 1.00 89.50 334 GLU A O 1
ATOM 2616 N N . SER A 1 335 ? 3.910 -25.739 -18.622 1.00 89.25 335 SER A N 1
ATOM 2617 C CA . SER A 1 335 ? 3.620 -25.893 -17.188 1.00 89.25 335 SER A CA 1
ATOM 2618 C C . SER A 1 335 ? 3.224 -24.574 -16.519 1.00 89.25 335 SER A C 1
ATOM 2620 O O . SER A 1 335 ? 3.559 -24.328 -15.361 1.00 89.25 335 SER A O 1
ATOM 2622 N N . PHE A 1 336 ? 2.532 -23.703 -17.256 1.00 89.25 336 PHE A N 1
ATOM 2623 C CA . PHE A 1 336 ? 2.104 -22.401 -16.752 1.00 89.25 336 PHE A CA 1
ATOM 2624 C C . PHE A 1 336 ? 1.020 -22.547 -15.681 1.00 89.25 336 PHE A C 1
ATOM 2626 O O . PHE A 1 336 ? -0.025 -23.153 -15.922 1.00 89.25 336 PHE A O 1
ATOM 2633 N N . LYS A 1 337 ? 1.277 -21.985 -14.501 1.00 88.25 337 LYS A N 1
ATOM 2634 C CA . LYS A 1 337 ? 0.371 -22.020 -13.353 1.00 88.25 337 LYS A CA 1
ATOM 2635 C C . LYS A 1 337 ? 0.148 -20.611 -12.805 1.00 88.25 337 LYS A C 1
ATOM 2637 O O . LYS A 1 337 ? 1.073 -19.793 -12.866 1.00 88.25 337 LYS A O 1
ATOM 2642 N N . PRO A 1 338 ? -1.044 -20.334 -12.250 1.00 86.81 338 PRO A N 1
ATOM 2643 C CA . PRO A 1 338 ? -1.263 -19.116 -11.486 1.00 86.81 338 PRO A CA 1
ATOM 2644 C C . PRO A 1 338 ? -0.358 -19.094 -10.248 1.00 86.81 338 PRO A C 1
ATOM 2646 O O . PRO A 1 338 ? 0.244 -20.104 -9.877 1.00 86.81 338 PRO A O 1
ATOM 2649 N N . LEU A 1 339 ? -0.263 -17.927 -9.617 1.00 84.62 339 LEU A N 1
ATOM 2650 C CA . LEU A 1 339 ? 0.431 -17.783 -8.340 1.00 84.62 339 LEU A CA 1
ATOM 2651 C C . LEU A 1 339 ? -0.256 -18.584 -7.228 1.00 84.62 339 LEU A C 1
ATOM 2653 O O . LEU A 1 339 ? -1.450 -18.881 -7.308 1.00 84.62 339 LEU A O 1
ATOM 2657 N N . ASP A 1 340 ? 0.507 -18.901 -6.181 1.00 78.50 340 ASP A N 1
ATOM 2658 C CA . ASP A 1 340 ? -0.009 -19.604 -5.009 1.00 78.50 340 ASP A CA 1
ATOM 2659 C C . ASP A 1 340 ? -1.149 -18.828 -4.330 1.00 78.50 340 ASP A C 1
ATOM 2661 O O . ASP A 1 340 ? -1.288 -17.605 -4.452 1.00 78.50 340 ASP A O 1
ATOM 2665 N N . THR A 1 341 ? -1.980 -19.554 -3.577 1.00 68.69 341 THR A N 1
ATOM 2666 C CA . THR A 1 341 ? -3.265 -19.082 -3.031 1.00 68.69 341 THR A CA 1
ATOM 2667 C C . THR A 1 341 ? -3.181 -17.911 -2.055 1.00 68.69 341 THR A C 1
ATOM 2669 O O . THR A 1 341 ? -4.208 -17.431 -1.593 1.00 68.69 341 THR A O 1
ATOM 2672 N N . HIS A 1 342 ? -1.997 -17.433 -1.700 1.00 69.75 342 HIS A N 1
ATOM 2673 C CA . HIS A 1 342 ? -1.801 -16.314 -0.776 1.00 69.75 342 HIS A CA 1
ATOM 2674 C C . HIS A 1 342 ? -0.988 -15.167 -1.380 1.00 69.75 342 HIS A C 1
ATOM 2676 O O . HIS A 1 342 ? -0.582 -14.266 -0.636 1.00 69.75 342 HIS A O 1
ATOM 2682 N N . LEU A 1 343 ? -0.720 -15.231 -2.688 1.00 69.38 343 LEU A N 1
ATOM 2683 C CA . LEU A 1 343 ? 0.158 -14.310 -3.398 1.00 69.38 343 LEU A CA 1
ATOM 2684 C C . LEU A 1 343 ? -0.584 -13.303 -4.283 1.00 69.38 343 LEU A C 1
ATOM 2686 O O . LEU A 1 343 ? -0.074 -12.203 -4.429 1.00 69.38 343 LEU A O 1
ATOM 2690 N N . VAL A 1 344 ? -1.786 -13.609 -4.793 1.00 78.75 344 VAL A N 1
ATOM 2691 C CA . VAL A 1 344 ? -2.670 -12.752 -5.633 1.00 78.75 344 VAL A CA 1
ATOM 2692 C C . VAL A 1 344 ? -1.981 -12.113 -6.865 1.00 78.75 344 VAL A C 1
ATOM 2694 O O . VAL A 1 344 ? -2.302 -12.453 -8.002 1.00 78.75 344 VAL A O 1
ATOM 2697 N N . PHE A 1 345 ? -1.057 -11.173 -6.653 1.00 84.19 345 PHE A N 1
ATOM 2698 C CA . PHE A 1 345 ? -0.262 -10.428 -7.643 1.00 84.19 345 PHE A CA 1
ATOM 2699 C C . PHE A 1 345 ? 1.204 -10.176 -7.200 1.00 84.19 345 PHE A C 1
ATOM 2701 O O . PHE A 1 345 ? 1.938 -9.464 -7.886 1.00 84.19 345 PHE A O 1
ATOM 2708 N N . LEU A 1 346 ? 1.621 -10.715 -6.051 1.00 87.25 346 LEU A N 1
ATOM 2709 C CA . LEU A 1 346 ? 2.940 -10.563 -5.427 1.00 87.25 346 LEU A CA 1
ATOM 2710 C C . LEU A 1 346 ? 3.763 -11.841 -5.559 1.00 87.25 346 LEU A C 1
ATOM 2712 O O . LEU A 1 346 ? 3.217 -12.932 -5.700 1.00 87.25 346 LEU A O 1
ATOM 2716 N N . THR A 1 347 ? 5.081 -11.728 -5.439 1.00 87.00 347 THR A N 1
ATOM 2717 C CA . THR A 1 347 ? 5.925 -12.888 -5.125 1.00 87.00 347 THR A CA 1
ATOM 2718 C C . THR A 1 347 ? 6.092 -13.071 -3.614 1.00 87.00 347 THR A C 1
ATOM 2720 O O . THR A 1 347 ? 5.762 -12.177 -2.832 1.00 87.00 347 THR A O 1
ATOM 2723 N N . GLU A 1 348 ? 6.605 -14.227 -3.178 1.00 85.12 348 GLU A N 1
ATOM 2724 C CA . GLU A 1 348 ? 6.895 -14.480 -1.754 1.00 85.12 348 GLU A CA 1
ATOM 2725 C C . GLU A 1 348 ? 7.837 -13.428 -1.175 1.00 85.12 348 GLU A C 1
ATOM 2727 O O . GLU A 1 348 ? 7.626 -12.913 -0.076 1.00 85.12 348 GLU A O 1
ATOM 2732 N N . GLU A 1 349 ? 8.855 -13.062 -1.951 1.00 85.56 349 GLU A N 1
ATOM 2733 C CA . GLU A 1 349 ? 9.843 -12.077 -1.546 1.00 85.56 349 GLU A CA 1
ATOM 2734 C C . GLU A 1 349 ? 9.199 -10.705 -1.322 1.00 85.56 349 GLU A C 1
ATOM 2736 O O . GLU A 1 349 ? 9.515 -9.999 -0.370 1.00 85.56 349 GLU A O 1
ATOM 2741 N N . GLU A 1 350 ? 8.257 -10.328 -2.181 1.00 89.06 350 GLU A N 1
ATOM 2742 C CA . GLU A 1 350 ? 7.555 -9.051 -2.095 1.00 89.06 350 GLU A CA 1
ATOM 2743 C C . GLU A 1 350 ? 6.525 -9.023 -0.974 1.00 89.06 350 GLU A C 1
ATOM 2745 O O . GLU A 1 350 ? 6.355 -8.000 -0.311 1.00 89.06 350 GLU A O 1
ATOM 2750 N N . LYS A 1 351 ? 5.883 -10.161 -0.707 1.00 85.19 351 LYS A N 1
ATOM 2751 C CA . LYS A 1 351 ? 5.024 -10.319 0.462 1.00 85.19 351 LYS A CA 1
ATOM 2752 C C . LYS A 1 351 ? 5.821 -10.165 1.760 1.00 85.19 351 LYS A C 1
ATOM 2754 O O . LYS A 1 351 ? 5.344 -9.513 2.688 1.00 85.19 351 LYS A O 1
ATOM 2759 N N . ALA A 1 352 ? 7.044 -10.693 1.819 1.00 81.75 352 ALA A N 1
ATOM 2760 C CA . ALA A 1 352 ? 7.945 -10.458 2.945 1.00 81.75 352 ALA A CA 1
ATOM 2761 C C . ALA A 1 352 ? 8.347 -8.974 3.052 1.00 81.75 352 ALA A C 1
ATOM 2763 O O . ALA A 1 352 ? 8.298 -8.403 4.142 1.00 81.75 352 ALA A O 1
ATOM 2764 N N . LEU A 1 353 ? 8.644 -8.310 1.925 1.00 79.75 353 LEU A N 1
ATOM 2765 C CA . LEU A 1 353 ? 8.964 -6.876 1.894 1.00 79.75 353 LEU A CA 1
ATOM 2766 C C . LEU A 1 353 ? 7.833 -5.988 2.430 1.00 79.75 353 LEU A C 1
ATOM 2768 O O . LEU A 1 353 ? 8.124 -4.985 3.074 1.00 79.75 353 LEU A O 1
ATOM 2772 N N . LEU A 1 354 ? 6.560 -6.349 2.235 1.00 81.50 354 LEU A N 1
ATOM 2773 C CA . LEU A 1 354 ? 5.432 -5.617 2.835 1.00 81.50 354 LEU A CA 1
ATOM 2774 C C . LEU A 1 354 ? 5.480 -5.581 4.364 1.00 81.50 354 LEU A C 1
ATOM 2776 O O . LEU A 1 354 ? 4.966 -4.645 4.970 1.00 81.50 354 LEU A O 1
ATOM 2780 N N . THR A 1 355 ? 6.100 -6.582 4.988 1.00 71.06 355 THR A N 1
ATOM 2781 C CA . THR A 1 355 ? 6.292 -6.609 6.442 1.00 71.06 355 THR A CA 1
ATOM 2782 C C . THR A 1 355 ? 7.410 -5.662 6.879 1.00 71.06 355 THR A C 1
ATOM 2784 O O . THR A 1 355 ? 7.318 -5.091 7.957 1.00 71.06 355 THR A O 1
ATOM 2787 N N . MET A 1 356 ? 8.423 -5.457 6.030 1.00 66.75 356 MET A N 1
ATOM 2788 C CA . MET A 1 356 ? 9.581 -4.589 6.291 1.00 66.75 356 MET A CA 1
ATOM 2789 C C . MET A 1 356 ? 9.355 -3.121 5.912 1.00 66.75 356 MET A C 1
ATOM 2791 O O . MET A 1 356 ? 10.00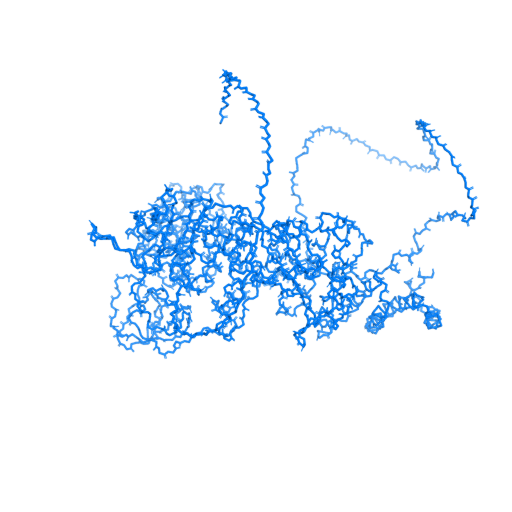0 -2.241 6.463 1.00 66.75 356 MET A O 1
ATOM 2795 N N . LEU A 1 357 ? 8.448 -2.841 4.972 1.00 66.81 357 LEU A N 1
ATOM 2796 C CA . LEU A 1 357 ? 8.051 -1.483 4.561 1.00 66.81 357 LEU A CA 1
ATOM 2797 C C . LEU A 1 357 ? 7.183 -0.770 5.609 1.00 66.81 357 LEU A C 1
ATOM 2799 O O . LEU A 1 357 ? 6.562 0.250 5.308 1.00 66.81 357 LEU A O 1
ATOM 2803 N N . ASP A 1 358 ? 7.101 -1.330 6.810 1.00 64.62 358 ASP A N 1
ATOM 2804 C CA . ASP A 1 358 ? 6.314 -0.795 7.899 1.00 64.62 358 ASP A CA 1
ATOM 2805 C C . ASP A 1 358 ? 6.937 0.512 8.409 1.00 64.62 358 ASP A C 1
ATOM 2807 O O . ASP A 1 358 ? 8.082 0.507 8.861 1.00 64.62 358 ASP A O 1
ATOM 2811 N N . PRO A 1 359 ? 6.220 1.644 8.350 1.00 55.88 359 PRO A N 1
ATOM 2812 C CA . PRO A 1 359 ? 6.727 2.914 8.862 1.00 55.88 359 PRO A CA 1
ATOM 2813 C C . PRO A 1 359 ? 6.843 2.955 10.398 1.00 55.88 359 PRO A C 1
ATOM 2815 O O . PRO A 1 359 ? 7.317 3.953 10.942 1.00 55.88 359 PRO A O 1
ATOM 2818 N N . SER A 1 360 ? 6.409 1.917 11.124 1.00 55.38 360 SER A N 1
ATOM 2819 C CA . SER A 1 360 ? 6.563 1.858 12.579 1.00 55.38 360 SER A CA 1
ATOM 2820 C C . SER A 1 360 ? 8.026 1.655 12.980 1.00 55.38 360 SER A C 1
ATOM 2822 O O . SER A 1 360 ? 8.618 0.626 12.655 1.00 55.38 360 SER A O 1
ATOM 2824 N N . SER A 1 361 ? 8.591 2.595 13.740 1.00 51.56 361 SER A N 1
ATOM 2825 C CA . SER A 1 361 ? 9.869 2.382 14.416 1.00 51.56 361 SER A CA 1
ATOM 2826 C C . SER A 1 361 ? 9.747 1.248 15.437 1.00 51.56 361 SER A C 1
ATOM 2828 O O . SER A 1 361 ? 8.742 1.144 16.146 1.00 51.56 361 SER A O 1
ATOM 2830 N N . GLU A 1 362 ? 10.766 0.391 15.516 1.00 51.00 362 GLU A N 1
ATOM 2831 C CA . GLU A 1 362 ? 10.895 -0.618 16.570 1.00 51.00 362 GLU A CA 1
ATOM 2832 C C . GLU A 1 362 ? 11.086 0.095 17.916 1.00 51.00 362 GLU A C 1
ATOM 2834 O O . GLU A 1 362 ? 12.197 0.377 18.356 1.00 51.00 362 GLU A O 1
ATOM 2839 N N . GLN A 1 363 ? 9.984 0.470 18.563 1.00 55.75 363 GLN A N 1
ATOM 2840 C CA . GLN A 1 363 ? 10.018 0.954 19.936 1.00 55.75 363 GLN A CA 1
ATOM 2841 C C . GLN A 1 363 ? 10.069 -0.234 20.897 1.00 55.75 363 GLN A C 1
ATOM 2843 O O . GLN A 1 363 ? 9.355 -1.229 20.730 1.00 55.75 363 GLN A O 1
ATOM 2848 N N . CYS A 1 364 ? 10.891 -0.105 21.940 1.00 59.03 364 CYS A N 1
ATOM 2849 C CA . CYS A 1 364 ? 10.931 -1.052 23.044 1.00 59.03 364 CYS A CA 1
ATOM 2850 C C . CYS A 1 364 ? 9.598 -1.011 23.813 1.00 59.03 364 CYS A C 1
ATOM 2852 O O . CYS A 1 364 ? 9.280 -0.049 24.521 1.00 59.03 364 CYS A O 1
ATOM 2854 N N . TYR A 1 365 ? 8.808 -2.070 23.652 1.00 73.06 365 TYR A N 1
ATOM 2855 C CA . TYR A 1 365 ? 7.452 -2.205 24.188 1.00 73.06 365 TYR A CA 1
ATOM 2856 C C . TYR A 1 365 ? 7.417 -2.533 25.683 1.00 73.06 365 TYR A C 1
ATOM 2858 O O . TYR A 1 365 ? 6.346 -2.476 26.286 1.00 73.06 365 TYR A O 1
ATOM 2866 N N . ASP A 1 366 ? 8.572 -2.785 26.301 1.00 75.50 366 ASP A N 1
ATOM 2867 C CA . ASP A 1 366 ? 8.692 -2.892 27.755 1.00 75.50 366 ASP A CA 1
ATOM 2868 C C . ASP A 1 366 ? 8.218 -1.604 28.428 1.00 75.50 366 ASP A C 1
ATOM 2870 O O . ASP A 1 366 ? 7.569 -1.637 29.468 1.00 75.50 366 ASP A O 1
ATOM 2874 N N . THR A 1 367 ? 8.474 -0.447 27.811 1.00 80.81 367 THR A N 1
ATOM 2875 C CA . THR A 1 367 ? 8.003 0.845 28.327 1.00 80.81 367 THR A CA 1
ATOM 2876 C C . THR A 1 367 ? 6.477 0.959 28.297 1.00 80.81 367 THR A C 1
ATOM 2878 O O . THR A 1 367 ? 5.880 1.384 29.286 1.00 80.81 367 THR A O 1
ATOM 2881 N N . LEU A 1 368 ? 5.834 0.525 27.206 1.00 84.69 368 LEU A N 1
ATOM 2882 C CA . LEU A 1 368 ? 4.377 0.503 27.066 1.00 84.69 368 LEU A CA 1
ATOM 2883 C C . LEU A 1 368 ? 3.745 -0.458 28.078 1.00 84.69 368 LEU A C 1
ATOM 2885 O O . LEU A 1 368 ? 2.849 -0.056 28.814 1.00 84.69 368 LEU A O 1
ATOM 2889 N N . LEU A 1 369 ? 4.226 -1.704 28.146 1.00 84.75 369 LEU A N 1
ATOM 2890 C CA . LEU A 1 369 ? 3.714 -2.706 29.084 1.00 84.75 369 LEU A CA 1
ATOM 2891 C C . LEU A 1 369 ? 3.877 -2.255 30.533 1.00 84.75 369 LEU A C 1
ATOM 2893 O O . LEU A 1 369 ? 2.915 -2.319 31.290 1.00 84.75 369 LEU A O 1
ATOM 2897 N N . ASN A 1 370 ? 5.046 -1.723 30.897 1.00 82.38 370 ASN A N 1
ATOM 2898 C CA . ASN A 1 370 ? 5.282 -1.178 32.232 1.00 82.38 370 ASN A CA 1
ATOM 2899 C C . ASN A 1 370 ? 4.373 0.013 32.547 1.00 82.38 370 ASN A C 1
ATOM 2901 O O . ASN A 1 370 ? 4.050 0.241 33.707 1.00 82.38 370 ASN A O 1
ATOM 2905 N N . ASN A 1 371 ? 3.976 0.805 31.551 1.00 82.44 371 ASN A N 1
ATOM 2906 C CA . ASN A 1 371 ? 3.021 1.888 31.763 1.00 82.44 371 ASN A CA 1
ATOM 2907 C C . ASN A 1 371 ? 1.594 1.361 31.948 1.00 82.44 371 ASN A C 1
ATOM 2909 O O . ASN A 1 371 ? 0.893 1.842 32.831 1.00 82.44 371 ASN A O 1
ATOM 2913 N N . LEU A 1 372 ? 1.186 0.353 31.173 1.00 85.19 372 LEU A N 1
ATOM 2914 C CA . LEU A 1 372 ? -0.152 -0.243 31.243 1.00 85.19 372 LEU A CA 1
ATOM 2915 C C . LEU A 1 372 ? -0.371 -1.107 32.494 1.00 85.19 372 LEU A C 1
ATOM 2917 O O . LEU A 1 372 ? -1.492 -1.169 32.997 1.00 85.19 372 LEU A O 1
ATOM 2921 N N . SER A 1 373 ? 0.682 -1.748 33.010 1.00 82.50 373 SER A N 1
ATOM 2922 C CA . SER A 1 373 ? 0.627 -2.636 34.179 1.00 82.50 373 SER A CA 1
ATOM 2923 C C . SER A 1 373 ? 0.791 -1.913 35.520 1.00 82.50 373 SER A C 1
ATOM 2925 O O . SER A 1 373 ? 0.651 -2.533 36.577 1.00 82.50 373 SER A O 1
ATOM 2927 N N . LYS A 1 374 ? 1.070 -0.600 35.519 1.00 78.25 374 LYS A N 1
ATOM 2928 C CA . LYS A 1 374 ? 1.147 0.200 36.750 1.00 78.25 374 LYS A CA 1
ATOM 2929 C C . LYS A 1 374 ? -0.206 0.204 37.455 1.00 78.25 374 LYS A C 1
ATOM 2931 O O . LYS A 1 374 ? -1.195 0.689 36.925 1.00 78.25 374 LYS A O 1
ATOM 2936 N N . THR A 1 375 ? -0.233 -0.312 38.675 1.00 67.56 375 THR A N 1
ATOM 2937 C CA . THR A 1 375 ? -1.385 -0.226 39.580 1.00 67.56 375 THR A CA 1
ATOM 2938 C C . THR A 1 375 ? -1.167 0.895 40.591 1.00 67.56 375 THR A C 1
ATOM 2940 O O . THR A 1 375 ? -0.031 1.077 41.034 1.00 67.56 375 THR A O 1
ATOM 2943 N N . ASP A 1 376 ? -2.230 1.560 41.054 1.00 58.53 376 ASP A N 1
ATOM 2944 C CA . ASP A 1 376 ? -2.162 2.579 42.123 1.00 58.53 376 ASP A CA 1
ATOM 2945 C C . ASP A 1 376 ? -1.483 2.068 43.405 1.00 58.53 376 ASP A C 1
ATOM 2947 O O . ASP A 1 376 ? -0.873 2.825 44.153 1.00 58.53 376 ASP A O 1
ATOM 2951 N N . ILE A 1 377 ? -1.490 0.754 43.636 1.00 58.22 377 ILE A N 1
ATOM 2952 C CA . ILE A 1 377 ? -0.750 0.115 44.732 1.00 58.22 377 ILE A CA 1
ATOM 2953 C C . ILE A 1 377 ? 0.764 0.407 44.658 1.00 58.22 377 ILE A C 1
ATOM 2955 O O . ILE A 1 377 ? 1.411 0.579 45.688 1.00 58.22 377 ILE A O 1
ATOM 2959 N N . ASN A 1 378 ? 1.326 0.542 43.451 1.00 51.84 378 ASN A N 1
ATOM 2960 C CA . ASN A 1 378 ? 2.747 0.831 43.232 1.00 51.84 378 ASN A CA 1
ATOM 2961 C C . ASN A 1 378 ? 3.113 2.308 43.491 1.00 51.84 378 ASN A C 1
ATOM 2963 O O . ASN A 1 378 ? 4.298 2.615 43.654 1.00 51.84 378 ASN A O 1
ATOM 2967 N N . THR A 1 379 ? 2.132 3.220 43.502 1.00 46.94 379 THR A N 1
ATOM 2968 C CA . THR A 1 379 ? 2.323 4.678 43.631 1.00 46.94 379 THR A CA 1
ATOM 2969 C C . THR A 1 379 ? 1.818 5.231 44.967 1.00 46.94 379 THR A C 1
ATOM 2971 O O . THR A 1 379 ? 2.459 6.118 45.527 1.00 46.94 379 THR A O 1
ATOM 2974 N N . VAL A 1 380 ? 0.719 4.694 45.505 1.00 42.25 380 VAL A N 1
ATOM 2975 C CA . VAL A 1 380 ? 0.041 5.172 46.725 1.00 42.25 380 VAL A CA 1
ATOM 2976 C C . VAL A 1 380 ? 0.659 4.595 48.004 1.00 42.25 380 VAL A C 1
ATOM 2978 O O . VAL A 1 380 ? 0.750 5.302 49.003 1.00 42.25 380 VAL A O 1
ATOM 2981 N N . TYR A 1 381 ? 1.169 3.359 47.976 1.00 46.47 381 TYR A N 1
ATOM 2982 C CA . TYR A 1 381 ? 1.721 2.672 49.155 1.00 46.47 381 TYR A CA 1
ATOM 2983 C C . TYR A 1 381 ? 3.259 2.649 49.179 1.00 46.47 381 TYR A C 1
ATOM 2985 O O . TYR A 1 381 ? 3.887 1.666 49.554 1.00 46.47 381 TYR A O 1
ATOM 2993 N N . ARG A 1 382 ? 3.897 3.748 48.759 1.00 42.31 382 ARG A N 1
ATOM 2994 C CA . ARG A 1 382 ? 5.318 4.021 49.039 1.00 42.31 382 ARG A CA 1
ATOM 2995 C C . ARG A 1 382 ? 5.412 5.137 50.078 1.00 42.31 382 ARG A C 1
ATOM 2997 O O . ARG A 1 382 ? 5.786 6.264 49.760 1.00 42.31 382 ARG A O 1
ATOM 3004 N N . LEU A 1 383 ? 5.052 4.829 51.324 1.00 38.81 383 LEU A N 1
ATOM 3005 C CA . LEU A 1 383 ? 5.092 5.784 52.441 1.00 38.81 383 LEU A CA 1
ATOM 3006 C C . LEU A 1 383 ? 6.520 6.195 52.856 1.00 38.81 383 LEU A C 1
ATOM 3008 O O . LEU A 1 383 ? 6.691 7.190 53.559 1.00 38.81 383 LEU A O 1
ATOM 3012 N N . ASP A 1 384 ? 7.559 5.530 52.345 1.00 36.44 384 ASP A N 1
ATOM 3013 C CA . ASP A 1 384 ? 8.958 5.756 52.744 1.00 36.44 384 ASP A CA 1
ATOM 3014 C C . ASP A 1 384 ? 9.566 7.106 52.299 1.00 36.44 384 ASP A C 1
ATOM 3016 O O . ASP A 1 384 ? 10.717 7.403 52.625 1.00 36.44 384 ASP A O 1
ATOM 3020 N N . LYS A 1 385 ? 8.834 7.953 51.556 1.00 37.66 385 LYS A N 1
ATOM 3021 C CA . LYS A 1 385 ? 9.319 9.281 51.114 1.00 37.66 385 LYS A CA 1
ATOM 3022 C C . LYS A 1 385 ? 8.403 10.467 51.428 1.00 37.66 385 LYS A C 1
ATOM 3024 O O . LYS A 1 385 ? 8.675 11.573 50.961 1.00 37.66 385 LYS A O 1
ATOM 3029 N N . LEU A 1 386 ? 7.372 10.296 52.253 1.00 33.66 386 LEU A N 1
ATOM 3030 C CA . LEU A 1 386 ? 6.593 11.430 52.755 1.00 33.66 386 LEU A CA 1
ATOM 3031 C C . LEU A 1 386 ? 7.233 11.984 54.031 1.00 33.66 386 LEU A C 1
ATOM 3033 O O . LEU A 1 386 ? 6.958 11.560 55.152 1.00 33.66 386 LEU A O 1
ATOM 3037 N N . VAL A 1 387 ? 8.088 12.992 53.851 1.00 33.31 387 VAL A N 1
ATOM 3038 C CA . VAL A 1 387 ? 8.354 13.976 54.904 1.00 33.31 387 VAL A CA 1
ATOM 3039 C C . VAL A 1 387 ? 7.002 14.558 55.325 1.00 33.31 387 VAL A C 1
ATOM 3041 O O . VAL A 1 387 ? 6.322 15.169 54.508 1.00 33.31 387 VAL A O 1
ATOM 3044 N N . LYS A 1 388 ? 6.626 14.299 56.585 1.00 31.30 388 LYS A N 1
ATOM 3045 C CA . LYS A 1 388 ? 5.537 14.902 57.374 1.00 31.30 388 LYS A CA 1
ATOM 3046 C C . LYS A 1 388 ? 4.712 15.961 56.623 1.00 31.30 388 LYS A C 1
ATOM 3048 O O . LYS A 1 388 ? 5.038 17.144 56.682 1.00 31.30 388 LYS A O 1
ATOM 3053 N N . PHE A 1 389 ? 3.609 15.550 56.008 1.00 29.20 389 PHE A N 1
ATOM 3054 C CA . PHE A 1 389 ? 2.483 16.454 55.787 1.00 29.20 389 PHE A CA 1
ATOM 3055 C C . PHE A 1 389 ? 1.428 16.154 56.848 1.00 29.20 389 PHE A C 1
ATOM 3057 O O . PHE A 1 389 ? 0.919 15.039 56.946 1.00 29.20 389 PHE A O 1
ATOM 3064 N N . GLU A 1 390 ? 1.169 17.145 57.695 1.00 26.94 390 GLU A N 1
ATOM 3065 C CA . GLU A 1 390 ? 0.069 17.137 58.652 1.00 26.94 390 GLU A CA 1
ATOM 3066 C C . GLU A 1 390 ? -1.261 17.106 57.886 1.00 26.94 390 GLU A C 1
ATOM 3068 O O . GLU A 1 390 ? -1.500 17.917 56.990 1.00 26.94 390 GLU A O 1
ATOM 3073 N N . PHE A 1 391 ? -2.126 16.152 58.226 1.00 26.05 391 PHE A N 1
ATOM 3074 C CA . PHE A 1 391 ? -3.499 16.089 57.733 1.00 26.05 391 PHE A CA 1
ATOM 3075 C C . PHE A 1 391 ? -4.304 17.289 58.265 1.00 26.05 391 PHE A C 1
ATOM 3077 O O . PHE A 1 391 ? -4.319 17.496 59.480 1.00 26.05 391 PHE A O 1
ATOM 3084 N N . PRO A 1 392 ? -5.046 18.043 57.433 1.00 30.02 392 PRO A N 1
ATOM 3085 C CA . PRO A 1 392 ? -6.096 18.914 57.939 1.00 30.02 392 PRO A CA 1
ATOM 3086 C C . PRO A 1 392 ? -7.338 18.069 58.249 1.00 30.02 392 PRO A C 1
ATOM 3088 O O . PRO A 1 392 ? -7.932 17.459 57.358 1.00 30.02 392 PRO A O 1
ATOM 3091 N N . ASP A 1 393 ? -7.726 18.046 59.522 1.00 27.94 393 ASP A N 1
ATOM 3092 C CA . ASP A 1 393 ? -8.944 17.408 60.020 1.00 27.94 393 ASP A CA 1
ATOM 3093 C C . ASP A 1 393 ? -10.203 17.891 59.272 1.00 27.94 393 ASP A C 1
ATOM 3095 O O . ASP A 1 393 ? -10.602 19.057 59.329 1.00 27.94 393 ASP A O 1
ATOM 3099 N N . LEU A 1 394 ? -10.900 16.954 58.630 1.00 31.55 394 LEU A N 1
ATOM 3100 C CA . LEU A 1 394 ? -12.251 17.134 58.104 1.00 31.55 394 LEU A CA 1
ATOM 3101 C C . LEU A 1 394 ? -13.277 16.982 59.239 1.00 31.55 394 LEU A C 1
ATOM 3103 O O . LEU A 1 394 ? -13.746 15.884 59.541 1.00 31.55 394 LEU A O 1
ATOM 3107 N N . LYS A 1 395 ? -13.700 18.105 59.832 1.00 30.06 395 LYS A N 1
ATOM 3108 C CA . LYS A 1 395 ? -14.980 18.207 60.558 1.00 30.06 395 LYS A CA 1
ATOM 3109 C C . LYS A 1 395 ? -15.795 19.426 60.112 1.00 30.06 395 LYS A C 1
ATOM 3111 O O . LYS A 1 395 ? -15.684 20.511 60.656 1.00 30.06 395 LYS A O 1
ATOM 3116 N N . ASN A 1 396 ? -16.666 19.153 59.140 1.00 27.61 396 ASN A N 1
ATOM 3117 C CA . ASN A 1 396 ? -18.043 19.629 58.954 1.00 27.61 396 ASN A CA 1
ATOM 3118 C C . ASN A 1 396 ? -18.446 21.116 59.149 1.00 27.61 396 ASN A C 1
ATOM 3120 O O . ASN A 1 396 ? -18.553 21.608 60.266 1.00 27.61 396 ASN A O 1
ATOM 3124 N N . LYS A 1 397 ? -19.013 21.623 58.035 1.00 28.41 397 LYS A N 1
ATOM 3125 C CA . LYS A 1 397 ? -20.282 22.377 57.851 1.00 28.41 397 LYS A CA 1
ATOM 3126 C C . LYS A 1 397 ? -20.297 23.925 57.843 1.00 28.41 397 LYS A C 1
ATOM 3128 O O . LYS A 1 397 ? -20.418 24.571 58.871 1.00 28.41 397 LYS A O 1
ATOM 3133 N N . SER A 1 398 ? -20.465 24.416 56.604 1.00 24.05 398 SER A N 1
ATOM 3134 C CA . SER A 1 398 ? -21.634 25.143 56.046 1.00 24.05 398 SER A CA 1
ATOM 3135 C C . SER A 1 398 ? -21.737 26.677 56.114 1.00 24.05 398 SER A C 1
ATOM 3137 O O . SER A 1 398 ? -21.620 27.249 57.189 1.00 24.05 398 SER A O 1
ATOM 3139 N N . GLN A 1 399 ? -22.200 27.221 54.966 1.00 26.20 399 GLN A N 1
ATOM 3140 C CA . GLN A 1 399 ? -22.764 28.561 54.666 1.00 26.20 399 GLN A CA 1
ATOM 3141 C C . GLN A 1 399 ? -21.736 29.685 54.460 1.00 26.20 399 GLN A C 1
ATOM 3143 O O . GLN A 1 399 ? -20.744 29.714 55.170 1.00 26.20 399 GLN A O 1
ATOM 3148 N N . LEU A 1 400 ? -21.891 30.697 53.602 1.00 23.80 400 LEU A N 1
ATOM 3149 C CA . LEU A 1 400 ? -22.664 31.086 52.400 1.00 23.80 400 LEU A CA 1
ATOM 3150 C C . LEU A 1 400 ? -22.188 32.553 52.164 1.00 23.80 400 LEU A C 1
ATOM 3152 O O . LEU A 1 400 ? -21.969 33.225 53.168 1.00 23.80 400 LEU A O 1
ATOM 3156 N N . GLU A 1 401 ? -22.098 33.042 50.911 1.00 23.41 401 GLU A N 1
ATOM 3157 C CA . GLU A 1 401 ? -21.940 34.482 50.527 1.00 23.41 401 GLU A CA 1
ATOM 3158 C C . GLU A 1 401 ? -20.602 35.170 50.933 1.00 23.41 401 GLU A C 1
ATOM 3160 O O . GLU A 1 401 ? -19.991 34.820 51.929 1.00 23.41 401 GLU A O 1
ATOM 3165 N N . GLU A 1 402 ? -20.004 36.167 50.271 1.00 22.08 402 GLU A N 1
ATOM 3166 C CA . GLU A 1 402 ? -20.139 36.894 49.001 1.00 22.08 402 GLU A CA 1
ATOM 3167 C C . GLU A 1 402 ? -18.837 37.730 48.829 1.00 22.08 402 GLU A C 1
ATOM 3169 O O . GLU A 1 402 ? -18.227 38.139 49.810 1.00 22.08 402 GLU A O 1
ATOM 3174 N N . MET A 1 403 ? -18.465 38.022 47.577 1.00 21.45 403 MET A N 1
ATOM 3175 C CA . MET A 1 403 ? -17.719 39.203 47.087 1.00 21.45 403 MET A CA 1
ATOM 3176 C C . MET A 1 403 ? -16.292 39.602 47.571 1.00 21.45 403 MET A C 1
ATOM 3178 O O . MET A 1 403 ? -16.063 40.114 48.659 1.00 21.45 403 MET A O 1
ATOM 3182 N N . SER A 1 404 ? -15.418 39.669 46.551 1.00 20.56 404 SER A N 1
ATOM 3183 C CA . SER A 1 404 ? -14.586 40.825 46.129 1.00 20.56 404 SER A CA 1
ATOM 3184 C C . SER A 1 404 ? -13.163 41.073 46.683 1.00 20.56 404 SER A C 1
ATOM 3186 O O . SER A 1 404 ? -12.964 41.415 47.838 1.00 20.56 404 SER A O 1
ATOM 3188 N N . LEU A 1 405 ? -12.232 41.006 45.715 1.00 22.00 405 LEU A N 1
ATOM 3189 C CA . LEU A 1 405 ? -11.173 41.950 45.303 1.00 22.00 405 LEU A CA 1
ATOM 3190 C C . LEU A 1 405 ? -9.959 42.303 46.202 1.00 22.00 405 LEU A C 1
ATOM 3192 O O . LEU A 1 405 ? -10.085 42.787 47.318 1.00 22.00 405 LEU A O 1
ATOM 3196 N N . ASP A 1 406 ? -8.808 42.240 45.513 1.00 20.28 406 ASP A N 1
ATOM 3197 C CA . ASP A 1 406 ? -7.575 43.046 45.603 1.00 20.28 406 ASP A CA 1
ATOM 3198 C C . ASP A 1 406 ? -6.409 42.654 46.534 1.00 20.28 406 ASP A C 1
ATOM 3200 O O . ASP A 1 406 ? -6.516 42.615 47.754 1.00 20.28 406 ASP A O 1
ATOM 3204 N N . GLY A 1 407 ? -5.224 42.553 45.906 1.00 21.28 407 GLY A N 1
ATOM 3205 C CA . GLY A 1 407 ? -4.075 43.366 46.328 1.00 21.28 407 GLY A CA 1
ATOM 3206 C C . GLY A 1 407 ? -2.853 42.680 46.958 1.00 21.28 407 GLY A C 1
ATOM 3207 O O . GLY A 1 407 ? -2.736 42.625 48.170 1.00 21.28 407 GLY A O 1
ATOM 3208 N N . PHE A 1 408 ? -1.874 42.348 46.106 1.00 22.31 408 PHE A N 1
ATOM 3209 C CA . PHE A 1 408 ? -0.463 42.789 46.188 1.00 22.31 408 PHE A CA 1
ATOM 3210 C C . PHE A 1 408 ? 0.499 42.402 47.357 1.00 22.31 408 PHE A C 1
ATOM 3212 O O . PHE A 1 408 ? 0.340 42.794 48.506 1.00 22.31 408 PHE A O 1
ATOM 3219 N N . THR A 1 409 ? 1.666 41.890 46.911 1.00 22.75 409 THR A N 1
ATOM 3220 C CA . THR A 1 409 ? 3.078 42.077 47.370 1.00 22.75 409 THR A CA 1
ATOM 3221 C C . THR A 1 409 ? 3.700 41.291 48.541 1.00 22.75 409 THR A C 1
ATOM 3223 O O . THR A 1 409 ? 3.344 41.452 49.699 1.00 22.75 409 THR A O 1
ATOM 3226 N N . GLU A 1 410 ? 4.744 40.532 48.162 1.00 23.17 410 GLU A N 1
ATOM 3227 C CA . GLU A 1 410 ? 6.099 40.397 48.741 1.00 23.17 410 GLU A CA 1
ATOM 3228 C C . GLU A 1 410 ? 6.319 40.482 50.265 1.00 23.17 410 GLU A C 1
ATOM 3230 O O . GLU A 1 410 ? 6.156 41.527 50.887 1.00 23.17 410 GLU A O 1
ATOM 3235 N N . SER A 1 411 ? 6.960 39.451 50.832 1.00 22.81 411 SER A N 1
ATOM 3236 C CA . SER A 1 411 ? 8.377 39.540 51.245 1.00 22.81 411 SER A CA 1
ATOM 3237 C C . SER A 1 411 ? 8.894 38.251 51.899 1.00 22.81 411 SER A C 1
ATOM 3239 O O . SER A 1 411 ? 8.195 37.533 52.607 1.00 22.81 411 SER A O 1
ATOM 3241 N N . SER A 1 412 ? 10.166 37.980 51.609 1.00 21.31 412 SER A N 1
ATOM 3242 C CA . SER A 1 412 ? 11.038 36.951 52.174 1.00 21.31 412 SER A CA 1
ATOM 3243 C C . SER A 1 412 ? 11.144 36.999 53.700 1.00 21.31 412 SER A C 1
ATOM 3245 O O . SER A 1 412 ? 11.125 38.098 54.239 1.00 21.31 412 SER A O 1
ATOM 3247 N N . MET A 1 413 ? 11.497 35.884 54.348 1.00 22.05 413 MET A N 1
ATOM 3248 C CA . MET A 1 413 ? 12.703 35.809 55.193 1.00 22.05 413 MET A CA 1
ATOM 3249 C C . MET A 1 413 ? 13.094 34.358 55.499 1.00 22.05 413 MET A C 1
ATOM 3251 O O . MET A 1 413 ? 12.262 33.468 55.634 1.00 22.05 413 MET A O 1
ATOM 3255 N N . LEU A 1 414 ? 14.409 34.173 55.560 1.00 23.89 414 LEU A N 1
ATOM 3256 C CA . LEU A 1 414 ? 15.181 32.947 55.678 1.00 23.89 414 LEU A CA 1
ATOM 3257 C C . LEU A 1 414 ? 15.841 32.924 57.068 1.00 23.89 414 LEU A C 1
ATOM 3259 O O . LEU A 1 414 ? 16.421 33.928 57.475 1.00 23.89 414 LEU A O 1
ATOM 3263 N N . GLU A 1 415 ? 15.843 31.782 57.748 1.00 23.95 415 GLU A N 1
ATOM 3264 C CA . GLU A 1 415 ? 16.771 31.441 58.840 1.00 23.95 415 GLU A CA 1
ATOM 3265 C C . GLU A 1 415 ? 17.192 29.978 58.655 1.00 23.95 415 GLU A C 1
ATOM 3267 O O . GLU A 1 415 ? 16.387 29.170 58.211 1.00 23.95 415 GLU A O 1
ATOM 3272 N N . ARG A 1 416 ? 18.364 29.480 59.041 1.00 23.91 416 ARG A N 1
ATOM 3273 C CA . ARG A 1 416 ? 19.733 29.960 59.286 1.00 23.91 416 ARG A CA 1
ATOM 3274 C C . ARG A 1 416 ? 20.504 28.664 59.620 1.00 23.91 416 ARG A C 1
ATOM 3276 O O . ARG A 1 416 ? 19.941 27.812 60.298 1.00 23.91 416 ARG A O 1
ATOM 3283 N N . CYS A 1 417 ? 21.748 28.527 59.152 1.00 23.22 417 CYS A N 1
ATOM 3284 C CA . CYS A 1 417 ? 22.944 28.095 59.916 1.00 23.22 417 CYS A CA 1
ATOM 3285 C C . CYS A 1 417 ? 24.055 27.639 58.947 1.00 23.22 417 CYS A C 1
ATOM 3287 O O . CYS A 1 417 ? 23.870 26.693 58.192 1.00 23.22 417 CYS A O 1
ATOM 3289 N N . GLU A 1 418 ? 25.092 28.468 58.770 1.00 23.39 418 GLU A N 1
ATOM 3290 C CA . GLU A 1 418 ? 26.454 28.330 59.356 1.00 23.39 418 GLU A CA 1
ATOM 3291 C C . GLU A 1 418 ? 27.392 27.519 58.430 1.00 23.39 418 GLU A C 1
ATOM 3293 O O . GLU A 1 418 ? 27.252 26.313 58.301 1.00 23.39 418 GLU A O 1
ATOM 3298 N N . THR A 1 419 ? 28.155 28.187 57.540 1.00 21.91 419 THR A N 1
ATOM 3299 C CA . THR A 1 419 ? 29.606 28.548 57.645 1.00 21.91 419 THR A CA 1
ATOM 3300 C C . THR A 1 419 ? 30.516 27.314 57.772 1.00 21.91 419 THR A C 1
ATOM 3302 O O . THR A 1 419 ? 30.247 26.472 58.614 1.00 21.91 419 THR A O 1
ATOM 3305 N N . VAL A 1 420 ? 31.588 27.087 56.993 1.00 26.16 420 VAL A N 1
ATOM 3306 C CA . VAL A 1 420 ? 32.906 27.775 56.834 1.00 26.16 420 VAL A CA 1
ATOM 3307 C C . VAL A 1 420 ? 33.623 27.058 55.616 1.00 26.16 420 VAL A C 1
ATOM 3309 O O . VAL A 1 420 ? 33.194 25.956 55.281 1.00 26.16 420 VAL A O 1
ATOM 3312 N N . PRO A 1 421 ? 34.734 27.514 54.982 1.00 30.03 421 PRO A N 1
ATOM 3313 C CA . PRO A 1 421 ? 34.890 28.630 54.028 1.00 30.03 421 PRO A CA 1
ATOM 3314 C C . PRO A 1 421 ? 35.776 28.311 52.767 1.00 30.03 421 PRO A C 1
ATOM 3316 O O . PRO A 1 421 ? 36.449 27.290 52.720 1.00 30.03 421 PRO A O 1
ATOM 3319 N N . THR A 1 422 ? 35.839 29.271 51.822 1.00 22.86 422 THR A N 1
ATOM 3320 C CA . THR A 1 422 ? 36.959 29.641 50.890 1.00 22.86 422 THR A CA 1
ATOM 3321 C C . THR A 1 422 ? 37.623 28.556 50.005 1.00 22.86 422 THR A C 1
ATOM 3323 O O . THR A 1 422 ? 38.044 27.517 50.476 1.00 22.86 422 THR A O 1
ATOM 3326 N N . GLU A 1 423 ? 37.851 28.747 48.700 1.00 23.42 423 GLU A N 1
ATOM 3327 C CA . GLU A 1 423 ? 38.578 29.878 48.109 1.00 23.42 423 GLU A CA 1
ATOM 3328 C C . GLU A 1 423 ? 38.529 29.833 46.554 1.00 23.42 423 GLU A C 1
ATOM 3330 O O . GLU A 1 423 ? 38.547 28.756 45.965 1.00 23.42 423 GLU A O 1
ATOM 3335 N N . HIS A 1 424 ? 38.538 31.019 45.923 1.00 24.77 424 HIS A N 1
ATOM 3336 C CA . HIS A 1 424 ? 38.858 31.324 44.510 1.00 24.77 424 HIS A CA 1
ATOM 3337 C C . HIS A 1 424 ? 37.797 31.151 43.397 1.00 24.77 424 HIS A C 1
ATOM 3339 O O . HIS A 1 424 ? 37.685 30.119 42.744 1.00 24.77 424 HIS A O 1
ATOM 3345 N N . SER A 1 425 ? 37.143 32.274 43.068 1.00 21.92 425 SER A N 1
ATOM 3346 C CA . SER A 1 425 ? 36.847 32.695 41.678 1.00 21.92 425 SER A CA 1
ATOM 3347 C C . SER A 1 425 ? 38.071 33.472 41.133 1.00 21.92 425 SER A C 1
ATOM 3349 O O . SER A 1 425 ? 38.881 33.908 41.960 1.00 21.92 425 SER A O 1
ATOM 3351 N N . PRO A 1 426 ? 38.271 33.671 39.811 1.00 32.72 426 PRO A N 1
ATOM 3352 C CA . PRO A 1 426 ? 37.380 34.454 38.930 1.00 32.72 426 PRO A CA 1
ATOM 3353 C C . PRO A 1 426 ? 37.251 33.781 37.528 1.00 32.72 426 PRO A C 1
ATOM 3355 O O . PRO A 1 426 ? 37.793 32.708 37.320 1.00 32.72 426 PRO A O 1
ATOM 3358 N N . GLU A 1 427 ? 36.536 34.228 36.499 1.00 23.97 427 GLU A N 1
ATOM 3359 C CA . GLU A 1 427 ? 36.058 35.540 36.082 1.00 23.97 427 GLU A CA 1
ATOM 3360 C C . GLU A 1 427 ? 35.062 35.311 34.924 1.00 23.97 427 GLU A C 1
ATOM 3362 O O . GLU A 1 427 ? 35.224 34.392 34.118 1.00 23.97 427 GLU A O 1
ATOM 3367 N N . GLN A 1 428 ? 34.020 36.135 34.853 1.00 23.98 428 GLN A N 1
ATOM 3368 C CA . GLN A 1 428 ? 33.032 36.155 33.775 1.00 23.98 428 GLN A CA 1
ATOM 3369 C C . GLN A 1 428 ? 33.612 36.804 32.512 1.00 23.98 428 GLN A C 1
ATOM 3371 O O . GLN A 1 428 ? 34.292 37.823 32.601 1.00 23.98 428 GLN A O 1
ATOM 3376 N N . THR A 1 429 ? 33.231 36.303 31.335 1.00 23.45 429 THR A N 1
ATOM 3377 C CA . THR A 1 429 ? 33.080 37.153 30.145 1.00 23.45 429 THR A CA 1
ATOM 3378 C C . THR A 1 429 ? 31.758 36.854 29.447 1.00 23.45 429 THR A C 1
ATOM 3380 O O . THR A 1 429 ? 31.433 35.716 29.116 1.00 23.45 429 THR A O 1
ATOM 3383 N N . ASP A 1 430 ? 30.987 37.923 29.273 1.00 22.98 430 ASP A N 1
ATOM 3384 C CA . ASP A 1 430 ? 29.736 37.998 28.535 1.00 22.98 430 ASP A CA 1
ATOM 3385 C C . ASP A 1 430 ? 29.918 37.662 27.050 1.00 22.98 430 ASP A C 1
ATOM 3387 O O . ASP A 1 430 ? 30.789 38.217 26.381 1.00 22.98 430 ASP A O 1
ATOM 3391 N N . SER A 1 431 ? 28.991 36.893 26.477 1.00 22.19 431 SER A N 1
ATOM 3392 C CA . SER A 1 431 ? 28.492 37.204 25.132 1.00 22.19 431 SER A CA 1
ATOM 3393 C C . SER A 1 431 ? 27.104 36.611 24.881 1.00 22.19 431 SER A C 1
ATOM 3395 O O . SER A 1 431 ? 26.836 35.426 25.057 1.00 22.19 431 SER A O 1
ATOM 3397 N N . LYS A 1 432 ? 26.204 37.501 24.459 1.00 23.80 432 LYS A N 1
ATOM 3398 C CA . LYS A 1 432 ? 24.868 37.216 23.935 1.00 23.80 432 LYS A CA 1
ATOM 3399 C C . LYS A 1 432 ? 24.979 36.344 22.681 1.00 23.80 432 LYS A C 1
ATOM 3401 O O . LYS A 1 432 ? 25.705 36.715 21.762 1.00 23.80 432 LYS A O 1
ATOM 3406 N N . SER A 1 433 ? 24.179 35.286 22.572 1.00 23.12 433 SER A N 1
ATOM 3407 C CA . SER A 1 433 ? 23.854 34.693 21.272 1.00 23.12 433 SER A CA 1
ATOM 3408 C C . SER A 1 433 ? 22.395 34.241 21.207 1.00 23.12 433 SER A C 1
ATOM 3410 O O . SER A 1 433 ? 21.799 33.779 22.176 1.00 23.12 433 SER A O 1
ATOM 3412 N N . GLN A 1 434 ? 21.813 34.514 20.044 1.00 24.48 434 GLN A N 1
ATOM 3413 C CA . GLN A 1 434 ? 20.448 34.230 19.633 1.00 24.48 434 GLN A CA 1
ATOM 3414 C C . GLN A 1 434 ? 20.227 32.715 19.561 1.00 24.48 434 GLN A C 1
ATOM 3416 O O . GLN A 1 434 ? 21.017 32.003 18.947 1.00 24.48 434 GLN A O 1
ATOM 3421 N N . CYS A 1 435 ? 19.135 32.230 20.149 1.00 20.89 435 CYS A N 1
ATOM 3422 C CA . CYS A 1 435 ? 18.733 30.834 20.040 1.00 20.89 435 CYS A CA 1
ATOM 3423 C C . CYS A 1 435 ? 17.990 30.626 18.709 1.00 20.89 435 CYS A C 1
ATOM 3425 O O . CYS A 1 435 ? 16.894 31.156 18.524 1.00 20.89 435 CYS A O 1
ATOM 3427 N N . SER A 1 436 ? 18.591 29.882 17.776 1.00 23.39 436 SER A N 1
ATOM 3428 C CA . SER A 1 436 ? 17.878 29.247 16.665 1.00 23.39 436 SER A CA 1
ATOM 3429 C C . SER A 1 436 ? 17.774 27.754 16.950 1.00 23.39 436 SER A C 1
ATOM 3431 O O . SER A 1 436 ? 18.800 27.107 17.170 1.00 23.39 436 SER A O 1
ATOM 3433 N N . ASN A 1 437 ? 16.554 27.226 16.906 1.00 24.08 437 ASN A N 1
ATOM 3434 C CA . ASN A 1 437 ? 16.251 25.803 17.015 1.00 24.08 437 ASN A CA 1
ATOM 3435 C C . ASN A 1 437 ? 17.097 24.978 16.032 1.00 24.08 437 ASN A C 1
ATOM 3437 O O . ASN A 1 437 ? 17.013 25.175 14.819 1.00 24.08 437 ASN A O 1
ATOM 3441 N N . LYS A 1 438 ? 17.881 24.042 16.566 1.00 25.14 438 LYS A N 1
ATOM 3442 C CA . LYS A 1 438 ? 18.361 22.865 15.845 1.00 25.14 438 LYS A CA 1
ATOM 3443 C C . LYS A 1 438 ? 17.944 21.637 16.637 1.00 25.14 438 LYS A C 1
ATOM 3445 O O . LYS A 1 438 ? 18.202 21.561 17.836 1.00 25.14 438 LYS A O 1
ATOM 3450 N N . ASP A 1 439 ? 17.287 20.731 15.928 1.00 25.09 439 ASP A N 1
ATOM 3451 C CA . ASP A 1 439 ? 16.869 19.411 16.372 1.00 25.09 439 ASP A CA 1
ATOM 3452 C C . ASP A 1 439 ? 18.052 18.649 16.976 1.00 25.09 439 ASP A C 1
ATOM 3454 O O . ASP A 1 439 ? 19.047 18.376 16.304 1.00 25.09 439 ASP A O 1
ATOM 3458 N N . ILE A 1 440 ? 17.945 18.323 18.262 1.00 24.38 440 ILE A N 1
ATOM 3459 C CA . ILE A 1 440 ? 18.843 17.385 18.929 1.00 24.38 440 ILE A CA 1
ATOM 3460 C C . ILE A 1 440 ? 18.144 16.031 18.882 1.00 24.38 440 ILE A C 1
ATOM 3462 O O . ILE A 1 440 ? 17.254 15.741 19.681 1.00 24.38 440 ILE A O 1
ATOM 3466 N N . THR A 1 441 ? 18.540 15.204 17.920 1.00 24.94 441 THR A N 1
ATOM 3467 C CA . THR A 1 441 ? 18.270 13.769 17.935 1.00 24.94 441 THR A CA 1
ATOM 3468 C C . THR A 1 441 ? 19.053 13.153 19.093 1.00 24.94 441 THR A C 1
ATOM 3470 O O . THR A 1 441 ? 20.282 13.142 19.121 1.00 24.94 441 THR A O 1
ATOM 3473 N N . CYS A 1 442 ? 18.326 12.684 20.105 1.00 23.61 442 CYS A N 1
ATOM 3474 C CA . CYS A 1 442 ? 18.888 11.956 21.233 1.00 23.61 442 CYS A CA 1
ATOM 3475 C C . CYS A 1 442 ? 19.336 10.568 20.748 1.00 23.61 442 CYS A C 1
ATOM 3477 O O . CYS A 1 442 ? 18.511 9.680 20.537 1.00 23.61 442 CYS A O 1
ATOM 3479 N N . LEU A 1 443 ? 20.642 10.405 20.525 1.00 27.47 443 LEU A N 1
ATOM 3480 C CA . LEU A 1 443 ? 21.271 9.108 20.285 1.00 27.47 443 LEU A CA 1
ATOM 3481 C C . LEU A 1 443 ? 21.164 8.277 21.570 1.00 27.47 443 LEU A C 1
ATOM 3483 O O . LEU A 1 443 ? 21.855 8.544 22.553 1.00 27.47 443 LEU A O 1
ATOM 3487 N N . THR A 1 444 ? 20.271 7.294 21.571 1.00 25.83 444 THR A N 1
ATOM 3488 C CA . THR A 1 444 ? 20.184 6.270 22.613 1.00 25.83 444 THR A CA 1
ATOM 3489 C C . THR A 1 444 ? 21.026 5.080 22.164 1.00 25.83 444 THR A C 1
ATOM 3491 O O . THR A 1 444 ? 20.704 4.424 21.182 1.00 25.83 444 THR A O 1
ATOM 3494 N N . PHE A 1 445 ? 22.144 4.842 22.851 1.00 25.69 445 PHE A N 1
ATOM 3495 C CA . PHE A 1 445 ? 22.954 3.634 22.680 1.00 25.69 445 PHE A CA 1
ATOM 3496 C C . PHE A 1 445 ? 22.222 2.451 23.332 1.00 25.69 445 PHE A C 1
ATOM 3498 O O . PHE A 1 445 ? 21.901 2.517 24.521 1.00 25.69 445 PHE A O 1
ATOM 3505 N N . SER A 1 446 ? 21.961 1.386 22.569 1.00 29.34 446 SER A N 1
ATOM 3506 C CA . SER A 1 446 ? 21.469 0.107 23.097 1.00 29.34 446 SER A CA 1
ATOM 3507 C C . SER A 1 446 ? 22.657 -0.761 23.514 1.00 29.34 446 SER A C 1
ATOM 3509 O O . SER A 1 446 ? 23.679 -0.807 22.834 1.00 29.34 446 SER A O 1
ATOM 3511 N N . SER A 1 447 ? 22.525 -1.500 24.619 1.00 30.86 447 SER A N 1
ATOM 3512 C CA . SER A 1 447 ? 23.548 -2.447 25.096 1.00 30.86 447 SER A CA 1
ATOM 3513 C C . SER A 1 447 ? 23.762 -3.657 24.167 1.00 30.86 447 SER A C 1
ATOM 3515 O O . SER A 1 447 ? 24.637 -4.478 24.435 1.00 30.86 447 SER A O 1
ATOM 3517 N N . GLU A 1 448 ? 23.000 -3.767 23.077 1.00 33.19 448 GLU A N 1
ATOM 3518 C CA . GLU A 1 448 ? 23.190 -4.763 22.014 1.00 33.19 448 GLU A CA 1
ATOM 3519 C C . GLU A 1 448 ? 24.228 -4.333 20.960 1.00 33.19 448 GLU A C 1
ATOM 3521 O O . GLU A 1 448 ? 24.736 -5.184 20.229 1.00 33.19 448 GLU A O 1
ATOM 3526 N N . ASP A 1 449 ? 24.632 -3.055 20.929 1.00 36.31 449 ASP A N 1
ATOM 3527 C CA . ASP A 1 449 ? 25.669 -2.556 20.009 1.00 36.31 449 ASP A CA 1
ATOM 3528 C C . ASP A 1 449 ? 27.083 -3.035 20.386 1.00 36.31 449 ASP A C 1
ATOM 3530 O O . ASP A 1 449 ? 27.992 -3.004 19.564 1.00 36.31 449 ASP A O 1
ATOM 3534 N N . THR A 1 450 ? 27.288 -3.530 21.612 1.00 37.56 450 THR A N 1
ATOM 3535 C CA . THR A 1 450 ? 28.609 -3.987 22.086 1.00 37.56 450 THR A CA 1
ATOM 3536 C C . THR A 1 450 ? 28.944 -5.428 21.672 1.00 37.56 450 THR A C 1
ATOM 3538 O O . THR A 1 450 ? 30.098 -5.832 21.756 1.00 37.56 450 THR A O 1
ATOM 3541 N N . PHE A 1 451 ? 27.973 -6.220 21.195 1.00 33.91 451 PHE A N 1
ATOM 3542 C CA . PHE A 1 451 ? 28.201 -7.626 20.808 1.00 33.91 451 PHE A CA 1
ATOM 3543 C C . PHE A 1 451 ? 28.073 -7.900 19.301 1.00 33.91 451 PHE A C 1
ATOM 3545 O O . PHE A 1 451 ? 28.197 -9.045 18.875 1.00 33.91 451 PHE A O 1
ATOM 3552 N N . LYS A 1 452 ? 27.916 -6.850 18.486 1.00 35.97 452 LYS A N 1
ATOM 3553 C CA . LYS A 1 452 ? 28.050 -6.897 17.018 1.00 35.97 452 LYS A CA 1
ATOM 3554 C C . LYS A 1 452 ? 29.476 -6.614 16.517 1.00 35.97 452 LYS A C 1
ATOM 3556 O O . LYS A 1 452 ? 29.675 -6.435 15.325 1.00 35.97 452 LYS A O 1
ATOM 3561 N N . GLU A 1 453 ? 30.475 -6.598 17.398 1.00 37.69 453 GLU A N 1
ATOM 3562 C CA . GLU A 1 453 ? 31.888 -6.377 17.038 1.00 37.69 453 GLU A CA 1
ATOM 3563 C C . GLU A 1 453 ? 32.653 -7.664 16.647 1.00 37.69 453 GLU A C 1
ATOM 3565 O O . GLU A 1 453 ? 33.881 -7.664 16.616 1.00 37.69 453 GLU A O 1
ATOM 3570 N N . MET A 1 454 ? 31.970 -8.777 16.345 1.00 30.95 454 MET A N 1
ATOM 3571 C CA . MET A 1 454 ? 32.642 -10.055 16.032 1.00 30.95 454 MET A CA 1
ATOM 3572 C C . MET A 1 454 ? 32.110 -10.833 14.819 1.00 30.95 454 MET A C 1
ATOM 3574 O O . MET A 1 454 ? 32.531 -11.970 14.617 1.00 30.95 454 MET A O 1
ATOM 3578 N N . ASP A 1 455 ? 31.285 -10.216 13.974 1.00 33.25 455 ASP A N 1
ATOM 3579 C CA . ASP A 1 455 ? 31.210 -10.618 12.567 1.00 33.25 455 ASP A CA 1
ATOM 3580 C C . ASP A 1 455 ? 32.004 -9.570 11.784 1.00 33.25 455 ASP A C 1
ATOM 3582 O O . ASP A 1 455 ? 31.701 -8.380 11.866 1.00 33.25 455 ASP A O 1
ATOM 3586 N N . GLU A 1 456 ? 33.061 -9.985 11.084 1.00 37.97 456 GLU A N 1
ATOM 3587 C CA . GLU A 1 456 ? 33.794 -9.138 10.139 1.00 37.97 456 GLU A CA 1
ATOM 3588 C C . GLU A 1 456 ? 32.803 -8.641 9.071 1.00 37.97 456 GLU A C 1
ATOM 3590 O O . GLU A 1 456 ? 32.559 -9.304 8.066 1.00 37.97 456 GLU A O 1
ATOM 3595 N N . LEU A 1 457 ? 32.167 -7.491 9.311 1.00 41.38 457 LEU A N 1
ATOM 3596 C CA . LEU A 1 457 ? 31.431 -6.764 8.288 1.00 41.38 457 LEU A CA 1
ATOM 3597 C C . LEU A 1 457 ? 32.470 -6.360 7.242 1.00 41.38 457 LEU A C 1
ATOM 3599 O O . LEU A 1 457 ? 33.288 -5.479 7.505 1.00 41.38 457 LEU A O 1
ATOM 3603 N N . GLU A 1 458 ? 32.475 -7.030 6.088 1.00 5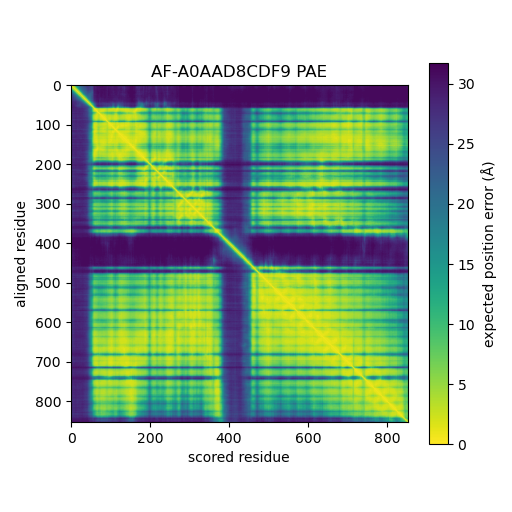1.41 458 GLU A N 1
ATOM 3604 C CA . GLU A 1 458 ? 33.219 -6.573 4.914 1.00 51.41 458 GLU A CA 1
ATOM 3605 C C . GLU A 1 458 ? 32.886 -5.089 4.705 1.00 51.41 458 GLU A C 1
ATOM 3607 O O . GLU A 1 458 ? 31.740 -4.737 4.417 1.00 51.41 458 GLU A O 1
ATOM 3612 N N . GLU A 1 459 ? 33.859 -4.202 4.940 1.00 58.56 459 GLU A N 1
ATOM 3613 C CA . GLU A 1 459 ? 33.655 -2.774 4.726 1.00 58.56 459 GLU A CA 1
ATOM 3614 C C . GLU A 1 459 ? 33.277 -2.546 3.260 1.00 58.56 459 GLU A C 1
ATOM 3616 O O . GLU A 1 459 ? 33.981 -3.002 2.355 1.00 58.56 459 GLU A O 1
ATOM 3621 N N . ASP A 1 460 ? 32.186 -1.811 3.023 1.00 66.31 460 ASP A N 1
ATOM 3622 C CA . ASP A 1 460 ? 31.815 -1.405 1.671 1.00 66.31 460 ASP A CA 1
ATOM 3623 C C . ASP A 1 460 ? 33.009 -0.729 0.971 1.00 66.31 460 ASP A C 1
ATOM 3625 O O . ASP A 1 460 ? 33.724 0.066 1.594 1.00 66.31 460 ASP A O 1
ATOM 3629 N N . PRO A 1 461 ? 33.236 -1.008 -0.325 1.00 79.19 461 PRO A N 1
ATOM 3630 C CA . PRO A 1 461 ? 34.385 -0.483 -1.045 1.00 79.19 461 PRO A CA 1
ATOM 3631 C C . PRO A 1 461 ? 34.312 1.047 -1.139 1.00 79.19 461 PRO A C 1
ATOM 3633 O O . PRO A 1 461 ? 33.336 1.611 -1.642 1.00 79.19 461 PRO A O 1
ATOM 3636 N N . LYS A 1 462 ? 35.372 1.718 -0.670 1.00 85.56 462 LYS A N 1
ATOM 3637 C CA . LYS A 1 462 ? 35.503 3.182 -0.625 1.00 85.56 462 LYS A CA 1
ATOM 3638 C C . LYS A 1 462 ? 36.567 3.652 -1.617 1.00 85.56 462 LYS A C 1
ATOM 3640 O O . LYS A 1 462 ? 37.706 3.192 -1.576 1.00 85.56 462 LYS A O 1
ATOM 3645 N N . PHE A 1 463 ? 36.224 4.629 -2.453 1.00 87.25 463 PHE A N 1
ATOM 3646 C CA . PHE A 1 463 ? 37.104 5.219 -3.462 1.00 87.25 463 PHE A CA 1
ATOM 3647 C C . PHE A 1 463 ? 37.304 6.715 -3.210 1.00 87.25 463 PHE A C 1
ATOM 3649 O O . PHE A 1 463 ? 36.342 7.488 -3.155 1.00 87.25 463 PHE A O 1
ATOM 3656 N N . PHE A 1 464 ? 38.565 7.126 -3.076 1.00 84.25 464 PHE A N 1
ATOM 3657 C CA . PHE A 1 464 ? 38.931 8.532 -2.952 1.00 84.25 464 PHE A CA 1
ATOM 3658 C C . PHE A 1 464 ? 38.898 9.211 -4.324 1.00 84.25 464 PHE A C 1
ATOM 3660 O O . PHE A 1 464 ? 39.547 8.761 -5.268 1.00 84.25 464 PHE A O 1
ATOM 3667 N N . VAL A 1 465 ? 38.160 10.312 -4.422 1.00 82.81 465 VAL A N 1
ATOM 3668 C CA . VAL A 1 465 ? 38.136 11.178 -5.600 1.00 82.81 465 VAL A CA 1
ATOM 3669 C C . VAL A 1 465 ? 39.361 12.087 -5.542 1.00 82.81 465 VAL A C 1
ATOM 3671 O O . VAL A 1 465 ? 39.313 13.172 -4.964 1.00 82.81 465 VAL A O 1
ATOM 3674 N N . ASP A 1 466 ? 40.481 11.633 -6.110 1.00 77.25 466 ASP A N 1
ATOM 3675 C CA . ASP A 1 466 ? 41.676 12.471 -6.215 1.00 77.25 466 ASP A CA 1
ATOM 3676 C C . ASP A 1 466 ? 41.493 13.510 -7.319 1.00 77.25 466 ASP A C 1
ATOM 3678 O O . ASP A 1 466 ? 41.454 13.198 -8.510 1.00 77.25 466 ASP A O 1
ATOM 3682 N N . LEU A 1 467 ? 41.364 14.768 -6.906 1.00 70.31 467 LEU A N 1
ATOM 3683 C CA . LEU A 1 467 ? 41.225 15.884 -7.824 1.00 70.31 467 LEU A CA 1
ATOM 3684 C C . LEU A 1 467 ? 42.563 16.375 -8.350 1.00 70.31 467 LEU A C 1
ATOM 3686 O O . LEU A 1 467 ? 42.506 17.179 -9.262 1.00 70.31 467 LEU A O 1
ATOM 3690 N N . ASN A 1 468 ? 43.723 15.935 -7.832 1.00 66.25 468 ASN A N 1
ATOM 3691 C CA . ASN A 1 468 ? 45.056 16.454 -8.191 1.00 66.25 468 ASN A CA 1
ATOM 3692 C C . ASN A 1 468 ? 45.663 15.855 -9.470 1.00 66.25 468 ASN A C 1
ATOM 3694 O O . ASN A 1 468 ? 46.785 16.188 -9.849 1.00 66.25 468 ASN A O 1
ATOM 3698 N N . THR A 1 469 ? 44.935 14.985 -10.162 1.00 59.47 469 THR A N 1
ATOM 3699 C CA . THR A 1 469 ? 45.423 14.219 -11.317 1.00 59.47 469 THR A CA 1
ATOM 3700 C C . THR A 1 469 ? 45.263 14.985 -12.634 1.00 59.47 469 THR A C 1
ATOM 3702 O O . THR A 1 469 ? 44.892 14.416 -13.657 1.00 59.47 469 THR A O 1
ATOM 3705 N N . TRP A 1 470 ? 45.488 16.305 -12.609 1.00 50.97 470 TRP A N 1
ATOM 3706 C CA . TRP A 1 470 ? 45.228 17.222 -13.730 1.00 50.97 470 TRP A CA 1
ATOM 3707 C C . TRP A 1 470 ? 46.130 16.980 -14.949 1.00 50.97 470 TRP A C 1
ATOM 3709 O O . TRP A 1 470 ? 45.761 17.380 -16.050 1.00 50.97 470 TRP A O 1
ATOM 3719 N N . ASP A 1 471 ? 47.302 16.368 -14.742 1.00 50.88 471 ASP A N 1
ATOM 3720 C CA . ASP A 1 471 ? 48.430 16.400 -15.688 1.00 50.88 471 ASP A CA 1
ATOM 3721 C C . ASP A 1 471 ? 49.126 15.044 -15.913 1.00 50.88 471 ASP A C 1
ATOM 3723 O O . ASP A 1 471 ? 50.105 14.973 -16.658 1.00 50.88 471 ASP A O 1
ATOM 3727 N N . THR A 1 472 ? 48.656 13.953 -15.305 1.00 53.12 472 THR A N 1
ATOM 3728 C CA . THR A 1 472 ? 49.290 12.639 -15.460 1.00 53.12 472 THR A CA 1
ATOM 3729 C C . THR A 1 472 ? 48.471 11.711 -16.354 1.00 53.12 472 THR A C 1
ATOM 3731 O O . THR A 1 472 ? 47.285 11.477 -16.137 1.00 53.12 472 THR A O 1
ATOM 3734 N N . GLU A 1 473 ? 49.128 11.114 -17.353 1.00 55.47 473 GLU A N 1
ATOM 3735 C CA . GLU A 1 473 ? 48.628 9.966 -18.133 1.00 55.47 473 GLU A CA 1
ATOM 3736 C C . GLU A 1 473 ? 48.536 8.676 -17.279 1.00 55.47 473 GLU A C 1
ATOM 3738 O O . GLU A 1 473 ? 48.564 7.566 -17.815 1.00 55.47 473 GLU A O 1
ATOM 3743 N N . ASP A 1 474 ? 48.446 8.803 -15.952 1.00 58.06 474 ASP A N 1
ATOM 3744 C CA . ASP A 1 474 ? 48.553 7.698 -15.005 1.00 58.06 474 ASP 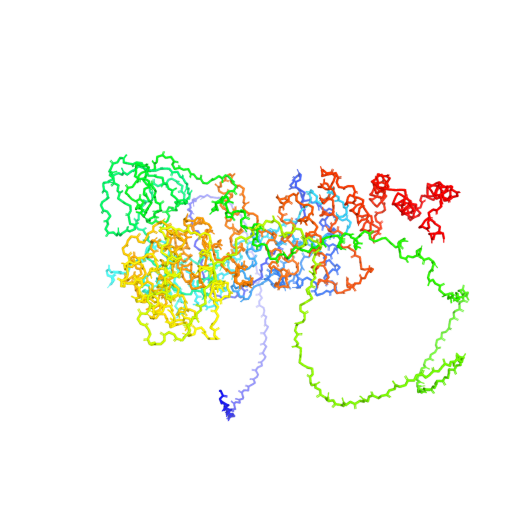A CA 1
ATOM 3745 C C . ASP A 1 474 ? 47.231 6.923 -14.956 1.00 58.06 474 ASP A C 1
ATOM 3747 O O . ASP A 1 474 ? 46.261 7.298 -14.294 1.00 58.06 474 ASP A O 1
ATOM 3751 N N . SER A 1 475 ? 47.218 5.802 -15.680 1.00 60.22 475 SER A N 1
ATOM 3752 C CA . SER A 1 475 ? 46.157 4.786 -15.674 1.00 60.22 475 SER A CA 1
ATOM 3753 C C . SER A 1 475 ? 45.840 4.264 -14.262 1.00 60.22 475 SER A C 1
ATOM 3755 O O . SER A 1 475 ? 44.714 3.835 -14.001 1.00 60.22 475 SER A O 1
ATOM 3757 N N . ASP A 1 476 ? 46.816 4.322 -13.355 1.00 70.94 476 ASP A N 1
ATOM 3758 C CA . ASP A 1 476 ? 46.786 3.705 -12.026 1.00 70.94 476 ASP A CA 1
ATOM 3759 C C . ASP A 1 476 ? 45.747 4.350 -11.091 1.00 70.94 476 ASP A C 1
ATOM 3761 O O . ASP A 1 476 ? 45.224 3.699 -10.189 1.00 70.94 476 ASP A O 1
ATOM 3765 N N . VAL A 1 477 ? 45.382 5.618 -11.324 1.00 79.56 477 VAL A N 1
ATOM 3766 C CA . VAL A 1 477 ? 44.400 6.350 -10.497 1.00 79.56 477 VAL A CA 1
ATOM 3767 C C . VAL A 1 477 ? 42.998 5.751 -10.633 1.00 79.56 477 VAL A C 1
ATOM 3769 O O . VAL A 1 477 ? 42.240 5.676 -9.663 1.00 79.56 477 VAL A O 1
ATOM 3772 N N . PHE A 1 478 ? 42.632 5.332 -11.847 1.00 85.12 478 PHE A N 1
ATOM 3773 C CA . PHE A 1 478 ? 41.301 4.804 -12.144 1.00 85.12 478 PHE A CA 1
ATOM 3774 C C . PHE A 1 478 ? 41.243 3.276 -12.089 1.00 85.12 478 PHE A C 1
ATOM 3776 O O . PHE A 1 478 ? 40.149 2.719 -12.037 1.00 85.12 478 PHE A O 1
ATOM 3783 N N . GLU A 1 479 ? 42.383 2.581 -12.079 1.00 85.75 479 GLU A N 1
ATOM 3784 C CA . GLU A 1 479 ? 42.434 1.116 -12.071 1.00 85.75 479 GLU A CA 1
ATOM 3785 C C . GLU A 1 479 ? 41.602 0.473 -10.940 1.00 85.75 479 GLU A C 1
ATOM 3787 O O . GLU A 1 479 ? 40.840 -0.450 -11.245 1.00 85.75 479 GLU A O 1
ATOM 3792 N N . PRO A 1 480 ? 41.614 0.966 -9.681 1.00 89.56 480 PRO A N 1
ATOM 3793 C CA . PRO A 1 480 ? 40.818 0.368 -8.608 1.00 89.56 480 PRO A CA 1
ATOM 3794 C C . PRO A 1 480 ? 39.306 0.469 -8.850 1.00 89.56 480 PRO A C 1
ATOM 3796 O O . PRO A 1 480 ? 38.592 -0.528 -8.732 1.00 89.56 480 PRO A O 1
ATOM 3799 N N . ILE A 1 481 ? 38.809 1.655 -9.230 1.00 91.19 481 ILE A N 1
ATOM 3800 C CA . ILE A 1 481 ? 37.375 1.866 -9.485 1.00 91.19 481 ILE A CA 1
ATOM 3801 C C . ILE A 1 481 ? 36.926 1.143 -10.758 1.00 91.19 481 ILE A C 1
ATOM 3803 O O . ILE A 1 481 ? 35.839 0.573 -10.796 1.00 91.19 481 ILE A O 1
ATOM 3807 N N . LEU A 1 482 ? 37.762 1.129 -11.800 1.00 93.31 482 LEU A N 1
ATOM 3808 C CA . LEU A 1 482 ? 37.452 0.447 -13.050 1.00 93.31 482 LEU A CA 1
ATOM 3809 C C . LEU A 1 482 ? 37.408 -1.064 -12.863 1.00 93.31 482 LEU A C 1
ATOM 3811 O O . LEU A 1 482 ? 36.478 -1.689 -13.358 1.00 93.31 482 LEU A O 1
ATOM 3815 N N . THR A 1 483 ? 38.350 -1.636 -12.114 1.00 92.56 483 THR A N 1
ATOM 3816 C CA . THR A 1 483 ? 38.346 -3.068 -11.792 1.00 92.56 483 THR A CA 1
ATOM 3817 C C . THR A 1 483 ? 37.098 -3.423 -10.996 1.00 92.56 483 THR A C 1
ATOM 3819 O O . THR A 1 483 ? 36.351 -4.304 -11.411 1.00 92.56 483 THR A O 1
ATOM 3822 N N . PHE A 1 484 ? 36.800 -2.660 -9.939 1.00 92.81 484 PHE A N 1
ATOM 3823 C CA . PHE A 1 484 ? 35.595 -2.858 -9.138 1.00 92.81 484 PHE A CA 1
ATOM 3824 C C . PHE A 1 484 ? 34.312 -2.788 -9.966 1.00 92.81 484 PHE A C 1
ATOM 3826 O O . PHE A 1 484 ? 33.414 -3.586 -9.744 1.00 92.81 484 PHE A O 1
ATOM 3833 N N . LEU A 1 485 ? 34.194 -1.855 -10.915 1.00 94.38 485 LEU A N 1
ATOM 3834 C CA . LEU A 1 485 ? 32.991 -1.701 -11.740 1.00 94.38 485 LEU A CA 1
ATOM 3835 C C . LEU A 1 485 ? 32.943 -2.646 -12.950 1.00 94.38 485 LEU A C 1
ATOM 3837 O O . LEU A 1 485 ? 31.913 -2.680 -13.625 1.00 94.38 485 LEU A O 1
ATOM 3841 N N . ASN A 1 486 ? 34.015 -3.381 -13.262 1.00 94.75 486 ASN A N 1
ATOM 3842 C CA . ASN A 1 486 ? 34.090 -4.234 -14.452 1.00 94.75 486 ASN A CA 1
ATOM 3843 C C . ASN A 1 486 ? 33.690 -5.699 -14.205 1.00 94.75 486 ASN A C 1
ATOM 3845 O O . ASN A 1 486 ? 33.822 -6.507 -15.124 1.00 94.75 486 ASN A O 1
ATOM 3849 N N . GLU A 1 487 ? 33.174 -6.042 -13.021 1.00 93.75 487 GLU A N 1
ATOM 3850 C CA . GLU A 1 487 ? 32.619 -7.378 -12.766 1.00 93.75 487 GLU A CA 1
ATOM 3851 C C . GLU A 1 487 ? 31.483 -7.688 -13.743 1.00 93.75 487 GLU A C 1
ATOM 3853 O O . GLU A 1 487 ? 30.627 -6.845 -14.031 1.00 93.75 487 GLU A O 1
ATOM 3858 N N . ASP A 1 488 ? 31.461 -8.902 -14.279 1.00 89.88 488 ASP A N 1
ATOM 3859 C CA . ASP A 1 488 ? 30.557 -9.270 -15.370 1.00 89.88 488 ASP A CA 1
ATOM 3860 C C . ASP A 1 488 ? 29.137 -9.649 -14.928 1.00 89.88 488 ASP A C 1
ATOM 3862 O O . ASP A 1 488 ? 28.291 -9.973 -15.762 1.00 89.88 488 ASP A O 1
ATOM 3866 N N . HIS A 1 489 ? 28.865 -9.566 -13.628 1.00 91.25 489 HIS A N 1
ATOM 3867 C CA . HIS A 1 489 ? 27.586 -9.853 -12.994 1.00 91.25 489 HIS A CA 1
ATOM 3868 C C . HIS A 1 489 ? 27.304 -8.859 -11.861 1.00 91.25 489 HIS A C 1
ATOM 3870 O O . HIS A 1 489 ? 28.148 -8.039 -11.495 1.00 91.25 489 HIS A O 1
ATOM 3876 N N . TYR A 1 490 ? 26.085 -8.897 -11.324 1.00 91.62 490 TYR A N 1
ATOM 3877 C CA . TYR A 1 490 ? 25.728 -8.115 -10.143 1.00 91.62 490 TYR A CA 1
ATOM 3878 C C . TYR A 1 490 ? 26.422 -8.645 -8.876 1.00 91.62 490 TYR A C 1
ATOM 3880 O O . TYR A 1 490 ? 26.351 -9.840 -8.586 1.00 91.62 490 TYR A O 1
ATOM 3888 N N . VAL A 1 491 ? 26.999 -7.737 -8.084 1.00 91.25 491 VAL A N 1
ATOM 3889 C CA . VAL A 1 491 ? 27.557 -7.997 -6.747 1.00 91.25 491 VAL A CA 1
ATOM 3890 C C . VAL A 1 491 ? 26.819 -7.128 -5.721 1.00 91.25 491 VAL A C 1
ATOM 3892 O O . VAL A 1 491 ? 26.430 -6.001 -6.031 1.00 91.25 491 VAL A O 1
ATOM 3895 N N . SER A 1 492 ? 26.629 -7.628 -4.495 1.00 87.06 492 SER A N 1
ATOM 3896 C CA . SER A 1 492 ? 25.876 -6.956 -3.415 1.00 87.06 492 SER A CA 1
ATOM 3897 C C . SER A 1 492 ? 26.322 -5.510 -3.161 1.00 87.06 492 SER A C 1
ATOM 3899 O O . SER A 1 492 ? 25.475 -4.629 -3.004 1.00 87.06 492 SER A O 1
ATOM 3901 N N . HIS A 1 493 ? 27.627 -5.228 -3.221 1.00 87.56 493 HIS A N 1
ATOM 3902 C CA . HIS A 1 493 ? 28.177 -3.878 -3.033 1.00 87.56 493 HIS A CA 1
ATOM 3903 C C . HIS A 1 493 ? 27.671 -2.844 -4.057 1.00 87.56 493 HIS A C 1
ATOM 3905 O O . HIS A 1 493 ? 27.725 -1.643 -3.797 1.00 87.56 493 HIS A O 1
ATOM 3911 N N . TYR A 1 494 ? 27.130 -3.264 -5.209 1.00 91.94 494 TYR A N 1
ATOM 3912 C CA . TYR A 1 494 ? 26.521 -2.346 -6.180 1.00 91.94 494 TYR A CA 1
ATOM 3913 C C . TYR A 1 494 ? 25.141 -1.836 -5.763 1.00 91.94 494 TYR A C 1
ATOM 3915 O O . TYR A 1 494 ? 24.619 -0.921 -6.399 1.00 91.94 494 TYR A O 1
ATOM 3923 N N . GLN A 1 495 ? 24.534 -2.373 -4.701 1.00 90.88 495 GLN A N 1
ATOM 3924 C CA . GLN A 1 495 ? 23.235 -1.903 -4.222 1.00 90.88 495 GLN A CA 1
ATOM 3925 C C . GLN A 1 495 ? 23.232 -0.384 -3.973 1.00 90.88 495 GLN A C 1
ATOM 3927 O O . GLN A 1 495 ? 22.320 0.307 -4.428 1.00 90.88 495 GLN A O 1
ATOM 3932 N N . SER A 1 496 ? 24.285 0.148 -3.345 1.00 91.44 496 SER A N 1
ATOM 3933 C CA . SER A 1 496 ? 24.465 1.586 -3.080 1.00 91.44 496 SER A CA 1
ATOM 3934 C C . SER A 1 496 ? 24.647 2.433 -4.349 1.00 91.44 496 SER A C 1
ATOM 3936 O O . SER A 1 496 ? 24.357 3.629 -4.344 1.00 91.44 496 SER A O 1
ATOM 3938 N N . LEU A 1 497 ? 25.100 1.830 -5.455 1.00 93.19 497 LEU A N 1
ATOM 3939 C CA . LEU A 1 497 ? 25.232 2.494 -6.755 1.00 93.19 497 LEU A CA 1
ATOM 3940 C C . LEU A 1 497 ? 23.884 2.663 -7.453 1.00 93.19 497 LEU A C 1
ATOM 3942 O O . LEU A 1 497 ? 23.739 3.541 -8.310 1.00 93.19 497 LEU A O 1
ATOM 3946 N N . TYR A 1 498 ? 22.912 1.803 -7.145 1.00 93.38 498 TYR A N 1
ATOM 3947 C CA . TYR A 1 498 ? 21.643 1.707 -7.871 1.00 93.38 498 TYR A CA 1
ATOM 3948 C C . TYR A 1 498 ? 20.462 2.266 -7.074 1.00 93.38 498 TYR A C 1
ATOM 3950 O O . TYR A 1 498 ? 19.463 2.655 -7.673 1.00 93.38 498 TYR A O 1
ATOM 3958 N N . ASP A 1 499 ? 20.579 2.353 -5.750 1.00 92.38 499 ASP A N 1
ATOM 3959 C CA . ASP A 1 499 ? 19.490 2.708 -4.843 1.00 92.38 499 ASP A CA 1
ATOM 3960 C C . ASP A 1 499 ? 18.937 4.128 -5.028 1.00 92.38 499 ASP A C 1
ATOM 3962 O O . ASP A 1 499 ? 19.638 5.068 -5.401 1.00 92.38 499 ASP A O 1
ATOM 3966 N N . ILE A 1 500 ? 17.658 4.321 -4.712 1.00 92.88 500 ILE A N 1
ATOM 3967 C CA . ILE A 1 500 ? 16.967 5.607 -4.875 1.00 92.88 500 ILE A CA 1
ATOM 3968 C C . ILE A 1 500 ? 17.578 6.754 -4.054 1.00 92.88 500 ILE A C 1
ATOM 3970 O O . ILE A 1 500 ? 17.450 7.914 -4.448 1.00 92.88 500 ILE A O 1
ATOM 3974 N N . SER A 1 501 ? 18.254 6.438 -2.947 1.00 90.44 501 SER A N 1
ATOM 3975 C CA . SER A 1 501 ? 18.817 7.413 -2.006 1.00 90.44 501 SER A CA 1
ATOM 3976 C C . SER A 1 501 ? 20.161 7.992 -2.451 1.00 90.44 501 SER A C 1
ATOM 3978 O O . SER A 1 501 ? 20.653 8.914 -1.805 1.00 90.44 501 SER A O 1
ATOM 3980 N N . PHE A 1 502 ? 20.731 7.509 -3.565 1.00 92.44 502 PHE A N 1
ATOM 3981 C CA . PHE A 1 502 ? 22.077 7.876 -4.018 1.00 92.44 502 PHE A CA 1
ATOM 3982 C C . PHE A 1 502 ? 23.126 7.598 -2.930 1.00 92.44 502 PHE A C 1
ATOM 3984 O O . PHE A 1 502 ? 24.007 8.429 -2.694 1.00 92.44 502 PHE A O 1
ATOM 3991 N N . SER A 1 503 ? 23.030 6.443 -2.260 1.00 91.44 503 SER A N 1
ATOM 3992 C CA . SER A 1 503 ? 23.878 6.130 -1.102 1.00 91.44 503 SER A CA 1
ATOM 3993 C C . SER A 1 503 ? 25.364 6.157 -1.451 1.00 91.44 503 SER A C 1
ATOM 3995 O O . SER A 1 503 ? 26.163 6.604 -0.630 1.00 91.44 503 SER A O 1
ATOM 3997 N N . PHE A 1 504 ? 25.726 5.827 -2.699 1.00 91.69 504 PHE A N 1
ATOM 3998 C CA . PHE A 1 504 ? 27.099 5.917 -3.206 1.00 91.69 504 PHE A CA 1
ATOM 3999 C C . PHE A 1 504 ? 27.779 7.277 -2.992 1.00 91.69 504 PHE A C 1
ATOM 4001 O O . PHE A 1 504 ? 29.005 7.322 -2.908 1.00 91.69 504 PHE A O 1
ATOM 4008 N N . LEU A 1 505 ? 27.017 8.376 -2.894 1.00 91.38 505 LEU A N 1
ATOM 4009 C CA . LEU A 1 505 ? 27.559 9.711 -2.611 1.00 91.38 505 LEU A CA 1
ATOM 4010 C C . LEU A 1 505 ? 28.195 9.810 -1.220 1.00 91.38 505 LEU A C 1
ATOM 4012 O O . LEU A 1 505 ? 29.052 10.660 -1.017 1.00 91.38 505 LEU A O 1
ATOM 4016 N N . ASN A 1 506 ? 27.764 8.962 -0.285 1.00 88.06 506 ASN A N 1
ATOM 4017 C CA . ASN A 1 506 ? 28.226 8.962 1.100 1.00 88.06 506 ASN A CA 1
ATOM 4018 C C . ASN A 1 506 ? 28.996 7.683 1.462 1.00 88.06 506 ASN A C 1
ATOM 4020 O O . ASN A 1 506 ? 29.860 7.727 2.332 1.00 88.06 506 ASN A O 1
ATOM 4024 N N . SER A 1 507 ? 28.669 6.544 0.838 1.00 86.06 507 SER A N 1
ATOM 4025 C CA . SER A 1 507 ? 29.243 5.236 1.182 1.00 86.06 507 SER A CA 1
ATOM 4026 C C . SER A 1 507 ? 30.423 4.830 0.302 1.00 86.06 507 SER A C 1
ATOM 4028 O O . SER A 1 507 ? 31.358 4.208 0.792 1.00 86.06 507 SER A O 1
ATOM 4030 N N . THR A 1 508 ? 30.381 5.159 -0.994 1.00 88.69 508 THR A N 1
ATOM 4031 C CA . THR A 1 508 ? 31.299 4.591 -1.999 1.00 88.69 508 THR A CA 1
ATOM 4032 C C . THR A 1 508 ? 32.352 5.588 -2.454 1.00 88.69 508 THR A C 1
ATOM 4034 O O . THR A 1 508 ? 33.507 5.216 -2.623 1.00 88.69 508 THR A O 1
ATOM 4037 N N . PHE A 1 509 ? 31.986 6.856 -2.645 1.00 90.44 509 PHE A N 1
ATOM 4038 C CA . PHE A 1 509 ? 32.921 7.906 -3.049 1.00 90.44 509 PHE A CA 1
ATOM 4039 C C . PHE A 1 509 ? 33.139 8.892 -1.904 1.00 90.44 509 PHE A C 1
ATOM 4041 O O . PHE A 1 509 ? 32.185 9.306 -1.251 1.00 90.44 509 PHE A O 1
ATOM 4048 N N . TYR A 1 510 ? 34.385 9.305 -1.687 1.00 88.31 510 TYR A N 1
ATOM 4049 C CA . TYR A 1 510 ? 34.742 10.318 -0.692 1.00 88.31 510 TYR A CA 1
ATOM 4050 C C . TYR A 1 510 ? 35.864 11.224 -1.210 1.00 88.31 510 TYR A C 1
ATOM 4052 O O . TYR A 1 510 ? 36.505 10.921 -2.211 1.00 88.31 510 TYR A O 1
ATOM 4060 N N . GLY A 1 511 ? 36.106 12.353 -0.540 1.00 85.00 511 GLY A N 1
ATOM 4061 C CA . GLY A 1 511 ? 37.167 13.295 -0.926 1.00 85.00 511 GLY A CA 1
ATOM 4062 C C . GLY A 1 511 ? 36.744 14.411 -1.885 1.00 85.00 511 GLY A C 1
ATOM 4063 O O . GLY A 1 511 ? 37.581 15.232 -2.242 1.00 85.00 511 GLY A O 1
ATOM 4064 N N . PHE A 1 512 ? 35.461 14.488 -2.248 1.00 87.06 512 PHE A N 1
ATOM 4065 C CA . PHE A 1 512 ? 34.889 15.607 -3.000 1.00 87.06 512 PHE A CA 1
ATOM 4066 C C . PHE A 1 512 ? 34.060 16.524 -2.085 1.00 87.06 512 PHE A C 1
ATOM 4068 O O . PHE A 1 512 ? 33.430 16.065 -1.132 1.00 87.06 512 PHE A O 1
ATOM 4075 N N . SER A 1 513 ? 34.057 17.824 -2.377 1.00 83.94 513 SER A N 1
ATOM 4076 C CA . SER A 1 513 ? 33.247 18.843 -1.692 1.00 83.94 513 SER A CA 1
ATOM 4077 C C . SER A 1 513 ? 31.939 19.120 -2.432 1.00 83.94 513 SER A C 1
ATOM 4079 O O . SER A 1 513 ? 30.908 19.374 -1.809 1.00 83.94 513 SER A O 1
ATOM 4081 N N . GLU A 1 514 ? 31.962 19.049 -3.765 1.00 87.62 514 GLU A N 1
ATOM 4082 C CA . GLU A 1 514 ? 30.792 19.282 -4.611 1.00 87.62 514 GLU A CA 1
ATOM 4083 C C . GLU A 1 514 ? 30.507 18.087 -5.525 1.00 87.62 514 GLU A C 1
ATOM 4085 O O . GLU A 1 514 ? 31.410 17.498 -6.111 1.00 87.62 514 GLU A O 1
ATOM 4090 N N . GLU A 1 515 ? 29.230 17.774 -5.777 1.00 89.75 515 GLU A N 1
ATOM 4091 C CA . GLU A 1 515 ? 28.857 16.706 -6.724 1.00 89.75 515 GLU A CA 1
ATOM 4092 C C . GLU A 1 515 ? 29.413 16.928 -8.147 1.00 89.75 515 GLU A C 1
ATOM 4094 O O . GLU A 1 515 ? 29.448 16.000 -8.950 1.00 89.75 515 GLU A O 1
ATOM 4099 N N . GLY A 1 516 ? 29.770 18.168 -8.510 1.00 89.00 516 GLY A N 1
ATOM 4100 C CA . GLY A 1 516 ? 30.399 18.475 -9.798 1.00 89.00 516 GLY A CA 1
ATOM 4101 C C . GLY A 1 516 ? 31.787 17.849 -9.952 1.00 89.00 516 GLY A C 1
ATOM 4102 O O . GLY A 1 516 ? 32.122 17.391 -11.040 1.00 89.00 516 GLY A O 1
ATOM 4103 N N . GLU A 1 517 ? 32.545 17.766 -8.860 1.00 90.81 517 GLU A N 1
ATOM 4104 C CA . GLU A 1 517 ? 33.874 17.149 -8.811 1.00 90.81 517 GLU A CA 1
ATOM 4105 C C . GLU A 1 517 ? 33.784 15.639 -9.062 1.00 90.81 517 GLU A C 1
ATOM 4107 O O . GLU A 1 517 ? 34.527 15.094 -9.877 1.00 90.81 517 GLU A O 1
ATOM 4112 N N . LEU A 1 518 ? 32.792 14.976 -8.458 1.00 92.06 518 LEU A N 1
ATOM 4113 C CA . LEU A 1 518 ? 32.514 13.562 -8.717 1.00 92.06 518 LEU A CA 1
ATOM 4114 C C . LEU A 1 518 ? 32.088 13.313 -10.172 1.00 92.06 518 LEU A C 1
ATOM 4116 O O . LEU A 1 518 ? 32.523 12.339 -10.782 1.00 92.06 518 LEU A O 1
ATOM 4120 N N . VAL A 1 519 ? 31.252 14.186 -10.750 1.00 93.81 519 VAL A N 1
ATOM 4121 C CA . VAL A 1 519 ? 30.873 14.083 -12.172 1.00 93.81 519 VAL A CA 1
ATOM 4122 C C . VAL A 1 519 ? 32.113 14.153 -13.058 1.00 93.81 519 VAL A C 1
ATOM 4124 O O . VAL A 1 519 ? 32.272 13.306 -13.932 1.00 93.81 519 VAL A O 1
ATOM 4127 N N . TRP A 1 520 ? 33.008 15.108 -12.806 1.00 90.81 520 TRP A N 1
ATOM 4128 C CA . TRP A 1 520 ? 34.252 15.241 -13.562 1.00 90.81 520 TRP A CA 1
ATOM 4129 C C . TRP A 1 520 ? 35.156 14.005 -13.419 1.00 90.81 520 TRP A C 1
ATOM 4131 O O . TRP A 1 520 ? 35.664 13.491 -14.417 1.00 90.81 520 TRP A O 1
ATOM 4141 N N . TYR A 1 521 ? 35.313 13.473 -12.203 1.00 91.38 521 TYR A N 1
ATOM 4142 C CA . TYR A 1 521 ? 36.076 12.245 -11.957 1.00 91.38 521 TYR A CA 1
ATOM 4143 C C . TYR A 1 521 ? 35.512 11.052 -12.744 1.00 91.38 521 TYR A C 1
ATOM 4145 O O . TYR A 1 521 ? 36.249 10.349 -13.437 1.00 91.38 521 TYR A O 1
ATOM 4153 N N . LEU A 1 522 ? 34.189 10.862 -12.714 1.00 94.50 522 LEU A N 1
ATOM 4154 C CA . LEU A 1 522 ? 33.509 9.797 -13.455 1.00 94.50 522 LEU A CA 1
ATOM 4155 C C . LEU A 1 522 ? 33.580 9.994 -14.980 1.00 94.50 522 LEU A C 1
ATOM 4157 O O . LEU A 1 522 ? 33.674 9.012 -15.714 1.00 94.50 522 LEU A O 1
ATOM 4161 N N . GLU A 1 523 ? 33.568 11.232 -15.481 1.00 94.50 523 GLU A N 1
ATOM 4162 C CA . GLU A 1 523 ? 33.758 11.523 -16.911 1.00 94.50 523 GLU A CA 1
ATOM 4163 C C . GLU A 1 523 ? 35.155 11.107 -17.394 1.00 94.50 523 GLU A C 1
ATOM 4165 O O . GLU A 1 523 ? 35.277 10.505 -18.463 1.00 94.50 523 GLU A O 1
ATOM 4170 N N . ASN A 1 524 ? 36.195 11.334 -16.586 1.00 91.25 524 ASN A N 1
ATOM 4171 C CA . ASN A 1 524 ? 37.546 10.859 -16.888 1.00 91.25 524 ASN A CA 1
ATOM 4172 C C . ASN A 1 524 ? 37.646 9.329 -16.798 1.00 91.25 524 ASN A C 1
ATOM 4174 O O . ASN A 1 524 ? 38.152 8.694 -17.727 1.00 91.25 524 ASN A O 1
ATOM 4178 N N . ALA A 1 525 ? 37.093 8.722 -15.742 1.00 92.88 525 ALA A N 1
ATOM 4179 C CA . ALA A 1 525 ? 37.041 7.267 -15.590 1.00 92.88 525 ALA A CA 1
ATOM 4180 C C . ALA A 1 525 ? 36.329 6.592 -16.779 1.00 92.88 525 ALA A C 1
ATOM 4182 O O . ALA A 1 525 ? 36.782 5.565 -17.283 1.00 92.88 525 ALA A O 1
ATOM 4183 N N . ARG A 1 526 ? 35.250 7.201 -17.293 1.00 95.12 526 ARG A N 1
ATOM 4184 C CA . ARG A 1 526 ? 34.522 6.742 -18.487 1.00 95.12 526 ARG A CA 1
ATOM 4185 C C . ARG A 1 526 ? 35.416 6.687 -19.727 1.00 95.12 526 ARG A C 1
ATOM 4187 O O . ARG A 1 526 ? 35.351 5.713 -20.476 1.00 95.12 526 ARG A O 1
ATOM 4194 N N . GLU A 1 527 ? 36.234 7.710 -19.970 1.00 93.00 527 GLU A N 1
ATOM 4195 C CA . GLU A 1 527 ? 37.144 7.736 -21.126 1.00 93.00 527 GLU A CA 1
ATOM 4196 C C . GLU A 1 527 ? 38.257 6.684 -21.006 1.00 93.00 527 GLU A C 1
ATOM 4198 O O . GLU A 1 527 ? 38.613 6.043 -21.998 1.00 93.00 527 GLU A O 1
ATOM 4203 N N . TRP A 1 528 ? 38.752 6.423 -19.794 1.00 91.06 528 TRP A N 1
ATOM 4204 C CA . TRP A 1 528 ? 39.685 5.322 -19.540 1.00 91.06 528 TRP A CA 1
ATOM 4205 C C . TRP A 1 528 ? 39.040 3.946 -19.731 1.00 91.06 528 TRP A C 1
ATOM 4207 O O . TRP A 1 528 ? 39.604 3.111 -20.438 1.00 91.06 528 TRP A O 1
ATOM 4217 N N . ALA A 1 529 ? 37.823 3.729 -19.222 1.00 93.19 529 ALA A N 1
ATOM 4218 C CA . ALA A 1 529 ? 37.075 2.488 -19.433 1.00 93.19 529 ALA A CA 1
ATOM 4219 C C . ALA A 1 529 ? 36.909 2.167 -20.930 1.00 93.19 529 ALA A C 1
ATOM 4221 O O . ALA A 1 529 ? 37.085 1.022 -21.353 1.00 93.19 529 ALA A O 1
ATOM 4222 N N . LYS A 1 530 ? 36.637 3.192 -21.753 1.00 93.69 530 LYS A N 1
ATOM 4223 C CA . LYS A 1 530 ? 36.567 3.061 -23.218 1.00 93.69 530 LYS A CA 1
ATOM 4224 C C . LYS A 1 530 ? 37.897 2.660 -23.838 1.00 93.69 530 LYS A C 1
ATOM 4226 O O . LYS A 1 530 ? 37.924 1.736 -24.652 1.00 93.69 530 LYS A O 1
ATOM 4231 N N . LYS A 1 531 ? 38.989 3.346 -23.477 1.00 91.56 531 LYS A N 1
ATOM 4232 C CA . LYS A 1 531 ? 40.339 3.043 -23.985 1.00 91.56 531 LYS A CA 1
ATOM 4233 C C . LYS A 1 531 ? 40.748 1.610 -23.637 1.00 91.56 531 LYS A C 1
ATOM 4235 O O . LYS A 1 531 ? 41.257 0.898 -24.502 1.00 91.56 531 LYS A O 1
ATOM 4240 N N . SER A 1 532 ? 40.439 1.175 -22.419 1.00 90.31 532 SER A N 1
ATOM 4241 C CA . SER A 1 532 ? 40.769 -0.152 -21.887 1.00 90.31 532 SER A CA 1
ATOM 4242 C C . SER A 1 532 ? 39.770 -1.252 -22.269 1.00 90.31 532 SER A C 1
ATOM 4244 O O . SER A 1 532 ? 39.974 -2.406 -21.906 1.00 90.31 532 SER A O 1
ATOM 4246 N N . ARG A 1 533 ? 38.702 -0.933 -23.021 1.00 92.00 533 ARG A N 1
ATOM 4247 C CA . ARG A 1 533 ? 37.626 -1.868 -23.422 1.00 92.00 533 ARG A CA 1
ATOM 4248 C C . ARG A 1 533 ? 36.964 -2.598 -22.240 1.00 92.00 533 ARG A C 1
ATOM 4250 O O . ARG A 1 533 ? 36.535 -3.743 -22.369 1.00 92.00 533 ARG A O 1
ATOM 4257 N N . MET A 1 534 ? 36.867 -1.923 -21.098 1.00 94.12 534 MET A N 1
ATOM 4258 C CA . MET A 1 534 ? 36.185 -2.411 -19.898 1.00 94.12 534 MET A CA 1
ATOM 4259 C C . MET A 1 534 ? 34.691 -2.098 -20.007 1.00 94.12 534 MET A C 1
ATOM 4261 O O . MET A 1 534 ? 34.208 -1.073 -19.525 1.00 94.12 534 MET A O 1
ATOM 4265 N N . ASN A 1 535 ? 33.967 -2.955 -20.729 1.00 94.38 535 ASN A N 1
ATOM 4266 C CA . ASN A 1 535 ? 32.566 -2.732 -21.095 1.00 94.38 535 ASN A CA 1
ATOM 4267 C C . ASN A 1 535 ? 31.644 -2.584 -19.873 1.00 94.38 535 ASN A C 1
ATOM 4269 O O . ASN A 1 535 ? 30.820 -1.671 -19.833 1.00 94.38 535 ASN A O 1
ATOM 4273 N N . TRP A 1 536 ? 31.806 -3.435 -18.860 1.00 95.38 536 TRP A N 1
ATOM 4274 C CA . TRP A 1 536 ? 30.972 -3.403 -17.658 1.00 95.38 536 TRP A CA 1
ATOM 4275 C C . TRP A 1 536 ? 31.205 -2.136 -16.835 1.00 95.38 536 TRP A C 1
ATOM 4277 O O . TRP A 1 536 ? 30.242 -1.453 -16.471 1.00 95.38 536 TRP A O 1
ATOM 4287 N N . ALA A 1 537 ? 32.470 -1.740 -16.659 1.00 95.62 537 ALA A N 1
ATOM 4288 C CA . ALA A 1 537 ? 32.799 -0.475 -16.007 1.00 95.62 537 ALA A CA 1
ATOM 4289 C C . ALA A 1 537 ? 32.247 0.720 -16.788 1.00 95.62 537 ALA A C 1
ATOM 4291 O O . ALA A 1 537 ? 31.618 1.603 -16.207 1.00 95.62 537 ALA A O 1
ATOM 4292 N N . LEU A 1 538 ? 32.409 0.727 -18.116 1.00 96.50 538 LEU A N 1
ATOM 4293 C CA . LEU A 1 538 ? 31.863 1.770 -18.979 1.00 96.50 538 LEU A CA 1
ATOM 4294 C C . LEU A 1 538 ? 30.343 1.900 -18.814 1.00 96.50 538 LEU A C 1
ATOM 4296 O O . LEU A 1 538 ? 29.839 3.011 -18.637 1.00 96.50 538 LEU A O 1
ATOM 4300 N N . SER A 1 539 ? 29.620 0.779 -18.845 1.00 95.88 539 SER A N 1
ATOM 4301 C CA . SER A 1 539 ? 28.163 0.757 -18.709 1.00 95.88 539 SER A CA 1
ATOM 4302 C C . SER A 1 539 ? 27.718 1.308 -17.347 1.00 95.88 539 SER A C 1
ATOM 4304 O O . SER A 1 539 ? 26.873 2.211 -17.307 1.00 95.88 539 SER A O 1
ATOM 4306 N N . ARG A 1 540 ? 28.341 0.866 -16.243 1.00 96.44 540 ARG A N 1
ATOM 4307 C CA . ARG A 1 540 ? 28.029 1.335 -14.879 1.00 96.44 540 ARG A CA 1
ATOM 4308 C C . ARG A 1 540 ? 28.387 2.805 -14.655 1.00 96.44 540 ARG A C 1
ATOM 4310 O O . ARG A 1 540 ? 27.588 3.535 -14.072 1.00 96.44 540 ARG A O 1
ATOM 4317 N N . ILE A 1 541 ? 29.526 3.279 -15.163 1.00 97.19 541 ILE A N 1
ATOM 4318 C CA . ILE A 1 541 ? 29.914 4.697 -15.060 1.00 97.19 541 ILE A CA 1
ATOM 4319 C C . ILE A 1 541 ? 28.941 5.583 -15.842 1.00 97.19 541 ILE A C 1
ATOM 4321 O O . ILE A 1 541 ? 28.480 6.600 -15.322 1.00 97.19 541 ILE A O 1
ATOM 4325 N N . CYS A 1 542 ? 28.582 5.194 -17.070 1.00 97.88 542 CYS A N 1
ATOM 4326 C CA . CYS A 1 542 ? 27.584 5.922 -17.855 1.00 97.88 542 CYS A CA 1
ATOM 4327 C C . CYS A 1 542 ? 26.235 5.965 -17.124 1.00 97.88 542 CYS A C 1
ATOM 4329 O O . CYS A 1 542 ? 25.599 7.015 -17.061 1.00 97.88 542 CYS A O 1
ATOM 4331 N N . PHE A 1 543 ? 25.820 4.864 -16.499 1.00 97.12 543 PHE A N 1
ATOM 4332 C CA . PHE A 1 543 ? 24.622 4.853 -15.668 1.00 97.12 543 PHE A CA 1
ATOM 4333 C C . PHE A 1 543 ? 24.715 5.854 -14.502 1.00 97.12 543 PHE A C 1
ATOM 4335 O O . PHE A 1 543 ? 23.827 6.695 -14.365 1.00 97.12 543 PHE A O 1
ATOM 4342 N N . LEU A 1 544 ? 25.800 5.851 -13.719 1.00 97.06 544 LEU A N 1
ATOM 4343 C CA . LEU A 1 544 ? 26.003 6.798 -12.609 1.00 97.06 544 LEU A CA 1
ATOM 4344 C C . LEU A 1 544 ? 25.986 8.265 -13.072 1.00 97.06 544 LEU A C 1
ATOM 4346 O O . LEU A 1 544 ? 25.287 9.094 -12.484 1.00 97.06 544 LEU A O 1
ATOM 4350 N N . LEU A 1 545 ? 26.684 8.586 -14.166 1.00 97.81 545 LEU A N 1
ATOM 4351 C CA . LEU A 1 545 ? 26.663 9.920 -14.777 1.00 97.81 545 LEU A CA 1
ATOM 4352 C C . LEU A 1 545 ? 25.250 10.321 -15.219 1.00 97.81 545 LEU A C 1
ATOM 4354 O O . LEU A 1 545 ? 24.806 11.447 -14.967 1.00 97.81 545 LEU A O 1
ATOM 4358 N N . GLY A 1 546 ? 24.515 9.391 -15.832 1.00 97.19 546 GLY A N 1
ATOM 4359 C CA . GLY A 1 546 ? 23.120 9.577 -16.215 1.00 97.19 546 GLY A CA 1
ATOM 4360 C C . GLY A 1 546 ? 22.226 9.882 -15.013 1.00 97.19 546 GLY A C 1
ATOM 4361 O O . GLY A 1 546 ? 21.444 10.837 -15.053 1.00 97.19 546 GLY A O 1
ATOM 4362 N N . ARG A 1 547 ? 22.398 9.149 -13.905 1.00 95.44 547 ARG A N 1
ATOM 4363 C CA . ARG A 1 547 ? 21.676 9.382 -12.645 1.00 95.44 547 ARG A CA 1
ATOM 4364 C C . ARG A 1 547 ? 21.965 10.763 -12.060 1.00 95.44 547 ARG A C 1
ATOM 4366 O O . ARG A 1 547 ? 21.022 11.481 -11.728 1.00 95.44 547 ARG A O 1
ATOM 4373 N N . LEU A 1 548 ? 23.235 11.164 -11.970 1.00 95.69 548 LEU A N 1
ATOM 4374 C CA . LEU A 1 548 ? 23.634 12.486 -11.464 1.00 95.69 548 LEU A CA 1
ATOM 4375 C C . LEU A 1 548 ? 23.071 13.619 -12.339 1.00 95.69 548 LEU A C 1
ATOM 4377 O O . LEU A 1 548 ? 22.590 14.635 -11.830 1.00 95.69 548 LEU A O 1
ATOM 4381 N N . CYS A 1 549 ? 23.049 13.428 -13.661 1.00 96.00 549 CYS A N 1
ATOM 4382 C CA . CYS A 1 549 ? 22.420 14.368 -14.586 1.00 96.00 549 CYS A CA 1
ATOM 4383 C C . CYS A 1 549 ? 20.901 14.449 -14.381 1.00 96.00 549 CYS A C 1
ATOM 4385 O O . CYS A 1 549 ? 20.349 15.550 -14.328 1.00 96.00 549 CYS A O 1
ATOM 4387 N N . ALA A 1 550 ? 20.223 13.308 -14.234 1.00 94.56 550 ALA A N 1
ATOM 4388 C CA . ALA A 1 550 ? 18.782 13.246 -14.000 1.00 94.56 550 ALA A CA 1
ATOM 4389 C C . ALA A 1 550 ? 18.387 13.865 -12.648 1.00 94.56 550 ALA A C 1
ATOM 4391 O O . ALA A 1 550 ? 17.384 14.576 -12.586 1.00 94.56 550 ALA A O 1
ATOM 4392 N N . LYS A 1 551 ? 19.202 13.678 -11.596 1.00 93.31 551 LYS A N 1
ATOM 4393 C CA . LYS A 1 551 ? 19.050 14.341 -10.285 1.00 93.31 551 LYS A CA 1
ATOM 4394 C C . LYS A 1 551 ? 19.052 15.866 -10.427 1.00 93.31 551 LYS A C 1
ATOM 4396 O O . LYS A 1 551 ? 18.224 16.543 -9.828 1.00 93.31 551 LYS A O 1
ATOM 4401 N N . LYS A 1 552 ? 19.924 16.400 -11.291 1.00 93.25 552 LYS A N 1
ATOM 4402 C CA . LYS A 1 552 ? 20.007 17.832 -11.642 1.00 93.25 552 LYS A CA 1
ATOM 4403 C C . LYS A 1 552 ? 19.024 18.258 -12.746 1.00 93.25 552 LYS A C 1
ATOM 4405 O O . LYS A 1 552 ? 19.165 19.350 -13.289 1.00 93.25 552 LYS A O 1
ATOM 4410 N N . VAL A 1 553 ? 18.052 17.411 -13.109 1.00 93.88 553 VAL A N 1
ATOM 4411 C CA . VAL A 1 553 ? 17.019 17.680 -14.135 1.00 93.88 553 VAL A CA 1
ATOM 4412 C C . VAL A 1 553 ? 17.614 17.923 -15.544 1.00 93.88 553 VAL A C 1
ATOM 4414 O O . VAL A 1 553 ? 16.955 18.414 -16.458 1.00 93.88 553 VAL A O 1
ATOM 4417 N N . LYS A 1 554 ? 18.872 17.523 -15.783 1.00 95.69 554 LYS A N 1
ATOM 4418 C CA . LYS A 1 554 ? 19.555 17.621 -17.086 1.00 95.69 554 LYS A CA 1
ATOM 4419 C C . LYS A 1 554 ? 19.215 16.415 -17.969 1.00 95.69 554 LYS A C 1
ATOM 4421 O O . LYS A 1 554 ? 20.084 15.617 -18.318 1.00 95.69 554 LYS A O 1
ATOM 4426 N N . PHE A 1 555 ? 17.942 16.273 -18.340 1.00 95.19 555 PHE A N 1
ATOM 4427 C CA . PHE A 1 555 ? 17.428 15.071 -19.016 1.00 95.19 555 PHE A CA 1
ATOM 4428 C C . PHE A 1 555 ? 18.072 14.778 -20.376 1.00 95.19 555 PHE A C 1
ATOM 4430 O O . PHE A 1 555 ? 18.271 13.616 -20.712 1.00 95.19 555 PHE A O 1
ATOM 4437 N N . SER A 1 556 ? 18.446 15.801 -21.152 1.00 96.12 556 SER A N 1
ATOM 4438 C CA . SER A 1 556 ? 19.127 15.593 -22.440 1.00 96.12 556 SER A CA 1
ATOM 4439 C C . SER A 1 556 ? 20.500 14.952 -22.266 1.00 96.12 556 SER A C 1
ATOM 4441 O O . SER A 1 556 ? 20.845 14.061 -23.034 1.00 96.12 556 SER A O 1
ATOM 4443 N N . GLN A 1 557 ? 21.245 15.361 -21.237 1.00 96.44 557 GLN A N 1
ATOM 4444 C CA . GLN A 1 557 ? 22.546 14.777 -20.919 1.00 96.44 557 GLN A CA 1
ATOM 4445 C C . GLN A 1 557 ? 22.386 13.378 -20.315 1.00 96.44 557 GLN A C 1
ATOM 4447 O O . GLN A 1 557 ? 23.072 12.448 -20.726 1.00 96.44 557 GLN A O 1
ATOM 4452 N N . ALA A 1 558 ? 21.431 13.212 -19.394 1.00 97.19 558 ALA A N 1
ATOM 4453 C CA . ALA A 1 558 ? 21.127 11.916 -18.796 1.00 97.19 558 ALA A CA 1
ATOM 4454 C C . ALA A 1 558 ? 20.761 10.868 -19.857 1.00 97.19 558 ALA A C 1
ATOM 4456 O O . ALA A 1 558 ? 21.275 9.755 -19.826 1.00 97.19 558 ALA A O 1
ATOM 4457 N N . ARG A 1 559 ? 19.937 11.253 -20.844 1.00 97.25 559 ARG A N 1
ATOM 4458 C CA . ARG A 1 559 ? 19.580 10.405 -21.986 1.00 97.25 559 ARG A CA 1
ATOM 4459 C C . ARG A 1 559 ? 20.810 9.902 -22.729 1.00 97.25 559 ARG A C 1
ATOM 4461 O O . ARG A 1 559 ? 20.876 8.717 -23.011 1.00 97.25 559 ARG A O 1
ATOM 4468 N N . VAL A 1 560 ? 21.756 10.788 -23.052 1.00 97.50 560 VAL A N 1
ATOM 4469 C CA . VAL A 1 560 ? 22.967 10.414 -23.802 1.00 97.50 560 VAL A CA 1
ATOM 4470 C C . VAL A 1 560 ? 23.763 9.362 -23.036 1.00 97.50 560 VAL A C 1
ATOM 4472 O O . VAL A 1 560 ? 24.141 8.351 -23.616 1.00 97.50 560 VAL A O 1
ATOM 4475 N N . TYR A 1 561 ? 23.952 9.560 -21.732 1.00 98.19 561 TYR A N 1
ATOM 4476 C CA . TYR A 1 561 ? 24.671 8.599 -20.902 1.00 98.19 561 TYR A CA 1
ATOM 4477 C C . TYR A 1 561 ? 23.934 7.257 -20.759 1.00 98.19 561 TYR A C 1
ATOM 4479 O O . TYR A 1 561 ? 24.559 6.204 -20.852 1.00 98.19 561 TYR A O 1
ATOM 4487 N N . PHE A 1 562 ? 22.609 7.256 -20.599 1.00 97.31 562 PHE A N 1
ATOM 4488 C CA . PHE A 1 562 ? 21.842 6.007 -20.546 1.00 97.31 562 PHE A CA 1
ATOM 4489 C C . PHE A 1 562 ? 21.799 5.269 -21.893 1.00 97.31 562 PHE A C 1
ATOM 4491 O O . PHE A 1 562 ? 21.934 4.049 -21.911 1.00 97.31 562 PHE A O 1
ATOM 4498 N N . GLU A 1 563 ? 21.662 5.982 -23.017 1.00 96.00 563 GLU A N 1
ATOM 4499 C CA . GLU A 1 563 ? 21.728 5.387 -24.363 1.00 96.00 563 GLU A CA 1
ATOM 4500 C C . GLU A 1 563 ? 23.108 4.780 -24.637 1.00 96.00 563 GLU A C 1
ATOM 4502 O O . GLU A 1 563 ? 23.204 3.698 -25.210 1.00 96.00 563 GLU A O 1
ATOM 4507 N N . GLU A 1 564 ? 24.176 5.446 -24.197 1.00 96.19 564 GLU A N 1
ATOM 4508 C CA . GLU A 1 564 ? 25.532 4.915 -24.300 1.00 96.19 564 GLU A CA 1
ATOM 4509 C C . GLU A 1 564 ? 25.720 3.659 -23.449 1.00 96.19 564 GLU A C 1
ATOM 4511 O O . GLU A 1 564 ? 26.246 2.672 -23.951 1.00 96.19 564 GLU A O 1
ATOM 4516 N N . SER A 1 565 ? 25.247 3.678 -22.200 1.00 95.56 565 SER A N 1
ATOM 4517 C CA . SER A 1 565 ? 25.307 2.538 -21.280 1.00 95.56 565 SER A CA 1
ATOM 4518 C C . SER A 1 565 ? 24.601 1.300 -21.848 1.00 95.56 565 SER A C 1
ATOM 4520 O O . SER A 1 565 ? 25.166 0.206 -21.810 1.00 95.56 565 SER A O 1
ATOM 4522 N N . LEU A 1 566 ? 23.413 1.484 -22.439 1.00 92.56 566 LEU A N 1
ATOM 4523 C CA . LEU A 1 566 ? 22.638 0.414 -23.079 1.00 92.56 566 LEU A CA 1
ATOM 4524 C C . LEU A 1 566 ? 23.246 -0.042 -24.419 1.00 92.56 566 LEU A C 1
ATOM 4526 O O . LEU A 1 566 ? 23.036 -1.171 -24.848 1.00 92.56 566 LEU A O 1
ATOM 4530 N N . GLY A 1 567 ? 24.007 0.826 -25.090 1.00 90.75 567 GLY A N 1
ATOM 4531 C CA . GLY A 1 567 ? 24.701 0.514 -26.341 1.00 90.75 567 GLY A CA 1
ATOM 4532 C C . GLY A 1 567 ? 25.996 -0.289 -26.171 1.00 90.75 567 GLY A C 1
ATOM 4533 O O . GLY A 1 567 ? 26.581 -0.703 -27.176 1.00 90.75 567 GLY A O 1
ATOM 4534 N N . VAL A 1 568 ? 26.470 -0.505 -24.938 1.00 90.62 568 VAL A N 1
ATOM 4535 C CA . VAL A 1 568 ? 27.705 -1.255 -24.681 1.00 90.62 568 VAL A CA 1
ATOM 4536 C C . VAL A 1 568 ? 27.487 -2.756 -24.938 1.00 90.62 568 VAL A C 1
ATOM 4538 O O . VAL A 1 568 ? 26.641 -3.380 -24.297 1.00 90.62 568 VAL A O 1
ATOM 4541 N N . PRO A 1 569 ? 28.270 -3.395 -25.828 1.00 83.50 569 PRO A N 1
ATOM 4542 C CA . PRO A 1 569 ? 28.081 -4.805 -26.145 1.00 83.50 569 PRO A CA 1
ATOM 4543 C C . PRO A 1 569 ? 28.436 -5.714 -24.960 1.00 83.50 569 PRO A C 1
ATOM 4545 O O . PRO A 1 569 ? 29.484 -5.566 -24.329 1.00 83.50 569 PRO A O 1
ATOM 4548 N N . GLY A 1 570 ? 27.587 -6.714 -24.714 1.00 75.94 570 GLY A N 1
ATOM 4549 C CA . GLY A 1 570 ? 27.812 -7.757 -23.707 1.00 75.94 570 GLY A CA 1
ATOM 4550 C C . GLY A 1 570 ? 27.301 -7.428 -22.301 1.00 75.94 570 GLY A C 1
ATOM 4551 O O . GLY A 1 570 ? 27.259 -8.330 -21.470 1.00 75.94 570 GLY A O 1
ATOM 4552 N N . CYS A 1 571 ? 26.861 -6.191 -22.049 1.00 76.88 571 CYS A N 1
ATOM 4553 C CA . CYS A 1 571 ? 26.188 -5.806 -20.808 1.00 76.88 571 CYS A CA 1
ATOM 4554 C C . CYS A 1 571 ? 24.688 -6.110 -20.954 1.00 76.88 571 CYS A C 1
ATOM 4556 O O . CYS A 1 571 ? 23.992 -5.427 -21.697 1.00 76.88 571 CYS A O 1
ATOM 4558 N N . GLY A 1 572 ? 24.204 -7.176 -20.313 1.00 85.38 572 GLY A N 1
ATOM 4559 C CA . GLY A 1 572 ? 22.821 -7.651 -20.452 1.00 85.38 572 GLY A CA 1
ATOM 4560 C C . GLY A 1 572 ? 22.261 -8.195 -19.138 1.00 85.38 572 GLY A C 1
ATOM 4561 O O . GLY A 1 572 ? 22.532 -7.659 -18.069 1.00 85.38 572 GLY A O 1
ATOM 4562 N N . PHE A 1 573 ? 21.525 -9.307 -19.195 1.00 91.56 573 PHE A N 1
ATOM 4563 C CA . PHE A 1 573 ? 20.869 -9.930 -18.031 1.00 91.56 573 PHE A CA 1
ATOM 4564 C C . PHE A 1 573 ? 21.812 -10.510 -16.953 1.00 91.56 573 PHE A C 1
ATOM 4566 O O . PHE A 1 573 ? 21.328 -11.119 -16.005 1.00 91.56 573 PHE A O 1
ATOM 4573 N N . ALA A 1 574 ? 23.133 -10.349 -17.071 1.00 91.00 574 ALA A N 1
ATOM 4574 C CA . ALA A 1 574 ? 24.063 -10.724 -16.003 1.00 91.00 574 ALA A CA 1
ATOM 4575 C C . ALA A 1 574 ? 24.039 -9.728 -14.822 1.00 91.00 574 ALA A C 1
ATOM 4577 O O . ALA A 1 574 ? 24.300 -10.115 -13.685 1.00 91.00 574 ALA A O 1
ATOM 4578 N N . ASP A 1 575 ? 23.635 -8.475 -15.070 1.00 93.31 575 ASP A N 1
ATOM 4579 C CA . ASP A 1 575 ? 23.282 -7.494 -14.039 1.00 93.31 575 ASP A CA 1
ATOM 4580 C C . ASP A 1 575 ? 21.858 -6.983 -14.299 1.00 93.31 575 ASP A C 1
ATOM 4582 O O . ASP A 1 575 ? 21.617 -5.987 -14.989 1.00 93.31 575 ASP A O 1
ATOM 4586 N N . THR A 1 576 ? 20.877 -7.725 -13.785 1.00 92.62 576 THR A N 1
ATOM 4587 C CA . THR A 1 576 ? 19.453 -7.430 -13.993 1.00 92.62 576 THR A CA 1
ATOM 4588 C C . THR A 1 576 ? 19.035 -6.099 -13.387 1.00 92.62 576 THR A C 1
ATOM 4590 O O . THR A 1 576 ? 18.138 -5.457 -13.932 1.00 92.62 576 THR A O 1
ATOM 4593 N N . PHE A 1 577 ? 19.661 -5.665 -12.289 1.00 93.69 577 PHE A N 1
ATOM 4594 C CA . PHE A 1 577 ? 19.322 -4.403 -11.632 1.00 93.69 577 PHE A CA 1
ATOM 4595 C C . PHE A 1 577 ? 19.762 -3.210 -12.478 1.00 93.69 577 PHE A C 1
ATOM 4597 O O . PHE A 1 577 ? 18.951 -2.315 -12.723 1.00 93.69 577 PHE A O 1
ATOM 4604 N N . LEU A 1 578 ? 20.993 -3.235 -13.002 1.00 95.00 578 LEU A N 1
ATOM 4605 C CA . LEU A 1 578 ? 21.481 -2.212 -13.926 1.00 95.00 578 LEU A CA 1
ATOM 4606 C C . LEU A 1 578 ? 20.618 -2.143 -15.191 1.00 95.00 578 LEU A C 1
ATOM 4608 O O . LEU A 1 578 ? 20.160 -1.063 -15.569 1.00 95.00 578 LEU A O 1
ATOM 4612 N N . LEU A 1 579 ? 20.353 -3.295 -15.821 1.00 94.88 579 LEU A N 1
ATOM 4613 C CA . LEU A 1 579 ? 19.540 -3.372 -17.038 1.00 94.88 579 LEU A CA 1
ATOM 4614 C C . LEU A 1 579 ? 18.133 -2.800 -16.806 1.00 94.88 579 LEU A C 1
ATOM 4616 O O . LEU A 1 579 ? 17.650 -1.975 -17.583 1.00 94.88 579 LEU A O 1
ATOM 4620 N N . THR A 1 580 ? 17.496 -3.194 -15.703 1.00 95.12 580 THR A N 1
ATOM 4621 C CA . THR A 1 580 ? 16.164 -2.716 -15.308 1.00 95.12 580 THR A CA 1
ATOM 4622 C C . THR A 1 580 ? 16.157 -1.212 -15.077 1.00 95.12 580 THR A C 1
ATOM 4624 O O . THR A 1 580 ? 15.328 -0.505 -15.656 1.00 95.12 580 THR A O 1
ATOM 4627 N N . ALA A 1 581 ? 17.123 -0.693 -14.318 1.00 95.50 581 ALA A N 1
ATOM 4628 C CA . ALA A 1 581 ? 17.236 0.736 -14.077 1.00 95.50 581 ALA A CA 1
ATOM 4629 C C . ALA A 1 581 ? 17.460 1.525 -15.381 1.00 95.50 581 ALA A C 1
ATOM 4631 O O . ALA A 1 581 ? 16.841 2.574 -15.565 1.00 95.50 581 ALA A O 1
ATOM 4632 N N . LEU A 1 582 ? 18.277 1.026 -16.315 1.00 95.88 582 LEU A N 1
ATOM 4633 C CA . LEU A 1 582 ? 18.517 1.674 -17.609 1.00 95.88 582 LEU A CA 1
ATOM 4634 C C . LEU A 1 582 ? 17.247 1.774 -18.457 1.00 95.88 582 LEU A C 1
ATOM 4636 O O . LEU A 1 582 ? 16.885 2.876 -18.876 1.00 95.88 582 LEU A O 1
ATOM 4640 N N . TYR A 1 583 ? 16.545 0.658 -18.678 1.00 96.06 583 TYR A N 1
ATOM 4641 C CA . TYR A 1 583 ? 15.322 0.644 -19.489 1.00 96.06 583 TYR A CA 1
ATOM 4642 C C . TYR A 1 583 ? 14.243 1.567 -18.909 1.00 96.06 583 TYR A C 1
ATOM 4644 O O . TYR A 1 583 ? 13.633 2.340 -19.651 1.00 96.06 583 TYR A O 1
ATOM 4652 N N . ILE A 1 584 ? 14.025 1.532 -17.590 1.00 96.19 584 ILE A N 1
ATOM 4653 C CA . ILE A 1 584 ? 12.969 2.323 -16.945 1.00 96.19 584 ILE A CA 1
ATOM 4654 C C . ILE A 1 584 ? 13.335 3.814 -16.913 1.00 96.19 584 ILE A C 1
ATOM 4656 O O . ILE A 1 584 ? 12.496 4.645 -17.264 1.00 96.19 584 ILE A O 1
ATOM 4660 N N . ASN A 1 585 ? 14.572 4.189 -16.556 1.00 96.19 585 ASN A N 1
ATOM 4661 C CA . ASN A 1 585 ? 14.977 5.603 -16.558 1.00 96.19 585 ASN A CA 1
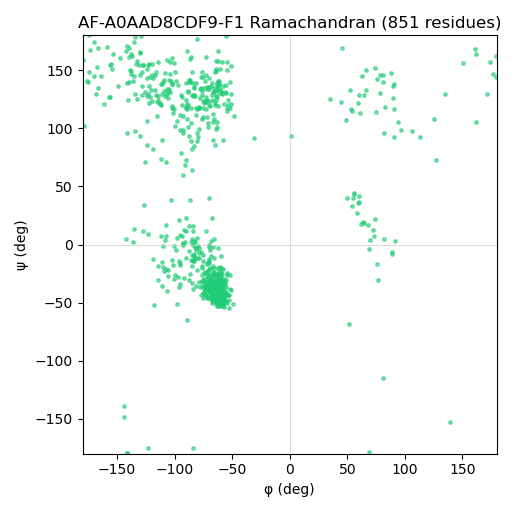ATOM 4662 C C . ASN A 1 585 ? 14.972 6.195 -17.970 1.00 96.19 585 ASN A C 1
ATOM 4664 O O . ASN A 1 585 ? 14.568 7.345 -18.154 1.00 96.19 585 ASN A O 1
ATOM 4668 N N . LEU A 1 586 ? 15.388 5.422 -18.975 1.00 96.38 586 LEU A N 1
ATOM 4669 C CA . LEU A 1 586 ? 15.361 5.871 -20.360 1.00 96.38 586 LEU A CA 1
ATOM 4670 C C . LEU A 1 586 ? 13.918 6.041 -20.859 1.00 96.38 586 LEU A C 1
ATOM 4672 O O . LEU A 1 586 ? 13.604 7.075 -21.450 1.00 96.38 586 LEU A O 1
ATOM 4676 N N . ALA A 1 587 ? 13.019 5.101 -20.540 1.00 96.06 587 ALA A N 1
ATOM 4677 C CA . ALA A 1 587 ? 11.589 5.220 -20.838 1.00 96.06 587 ALA A CA 1
ATOM 4678 C C . ALA A 1 587 ? 10.964 6.444 -20.154 1.00 96.06 587 ALA A C 1
ATOM 4680 O O . ALA A 1 587 ? 10.263 7.223 -20.803 1.00 96.06 587 ALA A O 1
ATOM 4681 N N . ALA A 1 588 ? 11.281 6.678 -18.878 1.00 95.62 588 ALA A N 1
ATOM 4682 C CA . ALA A 1 588 ? 10.836 7.859 -18.145 1.00 95.62 588 ALA A CA 1
ATOM 4683 C C . ALA A 1 588 ? 11.323 9.165 -18.796 1.00 95.62 588 ALA A C 1
ATOM 4685 O O . ALA A 1 588 ? 10.556 10.117 -18.941 1.00 95.62 588 ALA A O 1
ATOM 4686 N N . ILE A 1 589 ? 12.584 9.226 -19.236 1.00 95.81 589 ILE A N 1
ATOM 4687 C CA . ILE A 1 589 ? 13.121 10.409 -19.920 1.00 95.81 589 ILE A CA 1
ATOM 4688 C C . ILE A 1 589 ? 12.470 10.603 -21.291 1.00 95.81 589 ILE A C 1
ATOM 4690 O O . ILE A 1 589 ? 12.133 11.735 -21.637 1.00 95.81 589 ILE A O 1
ATOM 4694 N N . TYR A 1 590 ? 12.248 9.537 -22.061 1.00 95.50 590 TYR A N 1
ATOM 4695 C CA . TYR A 1 590 ? 11.541 9.631 -23.339 1.00 95.50 590 TYR A CA 1
ATOM 4696 C C . TYR A 1 590 ? 10.102 10.118 -23.171 1.00 95.50 590 TYR A C 1
ATOM 4698 O O . TYR A 1 590 ? 9.655 10.924 -23.987 1.00 95.50 590 TYR A O 1
ATOM 4706 N N . LEU A 1 591 ? 9.413 9.712 -22.100 1.00 92.38 591 LEU A N 1
ATOM 4707 C CA . LEU A 1 591 ? 8.104 10.256 -21.733 1.00 92.38 591 LEU A CA 1
ATOM 4708 C C . LEU A 1 591 ? 8.189 11.758 -21.433 1.00 92.38 591 LEU A C 1
ATOM 4710 O O . LEU A 1 591 ? 7.463 12.541 -22.043 1.00 92.38 591 LEU A O 1
ATOM 4714 N N . LYS A 1 592 ? 9.133 12.184 -20.583 1.00 91.56 592 LYS A N 1
ATOM 4715 C CA . LYS A 1 592 ? 9.329 13.609 -20.243 1.00 91.56 592 LYS A CA 1
ATOM 4716 C C . LYS A 1 592 ? 9.710 14.478 -21.440 1.00 91.56 592 LYS A C 1
ATOM 4718 O O . LYS A 1 592 ? 9.350 15.649 -21.487 1.00 91.56 592 LYS A O 1
ATOM 4723 N N . GLN A 1 593 ? 10.447 13.918 -22.397 1.00 93.19 593 GLN A N 1
ATOM 4724 C CA . GLN A 1 593 ? 10.880 14.603 -23.617 1.00 93.19 593 GLN A CA 1
ATOM 4725 C C . GLN A 1 593 ? 9.921 14.413 -24.804 1.00 93.19 593 GLN A C 1
ATOM 4727 O O . GLN A 1 593 ? 10.200 14.939 -25.879 1.00 93.19 593 GLN A O 1
ATOM 4732 N N . ASN A 1 594 ? 8.813 13.680 -24.633 1.00 89.38 594 ASN A N 1
ATOM 4733 C CA . ASN A 1 594 ? 7.827 13.371 -25.676 1.00 89.38 594 ASN A CA 1
ATOM 4734 C C . ASN A 1 594 ? 8.428 12.702 -26.940 1.00 89.38 594 ASN A C 1
ATOM 4736 O O . ASN A 1 594 ? 8.045 12.996 -28.072 1.00 89.38 594 ASN A O 1
ATOM 4740 N N . MET A 1 595 ? 9.386 11.789 -26.752 1.00 91.00 595 MET A N 1
ATOM 4741 C CA . MET A 1 595 ? 10.104 11.077 -27.821 1.00 91.00 595 MET A CA 1
ATOM 4742 C C . MET A 1 595 ? 9.394 9.764 -28.204 1.00 91.00 595 MET A C 1
ATOM 4744 O O . MET A 1 595 ? 9.874 8.678 -27.879 1.00 91.00 595 MET A O 1
ATOM 4748 N N . LYS A 1 596 ? 8.247 9.853 -28.891 1.00 87.19 596 LYS A N 1
ATOM 4749 C CA . LYS A 1 596 ? 7.348 8.704 -29.146 1.00 87.19 596 LYS A CA 1
ATOM 4750 C C . LYS A 1 596 ? 8.004 7.522 -29.875 1.00 87.19 596 LYS A C 1
ATOM 4752 O O . LYS A 1 596 ? 7.896 6.398 -29.405 1.00 87.19 596 LYS A O 1
ATOM 4757 N N . GLU A 1 597 ? 8.736 7.771 -30.960 1.00 88.81 597 GLU A N 1
ATOM 4758 C CA . GLU A 1 597 ? 9.350 6.704 -31.773 1.00 88.81 597 GLU A CA 1
ATOM 4759 C C . GLU A 1 597 ? 10.357 5.865 -30.975 1.00 88.81 597 GLU A C 1
ATOM 4761 O O . GLU A 1 597 ? 10.350 4.639 -31.026 1.00 88.81 597 GLU A O 1
ATOM 4766 N N . LYS A 1 598 ? 11.217 6.529 -30.192 1.00 90.19 598 LYS A N 1
ATOM 4767 C CA . LYS A 1 598 ? 12.191 5.840 -29.338 1.00 90.19 598 LYS A CA 1
ATOM 4768 C C . LYS A 1 598 ? 11.513 5.126 -28.169 1.00 90.19 598 LYS A C 1
ATOM 4770 O O . LYS A 1 598 ? 11.958 4.053 -27.770 1.00 90.19 598 LYS A O 1
ATOM 4775 N N . LEU A 1 599 ? 10.442 5.714 -27.631 1.00 91.12 599 LEU A N 1
ATOM 4776 C CA . LEU A 1 599 ? 9.660 5.125 -26.551 1.00 91.12 599 LEU A CA 1
ATOM 4777 C C . LEU A 1 599 ? 9.021 3.800 -26.977 1.00 91.12 599 LEU A C 1
ATOM 4779 O O . LEU A 1 599 ? 9.142 2.830 -26.238 1.00 91.12 599 LEU A O 1
ATOM 4783 N N . GLU A 1 600 ? 8.408 3.727 -28.160 1.00 88.31 600 GLU A N 1
ATOM 4784 C CA . GLU A 1 600 ? 7.762 2.502 -28.663 1.00 88.31 600 GLU A CA 1
ATOM 4785 C C . GLU A 1 600 ? 8.716 1.298 -28.711 1.00 88.31 600 GLU A C 1
ATOM 4787 O O . GLU A 1 600 ? 8.310 0.173 -28.428 1.00 88.31 600 GLU A O 1
ATOM 4792 N N . VAL A 1 601 ? 10.001 1.531 -28.995 1.00 87.81 601 VAL A N 1
ATOM 4793 C CA . VAL A 1 601 ? 11.015 0.468 -29.071 1.00 87.81 601 VAL A CA 1
ATOM 4794 C C . VAL A 1 601 ? 11.347 -0.124 -27.697 1.00 87.81 601 VAL A C 1
ATOM 4796 O O . VAL A 1 601 ? 11.611 -1.325 -27.596 1.00 87.81 601 VAL A O 1
ATOM 4799 N N . ILE A 1 602 ? 11.356 0.696 -26.640 1.00 91.94 602 ILE A N 1
ATOM 4800 C CA . ILE A 1 602 ? 11.841 0.282 -25.313 1.00 91.94 602 ILE A CA 1
ATOM 4801 C C . ILE A 1 602 ? 10.730 0.052 -24.285 1.00 91.94 602 ILE A C 1
ATOM 4803 O O . ILE A 1 602 ? 10.956 -0.664 -23.313 1.00 91.94 602 ILE A O 1
ATOM 4807 N N . LEU A 1 603 ? 9.545 0.641 -24.472 1.00 91.88 603 LEU A N 1
ATOM 4808 C CA . LEU A 1 603 ? 8.515 0.739 -23.434 1.00 91.88 603 LEU A CA 1
ATOM 4809 C C . LEU A 1 603 ? 8.004 -0.625 -22.970 1.00 91.88 603 LEU A C 1
ATOM 4811 O O . LEU A 1 603 ? 7.946 -0.872 -21.772 1.00 91.88 603 LEU A O 1
ATOM 4815 N N . GLU A 1 604 ? 7.666 -1.531 -23.887 1.00 90.81 604 GLU A N 1
ATOM 4816 C CA . GLU A 1 604 ? 7.160 -2.855 -23.499 1.00 90.81 604 GLU A CA 1
ATOM 4817 C C . GLU A 1 604 ? 8.241 -3.698 -22.797 1.00 90.81 604 GLU A C 1
ATOM 4819 O O . GLU A 1 604 ? 7.938 -4.424 -21.849 1.00 90.81 604 GLU A O 1
ATOM 4824 N N . LYS A 1 605 ? 9.518 -3.543 -23.175 1.00 93.25 605 LYS A N 1
ATOM 4825 C CA . LYS A 1 605 ? 10.653 -4.166 -22.471 1.00 93.25 605 LYS A CA 1
ATOM 4826 C C . LYS A 1 605 ? 10.838 -3.573 -21.071 1.00 93.25 605 LYS A C 1
ATOM 4828 O O . LYS A 1 605 ? 11.000 -4.326 -20.114 1.00 93.25 605 LYS A O 1
ATOM 4833 N N . ALA A 1 606 ? 10.741 -2.250 -20.935 1.00 95.12 606 ALA A N 1
ATOM 4834 C CA . ALA A 1 606 ? 10.795 -1.563 -19.646 1.00 95.12 606 ALA A CA 1
ATOM 4835 C C . ALA A 1 606 ? 9.639 -1.990 -18.727 1.00 95.12 606 ALA A C 1
ATOM 4837 O O . ALA A 1 606 ? 9.883 -2.363 -17.586 1.00 95.12 606 ALA A O 1
ATOM 4838 N N . ASN A 1 607 ? 8.403 -2.023 -19.236 1.00 94.19 607 ASN A N 1
ATOM 4839 C CA . ASN A 1 607 ? 7.229 -2.497 -18.497 1.00 94.19 607 ASN A CA 1
ATOM 4840 C C . ASN A 1 607 ? 7.403 -3.949 -18.042 1.00 94.19 607 ASN A C 1
ATOM 4842 O O . ASN A 1 607 ? 7.076 -4.276 -16.907 1.00 94.19 607 ASN A O 1
ATOM 4846 N N . THR A 1 608 ? 7.957 -4.804 -18.904 1.00 94.62 608 THR A N 1
ATOM 4847 C CA . THR A 1 608 ? 8.256 -6.201 -18.568 1.00 94.62 608 THR A CA 1
ATOM 4848 C C . THR A 1 608 ? 9.243 -6.292 -17.412 1.00 94.62 608 THR A C 1
ATOM 4850 O O . THR A 1 608 ? 8.945 -6.935 -16.414 1.00 94.62 608 THR A O 1
ATOM 4853 N N . LEU A 1 609 ? 10.393 -5.618 -17.497 1.00 95.44 609 LEU A N 1
ATOM 4854 C CA . LEU A 1 609 ? 11.380 -5.634 -16.413 1.00 95.44 609 LEU A CA 1
ATOM 4855 C C . LEU A 1 609 ? 10.789 -5.089 -15.105 1.00 95.44 609 LEU A C 1
ATOM 4857 O O . LEU A 1 609 ? 10.991 -5.680 -14.051 1.00 95.44 609 LEU A O 1
ATOM 4861 N N . PHE A 1 610 ? 10.004 -4.013 -15.186 1.00 94.56 610 PHE A N 1
ATOM 4862 C CA . PHE A 1 610 ? 9.446 -3.339 -14.018 1.00 94.56 610 PHE A CA 1
ATOM 4863 C C . PHE A 1 610 ? 8.345 -4.152 -13.319 1.00 94.56 610 PHE A C 1
ATOM 4865 O O . PHE A 1 610 ? 8.300 -4.229 -12.095 1.00 94.56 610 PHE A O 1
ATOM 4872 N N . LEU A 1 611 ? 7.436 -4.757 -14.087 1.00 93.94 611 LEU A N 1
ATOM 4873 C CA . LEU A 1 611 ? 6.247 -5.422 -13.548 1.00 93.94 611 LEU A CA 1
ATOM 4874 C C . LEU A 1 611 ? 6.474 -6.909 -13.273 1.00 93.94 611 LEU A C 1
ATOM 4876 O O . LEU A 1 611 ? 5.809 -7.468 -12.401 1.00 93.94 611 LEU A O 1
ATOM 4880 N N . CYS A 1 612 ? 7.371 -7.564 -14.013 1.00 93.56 612 CYS A N 1
ATOM 4881 C CA . CYS A 1 612 ? 7.513 -9.017 -13.971 1.00 93.56 612 CYS A CA 1
ATOM 4882 C C . CYS A 1 612 ? 8.672 -9.511 -13.107 1.00 93.56 612 CYS A C 1
ATOM 4884 O O . CYS A 1 612 ? 8.605 -10.641 -12.621 1.00 93.56 612 CYS A O 1
ATOM 4886 N N . LEU A 1 613 ? 9.726 -8.716 -12.913 1.00 92.50 613 LEU A N 1
ATOM 4887 C CA . LEU A 1 613 ? 10.820 -9.110 -12.030 1.00 92.50 613 LEU A CA 1
ATOM 4888 C C . LEU A 1 613 ? 10.467 -8.780 -10.569 1.00 92.50 613 LEU A C 1
ATOM 4890 O O . LEU A 1 613 ? 9.941 -7.697 -10.297 1.00 92.50 613 LEU A O 1
ATOM 4894 N N . PRO A 1 614 ? 10.709 -9.704 -9.624 1.00 87.81 614 PRO A N 1
ATOM 4895 C CA . PRO A 1 614 ? 10.496 -9.439 -8.207 1.00 87.81 614 PRO A CA 1
ATOM 4896 C C . PRO A 1 614 ? 11.563 -8.492 -7.648 1.00 87.81 614 PRO A C 1
ATOM 4898 O O . PRO A 1 614 ? 12.648 -8.363 -8.212 1.00 87.81 614 PRO A O 1
ATOM 4901 N N . GLN A 1 615 ? 11.269 -7.876 -6.498 1.00 84.00 615 GLN A N 1
ATOM 4902 C CA . GLN A 1 615 ? 12.215 -7.048 -5.731 1.00 84.00 615 GLN A CA 1
ATOM 4903 C C . GLN A 1 615 ? 12.829 -5.886 -6.532 1.00 84.00 615 GLN A C 1
ATOM 4905 O O . GLN A 1 615 ? 14.027 -5.613 -6.443 1.00 84.00 615 GLN A O 1
ATOM 4910 N N . HIS A 1 616 ? 12.005 -5.166 -7.295 1.00 90.75 616 HIS A N 1
ATOM 4911 C CA . HIS A 1 616 ? 12.485 -4.019 -8.062 1.00 90.75 616 HIS A CA 1
ATOM 4912 C C . HIS A 1 616 ? 13.228 -2.993 -7.184 1.00 90.75 616 HIS A C 1
ATOM 4914 O O . HIS A 1 616 ? 12.706 -2.467 -6.186 1.00 90.75 616 HIS A O 1
ATOM 4920 N N . LEU A 1 617 ? 14.464 -2.695 -7.582 1.00 90.56 617 LEU A N 1
ATOM 4921 C CA . LEU A 1 617 ? 15.318 -1.719 -6.929 1.00 90.56 617 LEU A CA 1
ATOM 4922 C C . LEU A 1 617 ? 15.127 -0.364 -7.606 1.00 90.56 617 LEU A C 1
ATOM 4924 O O . LEU A 1 617 ? 15.730 -0.060 -8.633 1.00 90.56 617 LEU A O 1
ATOM 4928 N N . PHE A 1 618 ? 14.251 0.447 -7.015 1.00 93.62 618 PHE A N 1
ATOM 4929 C CA . PHE A 1 618 ? 14.026 1.811 -7.473 1.00 93.62 618 PHE A CA 1
ATOM 4930 C C . PHE A 1 618 ? 15.326 2.610 -7.425 1.00 93.62 618 PHE A C 1
ATOM 4932 O O . PHE A 1 618 ? 16.001 2.654 -6.397 1.00 93.62 618 PHE A O 1
ATOM 4939 N N . SER A 1 619 ? 15.621 3.281 -8.531 1.00 93.12 619 SER A N 1
ATOM 4940 C CA . SER A 1 619 ? 16.823 4.087 -8.742 1.00 93.12 619 SER A CA 1
ATOM 4941 C C . SER A 1 619 ? 16.515 5.578 -8.903 1.00 93.12 619 SER A C 1
ATOM 4943 O O . SER A 1 619 ? 17.397 6.429 -8.735 1.00 93.12 619 SER A O 1
ATOM 4945 N N . SER A 1 620 ? 15.263 5.927 -9.221 1.00 92.94 620 SER A N 1
ATOM 4946 C CA . SER A 1 620 ? 14.815 7.311 -9.375 1.00 92.94 620 SER A CA 1
ATOM 4947 C C . SER A 1 620 ? 13.315 7.480 -9.129 1.00 92.94 620 SER A C 1
ATOM 4949 O O . SER A 1 620 ? 12.510 6.620 -9.468 1.00 92.94 620 SER A O 1
ATOM 4951 N N . PHE A 1 621 ? 12.907 8.662 -8.656 1.00 93.62 621 PHE A N 1
ATOM 4952 C CA . PHE A 1 621 ? 11.494 9.065 -8.648 1.00 93.62 621 PHE A CA 1
ATOM 4953 C C . PHE A 1 621 ? 10.893 9.161 -10.062 1.00 93.62 621 PHE A C 1
ATOM 4955 O O . PHE A 1 621 ? 9.684 9.022 -10.224 1.00 93.62 621 PHE A O 1
ATOM 4962 N N . ASN A 1 622 ? 11.719 9.374 -11.096 1.00 93.00 622 ASN A N 1
ATOM 4963 C CA . ASN A 1 622 ? 11.245 9.471 -12.481 1.00 93.00 622 ASN A CA 1
ATOM 4964 C C . ASN A 1 622 ? 10.598 8.171 -12.984 1.00 93.00 622 ASN A C 1
ATOM 4966 O O . ASN A 1 622 ? 9.804 8.218 -13.916 1.00 93.00 622 ASN A O 1
ATOM 4970 N N . GLU A 1 623 ? 10.879 7.031 -12.354 1.00 95.50 623 GLU A N 1
ATOM 4971 C CA . GLU A 1 623 ? 10.249 5.749 -12.686 1.00 95.50 623 GLU A CA 1
ATOM 4972 C C . GLU A 1 623 ? 8.719 5.786 -12.511 1.00 95.50 623 GLU A C 1
ATOM 4974 O O . GLU A 1 623 ? 7.997 5.062 -13.197 1.00 95.50 623 GLU A O 1
ATOM 4979 N N . PHE A 1 624 ? 8.202 6.698 -11.676 1.00 96.25 624 PHE A N 1
ATOM 4980 C CA . PHE A 1 624 ? 6.766 6.927 -11.529 1.00 96.25 624 PHE A CA 1
ATOM 4981 C C . PHE A 1 624 ? 6.080 7.334 -12.845 1.00 96.25 624 PHE A C 1
ATOM 4983 O O . PHE A 1 624 ? 4.929 6.966 -13.060 1.00 96.25 624 PHE A O 1
ATOM 4990 N N . GLU A 1 625 ? 6.772 8.027 -13.758 1.00 94.81 625 GLU A N 1
ATOM 4991 C CA . GLU A 1 625 ? 6.219 8.400 -15.073 1.00 94.81 625 GLU A CA 1
ATOM 4992 C C . GLU A 1 625 ? 5.822 7.164 -15.895 1.00 94.81 625 GLU A C 1
ATOM 4994 O O . GLU A 1 625 ? 4.798 7.160 -16.583 1.00 94.81 625 GLU A O 1
ATOM 4999 N N . VAL A 1 626 ? 6.614 6.089 -15.794 1.00 95.25 626 VAL A N 1
ATOM 5000 C CA . VAL A 1 626 ? 6.344 4.816 -16.474 1.00 95.25 626 VAL A CA 1
ATOM 5001 C C . VAL A 1 626 ? 5.144 4.126 -15.826 1.00 95.25 626 VAL A C 1
ATOM 5003 O O . VAL A 1 626 ? 4.217 3.727 -16.529 1.00 95.25 626 VAL A O 1
ATOM 5006 N N . LEU A 1 627 ? 5.097 4.067 -14.488 1.00 96.06 627 LEU A N 1
ATOM 5007 C CA . LEU A 1 627 ? 3.970 3.477 -13.750 1.00 96.06 627 LEU A CA 1
ATOM 5008 C C . LEU A 1 627 ? 2.647 4.196 -14.031 1.00 96.06 627 LEU A C 1
ATOM 5010 O O . LEU A 1 627 ? 1.614 3.542 -14.154 1.00 96.06 627 LEU A O 1
ATOM 5014 N N . GLN A 1 628 ? 2.659 5.523 -14.195 1.00 95.06 628 GLN A N 1
ATOM 5015 C CA . GLN A 1 628 ? 1.458 6.262 -14.584 1.00 95.06 628 GLN A CA 1
ATOM 5016 C C . GLN A 1 628 ? 0.915 5.789 -15.936 1.00 95.06 628 GLN A C 1
ATOM 5018 O O . GLN A 1 628 ? -0.290 5.587 -16.076 1.00 95.06 628 GLN A O 1
ATOM 5023 N N . LEU A 1 629 ? 1.787 5.602 -16.933 1.00 92.31 629 LEU A N 1
ATOM 5024 C CA . LEU A 1 629 ? 1.381 5.107 -18.248 1.00 92.31 629 LEU A CA 1
ATOM 5025 C C . LEU A 1 629 ? 0.804 3.692 -18.151 1.00 92.31 629 LEU A C 1
ATOM 5027 O O . LEU A 1 629 ? -0.258 3.433 -18.718 1.00 92.31 629 LEU A O 1
ATOM 5031 N N . VAL A 1 630 ? 1.460 2.801 -17.402 1.00 92.94 630 VAL A N 1
ATOM 5032 C CA . VAL A 1 630 ? 0.976 1.430 -17.187 1.00 92.94 630 VAL A CA 1
ATOM 5033 C C . VAL A 1 630 ? -0.393 1.431 -16.505 1.00 92.94 630 VAL A C 1
ATOM 5035 O O . VAL A 1 630 ? -1.288 0.714 -16.943 1.00 92.94 630 VAL A O 1
ATOM 5038 N N . LEU A 1 631 ? -0.602 2.272 -15.489 1.00 94.12 631 LEU A N 1
ATOM 5039 C CA . LEU A 1 631 ? -1.884 2.351 -14.790 1.00 94.12 631 LEU A CA 1
ATOM 5040 C C . LEU A 1 631 ? -3.001 2.883 -15.702 1.00 94.12 631 LEU A C 1
ATOM 5042 O O . LEU A 1 631 ? -4.108 2.347 -15.689 1.00 94.12 631 LEU A O 1
ATOM 5046 N N . ARG A 1 632 ? -2.717 3.866 -16.573 1.00 91.75 632 ARG A N 1
ATOM 5047 C CA . ARG A 1 632 ? -3.673 4.293 -17.617 1.00 91.75 632 ARG A CA 1
ATOM 5048 C C . ARG A 1 632 ? -4.016 3.142 -18.566 1.00 91.75 632 ARG A C 1
ATOM 5050 O O . ARG A 1 632 ? -5.193 2.945 -18.869 1.00 91.75 632 ARG A O 1
ATOM 5057 N N . LYS A 1 633 ? -3.012 2.366 -19.000 1.00 89.12 633 LYS A N 1
ATOM 5058 C CA . LYS A 1 633 ? -3.202 1.171 -19.842 1.00 89.12 633 LYS A CA 1
ATOM 5059 C C . LYS A 1 633 ? -4.097 0.148 -19.134 1.00 89.12 633 LYS A C 1
ATOM 5061 O O . LYS A 1 633 ? -5.057 -0.310 -19.743 1.00 89.12 633 LYS A O 1
ATOM 5066 N N . ALA A 1 634 ? -3.854 -0.129 -17.852 1.00 90.75 634 ALA A N 1
ATOM 5067 C CA . ALA A 1 634 ? -4.649 -1.056 -17.043 1.00 90.75 634 ALA A CA 1
ATOM 5068 C C . ALA A 1 634 ? -6.118 -0.620 -16.901 1.00 90.75 634 ALA A C 1
ATOM 5070 O O . ALA A 1 634 ? -7.021 -1.435 -17.078 1.00 90.75 634 ALA A O 1
ATOM 5071 N N . ILE A 1 635 ? -6.382 0.672 -16.664 1.00 90.56 635 ILE A N 1
ATOM 5072 C CA . ILE A 1 635 ? -7.751 1.223 -16.589 1.00 90.56 635 ILE A CA 1
ATOM 5073 C C . ILE A 1 635 ? -8.469 1.094 -17.943 1.00 90.56 635 ILE A C 1
ATOM 5075 O O . ILE A 1 635 ? -9.651 0.728 -18.003 1.00 90.56 635 ILE A O 1
ATOM 5079 N N . MET A 1 636 ? -7.756 1.380 -19.037 1.00 86.31 636 MET A N 1
ATOM 5080 C CA . MET A 1 636 ? -8.278 1.264 -20.398 1.00 86.31 636 MET A CA 1
ATOM 5081 C C . MET A 1 636 ? -8.649 -0.190 -20.726 1.00 86.31 636 MET A C 1
ATOM 5083 O O . MET A 1 636 ? -9.776 -0.450 -21.148 1.00 86.31 636 MET A O 1
ATOM 5087 N N . THR A 1 637 ? -7.757 -1.150 -20.461 1.00 84.62 637 THR A N 1
ATOM 5088 C CA . THR A 1 637 ? -7.995 -2.584 -20.717 1.00 84.62 637 THR A CA 1
ATOM 5089 C C . THR A 1 637 ? -8.860 -3.268 -19.658 1.00 84.62 637 THR A C 1
ATOM 5091 O O . THR A 1 637 ? -9.357 -4.361 -19.903 1.00 84.62 637 THR A O 1
ATOM 5094 N N . SER A 1 638 ? -9.114 -2.613 -18.520 1.00 86.75 638 SER A N 1
ATOM 5095 C CA . SER A 1 638 ? -9.796 -3.189 -17.344 1.00 86.75 638 SER A CA 1
ATOM 5096 C C . SER A 1 638 ? -9.080 -4.417 -16.769 1.00 86.75 638 SER A C 1
ATOM 5098 O O . SER A 1 638 ? -9.725 -5.355 -16.307 1.00 86.75 638 SER A O 1
ATOM 5100 N N . ASP A 1 639 ? -7.745 -4.414 -16.810 1.00 88.75 639 ASP A N 1
ATOM 5101 C CA . ASP A 1 639 ? -6.908 -5.488 -16.268 1.00 88.75 639 ASP A CA 1
ATOM 5102 C C . ASP A 1 639 ? -6.601 -5.233 -14.785 1.00 88.75 639 ASP A C 1
ATOM 5104 O O . ASP A 1 639 ? -5.721 -4.441 -14.440 1.00 88.75 639 ASP A O 1
ATOM 5108 N N . MET A 1 640 ? -7.330 -5.923 -13.905 1.00 90.06 640 MET A N 1
ATOM 5109 C CA . MET A 1 640 ? -7.194 -5.779 -12.452 1.00 90.06 640 MET A CA 1
ATOM 5110 C C . MET A 1 640 ? -5.846 -6.270 -11.911 1.00 90.06 640 MET A C 1
ATOM 5112 O O . MET A 1 640 ? -5.372 -5.735 -10.910 1.00 90.06 640 MET A O 1
ATOM 5116 N N . HIS A 1 641 ? -5.216 -7.269 -12.541 1.00 90.31 641 HIS A N 1
ATOM 5117 C CA . HIS A 1 641 ? -3.921 -7.784 -12.084 1.00 90.31 641 HIS A CA 1
ATOM 5118 C C . HIS A 1 641 ? -2.801 -6.809 -12.438 1.00 90.31 641 HIS A C 1
ATOM 5120 O O . HIS A 1 641 ? -1.946 -6.523 -11.598 1.00 90.31 641 HIS A O 1
ATOM 5126 N N . LEU A 1 642 ? -2.838 -6.253 -13.653 1.00 91.56 642 LEU A N 1
ATOM 5127 C CA . LEU A 1 642 ? -1.920 -5.195 -14.065 1.00 91.56 642 LEU A CA 1
ATOM 5128 C C . LEU A 1 642 ? -2.102 -3.941 -13.202 1.00 91.56 642 LEU A C 1
ATOM 5130 O O . LEU A 1 642 ? -1.116 -3.335 -12.778 1.00 91.56 642 LEU A O 1
ATOM 5134 N N . GLU A 1 643 ? -3.350 -3.577 -12.901 1.00 93.94 643 GLU A N 1
ATOM 5135 C CA . GLU A 1 643 ? -3.676 -2.467 -12.007 1.00 93.94 643 GLU A CA 1
ATOM 5136 C C . GLU A 1 643 ? -3.094 -2.689 -10.603 1.00 93.94 643 GLU A C 1
ATOM 5138 O O . GLU A 1 643 ? -2.358 -1.839 -10.103 1.00 93.94 643 GLU A O 1
ATOM 5143 N N . ALA A 1 644 ? -3.339 -3.858 -9.999 1.00 94.00 644 ALA A N 1
ATOM 5144 C CA . ALA A 1 644 ? -2.859 -4.192 -8.659 1.00 94.00 644 ALA A CA 1
ATOM 5145 C C . ALA A 1 644 ? -1.327 -4.201 -8.589 1.00 94.00 644 ALA A C 1
ATOM 5147 O O . ALA A 1 644 ? -0.736 -3.591 -7.696 1.00 94.00 644 ALA A O 1
ATOM 5148 N N . ARG A 1 645 ? -0.667 -4.821 -9.575 1.00 93.56 645 ARG A N 1
ATOM 5149 C CA . ARG A 1 645 ? 0.797 -4.848 -9.668 1.00 93.56 645 ARG A CA 1
ATOM 5150 C C . ARG A 1 645 ? 1.384 -3.438 -9.764 1.00 93.56 645 ARG A C 1
ATOM 5152 O O . ARG A 1 645 ? 2.373 -3.130 -9.102 1.00 93.56 645 ARG A O 1
ATOM 5159 N N . THR A 1 646 ? 0.746 -2.570 -10.544 1.00 95.44 646 THR A N 1
ATOM 5160 C CA . THR A 1 646 ? 1.173 -1.176 -10.706 1.00 95.44 646 THR A CA 1
ATOM 5161 C C . THR A 1 646 ? 0.963 -0.379 -9.419 1.00 95.44 646 THR A C 1
ATOM 5163 O O . THR A 1 646 ? 1.886 0.298 -8.975 1.00 95.44 646 THR A O 1
ATOM 5166 N N . CYS A 1 647 ? -0.199 -0.500 -8.769 1.00 96.12 647 CYS A N 1
ATOM 5167 C CA . CYS A 1 647 ? -0.473 0.130 -7.474 1.00 96.12 647 CYS A CA 1
ATOM 5168 C C . CYS A 1 647 ? 0.531 -0.304 -6.394 1.00 96.12 647 CYS A C 1
ATOM 5170 O O . CYS A 1 647 ? 1.009 0.550 -5.650 1.00 96.12 647 CYS A O 1
ATOM 5172 N N . PHE A 1 648 ? 0.903 -1.590 -6.353 1.00 95.19 648 PHE A N 1
ATOM 5173 C CA . PHE A 1 648 ? 1.949 -2.106 -5.466 1.00 95.19 648 PHE A CA 1
ATOM 5174 C C . PHE A 1 648 ? 3.296 -1.403 -5.691 1.00 95.19 648 PHE A C 1
ATOM 5176 O O . PHE A 1 648 ? 3.887 -0.881 -4.748 1.00 95.19 648 PHE A O 1
ATOM 5183 N N . LEU A 1 649 ? 3.761 -1.305 -6.938 1.00 95.75 649 LEU A N 1
ATOM 5184 C CA . LEU A 1 649 ? 5.028 -0.630 -7.237 1.00 95.75 649 LEU A CA 1
ATOM 5185 C C . LEU A 1 649 ? 4.977 0.872 -6.918 1.00 95.75 649 LEU A C 1
ATOM 5187 O O . LEU A 1 649 ? 5.942 1.413 -6.378 1.00 95.75 649 LEU A O 1
ATOM 5191 N N . VAL A 1 650 ? 3.854 1.546 -7.198 1.00 96.69 650 VAL A N 1
ATOM 5192 C CA . VAL A 1 650 ? 3.679 2.971 -6.867 1.00 96.69 650 VAL A CA 1
ATOM 5193 C C . VAL A 1 650 ? 3.738 3.190 -5.358 1.00 96.69 650 VAL A C 1
ATOM 5195 O O . VAL A 1 650 ? 4.480 4.064 -4.903 1.00 96.69 650 VAL A O 1
ATOM 5198 N N . MET A 1 651 ? 2.999 2.400 -4.571 1.00 94.44 651 MET A N 1
ATOM 5199 C CA . MET A 1 651 ? 3.032 2.558 -3.117 1.00 94.44 651 MET A CA 1
ATOM 5200 C C . MET A 1 651 ? 4.432 2.263 -2.562 1.00 94.44 651 MET A C 1
ATOM 5202 O O . MET A 1 651 ? 4.916 3.031 -1.737 1.00 94.44 651 MET A O 1
ATOM 5206 N N . THR A 1 652 ? 5.139 1.234 -3.053 1.00 93.88 652 THR A N 1
ATOM 5207 C CA . THR A 1 652 ? 6.503 0.925 -2.598 1.00 93.88 652 THR A CA 1
ATOM 5208 C C . THR A 1 652 ? 7.474 2.059 -2.919 1.00 93.88 652 THR A C 1
ATOM 5210 O O . THR A 1 652 ? 8.280 2.425 -2.063 1.00 93.88 652 THR A O 1
ATOM 5213 N N . LEU A 1 653 ? 7.389 2.653 -4.115 1.00 94.88 653 LEU A N 1
ATOM 5214 C CA . LEU A 1 653 ? 8.199 3.814 -4.491 1.00 94.88 653 LEU A CA 1
ATOM 5215 C C . LEU A 1 653 ? 7.964 4.993 -3.542 1.00 94.88 653 LEU A C 1
ATOM 5217 O O . LEU A 1 653 ? 8.914 5.610 -3.063 1.00 94.88 653 LEU A O 1
ATOM 5221 N N . PHE A 1 654 ? 6.702 5.323 -3.274 1.00 94.44 654 PHE A N 1
ATOM 5222 C CA . PHE A 1 654 ? 6.359 6.463 -2.429 1.00 94.44 654 PHE A CA 1
ATOM 5223 C C . PHE A 1 654 ? 6.728 6.245 -0.964 1.00 94.44 654 PHE A C 1
ATOM 5225 O O . PHE A 1 654 ? 7.274 7.165 -0.356 1.00 94.44 654 PHE A O 1
ATOM 5232 N N . LEU A 1 655 ? 6.528 5.042 -0.421 1.00 91.50 655 LEU A N 1
ATOM 5233 C CA . LEU A 1 655 ? 6.951 4.705 0.940 1.00 91.50 655 LEU A CA 1
ATOM 5234 C C . LEU A 1 655 ? 8.476 4.772 1.091 1.00 91.50 655 LEU A C 1
ATOM 5236 O O . LEU A 1 655 ? 8.958 5.403 2.027 1.00 91.50 655 LEU A O 1
ATOM 5240 N N . LYS A 1 656 ? 9.248 4.244 0.127 1.00 90.56 656 LYS A N 1
ATOM 5241 C CA . LYS A 1 656 ? 10.722 4.369 0.118 1.00 90.56 656 LYS A CA 1
ATOM 5242 C C . LYS A 1 656 ? 11.209 5.822 0.066 1.00 90.56 656 LYS A C 1
ATOM 5244 O O . LYS A 1 656 ? 12.305 6.116 0.523 1.00 90.56 656 LYS A O 1
ATOM 5249 N N . LEU A 1 657 ? 10.406 6.730 -0.488 1.00 91.06 657 LEU A N 1
ATOM 5250 C CA . LEU A 1 657 ? 10.687 8.168 -0.540 1.00 91.06 657 LEU A CA 1
ATOM 5251 C C . LEU A 1 657 ? 10.135 8.953 0.662 1.00 91.06 657 LEU A C 1
ATOM 5253 O O . LEU A 1 657 ? 10.229 10.180 0.662 1.00 91.06 657 LEU A O 1
ATOM 5257 N N . GLY A 1 658 ? 9.504 8.290 1.637 1.00 89.69 658 GLY A N 1
ATOM 5258 C CA . GLY A 1 658 ? 8.841 8.945 2.770 1.00 89.69 658 GLY A CA 1
ATOM 5259 C C . GLY A 1 658 ? 7.589 9.752 2.393 1.00 89.69 658 GLY A C 1
ATOM 5260 O O . GLY A 1 658 ? 7.136 10.590 3.167 1.00 89.69 658 GLY A O 1
ATOM 5261 N N . LYS A 1 659 ? 7.012 9.540 1.201 1.00 91.44 659 LYS A N 1
ATOM 5262 C CA . LYS A 1 659 ? 5.811 10.240 0.707 1.00 91.44 659 LYS A CA 1
ATOM 5263 C C . LYS A 1 659 ? 4.533 9.478 1.075 1.00 91.44 659 LYS A C 1
ATOM 5265 O O . LYS A 1 659 ? 3.841 8.962 0.196 1.00 91.44 659 LYS A O 1
ATOM 5270 N N . THR A 1 660 ? 4.208 9.426 2.363 1.00 91.25 660 THR A N 1
ATOM 5271 C CA . THR A 1 660 ? 3.051 8.685 2.908 1.00 91.25 660 THR A CA 1
ATOM 5272 C C . THR A 1 660 ? 1.708 9.150 2.329 1.00 91.25 660 THR A C 1
ATOM 5274 O O . THR A 1 660 ? 0.932 8.326 1.846 1.00 91.25 660 THR A O 1
ATOM 5277 N N . GLU A 1 661 ? 1.470 10.463 2.250 1.00 91.12 661 GLU A N 1
ATOM 5278 C CA . GLU A 1 661 ? 0.247 11.043 1.658 1.00 91.12 661 GLU A CA 1
ATOM 5279 C C . GLU A 1 661 ? 0.048 10.659 0.186 1.00 91.12 661 GLU A C 1
ATOM 5281 O O . GLU A 1 661 ? -1.071 10.409 -0.261 1.00 91.12 661 GLU A O 1
ATOM 5286 N N . GLY A 1 662 ? 1.143 10.598 -0.578 1.00 92.19 662 GLY A N 1
ATOM 5287 C CA . GLY A 1 662 ? 1.097 10.181 -1.977 1.00 92.19 662 GLY A CA 1
ATOM 5288 C C . GLY A 1 662 ? 0.803 8.690 -2.125 1.00 92.19 662 GLY A C 1
ATOM 5289 O O . GLY A 1 662 ? 0.160 8.298 -3.095 1.00 92.19 662 GLY A O 1
ATOM 5290 N N . ALA A 1 663 ? 1.279 7.861 -1.187 1.00 95.19 663 ALA A N 1
ATOM 5291 C CA . ALA A 1 663 ? 1.102 6.409 -1.209 1.00 95.19 663 ALA A CA 1
ATOM 5292 C C . ALA A 1 663 ? -0.340 5.997 -0.899 1.00 95.19 663 ALA A C 1
ATOM 5294 O O . ALA A 1 663 ? -0.852 5.074 -1.531 1.00 95.19 663 ALA A O 1
ATOM 5295 N N . LEU A 1 664 ? -0.998 6.697 0.031 1.00 95.00 664 LEU A N 1
ATOM 5296 C CA . LEU A 1 664 ? -2.293 6.311 0.592 1.00 95.00 664 LEU A CA 1
ATOM 5297 C C . LEU A 1 664 ? -3.367 5.941 -0.459 1.00 95.00 664 LEU A C 1
ATOM 5299 O O . LEU A 1 664 ? -3.881 4.827 -0.366 1.00 95.00 664 LEU A O 1
ATOM 5303 N N . PRO A 1 665 ? -3.659 6.747 -1.504 1.00 95.69 665 PRO A N 1
ATOM 5304 C CA . PRO A 1 665 ? -4.674 6.383 -2.503 1.00 95.69 665 PRO A CA 1
ATOM 5305 C C . PRO A 1 665 ? -4.368 5.074 -3.244 1.00 95.69 665 PRO A C 1
ATOM 5307 O O . PRO A 1 665 ? -5.276 4.344 -3.640 1.00 95.69 665 PRO A O 1
ATOM 5310 N N . PHE A 1 666 ? -3.085 4.759 -3.440 1.00 96.50 666 PHE A N 1
ATOM 5311 C CA . PHE A 1 666 ? -2.663 3.524 -4.097 1.00 96.50 666 PHE A CA 1
ATOM 5312 C C . PHE A 1 666 ? -2.734 2.325 -3.151 1.00 96.50 666 PHE A C 1
ATOM 5314 O O . PHE A 1 666 ? -3.069 1.239 -3.613 1.00 96.50 666 PHE A O 1
ATOM 5321 N N . VAL A 1 667 ? -2.495 2.513 -1.847 1.00 95.62 667 VAL A N 1
ATOM 5322 C CA . VAL A 1 667 ? -2.689 1.467 -0.826 1.00 95.62 667 VAL A CA 1
ATOM 5323 C C . VAL A 1 667 ? -4.176 1.136 -0.673 1.00 95.62 667 VAL A C 1
ATOM 5325 O O . VAL A 1 667 ? -4.549 -0.035 -0.701 1.00 95.62 667 VAL A O 1
ATOM 5328 N N . GLU A 1 668 ? -5.039 2.153 -0.594 1.00 95.50 668 GLU A N 1
ATOM 5329 C CA . GLU A 1 668 ? -6.501 1.992 -0.554 1.00 95.50 668 GLU A CA 1
ATOM 5330 C C . GLU A 1 668 ? -7.003 1.229 -1.783 1.00 95.50 668 GLU A C 1
ATOM 5332 O O . GLU A 1 668 ? -7.750 0.250 -1.675 1.00 95.50 668 GLU A O 1
ATOM 5337 N N . ARG A 1 669 ? -6.537 1.639 -2.971 1.00 95.12 669 ARG A N 1
ATOM 5338 C CA . ARG A 1 669 ? -6.901 0.974 -4.217 1.00 95.12 669 ARG A CA 1
ATOM 5339 C C . ARG A 1 669 ? -6.379 -0.458 -4.280 1.00 95.12 669 ARG A C 1
ATOM 5341 O O . ARG A 1 669 ? -7.099 -1.343 -4.737 1.00 95.12 669 ARG A O 1
ATOM 5348 N N . LEU A 1 670 ? -5.161 -0.701 -3.805 1.00 95.00 670 LEU A N 1
ATOM 5349 C CA . LEU A 1 670 ? -4.575 -2.034 -3.775 1.00 95.00 670 LEU A CA 1
ATOM 5350 C C . LEU A 1 670 ? -5.339 -2.971 -2.837 1.00 95.00 670 LEU A C 1
ATOM 5352 O O . LEU A 1 670 ? -5.596 -4.112 -3.213 1.00 95.00 670 LEU A O 1
ATOM 5356 N N . GLN A 1 671 ? -5.762 -2.492 -1.663 1.00 93.88 671 GLN A N 1
ATOM 5357 C CA . GLN A 1 671 ? -6.608 -3.259 -0.745 1.00 93.88 671 GLN A CA 1
ATOM 5358 C C . GLN A 1 671 ? -7.951 -3.610 -1.405 1.00 93.88 671 GLN A C 1
ATOM 5360 O O . GLN A 1 671 ? -8.396 -4.757 -1.332 1.00 93.88 671 GLN A O 1
ATOM 5365 N N . PHE A 1 672 ? -8.568 -2.658 -2.112 1.00 93.69 672 PHE A N 1
ATOM 5366 C CA . PHE A 1 672 ? -9.808 -2.898 -2.854 1.00 93.69 672 PHE A CA 1
ATOM 5367 C C . PHE A 1 672 ? -9.626 -3.958 -3.953 1.00 93.69 672 PHE A C 1
ATOM 5369 O O . PHE A 1 672 ? -10.437 -4.880 -4.077 1.00 93.69 672 PHE A O 1
ATOM 5376 N N . LEU A 1 673 ? -8.552 -3.854 -4.742 1.00 92.94 673 LEU A N 1
ATOM 5377 C CA . LEU A 1 673 ? -8.234 -4.813 -5.804 1.00 92.94 673 LEU A CA 1
ATOM 5378 C C . LEU A 1 673 ? -7.929 -6.200 -5.233 1.00 92.94 673 LEU A C 1
ATOM 5380 O O . LEU A 1 673 ? -8.420 -7.191 -5.760 1.00 92.94 673 LEU A O 1
ATOM 5384 N N . SER A 1 674 ? -7.184 -6.266 -4.129 1.00 92.06 674 SER A N 1
ATOM 5385 C CA . SER A 1 674 ? -6.871 -7.497 -3.400 1.00 92.06 674 SER A CA 1
ATOM 5386 C C . SER A 1 674 ? -8.144 -8.243 -2.990 1.00 92.06 674 SER A C 1
ATOM 5388 O O . SER A 1 674 ? -8.293 -9.423 -3.314 1.00 92.06 674 SER A O 1
ATOM 5390 N N . LEU A 1 675 ? -9.108 -7.549 -2.372 1.00 90.75 675 LEU A N 1
ATOM 5391 C CA . LEU A 1 675 ? -10.410 -8.124 -2.013 1.00 90.75 675 LEU A CA 1
ATOM 5392 C C . LEU A 1 675 ? -11.215 -8.548 -3.247 1.00 90.75 675 LEU A C 1
ATOM 5394 O O . LEU A 1 675 ? -11.791 -9.631 -3.264 1.00 90.75 675 LEU A O 1
ATOM 5398 N N . SER A 1 676 ? -11.219 -7.728 -4.298 1.00 90.62 676 SER A N 1
ATOM 5399 C CA . SER A 1 676 ? -11.996 -7.991 -5.515 1.00 90.62 676 SER A CA 1
ATOM 5400 C C . SER A 1 676 ? -11.471 -9.195 -6.308 1.00 90.62 676 SER A C 1
ATOM 5402 O O . SER A 1 676 ? -12.260 -10.016 -6.770 1.00 90.62 676 SER A O 1
ATOM 5404 N N . ILE A 1 677 ? -10.146 -9.338 -6.441 1.00 88.69 677 ILE A N 1
ATOM 5405 C CA . ILE A 1 677 ? -9.506 -10.500 -7.083 1.00 88.69 677 ILE A CA 1
ATOM 5406 C C . ILE A 1 677 ? -9.728 -11.755 -6.229 1.00 88.69 677 ILE A C 1
ATOM 5408 O O . ILE A 1 677 ? -10.041 -12.825 -6.753 1.00 88.69 677 ILE A O 1
ATOM 5412 N N . SER A 1 678 ? -9.619 -11.620 -4.906 1.00 87.00 678 SER A N 1
ATOM 5413 C CA . SER A 1 678 ? -9.853 -12.720 -3.964 1.00 87.00 678 SER A CA 1
ATOM 5414 C C . SER A 1 678 ? -11.312 -13.173 -3.945 1.00 87.00 678 SER A C 1
ATOM 5416 O O . SER A 1 678 ? -11.566 -14.347 -3.749 1.00 87.00 678 SER A O 1
ATOM 5418 N N . ALA A 1 679 ? -12.280 -12.291 -4.206 1.00 86.00 679 ALA A N 1
ATOM 5419 C CA . ALA A 1 679 ? -13.689 -12.674 -4.330 1.00 86.00 679 ALA A CA 1
ATOM 5420 C C . ALA A 1 679 ? -13.985 -13.472 -5.615 1.00 86.00 679 ALA A C 1
ATOM 5422 O O . ALA A 1 679 ? -14.928 -14.260 -5.653 1.00 86.00 679 ALA A O 1
ATOM 5423 N N . GLN A 1 680 ? -13.190 -13.273 -6.671 1.00 81.62 680 GLN A N 1
ATOM 5424 C CA . GLN A 1 680 ? -13.310 -14.003 -7.942 1.00 81.62 680 GLN A CA 1
ATOM 5425 C C . GLN A 1 680 ? -12.543 -15.335 -7.940 1.00 81.62 680 GLN A C 1
ATOM 5427 O O . GLN A 1 680 ? -12.728 -16.158 -8.834 1.00 81.62 680 GLN A O 1
ATOM 5432 N N . THR A 1 681 ? -11.668 -15.546 -6.958 1.00 72.81 681 THR A N 1
ATOM 5433 C CA . THR A 1 681 ? -10.770 -16.703 -6.859 1.00 72.81 681 THR A CA 1
ATOM 5434 C C . THR A 1 681 ? -10.884 -17.344 -5.470 1.00 72.81 681 THR A C 1
ATOM 5436 O O . THR A 1 681 ? -11.658 -16.901 -4.636 1.00 72.81 681 THR A O 1
ATOM 5439 N N . THR A 1 682 ? -10.158 -18.425 -5.181 1.00 72.25 682 THR A N 1
ATOM 5440 C CA . THR A 1 682 ? -10.108 -19.013 -3.822 1.00 72.25 682 THR A CA 1
ATOM 5441 C C . THR A 1 682 ? -8.889 -18.527 -3.027 1.00 72.25 682 THR A C 1
ATOM 5443 O O . THR A 1 682 ? -8.413 -19.217 -2.127 1.00 72.25 682 THR A O 1
ATOM 5446 N N . VAL A 1 683 ? -8.316 -17.391 -3.426 1.00 76.50 683 VAL A N 1
ATOM 5447 C CA . VAL A 1 683 ? -7.043 -16.855 -2.928 1.00 76.50 683 VAL A CA 1
ATOM 5448 C C . VAL A 1 683 ? -7.320 -15.952 -1.724 1.00 76.50 683 VAL A C 1
ATOM 5450 O O . VAL A 1 683 ? -8.284 -15.193 -1.727 1.00 76.50 683 VAL A O 1
ATOM 5453 N N . SER A 1 684 ? -6.491 -16.027 -0.681 1.00 80.88 684 SER A N 1
ATOM 5454 C CA . SER A 1 684 ? -6.588 -15.109 0.459 1.00 80.88 684 SER A CA 1
ATOM 5455 C C . SER A 1 684 ? -6.115 -13.713 0.046 1.00 80.88 684 SER A C 1
ATOM 5457 O O . SER A 1 684 ? -5.021 -13.603 -0.519 1.00 80.88 684 SER A O 1
ATOM 5459 N N . PRO A 1 685 ? -6.849 -12.643 0.399 1.00 84.44 685 PRO A N 1
ATOM 5460 C CA . PRO A 1 685 ? -6.414 -11.286 0.112 1.00 84.44 685 PRO A CA 1
ATOM 5461 C C . PRO A 1 685 ? -5.120 -10.950 0.858 1.00 84.44 685 PRO A C 1
ATOM 5463 O O . PRO A 1 685 ? -4.864 -11.431 1.967 1.00 84.44 685 PRO A O 1
ATOM 5466 N N . VAL A 1 686 ? -4.318 -10.084 0.241 1.00 85.94 686 VAL A N 1
ATOM 5467 C CA . VAL A 1 686 ? -3.237 -9.356 0.911 1.00 85.94 686 VAL A CA 1
ATOM 5468 C C . VAL A 1 686 ? -3.873 -8.372 1.887 1.00 85.94 686 VAL A C 1
ATOM 5470 O O . VAL A 1 686 ? -4.768 -7.619 1.497 1.00 85.94 686 VAL A O 1
ATOM 5473 N N . ASP A 1 687 ? -3.422 -8.399 3.139 1.00 86.44 687 ASP A N 1
ATOM 5474 C CA . ASP A 1 687 ? -3.902 -7.515 4.194 1.00 86.44 687 ASP A CA 1
ATOM 5475 C C . ASP A 1 687 ? -2.992 -6.291 4.339 1.00 86.44 687 ASP A C 1
ATOM 5477 O O . ASP A 1 687 ? -1.848 -6.396 4.782 1.00 86.44 687 ASP A O 1
ATOM 5481 N N . LEU A 1 688 ? -3.520 -5.126 3.965 1.00 90.88 688 LEU A N 1
ATOM 5482 C CA . LEU A 1 688 ? -2.856 -3.829 4.082 1.00 90.88 688 LEU A CA 1
ATOM 5483 C C . LEU A 1 688 ? -3.468 -2.964 5.194 1.00 90.88 688 LEU A C 1
ATOM 5485 O O . LEU A 1 688 ? -3.097 -1.800 5.329 1.00 90.88 688 LEU A O 1
ATOM 5489 N N . ASN A 1 689 ? -4.391 -3.493 6.006 1.00 91.31 689 ASN A N 1
ATOM 5490 C CA . ASN A 1 689 ? -5.136 -2.694 6.984 1.00 91.31 689 ASN A CA 1
ATOM 5491 C C . ASN A 1 689 ? -4.244 -2.090 8.077 1.00 91.31 689 ASN A C 1
ATOM 5493 O O . ASN A 1 689 ? -4.487 -0.963 8.503 1.00 91.31 689 ASN A O 1
ATOM 5497 N N . TRP A 1 690 ? -3.184 -2.790 8.495 1.00 89.31 690 TRP A N 1
ATOM 5498 C CA . TRP A 1 690 ? -2.187 -2.226 9.415 1.00 89.31 690 TRP A CA 1
ATOM 5499 C C . TRP A 1 690 ? -1.469 -1.012 8.805 1.00 89.31 690 TRP A C 1
ATOM 5501 O O . TRP A 1 690 ? -1.381 0.043 9.430 1.00 89.31 690 TRP A O 1
ATOM 5511 N N . MET A 1 691 ? -1.017 -1.135 7.554 1.00 90.94 691 MET A N 1
ATOM 5512 C CA . MET A 1 691 ? -0.375 -0.037 6.830 1.00 90.94 691 MET A CA 1
ATOM 5513 C C . MET A 1 691 ? -1.341 1.138 6.653 1.00 90.94 691 MET A C 1
ATOM 5515 O O . MET A 1 691 ? -0.970 2.276 6.922 1.00 90.94 691 MET A O 1
ATOM 5519 N N . LEU A 1 692 ? -2.595 0.868 6.274 1.00 93.69 692 LEU A N 1
ATOM 5520 C CA . LEU A 1 692 ? -3.646 1.883 6.183 1.00 93.69 692 LEU A CA 1
ATOM 5521 C C . LEU A 1 692 ? -3.889 2.574 7.529 1.00 93.69 692 LEU A C 1
ATOM 5523 O O . LEU A 1 692 ? -4.005 3.792 7.561 1.00 93.69 692 LEU A O 1
ATOM 5527 N N . SER A 1 693 ? -3.923 1.831 8.641 1.00 93.06 693 SER A N 1
ATOM 5528 C CA . SER A 1 693 ? -4.048 2.404 9.988 1.00 93.06 693 SER A CA 1
ATOM 5529 C C . SER A 1 693 ? -2.928 3.403 10.277 1.00 93.06 693 SER A C 1
ATOM 5531 O O . SER A 1 693 ? -3.203 4.543 10.650 1.00 93.06 693 SER A O 1
ATOM 5533 N N . THR A 1 694 ? -1.674 3.037 10.001 1.00 90.75 694 THR A N 1
ATOM 5534 C CA . THR A 1 694 ? -0.543 3.953 10.201 1.00 90.75 694 THR A CA 1
ATOM 5535 C C . THR A 1 694 ? -0.594 5.160 9.258 1.00 90.75 694 THR A C 1
ATOM 5537 O O . THR A 1 694 ? -0.389 6.284 9.702 1.00 90.75 694 THR A O 1
ATOM 5540 N N . LEU A 1 695 ? -0.956 4.979 7.985 1.00 93.19 695 LEU A N 1
ATOM 5541 C CA . LEU A 1 695 ? -1.081 6.098 7.042 1.00 93.19 695 LEU A CA 1
ATOM 5542 C C . LEU A 1 695 ? -2.224 7.060 7.413 1.00 93.19 695 LEU A C 1
ATOM 5544 O O . LEU A 1 695 ? -2.072 8.274 7.293 1.00 93.19 695 LEU A O 1
ATOM 5548 N N . TYR A 1 696 ? -3.362 6.551 7.895 1.00 94.88 696 TYR A N 1
ATOM 5549 C CA . TYR A 1 696 ? -4.454 7.394 8.394 1.00 94.88 696 TYR A CA 1
ATOM 5550 C C . TYR A 1 696 ? -4.086 8.109 9.692 1.00 94.88 696 TYR A C 1
ATOM 5552 O O . TYR A 1 696 ? -4.482 9.261 9.887 1.00 94.88 696 TYR A O 1
ATOM 5560 N N . TYR A 1 697 ? -3.299 7.465 10.555 1.00 92.19 697 TYR A N 1
ATOM 5561 C CA . TYR A 1 697 ? -2.709 8.124 11.710 1.00 92.19 697 TYR A CA 1
ATOM 5562 C C . TYR A 1 697 ? -1.809 9.288 11.272 1.00 92.19 697 TYR A C 1
ATOM 5564 O O . TYR A 1 697 ? -1.992 10.404 11.754 1.00 92.19 697 TYR A O 1
ATOM 5572 N N . ASP A 1 698 ? -0.907 9.098 10.314 1.00 90.25 698 ASP A N 1
ATOM 5573 C CA . ASP A 1 698 ? -0.036 10.181 9.832 1.00 90.25 698 ASP A CA 1
ATOM 5574 C C . ASP A 1 698 ? -0.835 11.346 9.217 1.00 90.25 698 ASP A C 1
ATOM 5576 O O . ASP A 1 698 ? -0.481 12.513 9.391 1.00 90.25 698 ASP A O 1
ATOM 5580 N N . LYS A 1 699 ? -1.978 11.038 8.594 1.00 91.88 699 LYS A N 1
ATOM 5581 C CA . LYS A 1 699 ? -2.909 12.007 7.996 1.00 91.88 699 LYS A CA 1
ATOM 5582 C C . LYS A 1 699 ? -3.846 12.708 8.987 1.00 91.88 699 LYS A C 1
ATOM 5584 O O . LYS A 1 699 ? -4.643 13.554 8.585 1.00 91.88 699 LYS A O 1
ATOM 5589 N N . TYR A 1 700 ? -3.774 12.377 10.277 1.00 91.88 700 TYR A N 1
ATOM 5590 C CA . TYR A 1 700 ? -4.689 12.885 11.308 1.00 91.88 700 TYR A CA 1
ATOM 5591 C C . TYR A 1 700 ? -6.166 12.523 11.059 1.00 91.88 700 TYR A C 1
ATOM 5593 O O . TYR A 1 700 ? -7.051 13.341 11.295 1.00 91.88 700 TYR A O 1
ATOM 5601 N N . LEU A 1 701 ? -6.431 11.284 10.630 1.00 94.25 701 LEU A N 1
ATOM 5602 C CA . LEU A 1 701 ? -7.779 10.712 10.489 1.00 94.25 701 LEU A CA 1
ATOM 5603 C C . LEU A 1 701 ? -7.993 9.589 11.523 1.00 94.25 701 LEU A C 1
ATOM 5605 O O . LEU A 1 701 ? -7.922 8.401 11.179 1.00 94.25 701 LEU A O 1
ATOM 5609 N N . PRO A 1 702 ? -8.177 9.925 12.813 1.00 93.81 702 PRO A N 1
ATOM 5610 C CA . PRO A 1 702 ? -8.186 8.942 13.891 1.00 93.81 702 PRO A CA 1
ATOM 5611 C C . PRO A 1 702 ? -9.338 7.936 13.805 1.00 93.81 702 PRO A C 1
ATOM 5613 O O . PRO A 1 702 ? -9.124 6.763 14.117 1.00 93.81 702 PRO A O 1
ATOM 5616 N N . HIS A 1 703 ? -10.530 8.329 13.336 1.00 93.75 703 HIS A N 1
ATOM 5617 C CA . HIS A 1 703 ? -11.633 7.374 13.183 1.00 93.75 703 HIS A CA 1
ATOM 5618 C C . HIS A 1 703 ? -11.300 6.312 12.133 1.00 93.75 703 HIS A C 1
ATOM 5620 O O . HIS A 1 703 ? -11.471 5.118 12.387 1.00 93.75 703 HIS A O 1
ATOM 5626 N N . MET A 1 704 ? -10.743 6.742 10.997 1.00 95.38 704 MET A N 1
ATOM 5627 C CA . MET A 1 704 ? -10.293 5.847 9.930 1.00 95.38 704 MET A CA 1
ATOM 5628 C C . MET A 1 704 ? -9.188 4.912 10.413 1.00 95.38 704 MET A C 1
ATOM 5630 O O . MET A 1 704 ? -9.281 3.703 10.210 1.00 95.38 704 MET A O 1
ATOM 5634 N N . SER A 1 705 ? -8.184 5.451 11.111 1.00 94.94 705 SER A N 1
ATOM 5635 C CA . SER A 1 705 ? -7.081 4.667 11.672 1.00 94.94 705 SER A CA 1
ATOM 5636 C C . SER A 1 705 ? -7.571 3.562 12.614 1.00 94.94 705 SER A C 1
ATOM 5638 O O . SER A 1 705 ? -7.083 2.434 12.543 1.00 94.94 705 SER A O 1
ATOM 5640 N N . LEU A 1 706 ? -8.539 3.858 13.488 1.00 93.38 706 LEU A N 1
ATOM 5641 C CA . LEU A 1 706 ? -9.119 2.871 14.407 1.00 93.38 706 LEU A CA 1
ATOM 5642 C C . LEU A 1 706 ? -10.030 1.862 13.693 1.00 93.38 706 LEU A C 1
ATOM 5644 O O . LEU A 1 706 ? -10.031 0.677 14.034 1.00 93.38 706 LEU A O 1
ATOM 5648 N N . GLY A 1 707 ? -10.797 2.314 12.696 1.00 92.56 707 GLY A N 1
ATOM 5649 C CA . GLY A 1 707 ? -11.653 1.455 11.879 1.00 92.56 707 GLY A CA 1
ATOM 5650 C C . GLY A 1 707 ? -10.857 0.420 11.082 1.00 92.56 707 GLY A C 1
ATOM 5651 O O . GLY A 1 707 ? -11.229 -0.754 11.058 1.00 92.56 707 GLY A O 1
ATOM 5652 N N . THR A 1 708 ? -9.733 0.819 10.479 1.00 93.62 708 THR A N 1
ATOM 5653 C CA . THR A 1 708 ? -8.854 -0.102 9.742 1.00 93.62 708 THR A CA 1
ATOM 5654 C C . THR A 1 708 ? -8.062 -1.018 10.664 1.00 93.62 708 THR A C 1
ATOM 5656 O O . THR A 1 708 ? -7.926 -2.201 10.362 1.00 93.62 708 THR A O 1
ATOM 5659 N N . LEU A 1 709 ? -7.614 -0.530 11.826 1.00 91.88 709 LEU A N 1
ATOM 5660 C CA . LEU A 1 709 ? -6.895 -1.341 12.813 1.00 91.88 709 LEU A CA 1
ATOM 5661 C C . LEU A 1 709 ? -7.687 -2.592 13.225 1.00 91.88 709 LEU A C 1
ATOM 5663 O O . LEU A 1 709 ? -7.109 -3.665 13.380 1.00 91.88 709 LEU A O 1
ATOM 5667 N N . ARG A 1 710 ? -9.018 -2.474 13.332 1.00 88.44 710 ARG A N 1
ATOM 5668 C CA . ARG A 1 710 ? -9.917 -3.589 13.668 1.00 88.44 710 ARG A CA 1
ATOM 5669 C C . ARG A 1 710 ? -9.972 -4.677 12.590 1.00 88.44 710 ARG A C 1
ATOM 5671 O O . ARG A 1 710 ? -10.275 -5.823 12.910 1.00 88.44 710 ARG A O 1
ATOM 5678 N N . LEU A 1 711 ? -9.702 -4.325 11.333 1.00 89.50 711 LEU A N 1
ATOM 5679 C CA . LEU A 1 711 ? -9.664 -5.252 10.195 1.00 89.50 711 LEU A CA 1
ATOM 5680 C C . LEU A 1 711 ? -8.271 -5.850 9.965 1.00 89.50 711 LEU A C 1
ATOM 5682 O O . LEU A 1 711 ? -8.144 -6.792 9.186 1.00 89.50 711 LEU A O 1
ATOM 5686 N N . ALA A 1 712 ? -7.236 -5.316 10.621 1.00 86.50 712 ALA A N 1
ATOM 5687 C CA . ALA A 1 712 ? -5.878 -5.821 10.496 1.00 86.50 712 ALA A CA 1
ATOM 5688 C C . ALA A 1 712 ? -5.777 -7.245 11.049 1.00 86.50 712 ALA A C 1
ATOM 5690 O O . ALA A 1 712 ? -6.020 -7.497 12.232 1.00 86.50 712 ALA A O 1
ATOM 5691 N N . SER A 1 713 ? -5.378 -8.165 10.177 1.00 75.31 713 SER A N 1
ATOM 5692 C CA . SER A 1 713 ? -5.225 -9.579 10.477 1.00 75.31 713 SER A CA 1
ATOM 5693 C C . SER A 1 713 ? -4.170 -9.826 11.554 1.00 75.31 713 SER A C 1
ATOM 5695 O O . SER A 1 713 ? -3.250 -9.036 11.789 1.00 75.31 713 SER A O 1
ATOM 5697 N N . ASP A 1 714 ? -4.283 -10.983 12.197 1.00 66.50 714 ASP A N 1
ATOM 5698 C CA . ASP A 1 714 ? -3.319 -11.464 13.190 1.00 66.50 714 ASP A CA 1
ATOM 5699 C C . ASP A 1 714 ? -2.206 -12.310 12.545 1.00 66.50 714 ASP A C 1
ATOM 5701 O O . ASP A 1 714 ? -1.565 -13.130 13.204 1.00 66.50 714 ASP A O 1
ATOM 5705 N N . GLN A 1 715 ? -1.961 -12.137 11.235 1.00 53.25 715 GLN A N 1
ATOM 5706 C CA . GLN A 1 715 ? -0.937 -12.892 10.498 1.00 53.25 715 GLN A CA 1
ATOM 5707 C C . GLN A 1 715 ? 0.457 -12.725 11.122 1.00 53.25 715 GLN A C 1
ATOM 5709 O O . GLN A 1 715 ? 1.262 -13.658 11.114 1.00 53.25 715 GLN A O 1
ATOM 5714 N N . ARG A 1 716 ? 0.715 -11.576 11.758 1.00 56.88 716 ARG A N 1
ATOM 5715 C CA . ARG A 1 716 ? 1.876 -11.368 12.623 1.00 56.88 716 ARG A CA 1
ATOM 5716 C C . ARG A 1 716 ? 1.572 -11.906 14.023 1.00 56.88 716 ARG A C 1
ATOM 5718 O O . ARG A 1 716 ? 1.201 -11.151 14.915 1.00 56.88 716 ARG A O 1
ATOM 5725 N N . ARG A 1 717 ? 1.779 -13.209 14.247 1.00 64.31 717 ARG A N 1
ATOM 5726 C CA . ARG A 1 717 ? 1.708 -13.855 15.581 1.00 64.31 717 ARG A CA 1
ATOM 5727 C C . ARG A 1 717 ? 2.874 -13.451 16.502 1.00 64.31 717 ARG A C 1
ATOM 5729 O O . ARG A 1 717 ? 3.477 -14.291 17.181 1.00 64.31 717 ARG A O 1
ATOM 5736 N N . SER A 1 718 ? 3.266 -12.181 16.476 1.00 80.06 718 SER A N 1
ATOM 5737 C CA . SER A 1 718 ? 4.260 -11.627 17.382 1.00 80.06 718 SER A CA 1
ATOM 5738 C C . SER A 1 718 ? 3.570 -10.834 18.482 1.00 80.06 718 SER A C 1
ATOM 5740 O O . SER A 1 718 ? 2.619 -10.085 18.250 1.00 80.06 718 SER A O 1
ATOM 5742 N N . LEU A 1 719 ? 4.071 -11.021 19.705 1.00 84.06 719 LEU A N 1
ATOM 5743 C CA . LEU A 1 719 ? 3.657 -10.228 20.856 1.00 84.06 719 LEU A CA 1
ATOM 5744 C C . LEU A 1 719 ? 3.856 -8.735 20.555 1.00 84.06 719 LEU A C 1
ATOM 5746 O O . LEU A 1 719 ? 2.947 -7.937 20.759 1.00 84.06 719 LEU A O 1
ATOM 5750 N N . HIS A 1 720 ? 4.998 -8.402 19.945 1.00 82.56 720 HIS A N 1
ATOM 5751 C CA . HIS A 1 720 ? 5.328 -7.061 19.476 1.00 82.56 720 HIS A CA 1
ATOM 5752 C C . HIS A 1 720 ? 4.244 -6.451 18.578 1.00 82.56 720 HIS A C 1
ATOM 5754 O O . HIS A 1 720 ? 3.714 -5.395 18.905 1.00 82.56 720 HIS A O 1
ATOM 5760 N N . ALA A 1 721 ? 3.849 -7.130 17.494 1.00 80.81 721 ALA A N 1
ATOM 5761 C CA . ALA A 1 721 ? 2.854 -6.595 16.562 1.00 80.81 721 ALA A CA 1
ATOM 5762 C C . ALA A 1 721 ? 1.497 -6.357 17.237 1.00 80.81 721 ALA A C 1
ATOM 5764 O O . ALA A 1 721 ? 0.789 -5.416 16.896 1.00 80.81 721 ALA A O 1
ATOM 5765 N N . THR A 1 722 ? 1.137 -7.180 18.223 1.00 86.69 722 THR A N 1
ATOM 5766 C CA . THR A 1 722 ? -0.122 -7.007 18.958 1.00 86.69 722 THR A CA 1
ATOM 5767 C C . THR A 1 722 ? -0.056 -5.815 19.917 1.00 86.69 722 THR A C 1
ATOM 5769 O O . THR A 1 722 ? -1.003 -5.035 20.002 1.00 86.69 722 THR A O 1
ATOM 5772 N N . LEU A 1 723 ? 1.080 -5.612 20.590 1.00 88.25 723 LEU A N 1
ATOM 5773 C CA . LEU A 1 723 ? 1.312 -4.440 21.441 1.00 88.25 723 LEU A CA 1
ATOM 5774 C C . LEU A 1 723 ? 1.380 -3.139 20.635 1.00 88.25 723 LEU A C 1
ATOM 5776 O O . LEU A 1 723 ? 0.876 -2.116 21.092 1.00 88.25 723 LEU A O 1
ATOM 5780 N N . GLN A 1 724 ? 1.900 -3.181 19.408 1.00 86.94 724 GLN A N 1
ATOM 5781 C CA . GLN A 1 724 ? 1.826 -2.048 18.486 1.00 86.94 724 GLN A CA 1
ATOM 5782 C C . GLN A 1 724 ? 0.371 -1.662 18.164 1.00 86.94 724 GLN A C 1
ATOM 5784 O O . GLN A 1 724 ? 0.073 -0.473 18.058 1.00 86.94 724 GLN A O 1
ATOM 5789 N N . LYS A 1 725 ? -0.565 -2.626 18.068 1.00 88.56 725 LYS A N 1
ATOM 5790 C CA . LYS A 1 725 ? -2.003 -2.316 17.929 1.00 88.56 725 LYS A CA 1
ATOM 5791 C C . LYS A 1 725 ? -2.536 -1.575 19.164 1.00 88.56 725 LYS A C 1
ATOM 5793 O O . LYS A 1 725 ? -3.300 -0.626 19.008 1.00 88.56 725 LYS A O 1
ATOM 5798 N N . VAL A 1 726 ? -2.115 -1.965 20.372 1.00 90.50 726 VAL A N 1
ATOM 5799 C CA . VAL A 1 726 ? -2.503 -1.293 21.629 1.00 90.50 726 VAL A CA 1
ATOM 5800 C C . VAL A 1 726 ? -2.001 0.150 21.658 1.00 90.50 726 VAL A C 1
ATOM 5802 O O . VAL A 1 726 ? -2.801 1.066 21.842 1.00 90.50 726 VAL A O 1
ATOM 5805 N N . ASP A 1 727 ? -0.705 0.359 21.425 1.00 88.69 727 ASP A N 1
ATOM 5806 C CA . ASP A 1 727 ? -0.097 1.693 21.385 1.00 88.69 727 ASP A CA 1
ATOM 5807 C C . ASP A 1 727 ? -0.765 2.581 20.326 1.00 88.69 727 ASP A C 1
ATOM 5809 O O . ASP A 1 727 ? -1.221 3.689 20.620 1.00 88.69 727 ASP A O 1
ATOM 5813 N N . ARG A 1 728 ? -0.948 2.053 19.108 1.00 89.50 728 ARG A N 1
ATOM 5814 C CA . ARG A 1 728 ? -1.620 2.780 18.027 1.00 89.50 728 ARG A CA 1
ATOM 5815 C C . ARG A 1 728 ? -3.050 3.165 18.397 1.00 89.50 728 ARG A C 1
ATOM 5817 O O . ARG A 1 728 ? -3.492 4.262 18.045 1.00 89.50 728 ARG A O 1
ATOM 5824 N N . PHE A 1 729 ? -3.779 2.298 19.100 1.00 91.81 729 PHE A N 1
ATOM 5825 C CA . PHE A 1 729 ? -5.126 2.613 19.566 1.00 91.81 729 PHE A CA 1
ATOM 5826 C C . PHE A 1 729 ? -5.101 3.764 20.578 1.00 91.81 729 PHE A C 1
ATOM 5828 O O . PHE A 1 729 ? -5.850 4.726 20.418 1.00 91.81 729 PHE A O 1
ATOM 5835 N N . ILE A 1 730 ? -4.213 3.704 21.576 1.00 89.12 730 ILE A N 1
ATOM 5836 C CA . ILE A 1 730 ? -4.070 4.739 22.613 1.00 89.12 730 ILE A CA 1
ATOM 5837 C C . ILE A 1 730 ? -3.723 6.091 21.981 1.00 89.12 730 ILE A C 1
ATOM 5839 O O . ILE A 1 730 ? -4.379 7.090 22.269 1.00 89.12 730 ILE A O 1
ATOM 5843 N N . GLN A 1 731 ? -2.763 6.127 21.054 1.00 89.06 731 GLN A N 1
ATOM 5844 C CA . GLN A 1 731 ? -2.374 7.357 20.358 1.00 89.06 731 GLN A CA 1
ATOM 5845 C C . GLN A 1 731 ? -3.539 7.995 19.587 1.00 89.06 731 GLN A C 1
ATOM 5847 O O . GLN A 1 731 ? -3.700 9.216 19.599 1.00 89.06 731 GLN A O 1
ATOM 5852 N N . ASN A 1 732 ? -4.374 7.190 18.923 1.00 90.25 732 ASN A N 1
ATOM 5853 C CA . ASN A 1 732 ? -5.564 7.694 18.232 1.00 90.25 732 ASN A CA 1
ATOM 5854 C C . ASN A 1 732 ? -6.659 8.139 19.205 1.00 90.25 732 ASN A C 1
ATOM 5856 O O . ASN A 1 732 ? -7.307 9.157 18.977 1.00 90.25 732 ASN A O 1
ATOM 5860 N N . ALA A 1 733 ? -6.843 7.414 20.304 1.00 87.81 733 ALA A N 1
ATOM 5861 C CA . ALA A 1 733 ? -7.821 7.758 21.323 1.00 87.81 733 ALA A CA 1
ATOM 5862 C C . ALA A 1 733 ? -7.513 9.107 21.997 1.00 87.81 733 ALA A C 1
ATOM 5864 O O . ALA A 1 733 ? -8.419 9.916 22.188 1.00 87.81 733 ALA A O 1
ATOM 5865 N N . ILE A 1 734 ? -6.233 9.391 22.261 1.00 86.94 734 ILE A N 1
ATOM 5866 C CA . ILE A 1 734 ? -5.768 10.690 22.773 1.00 86.94 734 ILE A CA 1
ATOM 5867 C C . ILE A 1 734 ? -6.106 11.831 21.800 1.00 86.94 734 ILE A C 1
ATOM 5869 O O . ILE A 1 734 ? -6.458 12.929 22.228 1.00 86.94 734 ILE A O 1
ATOM 5873 N N . ARG A 1 735 ? -6.032 11.585 20.485 1.00 87.62 735 ARG A N 1
ATOM 5874 C CA . ARG A 1 735 ? -6.381 12.590 19.464 1.00 87.62 735 ARG A CA 1
ATOM 5875 C C . ARG A 1 735 ? -7.876 12.877 19.404 1.00 87.62 735 ARG A C 1
ATOM 5877 O O . ARG A 1 735 ? -8.247 14.019 19.164 1.00 87.62 735 ARG A O 1
ATOM 5884 N N . LEU A 1 736 ? -8.706 11.857 19.617 1.00 84.31 736 LEU A N 1
ATOM 5885 C CA . LEU A 1 736 ? -10.163 12.004 19.667 1.00 84.31 736 LEU A CA 1
ATOM 5886 C C . LEU A 1 736 ? -10.619 12.715 20.942 1.00 84.31 736 LEU A C 1
ATOM 5888 O O . LEU A 1 736 ? -11.578 13.473 20.910 1.00 84.31 736 LEU A O 1
ATOM 5892 N N . ASN A 1 737 ? -9.924 12.495 22.061 1.00 75.19 737 ASN A N 1
ATOM 5893 C CA . ASN A 1 737 ? -10.258 13.095 23.345 1.00 75.19 737 ASN A CA 1
ATOM 5894 C C . ASN A 1 737 ? -9.006 13.637 24.034 1.00 75.19 737 ASN A C 1
ATOM 5896 O O . ASN A 1 737 ? -8.325 12.920 24.765 1.00 75.19 737 ASN A O 1
ATOM 5900 N N . ALA A 1 738 ? -8.757 14.942 23.898 1.00 64.88 738 ALA A N 1
ATOM 5901 C CA . ALA A 1 738 ? -7.633 15.608 24.565 1.00 64.88 738 ALA A CA 1
ATOM 5902 C C . ALA A 1 738 ? -7.686 15.499 26.103 1.00 64.88 738 ALA A C 1
ATOM 5904 O O . ALA A 1 738 ? -6.667 15.616 26.769 1.00 64.88 738 ALA A O 1
ATOM 5905 N N . GLN A 1 739 ? -8.855 15.221 26.690 1.00 59.00 739 GLN A N 1
ATOM 5906 C CA . GLN A 1 739 ? -8.993 14.947 28.128 1.00 59.00 739 GLN A CA 1
ATOM 5907 C C . GLN A 1 739 ? -8.300 13.645 28.565 1.00 59.00 739 GLN A C 1
ATOM 5909 O O . GLN A 1 739 ? -8.163 13.397 29.760 1.00 59.00 739 GLN A O 1
ATOM 5914 N N . TRP A 1 740 ? -7.872 12.806 27.616 1.00 62.66 740 TRP A N 1
ATOM 5915 C CA . TRP A 1 740 ? -7.154 11.558 27.874 1.00 62.66 740 TRP A CA 1
ATOM 5916 C C . TRP A 1 740 ? -5.627 11.756 27.881 1.00 62.66 740 TRP A C 1
ATOM 5918 O O . TRP A 1 740 ? -4.873 10.790 27.896 1.00 62.66 740 TRP A O 1
ATOM 5928 N N . THR A 1 741 ? -5.141 13.002 27.910 1.00 56.00 741 THR A N 1
ATOM 5929 C CA . THR A 1 741 ? -3.724 13.308 28.145 1.00 56.00 741 THR A CA 1
ATOM 5930 C C . THR A 1 741 ? -3.443 13.387 29.651 1.00 56.00 741 THR A C 1
ATOM 5932 O O . THR A 1 741 ? -3.547 14.456 30.253 1.00 56.00 741 THR A O 1
ATOM 5935 N N . GLY A 1 742 ? -3.107 12.262 30.284 1.00 58.00 742 GLY A N 1
ATOM 5936 C CA . GLY A 1 742 ? -2.653 12.228 31.680 1.00 58.00 742 GLY A CA 1
ATOM 5937 C C . GLY A 1 742 ? -2.470 10.812 32.229 1.00 58.00 742 GLY A C 1
ATOM 5938 O O . GLY A 1 742 ? -3.106 9.880 31.738 1.00 58.00 742 GLY A O 1
ATOM 5939 N N . ASP A 1 743 ? -1.644 10.666 33.271 1.00 55.66 743 ASP A N 1
ATOM 5940 C CA . ASP A 1 743 ? -1.301 9.369 33.891 1.00 55.66 743 ASP A CA 1
ATOM 5941 C C . ASP A 1 743 ? -2.520 8.629 34.486 1.00 55.66 743 ASP A C 1
ATOM 5943 O O . ASP A 1 743 ? -2.490 7.410 34.606 1.00 55.66 743 ASP A O 1
ATOM 5947 N N . ASN A 1 744 ? -3.615 9.347 34.779 1.00 57.12 744 ASN A N 1
ATOM 5948 C CA . ASN A 1 744 ? -4.885 8.795 35.283 1.00 57.12 744 ASN A CA 1
ATOM 5949 C C . ASN A 1 744 ? -6.021 8.811 34.239 1.00 57.12 744 ASN A C 1
ATOM 5951 O O . ASN A 1 744 ? -7.201 8.740 34.598 1.00 57.12 744 ASN A O 1
ATOM 5955 N N . SER A 1 745 ? -5.701 8.971 32.952 1.00 65.75 745 SER A N 1
ATOM 5956 C CA . SER A 1 745 ? -6.713 8.898 31.894 1.00 65.75 745 SER A CA 1
ATOM 5957 C C . SER A 1 745 ? -7.274 7.474 31.770 1.00 65.75 745 SER A C 1
ATOM 5959 O O . SER A 1 745 ? -6.525 6.502 31.884 1.00 65.75 745 SER A O 1
ATOM 5961 N N . PRO A 1 746 ? -8.595 7.311 31.564 1.00 71.75 746 PRO A N 1
ATOM 5962 C CA . PRO A 1 746 ? -9.176 5.985 31.427 1.00 71.75 746 PRO A CA 1
ATOM 5963 C C . PRO A 1 746 ? -8.669 5.326 30.142 1.00 71.75 746 PRO A C 1
ATOM 5965 O O . PRO A 1 746 ? -8.834 5.864 29.046 1.00 71.75 746 PRO A O 1
ATOM 5968 N N . LEU A 1 747 ? -8.083 4.137 30.281 1.00 83.31 747 LEU A N 1
ATOM 5969 C CA . LEU A 1 747 ? -7.674 3.323 29.141 1.00 83.31 747 LEU A CA 1
ATOM 5970 C C . LEU A 1 747 ? -8.903 2.920 28.305 1.00 83.31 747 LEU A C 1
ATOM 5972 O O . LEU A 1 747 ? -9.880 2.449 28.886 1.00 83.31 747 LEU A O 1
ATOM 5976 N N . PRO A 1 748 ? -8.871 3.043 26.964 1.00 88.75 748 PRO A N 1
ATOM 5977 C CA . PRO A 1 748 ? -10.010 2.691 26.119 1.00 88.75 748 PRO A CA 1
ATOM 5978 C C . PRO A 1 748 ? -10.381 1.206 26.234 1.00 88.75 748 PRO A C 1
ATOM 5980 O O . PRO A 1 748 ? -9.528 0.342 26.043 1.00 88.75 748 PRO A O 1
ATOM 5983 N N . ALA A 1 749 ? -11.658 0.882 26.460 1.00 90.06 749 ALA A N 1
ATOM 5984 C CA . ALA A 1 749 ? -12.132 -0.504 26.598 1.00 90.06 749 ALA A CA 1
ATOM 5985 C C . ALA A 1 749 ? -11.776 -1.403 25.395 1.00 90.06 749 ALA A C 1
ATOM 5987 O O . ALA A 1 749 ? -11.529 -2.598 25.556 1.00 90.06 749 ALA A O 1
ATOM 5988 N N . GLN A 1 750 ? -11.696 -0.832 24.194 1.00 91.19 750 GLN A N 1
ATOM 5989 C CA . GLN A 1 750 ? -11.372 -1.530 22.949 1.00 91.19 750 GLN A CA 1
ATOM 5990 C C . GLN A 1 750 ? -9.985 -2.186 22.963 1.00 91.19 750 GLN A C 1
ATOM 5992 O O . GLN A 1 750 ? -9.783 -3.199 22.290 1.00 91.19 750 GLN A O 1
ATOM 5997 N N . ILE A 1 751 ? -9.024 -1.654 23.733 1.00 91.94 751 ILE A N 1
ATOM 5998 C CA . ILE A 1 751 ? -7.668 -2.222 23.775 1.00 91.94 751 ILE A CA 1
ATOM 5999 C C . ILE A 1 751 ? -7.650 -3.621 24.397 1.00 91.94 751 ILE A C 1
ATOM 6001 O O . ILE A 1 751 ? -6.715 -4.379 24.146 1.00 91.94 751 ILE A O 1
ATOM 6005 N N . THR A 1 752 ? -8.685 -3.988 25.168 1.00 92.31 752 THR A N 1
ATOM 6006 C CA . THR A 1 752 ? -8.802 -5.321 25.778 1.00 92.31 752 THR A CA 1
ATOM 6007 C C . THR A 1 752 ? -8.748 -6.435 24.744 1.00 92.31 752 THR A C 1
ATOM 6009 O O . THR A 1 752 ? -8.172 -7.481 25.024 1.00 92.31 752 THR A O 1
ATOM 6012 N N . ILE A 1 753 ? -9.254 -6.202 23.532 1.00 90.44 753 ILE A N 1
ATOM 6013 C CA . ILE A 1 753 ? -9.215 -7.182 22.446 1.00 90.44 753 ILE A CA 1
ATOM 6014 C C . ILE A 1 753 ? -7.764 -7.534 22.104 1.00 90.44 753 ILE A C 1
ATOM 6016 O O . ILE A 1 753 ? -7.383 -8.704 22.094 1.00 90.44 753 ILE A O 1
ATOM 6020 N N . TYR A 1 754 ? -6.932 -6.515 21.900 1.00 91.12 754 TYR A N 1
ATOM 6021 C CA . TYR A 1 754 ? -5.524 -6.700 21.564 1.00 91.12 754 TYR A CA 1
ATOM 6022 C C . TYR A 1 754 ? -4.709 -7.183 22.773 1.00 91.12 754 TYR A C 1
ATOM 6024 O O . TYR A 1 754 ? -3.840 -8.034 22.620 1.00 91.12 754 TYR A O 1
ATOM 6032 N N . LEU A 1 755 ? -5.018 -6.730 23.993 1.00 92.31 755 LEU A N 1
ATOM 6033 C CA . LEU A 1 755 ? -4.367 -7.231 25.211 1.00 92.31 755 LEU A CA 1
ATOM 6034 C C . LEU A 1 755 ? -4.644 -8.725 25.444 1.00 92.31 755 LEU A C 1
ATOM 6036 O O . LEU A 1 755 ? -3.728 -9.467 25.797 1.00 92.31 755 LEU A O 1
ATOM 6040 N N . LYS A 1 756 ? -5.872 -9.197 25.197 1.00 91.88 756 LYS A N 1
ATOM 6041 C CA . LYS A 1 756 ? -6.222 -10.626 25.271 1.00 91.88 756 LYS A CA 1
ATOM 6042 C C . LYS A 1 756 ? -5.498 -11.445 24.201 1.00 91.88 756 LYS A C 1
ATOM 6044 O O . LYS A 1 756 ? -4.972 -12.514 24.508 1.00 91.88 756 LYS A O 1
ATOM 6049 N N . GLN A 1 757 ? -5.411 -10.932 22.971 1.00 90.50 757 GLN A N 1
ATOM 6050 C CA . GLN A 1 757 ? -4.619 -11.556 21.904 1.00 90.50 757 GLN A CA 1
ATOM 6051 C C . GLN A 1 757 ? -3.133 -11.651 22.286 1.00 90.50 757 GLN A C 1
ATOM 6053 O O . GLN A 1 757 ? -2.525 -12.715 22.159 1.00 90.50 757 GLN A O 1
ATOM 6058 N N . ALA A 1 758 ? -2.560 -10.568 22.819 1.00 91.25 758 ALA A N 1
ATOM 6059 C CA . ALA A 1 758 ? -1.182 -10.528 23.297 1.00 91.25 758 ALA A CA 1
ATOM 6060 C C . ALA A 1 758 ? -0.959 -11.544 24.427 1.00 91.25 758 ALA A C 1
ATOM 6062 O O . ALA A 1 758 ? 0.034 -12.272 24.409 1.00 91.25 758 ALA A O 1
ATOM 6063 N N . LEU A 1 759 ? -1.910 -11.655 25.362 1.00 92.69 759 LEU A N 1
ATOM 6064 C CA . LEU A 1 759 ? -1.854 -12.607 26.470 1.00 92.69 759 LEU A CA 1
ATOM 6065 C C . LEU A 1 759 ? -1.864 -14.052 25.961 1.00 92.69 759 LEU A C 1
ATOM 6067 O O . LEU A 1 759 ? -1.059 -14.862 26.412 1.00 92.69 759 LEU A O 1
ATOM 6071 N N . ALA A 1 760 ? -2.713 -14.369 24.979 1.00 91.75 760 ALA A N 1
ATOM 6072 C CA . ALA A 1 760 ? -2.744 -15.691 24.359 1.00 91.75 760 ALA A CA 1
ATOM 6073 C C . ALA A 1 760 ? -1.407 -16.046 23.680 1.00 91.75 760 ALA A C 1
ATOM 6075 O O . ALA A 1 760 ? -0.920 -17.168 23.830 1.00 91.75 760 ALA A O 1
ATOM 6076 N N . ILE A 1 761 ? -0.780 -15.092 22.980 1.00 90.25 761 ILE A N 1
ATOM 6077 C CA . ILE A 1 761 ? 0.540 -15.279 22.354 1.00 90.25 761 ILE A CA 1
ATOM 6078 C C . ILE A 1 761 ? 1.631 -15.466 23.419 1.00 90.25 761 ILE A C 1
ATOM 6080 O O . ILE A 1 761 ? 2.467 -16.361 23.285 1.00 90.25 761 ILE A O 1
ATOM 6084 N N . ALA A 1 762 ? 1.623 -14.659 24.483 1.00 90.56 762 ALA A N 1
ATOM 6085 C CA . ALA A 1 762 ? 2.585 -14.761 25.579 1.00 90.56 762 ALA A CA 1
ATOM 6086 C C . ALA A 1 762 ? 2.473 -16.114 26.307 1.00 90.56 762 ALA A C 1
ATOM 6088 O O . ALA A 1 762 ? 3.491 -16.764 26.551 1.00 90.56 762 ALA A O 1
ATOM 6089 N N . SER A 1 763 ? 1.248 -16.595 26.554 1.00 90.19 763 SER A N 1
ATOM 6090 C CA . SER A 1 763 ? 0.995 -17.929 27.115 1.00 90.19 763 SER A CA 1
ATOM 6091 C C . SER A 1 763 ? 1.491 -19.057 26.212 1.00 90.19 763 SER A C 1
ATOM 6093 O O . SER A 1 763 ? 2.089 -20.007 26.709 1.00 90.19 763 SER A O 1
ATOM 6095 N N . GLN A 1 764 ? 1.318 -18.953 24.890 1.00 89.81 764 GLN A N 1
ATOM 6096 C CA . GLN A 1 764 ? 1.847 -19.948 23.946 1.00 89.81 764 GLN A CA 1
ATOM 6097 C C . GLN A 1 764 ? 3.381 -19.978 23.909 1.00 89.81 764 GLN A C 1
ATOM 6099 O O . GLN A 1 764 ? 3.967 -21.038 23.698 1.00 89.81 764 GLN A O 1
ATOM 6104 N N . ARG A 1 765 ? 4.034 -18.826 24.101 1.00 87.62 765 ARG A N 1
ATOM 6105 C CA . ARG A 1 765 ? 5.501 -18.702 24.122 1.00 87.62 765 ARG A CA 1
ATOM 6106 C C . ARG A 1 765 ? 6.127 -19.037 25.478 1.00 87.62 765 ARG A C 1
ATOM 6108 O O . ARG A 1 765 ? 7.338 -19.217 25.537 1.00 87.62 765 ARG A O 1
ATOM 6115 N N . GLY A 1 766 ? 5.330 -19.117 26.543 1.00 86.50 766 GLY A N 1
ATOM 6116 C CA . GLY A 1 766 ? 5.825 -19.327 27.904 1.00 86.50 766 GLY A CA 1
ATOM 6117 C C . GLY A 1 766 ? 6.498 -18.095 28.518 1.00 86.50 766 GLY A C 1
ATOM 6118 O O . GLY A 1 766 ? 7.290 -18.241 29.442 1.00 86.50 766 GLY A O 1
ATOM 6119 N N . ASP A 1 767 ? 6.199 -16.888 28.029 1.00 89.19 767 ASP A N 1
ATOM 6120 C CA . ASP A 1 767 ? 6.720 -15.642 28.604 1.00 89.19 767 ASP A CA 1
ATOM 6121 C C . ASP A 1 767 ? 5.894 -15.269 29.843 1.00 89.19 767 ASP A C 1
ATOM 6123 O O . ASP A 1 767 ? 4.809 -14.694 29.742 1.00 89.19 767 ASP A O 1
ATOM 6127 N N . ILE A 1 768 ? 6.351 -15.706 31.018 1.00 90.12 768 ILE A N 1
ATOM 6128 C CA . ILE A 1 768 ? 5.615 -15.565 32.286 1.00 90.12 768 ILE A CA 1
ATOM 6129 C C . ILE A 1 768 ? 5.544 -14.092 32.715 1.00 90.12 768 ILE A C 1
ATOM 6131 O O . ILE A 1 768 ? 4.519 -13.656 33.244 1.00 90.12 768 ILE A O 1
ATOM 6135 N N . GLN A 1 769 ? 6.594 -13.310 32.447 1.00 89.38 769 GLN A N 1
ATOM 6136 C CA . GLN A 1 769 ? 6.637 -11.893 32.802 1.00 89.38 769 GLN A CA 1
ATOM 6137 C C . GLN A 1 769 ? 5.629 -11.094 31.974 1.00 89.38 769 GLN A C 1
ATOM 6139 O O . GLN A 1 769 ? 4.780 -10.410 32.546 1.00 89.38 769 GLN A O 1
ATOM 6144 N N . ALA A 1 770 ? 5.643 -11.259 30.647 1.00 89.56 770 ALA A N 1
ATOM 6145 C CA . ALA A 1 770 ? 4.664 -10.606 29.785 1.00 89.56 770 ALA A CA 1
ATOM 6146 C C . ALA A 1 770 ? 3.230 -11.045 30.117 1.00 89.56 770 ALA A C 1
ATOM 6148 O O . ALA A 1 770 ? 2.322 -10.218 30.116 1.00 89.56 770 ALA A O 1
ATOM 6149 N N . GLN A 1 771 ? 3.006 -12.323 30.455 1.00 92.06 771 GLN A N 1
ATOM 6150 C CA . GLN A 1 771 ? 1.688 -12.801 30.889 1.00 92.06 771 GLN A CA 1
ATOM 6151 C C . GLN A 1 771 ? 1.191 -12.087 32.148 1.00 92.06 771 GLN A C 1
ATOM 6153 O O . GLN A 1 771 ? 0.044 -11.641 32.169 1.00 92.06 771 GLN A O 1
ATOM 6158 N N . ARG A 1 772 ? 2.038 -11.952 33.177 1.00 91.56 772 ARG A N 1
ATOM 6159 C CA . ARG A 1 772 ? 1.692 -11.203 34.392 1.00 91.56 772 ARG A CA 1
ATOM 6160 C C . ARG A 1 772 ? 1.335 -9.758 34.045 1.00 91.56 772 ARG A C 1
ATOM 6162 O O . ARG A 1 772 ? 0.271 -9.287 34.442 1.00 91.56 772 ARG A O 1
ATOM 6169 N N . ASP A 1 773 ? 2.189 -9.072 33.289 1.00 90.75 773 ASP A N 1
ATOM 6170 C CA . ASP A 1 773 ? 2.015 -7.649 32.967 1.00 90.75 773 ASP A CA 1
ATOM 6171 C C . ASP A 1 773 ? 0.765 -7.388 32.123 1.00 90.75 773 ASP A C 1
ATOM 6173 O O . ASP A 1 773 ? 0.046 -6.413 32.351 1.00 90.75 773 ASP A O 1
ATOM 6177 N N . LEU A 1 774 ? 0.443 -8.294 31.200 1.00 93.19 774 LEU A N 1
ATOM 6178 C CA . LEU A 1 774 ? -0.784 -8.246 30.407 1.00 93.19 774 LEU A CA 1
ATOM 6179 C C . LEU A 1 774 ? -2.034 -8.521 31.249 1.00 93.19 774 LEU A C 1
ATOM 6181 O O . LEU A 1 774 ? -3.039 -7.834 31.069 1.00 93.19 774 LEU A O 1
ATOM 6185 N N . CYS A 1 775 ? -1.981 -9.471 32.190 1.00 93.31 775 CYS A N 1
ATOM 6186 C CA . CYS A 1 775 ? -3.071 -9.693 33.143 1.00 93.31 775 CYS A CA 1
ATOM 6187 C C . CYS A 1 775 ? -3.316 -8.440 33.996 1.00 93.31 775 CYS A C 1
ATOM 6189 O O . CYS A 1 775 ? -4.456 -7.998 34.095 1.00 93.31 775 CYS A O 1
ATOM 6191 N N . LEU A 1 776 ? -2.265 -7.820 34.542 1.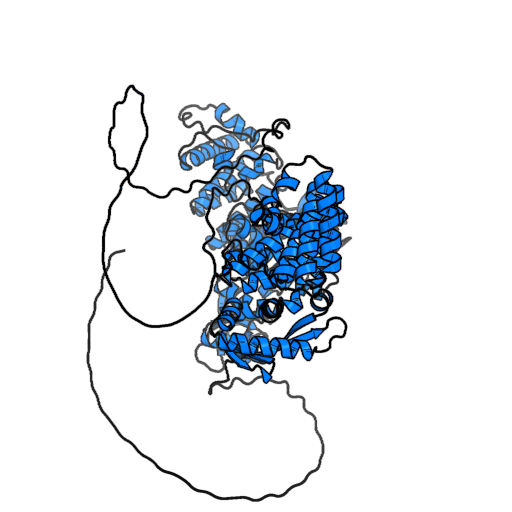00 90.88 776 LEU A N 1
ATOM 6192 C CA . LEU A 1 776 ? -2.376 -6.567 35.304 1.00 90.88 776 LEU A CA 1
ATOM 6193 C C . LEU A 1 776 ? -2.922 -5.414 34.446 1.00 90.88 776 LEU A C 1
ATOM 6195 O O . LEU A 1 776 ? -3.795 -4.672 34.890 1.00 90.88 776 LEU A O 1
ATOM 6199 N N . SER A 1 777 ? -2.480 -5.311 33.191 1.00 91.25 777 SER A N 1
ATOM 6200 C CA . SER A 1 777 ? -3.004 -4.321 32.242 1.00 91.25 777 SER A CA 1
ATOM 6201 C C . SER A 1 777 ? -4.505 -4.510 31.996 1.00 91.25 777 SER A C 1
ATOM 6203 O O . SER A 1 777 ? -5.260 -3.541 31.980 1.00 91.25 777 SER A O 1
ATOM 6205 N N . LEU A 1 778 ? -4.968 -5.756 31.846 1.00 92.69 778 LEU A N 1
ATOM 6206 C CA . LEU A 1 778 ? -6.394 -6.065 31.716 1.00 92.69 778 LEU A CA 1
ATOM 6207 C C . LEU A 1 778 ? -7.162 -5.703 32.991 1.00 92.69 778 LEU A C 1
ATOM 6209 O O . LEU A 1 778 ? -8.207 -5.062 32.892 1.00 92.69 778 LEU A O 1
ATOM 6213 N N . VAL A 1 779 ? -6.636 -6.041 34.174 1.00 91.50 779 VAL A N 1
ATOM 6214 C CA . VAL A 1 779 ? -7.237 -5.658 35.464 1.00 91.50 779 VAL A CA 1
ATOM 6215 C C . VAL A 1 779 ? -7.475 -4.152 35.527 1.00 91.50 779 VAL A C 1
ATOM 6217 O O . VAL A 1 779 ? -8.591 -3.736 35.837 1.00 91.50 779 VAL A O 1
ATOM 6220 N N . ASN A 1 780 ? -6.473 -3.349 35.163 1.00 88.31 780 ASN A N 1
ATOM 6221 C CA . ASN A 1 780 ? -6.580 -1.893 35.145 1.00 88.31 780 ASN A CA 1
ATOM 6222 C C . ASN A 1 780 ? -7.729 -1.420 34.242 1.00 88.31 780 ASN A C 1
ATOM 6224 O O . ASN A 1 780 ? -8.578 -0.642 34.680 1.00 88.31 780 ASN A O 1
ATOM 6228 N N . VAL A 1 781 ? -7.825 -1.936 33.010 1.00 89.44 781 VAL A N 1
ATOM 6229 C CA . VAL A 1 781 ? -8.912 -1.562 32.086 1.00 89.44 781 VAL A CA 1
ATOM 6230 C C . VAL A 1 781 ? -10.287 -1.939 32.653 1.00 89.44 781 VAL A C 1
ATOM 6232 O O . VAL A 1 781 ? -11.188 -1.100 32.689 1.00 89.44 781 VAL A O 1
ATOM 6235 N N . TYR A 1 782 ? -10.462 -3.169 33.147 1.00 89.88 782 TYR A N 1
ATOM 6236 C CA . TYR A 1 782 ? -11.732 -3.618 33.735 1.00 89.88 782 TYR A CA 1
ATOM 6237 C C . TYR A 1 782 ? -12.110 -2.813 34.994 1.00 89.88 782 TYR A C 1
ATOM 6239 O O . TYR A 1 782 ? -13.284 -2.481 35.191 1.00 89.88 782 TYR A O 1
ATOM 6247 N N . GLN A 1 783 ? -11.124 -2.445 35.818 1.00 86.88 783 GLN A N 1
ATOM 6248 C CA . GLN A 1 783 ? -11.311 -1.620 37.011 1.00 86.88 783 GLN A CA 1
ATOM 6249 C C . GLN A 1 783 ? -11.759 -0.195 36.662 1.00 86.88 783 GLN A C 1
ATOM 6251 O O . GLN A 1 783 ? -12.693 0.307 37.294 1.00 86.88 783 GLN A O 1
ATOM 6256 N N . HIS A 1 784 ? -11.169 0.444 35.644 1.00 85.50 784 HIS A N 1
ATOM 6257 C CA . HIS A 1 784 ? -11.568 1.790 35.204 1.00 85.50 784 HIS A CA 1
ATOM 6258 C C . HIS A 1 784 ? -13.052 1.870 34.827 1.00 85.50 784 HIS A C 1
ATOM 6260 O O . HIS A 1 784 ? -13.717 2.864 35.126 1.00 85.50 784 HIS A O 1
ATOM 6266 N N . TYR A 1 785 ? -13.590 0.804 34.233 1.00 87.50 785 TYR A N 1
ATOM 6267 C CA . TYR A 1 785 ? -14.997 0.712 33.838 1.00 87.50 785 TYR A CA 1
ATOM 6268 C C . TYR A 1 785 ? -15.900 0.023 34.871 1.00 87.50 785 TYR A C 1
ATOM 6270 O O . TYR A 1 785 ? -17.075 -0.206 34.595 1.00 87.50 785 TYR A O 1
ATOM 6278 N N . ARG A 1 786 ? -15.387 -0.264 36.078 1.00 86.06 786 ARG A N 1
ATOM 6279 C CA . ARG A 1 786 ? -16.123 -0.880 37.202 1.00 86.06 786 ARG A CA 1
ATOM 6280 C C . ARG A 1 786 ? -16.729 -2.256 36.891 1.00 86.06 786 ARG A C 1
ATOM 6282 O O . ARG A 1 786 ? -17.704 -2.663 37.520 1.00 86.06 786 ARG A O 1
ATOM 6289 N N . VAL A 1 787 ? -16.137 -2.996 35.955 1.00 87.62 787 VAL A N 1
ATOM 6290 C CA . VAL A 1 787 ? -16.529 -4.376 35.636 1.00 87.62 787 VAL A CA 1
ATOM 6291 C C . VAL A 1 787 ? -15.630 -5.326 36.430 1.00 87.62 787 VAL A C 1
ATOM 6293 O O . VAL A 1 787 ? -14.648 -5.869 35.927 1.00 87.62 787 VAL A O 1
ATOM 6296 N N . PHE A 1 788 ? -15.946 -5.493 37.718 1.00 86.56 788 PHE A N 1
ATOM 6297 C CA . PHE A 1 788 ? -15.073 -6.198 38.666 1.00 86.56 788 PHE A CA 1
ATOM 6298 C C . PHE A 1 788 ? -14.999 -7.714 38.455 1.00 86.56 788 PHE A C 1
ATOM 6300 O O . PHE A 1 788 ? -14.014 -8.320 38.861 1.00 86.56 788 PHE A O 1
ATOM 6307 N N . ASP A 1 789 ? -15.990 -8.338 37.810 1.00 86.62 789 ASP A N 1
ATOM 6308 C CA . ASP A 1 789 ? -15.963 -9.783 37.543 1.00 86.62 789 ASP A CA 1
ATOM 6309 C C . ASP A 1 789 ? -14.777 -10.177 36.652 1.00 86.62 789 ASP A C 1
ATOM 6311 O O . ASP A 1 789 ? -14.005 -11.061 37.019 1.00 86.62 789 ASP A O 1
ATOM 6315 N N . GLY A 1 790 ? -14.577 -9.458 35.541 1.00 86.00 790 GLY A N 1
ATOM 6316 C CA . GLY A 1 790 ? -13.419 -9.662 34.665 1.00 86.00 790 GLY A CA 1
ATOM 6317 C C . GLY A 1 790 ? -12.100 -9.255 35.327 1.00 86.00 790 GLY A C 1
ATOM 6318 O O . GLY A 1 790 ? -11.093 -9.940 35.168 1.00 86.00 790 GLY A O 1
ATOM 6319 N N . ALA A 1 791 ? -12.099 -8.180 36.128 1.00 89.94 791 ALA A N 1
ATOM 6320 C CA . ALA A 1 791 ? -10.908 -7.758 36.869 1.00 89.94 791 ALA A CA 1
ATOM 6321 C C . ALA A 1 791 ? -10.438 -8.830 37.870 1.00 89.94 791 ALA A C 1
ATOM 6323 O O . ALA A 1 791 ? -9.246 -9.101 37.965 1.00 89.94 791 ALA A O 1
ATOM 6324 N N . VAL A 1 792 ? -11.362 -9.472 38.592 1.00 90.88 792 VAL A N 1
ATOM 6325 C CA . VAL A 1 792 ? -11.035 -10.551 39.538 1.00 90.88 792 VAL A CA 1
ATOM 6326 C C . VAL A 1 792 ? -10.430 -11.755 38.813 1.00 90.88 792 VAL A C 1
ATOM 6328 O O . VAL A 1 792 ? -9.396 -12.252 39.253 1.00 90.88 792 VAL A O 1
ATOM 6331 N N . GLU A 1 793 ? -11.001 -12.175 37.680 1.00 91.88 793 GLU A N 1
ATOM 6332 C CA . GLU A 1 793 ? -10.481 -13.304 36.892 1.00 91.88 793 GLU A CA 1
ATOM 6333 C C . GLU A 1 793 ? -9.023 -13.079 36.453 1.00 91.88 793 GLU A C 1
ATOM 6335 O O . GLU A 1 793 ? -8.158 -13.940 36.644 1.00 91.88 793 GLU A O 1
ATOM 6340 N N . TYR A 1 794 ? -8.712 -11.904 35.897 1.00 92.94 794 TYR A N 1
ATOM 6341 C CA . TYR A 1 794 ? -7.344 -11.596 35.474 1.00 92.94 794 TYR A CA 1
ATOM 6342 C C . TYR A 1 794 ? -6.395 -11.351 36.653 1.00 92.94 794 TYR A C 1
ATOM 6344 O O . TYR A 1 794 ? -5.215 -11.686 36.542 1.00 92.94 794 TYR A O 1
ATOM 6352 N N . ALA A 1 795 ? -6.878 -10.842 37.791 1.00 91.19 795 ALA A N 1
ATOM 6353 C CA . ALA A 1 795 ? -6.071 -10.705 39.004 1.00 91.19 795 ALA A CA 1
ATOM 6354 C C . ALA A 1 795 ? -5.687 -12.075 39.589 1.00 91.19 795 ALA A C 1
ATOM 6356 O O . ALA A 1 795 ? -4.527 -12.286 39.941 1.00 91.19 795 ALA A O 1
ATOM 6357 N N . GLU A 1 796 ? -6.610 -13.041 39.619 1.00 92.19 796 GLU A N 1
ATOM 6358 C CA . GLU A 1 796 ? -6.317 -14.425 40.019 1.00 92.19 796 GLU A CA 1
ATOM 6359 C C . GLU A 1 796 ? -5.261 -15.063 39.103 1.00 92.19 796 GLU A C 1
ATOM 6361 O O . GLU A 1 796 ? -4.304 -15.679 39.583 1.00 92.19 796 GLU A O 1
ATOM 6366 N N . ARG A 1 797 ? -5.367 -14.847 37.784 1.00 92.44 797 ARG A N 1
ATOM 6367 C CA . ARG A 1 797 ? -4.345 -15.287 36.820 1.00 92.44 797 ARG A CA 1
ATOM 6368 C C . ARG A 1 797 ? -2.998 -14.595 37.035 1.00 92.44 797 ARG A C 1
ATOM 6370 O O . ARG A 1 797 ? -1.970 -15.263 36.946 1.00 92.44 797 ARG A O 1
ATOM 6377 N N . ALA A 1 798 ? -2.993 -13.298 37.350 1.00 91.44 798 ALA A N 1
ATOM 6378 C CA . ALA A 1 798 ? -1.777 -12.541 37.644 1.00 91.44 798 ALA A CA 1
ATOM 6379 C C . ALA A 1 798 ? -1.048 -13.082 38.885 1.00 91.44 798 ALA A C 1
ATOM 6381 O O . ALA A 1 798 ? 0.179 -13.163 38.870 1.00 91.44 798 ALA A O 1
ATOM 6382 N N . ILE A 1 799 ? -1.781 -13.507 39.925 1.00 90.62 799 ILE A N 1
ATOM 6383 C CA . ILE A 1 799 ? -1.206 -14.154 41.118 1.00 90.62 799 ILE A CA 1
ATOM 6384 C C . ILE A 1 799 ? -0.515 -15.459 40.733 1.00 90.62 799 ILE A C 1
ATOM 6386 O O . ILE A 1 799 ? 0.620 -15.692 41.146 1.00 90.62 799 ILE A O 1
ATOM 6390 N N . GLU A 1 800 ? -1.174 -16.302 39.937 1.00 90.81 800 GLU A N 1
ATOM 6391 C CA . GLU A 1 800 ? -0.613 -17.592 39.533 1.00 90.81 800 GLU A CA 1
ATOM 6392 C C . GLU A 1 800 ? 0.671 -17.421 38.713 1.00 90.81 800 GLU A C 1
ATOM 6394 O O . GLU A 1 800 ? 1.678 -18.066 39.000 1.00 90.81 800 GLU A O 1
ATOM 6399 N N . THR A 1 801 ? 0.684 -16.486 37.759 1.00 89.19 801 THR A N 1
ATOM 6400 C CA . THR A 1 801 ? 1.906 -16.139 37.018 1.00 89.19 801 THR A CA 1
ATOM 6401 C C . THR A 1 801 ? 2.954 -15.466 37.907 1.00 89.19 801 THR A C 1
ATOM 6403 O O . THR A 1 801 ? 4.141 -15.735 37.767 1.00 89.19 801 THR A O 1
ATOM 6406 N N . GLY A 1 802 ? 2.536 -14.631 38.862 1.00 87.19 802 GLY A N 1
ATOM 6407 C CA . GLY A 1 802 ? 3.422 -13.931 39.792 1.00 87.19 802 GLY A CA 1
ATOM 6408 C C . GLY A 1 802 ? 4.177 -14.892 40.708 1.00 87.19 802 GLY A C 1
ATOM 6409 O O . GLY A 1 802 ? 5.385 -14.746 40.863 1.00 87.19 802 GLY A O 1
ATOM 6410 N N . ARG A 1 803 ? 3.508 -15.937 41.220 1.00 88.25 803 ARG A N 1
ATOM 6411 C CA . ARG A 1 803 ? 4.130 -17.003 42.033 1.00 88.25 803 ARG A CA 1
ATOM 6412 C C . ARG A 1 803 ? 5.257 -17.724 41.303 1.00 88.25 803 ARG A C 1
ATOM 6414 O O . ARG A 1 803 ? 6.203 -18.172 41.941 1.00 88.25 803 ARG A O 1
ATOM 6421 N N . GLN A 1 804 ? 5.151 -17.844 39.981 1.00 88.00 804 GLN A N 1
ATOM 6422 C CA . GLN A 1 804 ? 6.184 -18.464 39.149 1.00 88.00 804 GLN A CA 1
ATOM 6423 C C . GLN A 1 804 ? 7.397 -17.543 38.939 1.00 88.00 804 GLN A C 1
ATOM 6425 O O . GLN A 1 804 ? 8.471 -18.037 38.606 1.00 88.00 804 GLN A O 1
ATOM 6430 N N . ILE A 1 805 ? 7.242 -16.229 39.144 1.00 86.31 805 ILE A N 1
ATOM 6431 C CA . ILE A 1 805 ? 8.321 -15.237 39.050 1.00 86.31 805 ILE A CA 1
ATOM 6432 C C . ILE A 1 805 ? 9.010 -15.081 40.410 1.00 86.31 805 ILE A C 1
ATOM 6434 O O . ILE A 1 805 ? 10.195 -15.384 40.533 1.00 86.31 805 ILE A O 1
ATOM 6438 N N . ASN A 1 806 ? 8.290 -14.585 41.424 1.00 84.12 806 ASN A N 1
ATOM 6439 C CA . ASN A 1 806 ? 8.772 -14.426 42.798 1.00 84.12 806 ASN A CA 1
ATOM 6440 C C . ASN A 1 806 ? 7.611 -14.140 43.782 1.00 84.12 806 ASN A C 1
ATOM 6442 O O . ASN A 1 806 ? 6.482 -13.836 43.392 1.00 84.12 806 ASN A O 1
ATOM 6446 N N . GLU A 1 807 ? 7.894 -14.207 45.086 1.00 81.81 807 GLU A N 1
ATOM 6447 C CA . GLU A 1 807 ? 6.896 -13.951 46.136 1.00 81.81 807 GLU A CA 1
ATOM 6448 C C . GLU A 1 807 ? 6.418 -12.490 46.187 1.00 81.81 807 GLU A C 1
ATOM 6450 O O . GLU A 1 807 ? 5.274 -12.231 46.556 1.00 81.81 807 GLU A O 1
ATOM 6455 N N . GLU A 1 808 ? 7.256 -11.528 45.787 1.00 80.62 808 GLU A N 1
ATOM 6456 C CA 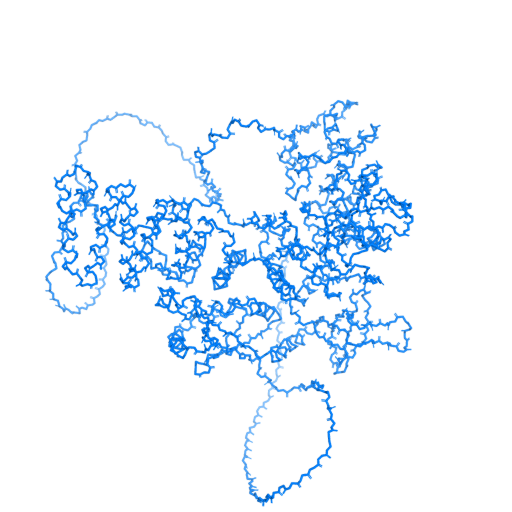. GLU A 1 808 ? 6.918 -10.099 45.800 1.00 80.62 808 GLU A CA 1
ATOM 6457 C C . GLU A 1 808 ? 5.808 -9.766 44.790 1.00 80.62 808 GLU A C 1
ATOM 6459 O O . GLU A 1 808 ? 4.855 -9.049 45.093 1.00 80.62 808 GLU A O 1
ATOM 6464 N N . GLU A 1 809 ? 5.901 -10.317 43.587 1.00 80.94 809 GLU A N 1
ATOM 6465 C CA . GLU A 1 809 ? 4.942 -10.106 42.507 1.00 80.94 809 GLU A CA 1
ATOM 6466 C C . GLU A 1 809 ? 3.622 -10.829 42.787 1.00 80.94 809 GLU A C 1
ATOM 6468 O O . GLU A 1 809 ? 2.545 -10.270 42.565 1.00 80.94 809 GLU A O 1
ATOM 6473 N N . ALA A 1 810 ? 3.687 -12.028 43.376 1.00 84.12 810 ALA A N 1
ATOM 6474 C CA . ALA A 1 810 ? 2.509 -12.720 43.893 1.00 84.12 810 ALA A CA 1
ATOM 6475 C C . ALA A 1 810 ? 1.813 -11.919 45.007 1.00 84.12 810 ALA A C 1
ATOM 6477 O O . ALA A 1 810 ? 0.581 -11.847 45.039 1.00 84.12 810 ALA A O 1
ATOM 6478 N N . PHE A 1 811 ? 2.587 -11.294 45.900 1.00 83.94 811 PHE A N 1
ATOM 6479 C CA . PHE A 1 811 ? 2.074 -10.451 46.977 1.00 83.94 811 PHE A CA 1
ATOM 6480 C C . PHE A 1 811 ? 1.340 -9.220 46.426 1.00 83.94 811 PHE A C 1
ATOM 6482 O O . PHE A 1 811 ? 0.183 -8.991 46.784 1.00 83.94 811 PHE A O 1
ATOM 6489 N N . LYS A 1 812 ? 1.954 -8.472 45.496 1.00 81.88 812 LYS A N 1
ATOM 6490 C CA . LYS A 1 812 ? 1.335 -7.291 44.858 1.00 81.88 812 LYS A CA 1
ATOM 6491 C C . LYS A 1 812 ? 0.022 -7.637 44.152 1.00 81.88 812 LYS A C 1
ATOM 6493 O O . LYS A 1 812 ? -0.983 -6.957 44.357 1.00 81.88 812 LYS A O 1
ATOM 6498 N N . ALA A 1 813 ? 0.006 -8.717 43.368 1.00 85.19 813 ALA A N 1
ATOM 6499 C CA . ALA A 1 813 ? -1.201 -9.175 42.680 1.00 85.19 813 ALA A CA 1
ATOM 6500 C C . ALA A 1 813 ? -2.299 -9.635 43.663 1.00 85.19 813 ALA A C 1
ATOM 6502 O O . ALA A 1 813 ? -3.481 -9.379 43.435 1.00 85.19 813 ALA A O 1
ATOM 6503 N N . SER A 1 814 ? -1.922 -10.255 44.788 1.00 87.06 814 SER A N 1
ATOM 6504 C CA . SER A 1 814 ? -2.866 -10.680 45.835 1.00 87.06 814 SER A CA 1
ATOM 6505 C C . SER A 1 814 ? -3.490 -9.495 46.572 1.00 87.06 814 SER A C 1
ATOM 6507 O O . SER A 1 814 ? -4.680 -9.522 46.888 1.00 87.06 814 SER A O 1
ATOM 6509 N N . LEU A 1 815 ? -2.715 -8.433 46.806 1.00 86.75 815 LEU A N 1
ATOM 6510 C CA . LEU A 1 815 ? -3.233 -7.199 47.388 1.00 86.75 815 LEU A CA 1
ATOM 6511 C C . LEU A 1 815 ? -4.224 -6.506 46.445 1.00 86.75 815 LEU A C 1
ATOM 6513 O O . LEU A 1 815 ? -5.292 -6.075 46.880 1.00 86.75 815 LEU A O 1
ATOM 6517 N N . LEU A 1 816 ? -3.904 -6.458 45.149 1.00 87.00 816 LEU A N 1
ATOM 6518 C CA . LEU A 1 816 ? -4.815 -5.948 44.125 1.00 87.00 816 LEU A CA 1
ATOM 6519 C C . LEU A 1 816 ? -6.123 -6.748 44.090 1.00 87.00 816 LEU A C 1
ATOM 6521 O O . LEU A 1 816 ? -7.200 -6.158 44.071 1.00 87.00 816 LEU A O 1
ATOM 6525 N N . LEU A 1 817 ? -6.051 -8.081 44.150 1.00 89.44 817 LEU A N 1
ATOM 6526 C CA . LEU A 1 817 ? -7.239 -8.934 44.221 1.00 89.44 817 LEU A CA 1
ATOM 6527 C C . LEU A 1 817 ? -8.089 -8.632 45.464 1.00 89.44 817 LEU A C 1
ATOM 6529 O O . LEU A 1 817 ? -9.309 -8.502 45.353 1.00 89.44 817 LEU A O 1
ATOM 6533 N N . ALA A 1 818 ? -7.467 -8.483 46.637 1.00 87.69 818 ALA A N 1
ATOM 6534 C CA . ALA A 1 818 ? -8.186 -8.125 47.857 1.00 87.69 818 ALA A CA 1
ATOM 6535 C C . ALA A 1 818 ? -8.907 -6.774 47.719 1.00 87.69 818 ALA A C 1
ATOM 6537 O O . ALA A 1 818 ? -10.076 -6.665 48.091 1.00 87.69 818 ALA A O 1
ATOM 6538 N N . TRP A 1 819 ? -8.253 -5.773 47.122 1.00 86.88 819 TRP A N 1
ATOM 6539 C CA . TRP A 1 819 ? -8.867 -4.478 46.822 1.00 86.88 819 TRP A CA 1
ATOM 6540 C C . TRP A 1 819 ? -10.085 -4.610 45.895 1.00 86.88 819 TRP A C 1
ATOM 6542 O O . TRP A 1 819 ? -11.160 -4.096 46.204 1.00 86.88 819 TRP A O 1
ATOM 6552 N N . LEU A 1 820 ? -9.962 -5.365 44.801 1.00 87.56 820 LEU A N 1
ATOM 6553 C CA . LEU A 1 820 ? -11.067 -5.600 43.864 1.00 87.56 820 LEU A CA 1
ATOM 6554 C C . LEU A 1 820 ? -12.253 -6.317 44.526 1.00 87.56 820 LEU A C 1
ATOM 6556 O O . LEU A 1 820 ? -13.407 -5.985 44.253 1.00 87.56 820 LEU A O 1
ATOM 6560 N N . LEU A 1 821 ? -11.990 -7.270 45.424 1.00 87.94 821 LEU A N 1
ATOM 6561 C CA . LEU A 1 821 ? -13.032 -7.967 46.183 1.00 87.94 821 LEU A CA 1
ATOM 6562 C C . LEU A 1 821 ? -13.753 -7.041 47.169 1.00 87.94 821 LEU A C 1
ATOM 6564 O O . LEU A 1 821 ? -14.967 -7.173 47.328 1.00 87.94 821 LEU A O 1
ATOM 6568 N N . ILE A 1 822 ? -13.051 -6.074 47.773 1.00 86.88 822 ILE A N 1
ATOM 6569 C CA . ILE A 1 822 ? -13.675 -5.009 48.575 1.00 86.88 822 ILE A CA 1
ATOM 6570 C C . ILE A 1 822 ? -14.587 -4.156 47.689 1.00 86.88 822 ILE A C 1
ATOM 6572 O O . ILE A 1 822 ? -15.738 -3.922 48.055 1.00 86.88 822 ILE A O 1
ATOM 6576 N N . CYS A 1 823 ? -14.120 -3.745 46.505 1.00 85.00 823 CYS A N 1
ATOM 6577 C CA . CYS A 1 823 ? -14.936 -2.984 45.554 1.00 85.00 823 CYS A CA 1
ATOM 6578 C C . CYS A 1 823 ? -16.179 -3.755 45.072 1.00 85.00 823 CYS A C 1
ATOM 6580 O O . CYS A 1 823 ? -17.194 -3.138 44.761 1.00 85.00 823 CYS A O 1
ATOM 6582 N N . LYS A 1 824 ? -16.115 -5.091 45.046 1.00 86.44 824 LYS A N 1
ATOM 6583 C CA . LYS A 1 824 ? -17.228 -6.002 44.729 1.00 86.44 824 LYS A CA 1
ATOM 6584 C C . LYS A 1 824 ? -18.121 -6.333 45.943 1.00 86.44 824 LYS A C 1
ATOM 6586 O O . LYS A 1 824 ? -19.004 -7.177 45.838 1.00 86.44 824 LYS A O 1
ATOM 6591 N N . GLU A 1 825 ? -17.886 -5.716 47.102 1.00 86.75 825 GLU A N 1
ATOM 6592 C CA . GLU A 1 825 ? -18.600 -5.977 48.366 1.00 86.75 825 GLU A CA 1
ATOM 6593 C C . GLU A 1 825 ? -18.417 -7.412 48.923 1.00 86.75 825 GLU A C 1
ATOM 6595 O O . GLU A 1 825 ? -19.164 -7.859 49.793 1.00 86.75 825 GLU A O 1
ATOM 6600 N N . GLN A 1 826 ? -17.382 -8.145 48.492 1.00 89.00 826 GLN A N 1
ATOM 6601 C CA . GLN A 1 826 ? -17.022 -9.478 49.006 1.00 89.00 826 GLN A CA 1
ATOM 6602 C C . GLN A 1 826 ? -15.987 -9.384 50.137 1.00 89.00 826 GLN A C 1
ATOM 6604 O O . GLN A 1 826 ? -14.881 -9.922 50.052 1.00 89.00 826 GLN A O 1
ATOM 6609 N N . VAL A 1 827 ? -16.363 -8.690 51.213 1.00 85.81 827 VAL A N 1
ATOM 6610 C CA . VAL A 1 827 ? -15.454 -8.302 52.307 1.00 85.81 827 VAL A CA 1
ATOM 6611 C C . VAL A 1 827 ? -14.856 -9.504 53.045 1.00 85.81 827 VAL A C 1
ATOM 6613 O O . VAL A 1 827 ? -13.687 -9.460 53.414 1.00 85.81 827 VAL A O 1
ATOM 6616 N N . GLU A 1 828 ? -15.610 -10.593 53.222 1.00 87.88 828 GLU A N 1
ATOM 6617 C CA . GLU A 1 828 ? -15.118 -11.797 53.913 1.00 87.88 828 GLU A CA 1
ATOM 6618 C C . GLU A 1 828 ? -13.921 -12.420 53.181 1.00 87.88 828 GLU A C 1
ATOM 6620 O O . GLU A 1 828 ? -12.857 -12.600 53.766 1.00 87.88 828 GLU A O 1
ATOM 6625 N N . LYS A 1 829 ? -14.046 -12.632 51.864 1.00 88.12 829 LYS A N 1
ATOM 6626 C CA . LYS A 1 829 ? -12.955 -13.177 51.041 1.00 88.12 829 LYS A CA 1
ATOM 6627 C C . LYS A 1 829 ? -11.750 -12.243 50.983 1.00 88.12 829 LYS A C 1
ATOM 6629 O O . LYS A 1 829 ? -10.614 -12.705 51.009 1.00 88.12 829 LYS A O 1
ATOM 6634 N N . ALA A 1 830 ? -11.990 -10.934 50.900 1.00 88.19 830 ALA A N 1
ATOM 6635 C CA . ALA A 1 830 ? -10.914 -9.952 50.940 1.00 88.19 830 ALA A CA 1
ATOM 6636 C C . ALA A 1 830 ? -10.171 -9.990 52.285 1.00 88.19 830 ALA A C 1
ATOM 6638 O O . ALA A 1 830 ? -8.943 -9.955 52.305 1.00 88.19 830 ALA A O 1
ATOM 6639 N N . SER A 1 831 ? -10.904 -10.115 53.396 1.00 86.38 831 SER A N 1
ATOM 6640 C CA . SER A 1 831 ? -10.335 -10.233 54.741 1.00 86.38 831 SER A CA 1
ATOM 6641 C C . SER A 1 831 ? -9.477 -11.488 54.888 1.00 86.38 831 SER A C 1
ATOM 6643 O O . SER A 1 831 ? -8.394 -11.407 55.463 1.00 86.38 831 SER A O 1
ATOM 6645 N N . ASP A 1 832 ? -9.917 -12.626 54.349 1.00 89.19 832 ASP A N 1
ATOM 6646 C CA . ASP A 1 832 ? -9.145 -13.874 54.381 1.00 89.19 832 ASP A CA 1
ATOM 6647 C C . ASP A 1 832 ? -7.814 -13.734 53.626 1.00 89.19 832 ASP A C 1
ATOM 6649 O O . ASP A 1 832 ? -6.757 -14.129 54.129 1.00 89.19 832 ASP A O 1
ATOM 6653 N N . ILE A 1 833 ? -7.844 -13.110 52.442 1.00 86.75 833 ILE A N 1
ATOM 6654 C CA . ILE A 1 833 ? -6.640 -12.850 51.643 1.00 86.75 833 ILE A CA 1
ATOM 6655 C C . ILE A 1 833 ? -5.708 -11.887 52.387 1.00 86.75 833 ILE A C 1
ATOM 6657 O O . ILE A 1 833 ? -4.531 -12.200 52.559 1.00 86.75 833 ILE A O 1
ATOM 6661 N N . LEU A 1 834 ? -6.212 -10.761 52.897 1.00 85.00 834 LEU A N 1
ATOM 6662 C CA . LEU A 1 834 ? -5.403 -9.784 53.637 1.00 85.00 834 LEU A CA 1
ATOM 6663 C C . LEU A 1 834 ? -4.795 -10.377 54.914 1.00 85.00 834 LEU A C 1
ATOM 6665 O O . LEU A 1 834 ? -3.628 -10.124 55.202 1.00 85.00 834 LEU A O 1
ATOM 6669 N N . ALA A 1 835 ? -5.536 -11.208 55.652 1.00 84.31 835 ALA A N 1
ATOM 6670 C CA . ALA A 1 835 ? -5.021 -11.898 56.834 1.00 84.31 835 ALA A CA 1
ATOM 6671 C C . ALA A 1 835 ? -3.894 -12.883 56.480 1.00 84.31 835 ALA A C 1
ATOM 6673 O O . ALA A 1 835 ? -2.905 -12.983 57.209 1.00 84.31 835 ALA A O 1
ATOM 6674 N N . SER A 1 836 ? -4.015 -13.584 55.346 1.00 84.06 836 SER A N 1
ATOM 6675 C CA . SER A 1 836 ? -2.956 -14.468 54.849 1.00 84.06 836 SER A CA 1
ATOM 6676 C C . SER A 1 836 ? -1.697 -13.695 54.440 1.00 84.06 836 SER A C 1
ATOM 6678 O O . SER A 1 836 ? -0.588 -14.118 54.768 1.00 84.06 836 SER A O 1
ATOM 6680 N N . LEU A 1 837 ? -1.867 -12.525 53.812 1.00 82.50 837 LEU A N 1
ATOM 6681 C CA . LEU A 1 837 ? -0.766 -11.640 53.438 1.00 82.50 837 LEU A CA 1
ATOM 6682 C C . LEU A 1 837 ? -0.073 -11.076 54.682 1.00 82.50 837 LEU A C 1
ATOM 6684 O O . LEU A 1 837 ? 1.146 -11.175 54.773 1.00 82.50 837 LEU A O 1
ATOM 6688 N N . LEU A 1 838 ? -0.828 -10.594 55.676 1.00 78.56 838 LEU A N 1
ATOM 6689 C CA . LEU A 1 838 ? -0.291 -10.116 56.959 1.00 78.56 838 LEU A CA 1
ATOM 6690 C C . LEU A 1 838 ? 0.564 -11.173 57.660 1.00 78.56 838 LEU A C 1
ATOM 6692 O O . LEU A 1 838 ? 1.656 -10.870 58.121 1.00 78.56 838 LEU A O 1
ATOM 6696 N N . LYS A 1 839 ? 0.111 -12.429 57.675 1.00 76.31 839 LYS A N 1
ATOM 6697 C CA . LYS A 1 839 ? 0.893 -13.521 58.258 1.00 76.31 839 LYS A CA 1
ATOM 6698 C C . LYS A 1 839 ? 2.189 -13.793 57.483 1.00 76.31 839 LYS A C 1
ATOM 6700 O O . LYS A 1 839 ? 3.210 -14.062 58.101 1.00 76.31 839 LYS A O 1
ATOM 6705 N N . SER A 1 840 ? 2.159 -13.712 56.149 1.00 72.75 840 SER A N 1
ATOM 6706 C CA . SER A 1 840 ? 3.368 -13.889 55.329 1.00 72.75 840 SER A CA 1
ATOM 6707 C C . SER A 1 840 ? 4.405 -12.783 55.560 1.00 72.75 840 SER A C 1
ATOM 6709 O O . SER A 1 840 ? 5.597 -13.067 55.556 1.00 72.75 840 SER A O 1
ATOM 6711 N N . LEU A 1 841 ? 3.961 -11.550 55.851 1.00 68.00 841 LEU A N 1
ATOM 6712 C CA . LEU A 1 841 ? 4.831 -10.408 56.167 1.00 68.00 841 LEU A CA 1
ATOM 6713 C C . LEU A 1 841 ? 5.630 -10.602 57.461 1.00 68.00 841 LEU A C 1
ATOM 6715 O O . LEU A 1 841 ? 6.761 -10.129 57.558 1.00 68.00 841 LEU A O 1
ATOM 6719 N N . ASP A 1 842 ? 5.054 -11.292 58.448 1.00 63.44 842 ASP A N 1
ATOM 6720 C CA . ASP A 1 842 ? 5.727 -11.598 59.716 1.00 63.44 842 ASP A CA 1
ATOM 6721 C C . ASP A 1 842 ? 6.838 -12.657 59.548 1.00 63.44 842 ASP A C 1
ATOM 6723 O O . ASP A 1 842 ? 7.698 -12.803 60.421 1.00 63.44 842 ASP A O 1
ATOM 6727 N N . GLU A 1 843 ? 6.835 -13.393 58.430 1.00 61.66 843 GLU A N 1
ATOM 6728 C CA . GLU A 1 843 ? 7.744 -14.508 58.142 1.00 61.66 843 GLU A CA 1
ATOM 6729 C C . GLU A 1 843 ? 8.898 -14.122 57.183 1.00 61.66 843 GLU A C 1
ATOM 6731 O O . GLU A 1 843 ? 9.916 -14.820 57.155 1.00 61.66 843 GLU A O 1
ATOM 6736 N N . THR A 1 844 ? 8.802 -13.007 56.440 1.00 58.66 844 THR A N 1
ATOM 6737 C CA . THR A 1 844 ? 9.778 -12.597 55.406 1.00 58.66 844 THR A CA 1
ATOM 6738 C C . THR A 1 844 ? 10.410 -11.211 55.645 1.00 58.66 844 THR A C 1
ATOM 6740 O O . THR A 1 844 ? 9.753 -10.219 55.949 1.00 58.66 844 THR A O 1
ATOM 6743 N N . ASP A 1 845 ? 11.732 -11.101 55.453 1.00 55.47 845 ASP A N 1
ATOM 6744 C CA . ASP A 1 845 ? 12.528 -9.871 55.664 1.00 55.47 845 ASP A CA 1
ATOM 6745 C C . ASP A 1 845 ? 12.529 -8.889 54.460 1.00 55.47 845 ASP A C 1
ATOM 6747 O O . ASP A 1 845 ? 13.381 -7.999 54.386 1.00 55.47 845 ASP A O 1
ATOM 6751 N N . SER A 1 846 ? 11.616 -9.021 53.484 1.00 56.97 846 SER A N 1
ATOM 6752 C CA . SER A 1 846 ? 11.686 -8.208 52.256 1.00 56.97 846 SER A CA 1
ATOM 6753 C C . SER A 1 846 ? 11.210 -6.759 52.473 1.00 56.97 846 SER A C 1
ATOM 6755 O O . SER A 1 846 ? 10.161 -6.491 53.064 1.00 56.97 846 SER A O 1
ATOM 6757 N N . SER A 1 847 ? 11.999 -5.787 52.001 1.00 55.62 847 SER A N 1
ATOM 6758 C CA . SER A 1 847 ? 11.731 -4.354 52.191 1.00 55.62 847 SER A CA 1
ATOM 6759 C C . SER A 1 847 ? 10.472 -3.878 51.464 1.00 55.62 847 SER A C 1
ATOM 6761 O O . SER A 1 847 ? 9.774 -3.003 51.968 1.00 55.62 847 SER A O 1
ATOM 6763 N N . THR A 1 848 ? 10.147 -4.472 50.313 1.00 54.34 848 THR A N 1
ATOM 6764 C CA . THR A 1 848 ? 8.973 -4.106 49.508 1.00 54.34 848 THR A CA 1
ATOM 6765 C C . THR A 1 848 ? 7.657 -4.513 50.171 1.00 54.34 848 THR A C 1
ATOM 6767 O O . THR A 1 848 ? 6.656 -3.823 50.030 1.00 54.34 848 THR A O 1
ATOM 6770 N N . GLN A 1 849 ? 7.672 -5.600 50.937 1.00 54.41 849 GLN A N 1
ATOM 6771 C CA . GLN A 1 849 ? 6.541 -6.110 51.711 1.00 54.41 849 GLN A CA 1
ATOM 6772 C C . GLN A 1 849 ? 6.244 -5.262 52.960 1.00 54.41 849 GLN A C 1
ATOM 6774 O O . GLN A 1 849 ? 5.085 -5.077 53.321 1.00 54.41 849 GLN A O 1
ATOM 6779 N N . ARG A 1 850 ? 7.276 -4.679 53.587 1.00 50.66 850 ARG A N 1
ATOM 6780 C CA . ARG A 1 850 ? 7.127 -3.813 54.772 1.00 50.66 850 ARG A CA 1
ATOM 6781 C C . ARG A 1 850 ? 6.595 -2.411 54.460 1.00 50.66 850 ARG A C 1
ATOM 6783 O O . ARG A 1 850 ? 5.927 -1.837 55.311 1.00 50.66 850 ARG A O 1
ATOM 6790 N N . GLY A 1 851 ? 6.888 -1.868 53.275 1.00 48.25 851 GLY A N 1
ATOM 6791 C CA . GLY A 1 851 ? 6.505 -0.499 52.888 1.00 48.25 851 GLY A CA 1
ATOM 6792 C C . GLY A 1 851 ? 5.055 -0.326 52.417 1.00 48.25 851 GLY A C 1
ATOM 6793 O O . GLY A 1 851 ? 4.605 0.807 52.278 1.00 48.25 851 GLY A O 1
ATOM 6794 N N . VAL A 1 852 ? 4.339 -1.430 52.165 1.00 47.38 852 VAL A N 1
ATOM 6795 C CA . VAL A 1 852 ? 2.960 -1.437 51.638 1.00 47.38 852 VAL A CA 1
ATOM 6796 C C . VAL A 1 852 ? 1.890 -1.292 52.739 1.00 47.38 852 VAL A C 1
ATOM 6798 O O . VAL A 1 852 ? 0.716 -1.099 52.430 1.00 47.38 852 VAL A O 1
ATOM 6801 N N . VAL A 1 853 ? 2.291 -1.371 54.014 1.00 42.28 853 VAL A N 1
ATOM 6802 C CA . VAL A 1 853 ? 1.418 -1.214 55.195 1.00 42.28 853 VAL A CA 1
ATOM 6803 C C . VAL A 1 853 ? 0.935 0.223 55.367 1.00 42.28 853 VAL A C 1
ATOM 6805 O O . VAL A 1 853 ? 1.782 1.143 55.305 1.00 42.28 853 VAL A O 1
#

Solvent-accessible surface area (backbone atoms only — not comparable to full-atom values): 49795 Å² total; per-residue (Å²): 138,83,87,83,89,86,87,86,86,90,86,81,90,80,89,81,87,88,81,88,89,86,86,88,88,87,85,83,89,86,89,85,89,85,89,90,91,86,88,82,93,77,90,76,80,86,73,86,76,90,77,88,89,71,90,67,76,70,58,43,59,41,34,51,46,38,31,30,69,88,76,73,43,75,39,70,69,60,39,52,48,35,42,54,43,47,61,54,46,62,73,70,62,57,64,65,54,50,53,29,51,60,50,33,39,39,71,75,48,80,37,67,96,71,39,28,36,32,28,34,68,90,45,64,68,28,48,27,49,27,53,49,34,50,76,69,46,30,53,29,38,29,47,43,72,70,42,55,55,61,71,51,47,70,32,64,76,51,60,76,33,48,46,48,47,69,48,63,59,63,70,59,52,52,49,49,51,50,51,43,43,61,71,67,36,55,46,51,26,27,26,71,48,65,46,71,52,95,90,42,100,86,54,67,49,45,58,52,40,44,25,42,36,30,68,74,85,51,95,60,42,25,46,26,30,35,34,54,79,68,49,76,47,82,37,51,52,91,41,51,40,66,57,89,51,48,58,57,51,53,51,50,68,77,57,70,72,60,34,49,75,82,77,93,68,83,61,88,61,99,51,64,46,28,40,42,31,29,30,26,73,44,69,39,82,50,90,50,95,55,34,43,68,47,49,55,70,41,53,31,36,51,46,60,35,43,51,52,91,47,66,41,31,43,30,28,35,69,89,76,69,49,60,18,43,38,53,54,90,45,43,44,73,70,57,64,38,62,63,60,58,71,34,88,74,53,51,73,70,48,58,53,44,62,68,68,71,50,88,70,75,91,67,76,56,66,59,56,47,58,60,50,34,62,49,68,70,77,69,72,35,59,62,90,74,66,77,84,78,82,80,80,82,89,73,87,84,85,90,77,92,82,86,84,87,86,84,87,83,89,83,88,89,87,88,86,85,82,90,89,81,88,85,84,86,89,81,90,81,92,77,92,78,83,89,72,95,70,90,79,82,79,85,76,84,59,88,67,68,75,73,63,80,76,63,88,70,79,73,70,71,70,44,75,52,73,77,84,65,82,83,61,94,61,63,72,80,45,44,66,61,43,56,68,41,38,51,82,47,71,55,79,81,50,51,39,71,45,33,58,81,49,43,28,70,74,60,30,42,42,78,63,92,47,75,66,56,52,50,53,52,46,54,52,45,37,54,50,23,58,76,69,66,34,48,41,19,29,24,52,41,24,40,49,51,14,49,57,26,45,75,68,67,36,48,74,61,13,46,54,26,36,52,51,26,70,65,35,78,91,70,40,70,54,27,54,65,60,50,41,46,47,40,34,49,48,40,22,49,27,60,76,67,67,38,60,77,66,30,68,75,42,41,58,58,21,52,30,48,64,73,24,40,74,79,75,71,56,50,53,81,56,42,52,59,47,47,52,37,53,40,42,33,17,65,54,72,66,36,62,62,59,33,35,42,40,26,51,52,51,24,51,54,25,52,77,68,69,34,54,81,74,15,46,68,31,50,55,48,31,41,51,43,29,49,54,54,23,72,77,45,93,30,49,55,65,83,49,28,54,60,49,16,54,49,27,48,77,70,72,25,44,55,53,16,55,13,26,45,73,68,35,71,72,85,63,85,42,53,66,60,30,50,50,52,38,53,54,48,51,60,34,49,33,71,77,34,68,84,45,73,54,99,84,37,77,65,65,44,67,42,50,60,38,46,50,52,28,33,54,46,22,59,74,70,64,39,50,66,59,30,25,39,38,23,38,28,46,21,50,43,27,50,73,71,68,42,50,72,64,18,46,56,29,24,56,52,18,24,60,37,15,57,74,74,36,69,67,52,20,48,54,28,47,52,52,37,27,52,50,29,45,76,68,70,40,49,69,66,20,49,55,49,50,54,53,49,55,56,51,53,78,75,50,93,53,68,75,68,65,40,58,112

Sequence (853 aa):
MNKEERVCRSAGANEDFTEEDDMTTGNLGPLMEPHPPESSSDNEEETVSLRRGKNSPQDVQLTFCVMRRSCGLQDSTLQEGVRTRLRIVESSGQEIPELFKDLSARLVSVHIERDCFSITFKTVEEIWKFSTYLALGHVARCLENFLFDQTFWLNEALVDDVEISVTINQEHLATVYLGLLLQEGTFFAKALCPITNPDDDDLCIKKNDLVMVKNVGQDSFWEGMLLSSGRHDLVPVSAMQPLPYPFYQWFLKTYPGSAGSPSPGKCLFDHAIGKGTCVAVVDNSSKGTDELNFNKGEQLEIVGLLLSGLEWFVGRCVSSGKTGFVRTIHVKPESFKPLDTHLVFLTEEEKALLTMLDPSSEQCYDTLLNNLSKTDINTVYRLDKLVKFEFPDLKNKSQLEEMSLDGFTESSMLERCETVPTEHSPEQTDSKSQCSNKDITCLTFSSEDTFKEMDELEEDPKFFVDLNTWDTEDSDVFEPILTFLNEDHYVSHYQSLYDISFSFLNSTFYGFSEEGELVWYLENAREWAKKSRMNWALSRICFLLGRLCAKKVKFSQARVYFEESLGVPGCGFADTFLLTALYINLAAIYLKQNMKEKLEVILEKANTLFLCLPQHLFSSFNEFEVLQLVLRKAIMTSDMHLEARTCFLVMTLFLKLGKTEGALPFVERLQFLSLSISAQTTVSPVDLNWMLSTLYYDKYLPHMSLGTLRLASDQRRSLHATLQKVDRFIQNAIRLNAQWTGDNSPLPAQITIYLKQALAIASQRGDIQAQRDLCLSLVNVYQHYRVFDGAVEYAERAIETGRQINEEEAFKASLLLAWLLICKEQVEKASDILASLLKSLDETDSSTQRGVV

InterPro domains:
  IPR001452 SH3 domain [PS50002] (184-245)
  IPR001452 SH3 domain [PS50002] (273-336)
  IPR001452 SH3 domain [SM00326] (187-244)
  IPR001452 SH3 domain [SM00326] (276-335)
  IPR011990 Tetratricopeptide-like helical domain superfamily [G3DSA:1.25.40.10] (517-850)
  IPR011990 Tetratricopeptide-like helical domain superfamily [SSF48452] (754-839)
  IPR036028 SH3-like domain superfamily [SSF50044] (186-265)
  IPR036028 SH3-like domain superfamily [SSF50044] (273-340)
  IPR042772 SH3 domain and tetratricopeptide repeat-containing protein SH3TC1/SH3TC2 [PTHR22647] (37-853)

pLDDT: mean 77.16, std 23.8, range [20.28, 98.19]

Nearest PDB structures (foldseek):
  3gw4-assembly1_A  TM=3.958E-01  e=1.027E-01  Deinococcus radiodurans R1 = ATCC 13939 = DSM 20539
  3q15-assembly2_B-3  TM=3.206E-01  e=1.072E-01  Bacillus subtilis
  3q15-assembly1_A-2  TM=3.281E-01  e=2.113E-01  Bacillus subtilis
  4gyo-assembly2_A  TM=2.390E-01  e=1.505E-01  Bacillus subtilis subsp. subtilis str. 168
  1qqe-assembly1_A  TM=2.160E-01  e=2.399E-01  Saccharomyces cerevisiae

Radius of gyration: 36.15 Å; Cα contacts (8 Å, |Δi|>4): 1126; chains: 1; bounding box: 116×81×104 Å

Foldseek 3Di:
DDDDDDDDDDDDDDDDDDDDDDDDDDDDDDDDDDDDDDDDDDDDDDDPDDDDDDDDPLWWKKAKFKAFQVPRDGDPVVLVLLLVLVVVVVVVPPQVQLLLVLLLWGFDDDDSVRRITTIHHQALVSLLSNVLCVLLCLNFLLSCQRRDDLVQLLDPVNVVTITMDIDIDLVSSVVSSVVNCVVVQKFKWFFCAWDDDPVDPPDIRHGLFIWIWGDPPDPFWTWTQGQAPRDIDIDGPSRIGGQPRSLVRVLCVVQPHHLHDQDPDDQLDPDQKWFDKWFFQAADDDPDLQADGDHGGWMWGFAFMDGSRFQWGWIAGPVPRDIHIDGSVRIHDDPIDHDDQAALQHDPVLLVVLVVLFPDDPDDCVVVLVLLLDDVLVVVLQPVPDDDDDDDDDDDDDDDDDDDDDDDDDDDDDDDDDDDDDDDDDDDDDDDDDDDDDDDDPDDDDPVVVPVPPDPPPQQAAAELDPPCPDDPDLPNLVVVLVVQLDLADDPSCLCLQAQVVNCVPRHYDHDPDVVSVLVSLVVSLVSCVVVVSLRSNLSSLQSNLLSCVVVVVLVSSLVSLVRSSPRRSRYCRYLLSNLSSLLSNLLSCLVVVVVVVNVVRLSVNLNSQQRHHPHRDRHPSSVSSLSSQCSNCSSVVPLSSNLSSLSSQLSSCSSVVNLVSNQSSLSSNQSSQVVSCVVDVHHGSQCLQVNLVSCVVVLSLSSNSSSLVVGDVPPLDLSVLSVSQVSNLSSVCSSPVVQPDSPRQRRSNNLVSLVSSLVSCVVVVVLVSNLSSLSSQLSNCVSVLVLVSNLVSLVVNLVSQVVVHPLSNLSSLLSNLVSCVSVVVNVVSVVSVVVLVVVLVVDPDPSSVSSD

Organism: NCBI:txid40147